Protein AF-0000000079070099 (afdb_homodimer)

Structure (mmCIF, N/CA/C/O backbone):
data_AF-0000000079070099-model_v1
#
loop_
_entity.id
_entity.type
_entity.pdbx_description
1 polymer 'Helix-turn-helix domain-containing protein'
#
loop_
_atom_site.group_PDB
_atom_site.id
_atom_site.type_symbol
_atom_site.label_atom_id
_atom_site.label_alt_id
_atom_site.label_comp_id
_atom_site.label_asym_id
_atom_site.label_entity_id
_atom_site.label_seq_id
_atom_site.pdbx_PDB_ins_code
_atom_site.Cartn_x
_atom_site.Cartn_y
_atom_site.Cartn_z
_atom_site.occupancy
_atom_site.B_iso_or_equiv
_atom_site.auth_seq_id
_atom_site.auth_comp_id
_atom_site.auth_asym_id
_atom_site.auth_atom_id
_atom_site.pdbx_PDB_model_num
ATOM 1 N N . MET A 1 1 ? 30.75 -46.812 -10.867 1 74.5 1 MET A N 1
ATOM 2 C CA . MET A 1 1 ? 31.188 -46.188 -9.625 1 74.5 1 MET A CA 1
ATOM 3 C C . MET A 1 1 ? 30.562 -46.875 -8.422 1 74.5 1 MET A C 1
ATOM 5 O O . MET A 1 1 ? 29.406 -47.312 -8.477 1 74.5 1 MET A O 1
ATOM 9 N N . HIS A 1 2 ? 31.406 -47.062 -7.539 1 86 2 HIS A N 1
ATOM 10 C CA . HIS A 1 2 ? 30.969 -47.688 -6.301 1 86 2 HIS A CA 1
ATOM 11 C C . HIS A 1 2 ? 30.719 -46.656 -5.211 1 86 2 HIS A C 1
ATOM 13 O O . HIS A 1 2 ? 31.172 -45.5 -5.324 1 86 2 HIS A O 1
ATOM 19 N N . VAL A 1 3 ? 30.031 -47.031 -4.211 1 89.75 3 VAL A N 1
ATOM 20 C CA . VAL A 1 3 ? 29.672 -46.125 -3.113 1 89.75 3 VAL A CA 1
ATOM 21 C C . VAL A 1 3 ? 30.938 -45.562 -2.463 1 89.75 3 VAL A C 1
ATOM 23 O O . VAL A 1 3 ? 31.016 -44.375 -2.137 1 89.75 3 VAL A O 1
ATOM 26 N N . GLU A 1 4 ? 31.922 -46.375 -2.449 1 88.62 4 GLU A N 1
ATOM 27 C CA . GLU A 1 4 ? 33.156 -45.938 -1.819 1 88.62 4 GLU A CA 1
ATOM 28 C C . GLU A 1 4 ? 33.844 -44.875 -2.635 1 88.62 4 GLU A C 1
ATOM 30 O O . GLU A 1 4 ? 34.594 -44.031 -2.086 1 88.62 4 GLU A O 1
ATOM 35 N N . ASP A 1 5 ? 33.625 -44.875 -3.871 1 84.94 5 ASP A N 1
ATOM 36 C CA . ASP A 1 5 ? 34.219 -43.844 -4.734 1 84.94 5 ASP A CA 1
ATOM 37 C C . ASP A 1 5 ? 33.719 -42.469 -4.375 1 84.94 5 ASP A C 1
ATOM 39 O O . ASP 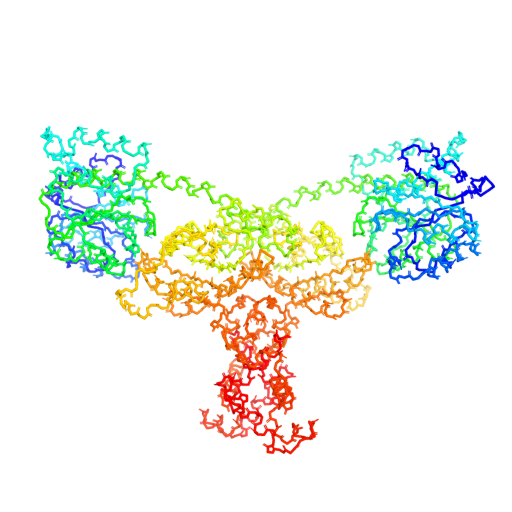A 1 5 ? 34.469 -41.469 -4.469 1 84.94 5 ASP A O 1
ATOM 43 N N . LEU A 1 6 ? 32.531 -42.406 -3.943 1 86.06 6 LEU A N 1
ATOM 44 C CA . LEU A 1 6 ? 31.969 -41.094 -3.557 1 86.06 6 LEU A CA 1
ATOM 45 C C . LEU A 1 6 ? 32.688 -40.531 -2.346 1 86.06 6 LEU A C 1
ATOM 47 O O . LEU A 1 6 ? 32.906 -39.312 -2.266 1 86.06 6 LEU A O 1
ATOM 51 N N . LEU A 1 7 ? 33.094 -41.406 -1.5 1 87.19 7 LEU A N 1
ATOM 52 C CA . LEU A 1 7 ? 33.781 -41 -0.27 1 87.19 7 LEU A CA 1
ATOM 53 C C . LEU A 1 7 ? 35.188 -40.469 -0.564 1 87.19 7 LEU A C 1
ATOM 55 O O . LEU A 1 7 ? 35.719 -39.656 0.198 1 87.19 7 LEU A O 1
ATOM 59 N N . ARG A 1 8 ? 35.625 -40.875 -1.708 1 82.12 8 ARG A N 1
ATOM 60 C CA . ARG A 1 8 ? 37 -40.5 -2.072 1 82.12 8 ARG A CA 1
ATOM 61 C C . ARG A 1 8 ? 37 -39.125 -2.77 1 82.12 8 ARG A C 1
ATOM 63 O O . ARG A 1 8 ? 38.094 -38.531 -2.963 1 82.12 8 ARG A O 1
ATOM 70 N N . LEU A 1 9 ? 35.906 -38.688 -3.129 1 81.19 9 LEU A N 1
ATOM 71 C CA . LEU A 1 9 ? 35.812 -37.406 -3.799 1 81.19 9 LEU A CA 1
ATOM 72 C C . LEU A 1 9 ? 35.781 -36.25 -2.785 1 81.19 9 LEU A C 1
ATOM 74 O O . LEU A 1 9 ? 34.75 -35.969 -2.209 1 81.19 9 LEU A O 1
ATOM 78 N N . GLU A 1 10 ? 36.875 -35.656 -2.602 1 80.5 10 GLU A N 1
ATOM 79 C CA . GLU A 1 10 ? 37.125 -34.625 -1.575 1 80.5 10 GLU A CA 1
ATOM 80 C C . GLU A 1 10 ? 36.156 -33.469 -1.739 1 80.5 10 GLU A C 1
ATOM 82 O O . GLU A 1 10 ? 35.625 -32.938 -0.753 1 80.5 10 GLU A O 1
ATOM 87 N N . PRO A 1 11 ? 35.969 -33.125 -2.975 1 77.38 11 PRO A N 1
ATOM 88 C CA . PRO A 1 11 ? 35.094 -31.953 -3.105 1 77.38 11 PRO A CA 1
ATOM 89 C C . PRO A 1 11 ? 33.688 -32.188 -2.555 1 77.38 11 PRO A C 1
ATOM 91 O O . PRO A 1 11 ? 33 -31.219 -2.186 1 77.38 11 PRO A O 1
ATOM 94 N N . LEU A 1 12 ? 33.281 -33.406 -2.52 1 84.75 12 LEU A N 1
ATOM 95 C CA . LEU A 1 12 ? 31.938 -33.688 -2.02 1 84.75 12 LEU A CA 1
ATOM 96 C C . LEU A 1 12 ? 31.922 -33.688 -0.495 1 84.75 12 LEU A C 1
ATOM 98 O O . LEU A 1 12 ? 30.875 -33.469 0.12 1 84.75 12 LEU A O 1
ATOM 102 N N . ASP A 1 13 ? 33 -33.938 0.139 1 88.94 13 ASP A N 1
ATOM 103 C CA . ASP A 1 13 ? 33.188 -33.906 1.585 1 88.94 13 ASP A CA 1
ATOM 104 C C . ASP A 1 13 ? 32.156 -34.781 2.293 1 88.94 13 ASP A C 1
ATOM 106 O O . ASP A 1 13 ? 31.547 -34.375 3.289 1 88.94 13 ASP A O 1
ATOM 110 N N . LEU A 1 14 ? 31.828 -35.875 1.726 1 91.31 14 LEU A N 1
ATOM 111 C CA . LEU A 1 14 ? 30.891 -36.812 2.332 1 91.31 14 LEU A CA 1
ATOM 112 C C . LEU A 1 14 ? 31.516 -37.531 3.506 1 91.31 14 LEU A C 1
ATOM 114 O O . LEU A 1 14 ? 32.75 -37.719 3.537 1 91.31 14 LEU A O 1
ATOM 118 N N . THR A 1 15 ? 30.719 -37.875 4.504 1 93.44 15 THR A N 1
ATOM 119 C CA . THR A 1 15 ? 31.203 -38.625 5.664 1 93.44 15 THR A CA 1
ATOM 120 C C . THR A 1 15 ? 30.438 -39.938 5.809 1 93.44 15 THR A C 1
ATOM 122 O O . THR A 1 15 ? 29.219 -39.969 5.75 1 93.44 15 THR A O 1
ATOM 125 N N . LEU A 1 16 ? 31.203 -40.969 5.996 1 94.31 16 LEU A N 1
ATOM 126 C CA . LEU A 1 16 ? 30.594 -42.281 6.234 1 94.31 16 LEU A CA 1
ATOM 127 C C . LEU A 1 16 ? 30.125 -42.406 7.684 1 94.31 16 LEU A C 1
ATOM 129 O O . LEU A 1 16 ? 30.938 -42.281 8.609 1 94.31 16 LEU A O 1
ATOM 133 N N . LEU A 1 17 ? 28.859 -42.531 7.891 1 94.56 17 LEU A N 1
ATOM 134 C CA . LEU A 1 17 ? 28.328 -42.719 9.234 1 94.56 17 LEU A CA 1
ATOM 135 C C . LEU A 1 17 ? 28.219 -44.188 9.586 1 94.56 17 LEU A C 1
ATOM 137 O O . LEU A 1 17 ? 28.469 -44.594 10.734 1 94.56 17 LEU A O 1
ATOM 141 N N . TRP A 1 18 ? 27.797 -44.938 8.617 1 94.25 18 TRP A N 1
ATOM 142 C CA . TRP A 1 18 ? 27.766 -46.406 8.789 1 94.25 18 TRP A CA 1
ATOM 143 C C . TRP A 1 18 ? 27.844 -47.094 7.445 1 94.25 18 TRP A C 1
ATOM 145 O O . TRP A 1 18 ? 27.219 -46.688 6.469 1 94.25 18 TRP A O 1
ATOM 155 N N . GLY A 1 19 ? 28.672 -48.219 7.387 1 92.5 19 GLY A N 1
ATOM 156 C CA . GLY A 1 19 ? 28.75 -49.031 6.188 1 92.5 19 GLY A CA 1
ATOM 157 C C . GLY A 1 19 ? 29.891 -50.031 6.23 1 92.5 19 GLY A C 1
ATOM 158 O O . GLY A 1 19 ? 31.031 -49.688 6.555 1 92.5 19 GLY A O 1
ATOM 159 N N . SER A 1 20 ? 29.578 -51.281 5.949 1 90 20 SER A N 1
ATOM 160 C CA . SER A 1 20 ? 30.609 -52.312 5.836 1 90 20 SER A CA 1
ATOM 161 C C . SER A 1 20 ? 31.281 -52.281 4.465 1 90 20 SER A C 1
ATOM 163 O O . SER A 1 20 ? 30.719 -51.75 3.512 1 90 20 SER A O 1
ATOM 165 N N . PRO A 1 21 ? 32.438 -52.875 4.367 1 88.38 21 PRO A N 1
ATOM 166 C CA . PRO A 1 21 ? 33.156 -52.844 3.094 1 88.38 21 PRO A CA 1
ATOM 167 C C . PRO A 1 21 ? 32.344 -53.438 1.945 1 88.38 21 PRO A C 1
ATOM 169 O O . PRO A 1 21 ? 32.312 -52.875 0.848 1 88.38 21 PRO A O 1
ATOM 172 N N . PRO A 1 22 ? 31.609 -54.5 2.125 1 89.56 22 PRO A N 1
ATOM 173 C CA . PRO A 1 22 ? 30.797 -55 1.01 1 89.56 22 PRO A CA 1
ATOM 174 C C . PRO A 1 22 ? 29.719 -54.031 0.576 1 89.56 22 PRO A C 1
ATOM 176 O O . PRO A 1 22 ? 29.375 -53.969 -0.609 1 89.56 22 PRO A O 1
ATOM 179 N N . LEU A 1 23 ? 29.172 -53.312 1.478 1 92.31 23 LEU A N 1
ATOM 180 C CA . LEU A 1 23 ? 28.156 -52.312 1.152 1 92.31 23 LEU A CA 1
ATOM 181 C C . LEU A 1 23 ? 28.766 -51.156 0.382 1 92.31 23 LEU A C 1
ATOM 183 O O . LEU A 1 23 ? 28.141 -50.625 -0.54 1 92.31 23 LEU A O 1
ATOM 187 N N . LEU A 1 24 ? 29.969 -50.781 0.703 1 91.12 24 LEU A N 1
ATOM 188 C CA . LEU A 1 24 ? 30.641 -49.625 0.074 1 91.12 24 LEU A CA 1
ATOM 189 C C . LEU A 1 24 ? 31.141 -50 -1.322 1 91.12 24 LEU A C 1
ATOM 191 O O . LEU A 1 24 ? 31.375 -49.125 -2.15 1 91.12 24 LEU A O 1
ATOM 195 N N . ALA A 1 25 ? 31.172 -51.281 -1.603 1 86.69 25 ALA A N 1
ATOM 196 C CA . ALA A 1 25 ? 31.641 -51.75 -2.904 1 86.69 25 ALA A CA 1
ATOM 197 C C . ALA A 1 25 ? 30.484 -51.875 -3.883 1 86.69 25 ALA A C 1
ATOM 199 O O . ALA A 1 25 ? 30.672 -52.25 -5.047 1 86.69 25 ALA A O 1
ATOM 200 N N . ARG A 1 26 ? 29.312 -51.594 -3.42 1 87.06 26 ARG A N 1
ATOM 201 C CA . ARG A 1 26 ? 28.141 -51.688 -4.301 1 87.06 26 ARG A CA 1
ATOM 202 C C . ARG A 1 26 ? 28.234 -50.656 -5.422 1 87.06 26 ARG A C 1
ATOM 204 O O . ARG A 1 26 ? 28.688 -49.531 -5.207 1 87.06 26 ARG A O 1
ATOM 211 N N . GLU A 1 27 ? 27.828 -51.156 -6.621 1 81.75 27 GLU A N 1
ATOM 212 C CA . GLU A 1 27 ? 27.797 -50.281 -7.797 1 81.75 27 GLU A CA 1
ATOM 213 C C . GLU A 1 27 ? 26.594 -49.344 -7.762 1 81.75 27 GLU A C 1
ATOM 215 O O . GLU A 1 27 ? 25.5 -49.75 -7.367 1 81.75 27 GLU A O 1
ATOM 220 N N . ILE A 1 28 ? 26.906 -48.125 -8.102 1 82 28 ILE A N 1
ATOM 221 C CA . ILE A 1 28 ? 25.859 -47.094 -8.164 1 82 28 ILE A CA 1
ATOM 222 C C . ILE A 1 28 ? 25.25 -47.062 -9.562 1 82 28 ILE A C 1
ATOM 224 O O . ILE A 1 28 ? 25.953 -46.812 -10.547 1 82 28 ILE A O 1
ATOM 228 N N . SER A 1 29 ? 24.031 -47.344 -9.672 1 72.75 29 SER A N 1
ATOM 229 C CA . SER A 1 29 ? 23.375 -47.375 -10.969 1 72.75 29 SER A CA 1
ATOM 230 C C . SER A 1 29 ? 22.703 -46.031 -11.266 1 72.75 29 SER A C 1
ATOM 232 O O . SER A 1 29 ? 22.406 -45.719 -12.422 1 72.75 29 SER A O 1
ATOM 234 N N . GLY A 1 30 ? 22.484 -45.312 -10.312 1 74.62 30 GLY A N 1
ATOM 235 C CA . GLY A 1 30 ? 21.781 -44.062 -10.469 1 74.62 30 GLY A CA 1
ATOM 236 C C . GLY A 1 30 ? 21.609 -43.312 -9.164 1 74.62 30 GLY A C 1
ATOM 237 O O . GLY A 1 30 ? 22.125 -43.719 -8.125 1 74.62 30 GLY A O 1
ATOM 238 N N . VAL A 1 31 ? 21.109 -42.125 -9.25 1 79.5 31 VAL A N 1
ATOM 239 C CA . VAL A 1 31 ? 20.891 -41.281 -8.086 1 79.5 31 VAL A CA 1
ATOM 240 C C . VAL A 1 31 ? 19.422 -40.875 -8.016 1 79.5 31 VAL A C 1
ATOM 242 O O . VAL A 1 31 ? 18.828 -40.5 -9.031 1 79.5 31 VAL A O 1
ATOM 245 N N . THR A 1 32 ? 18.812 -41.031 -6.91 1 75.5 32 THR A N 1
ATOM 246 C CA . THR A 1 32 ? 17.453 -40.531 -6.676 1 75.5 32 THR A CA 1
ATOM 247 C C . THR A 1 32 ? 17.406 -39.688 -5.406 1 75.5 32 THR A C 1
ATOM 249 O O . THR A 1 32 ? 17.859 -40.125 -4.344 1 75.5 32 THR A O 1
ATOM 252 N N . ALA A 1 33 ? 17.016 -38.469 -5.562 1 77.19 33 ALA A N 1
ATOM 253 C CA . ALA A 1 33 ? 16.75 -37.625 -4.395 1 77.19 33 ALA A CA 1
ATOM 254 C C . ALA A 1 33 ? 15.289 -37.688 -3.984 1 77.19 33 ALA A C 1
ATOM 256 O O . ALA A 1 33 ? 14.398 -37.594 -4.832 1 77.19 33 ALA A O 1
ATOM 257 N N . THR A 1 34 ? 15.062 -38 -2.701 1 71 34 THR A N 1
ATOM 258 C CA . THR A 1 34 ? 13.672 -38.094 -2.262 1 71 34 THR A CA 1
ATOM 259 C C . THR A 1 34 ? 13.523 -37.625 -0.82 1 71 34 THR A C 1
ATOM 261 O O . THR A 1 34 ? 14.445 -37.75 -0.015 1 71 34 THR A O 1
ATOM 264 N N . ASP A 1 35 ? 12.359 -36.906 -0.526 1 67.31 35 ASP A N 1
ATOM 265 C CA . ASP A 1 35 ? 12 -36.594 0.848 1 67.31 35 ASP A CA 1
ATOM 266 C C . ASP A 1 35 ? 10.633 -37.156 1.212 1 67.31 35 ASP A C 1
ATOM 268 O O . ASP A 1 35 ? 9.945 -36.625 2.092 1 67.31 35 ASP A O 1
ATOM 272 N N . LEU A 1 36 ? 10.398 -38.281 0.541 1 68.31 36 LEU A N 1
ATOM 273 C CA . LEU A 1 36 ? 9.195 -39.031 0.876 1 68.31 36 LEU A CA 1
ATOM 274 C C . LEU A 1 36 ? 9.445 -39.938 2.072 1 68.31 36 LEU A C 1
ATOM 276 O O . LEU A 1 36 ? 10.555 -40.469 2.248 1 68.31 36 LEU A O 1
ATOM 280 N N . GLU A 1 37 ? 8.398 -40.094 2.828 1 76.69 37 GLU A N 1
ATOM 281 C CA . GLU A 1 37 ? 8.484 -41 3.967 1 76.69 37 GLU A CA 1
ATOM 282 C C . GLU A 1 37 ? 8.633 -42.469 3.508 1 76.69 37 GLU A C 1
ATOM 284 O O . GLU A 1 37 ? 9.344 -43.25 4.141 1 76.69 37 GLU A O 1
ATOM 289 N N . ASP A 1 38 ? 8 -42.844 2.455 1 76.88 38 ASP A N 1
ATOM 290 C CA . ASP A 1 38 ? 8.102 -44.156 1.83 1 76.88 38 ASP A CA 1
ATOM 291 C C . ASP A 1 38 ? 8.516 -44.031 0.365 1 76.88 38 ASP A C 1
ATOM 293 O O . ASP A 1 38 ? 7.668 -43.875 -0.516 1 76.88 38 ASP A O 1
ATOM 297 N N . PRO A 1 39 ? 9.797 -44.219 0.128 1 75.12 39 PRO A N 1
ATOM 298 C CA . PRO A 1 39 ? 10.281 -43.969 -1.233 1 75.12 39 PRO A CA 1
ATOM 299 C C . PRO A 1 39 ? 10.328 -45.25 -2.08 1 75.12 39 PRO A C 1
ATOM 301 O O . PRO A 1 39 ? 10.719 -45.219 -3.248 1 75.12 39 PRO A O 1
ATOM 304 N N . GLY A 1 40 ? 9.898 -46.344 -1.591 1 74.75 40 GLY A N 1
ATOM 305 C CA . GLY A 1 40 ? 10.148 -47.656 -2.186 1 74.75 40 GLY A CA 1
ATOM 306 C C . GLY A 1 40 ? 9.727 -47.75 -3.639 1 74.75 40 GLY A C 1
ATOM 307 O O . GLY A 1 40 ? 10.461 -48.281 -4.477 1 74.75 40 GLY A O 1
ATOM 308 N N . ARG A 1 41 ? 8.633 -47.156 -3.918 1 66 41 ARG A N 1
ATOM 309 C CA . ARG A 1 41 ? 8.039 -47.312 -5.242 1 66 41 ARG A CA 1
ATOM 310 C C . ARG A 1 41 ? 8.797 -46.469 -6.273 1 66 41 ARG A C 1
ATOM 312 O O . ARG A 1 41 ? 8.711 -46.75 -7.477 1 66 41 ARG A O 1
ATOM 319 N N . PHE A 1 42 ? 9.727 -45.688 -5.777 1 63.41 42 PHE A N 1
ATOM 320 C CA . PHE A 1 42 ? 10.367 -44.719 -6.672 1 63.41 42 PHE A CA 1
ATOM 321 C C . PHE A 1 42 ? 11.852 -45.031 -6.812 1 63.41 42 PHE A C 1
ATOM 323 O O . PHE A 1 42 ? 12.586 -44.281 -7.477 1 63.41 42 PHE A O 1
ATOM 330 N N . LEU A 1 43 ? 12.172 -46.094 -6.18 1 75.44 43 LEU A N 1
ATOM 331 C CA . LEU A 1 43 ? 13.594 -46.375 -6.148 1 75.44 43 LEU A CA 1
ATOM 332 C C . LEU A 1 43 ? 13.93 -47.562 -7.062 1 75.44 43 LEU A C 1
ATOM 334 O O . LEU A 1 43 ? 13.109 -48.469 -7.25 1 75.44 43 LEU A O 1
ATOM 338 N N . GLN A 1 44 ? 14.953 -47.469 -7.816 1 73.62 44 GLN A N 1
ATOM 339 C CA . GLN A 1 44 ? 15.5 -48.594 -8.578 1 73.62 44 GLN A CA 1
ATOM 340 C C . GLN A 1 44 ? 16.703 -49.219 -7.875 1 73.62 44 GLN A C 1
ATOM 342 O O . GLN A 1 44 ? 17.391 -48.531 -7.102 1 73.62 44 GLN A O 1
ATOM 347 N N . ARG A 1 45 ? 16.844 -50.5 -8.289 1 81.31 45 ARG A N 1
ATOM 348 C CA . ARG A 1 45 ? 17.938 -51.219 -7.676 1 81.31 45 ARG A CA 1
ATOM 349 C C . ARG A 1 45 ? 19.281 -50.594 -8 1 81.31 45 ARG A C 1
ATOM 351 O O . ARG A 1 45 ? 19.531 -50.219 -9.148 1 81.31 45 ARG A O 1
ATOM 358 N N . GLY A 1 46 ? 20.031 -50.438 -7.027 1 83.31 46 GLY A N 1
ATOM 359 C CA . GLY A 1 46 ? 21.391 -49.969 -7.203 1 83.31 46 GLY A CA 1
ATOM 360 C C . GLY A 1 46 ? 21.531 -48.469 -7.148 1 83.31 46 GLY A C 1
ATOM 361 O O . GLY A 1 46 ? 22.625 -47.938 -7.297 1 83.31 46 GLY A O 1
ATOM 362 N N . GLU A 1 47 ? 20.516 -47.812 -6.914 1 83.62 47 GLU A N 1
ATOM 363 C CA . GLU A 1 47 ? 20.578 -46.344 -6.863 1 83.62 47 GLU A CA 1
ATOM 364 C C . GLU A 1 47 ? 21 -45.875 -5.48 1 83.62 47 GLU A C 1
ATOM 366 O O . GLU A 1 47 ? 20.703 -46.5 -4.473 1 83.62 47 GLU A O 1
ATOM 371 N N . ILE A 1 48 ? 21.703 -44.75 -5.492 1 89.56 48 ILE A N 1
ATOM 372 C CA . ILE A 1 48 ? 21.875 -44.062 -4.219 1 89.56 48 ILE A CA 1
ATOM 373 C C . ILE A 1 48 ? 20.719 -43.094 -3.973 1 89.56 48 ILE A C 1
ATOM 375 O O . ILE A 1 48 ? 20.188 -42.5 -4.914 1 89.56 48 ILE A O 1
ATOM 379 N N . VAL A 1 49 ? 20.312 -43.062 -2.766 1 88.38 49 VAL A N 1
ATOM 380 C CA . VAL A 1 49 ? 19.172 -42.219 -2.389 1 88.38 49 VAL A CA 1
ATOM 381 C C . VAL A 1 49 ? 19.672 -41 -1.619 1 88.38 49 VAL A C 1
ATOM 383 O O . VAL A 1 49 ? 20.406 -41.125 -0.646 1 88.38 49 VAL A O 1
ATOM 386 N N . LEU A 1 50 ? 19.328 -39.844 -2.184 1 88 50 LEU A N 1
ATOM 387 C CA . LEU A 1 50 ? 19.594 -38.594 -1.504 1 88 50 LEU A CA 1
ATOM 388 C C . LEU A 1 50 ? 18.344 -38.094 -0.777 1 88 50 LEU A C 1
ATOM 390 O O . LEU A 1 50 ? 17.266 -38 -1.365 1 88 50 LEU A O 1
ATOM 394 N N . SER A 1 51 ? 18.438 -37.844 0.561 1 86.12 51 SER A N 1
ATOM 395 C CA . SER A 1 51 ? 17.281 -37.375 1.313 1 86.12 51 SER A CA 1
ATOM 396 C C . SER A 1 51 ? 17.688 -36.25 2.283 1 86.12 51 SER A C 1
ATOM 398 O O . SER A 1 51 ? 18.688 -36.375 2.994 1 86.12 51 SER A O 1
ATOM 400 N N . GLY A 1 52 ? 16.953 -35.188 2.246 1 83.06 52 GLY A N 1
ATOM 401 C CA . GLY A 1 52 ? 17.156 -34.094 3.213 1 83.06 52 GLY A CA 1
ATOM 402 C C . GLY A 1 52 ? 16.469 -34.375 4.539 1 83.06 52 GLY A C 1
ATOM 403 O O . GLY A 1 52 ? 16.547 -33.562 5.461 1 83.06 52 GLY A O 1
ATOM 404 N N . LEU A 1 53 ? 15.766 -35.375 4.68 1 83.69 53 LEU A N 1
ATOM 405 C CA . LEU A 1 53 ? 15.133 -35.906 5.883 1 83.69 53 LEU A CA 1
ATOM 406 C C . LEU A 1 53 ? 14.031 -34.969 6.367 1 83.69 53 LEU A C 1
ATOM 408 O O . LEU A 1 53 ? 13.727 -34.906 7.562 1 83.69 53 LEU A O 1
ATOM 412 N N . VAL A 1 54 ? 13.398 -34.219 5.465 1 75.94 54 VAL A N 1
ATOM 413 C CA . VAL A 1 54 ? 12.344 -33.281 5.82 1 75.94 54 VAL A CA 1
ATOM 414 C C . VAL A 1 54 ? 11.125 -34.031 6.352 1 75.94 54 VAL A C 1
ATOM 416 O O . VAL A 1 54 ? 10.328 -33.469 7.109 1 75.94 54 VAL A O 1
ATOM 419 N N . TRP A 1 55 ? 11.039 -35.312 6.02 1 74.06 55 TRP A N 1
ATOM 420 C CA . TRP A 1 55 ? 9.906 -36.156 6.391 1 74.06 55 TRP A CA 1
ATOM 421 C C . TRP A 1 55 ? 10.023 -36.594 7.84 1 74.06 55 TRP A C 1
ATOM 423 O O . TRP A 1 55 ? 9.086 -37.188 8.391 1 74.06 55 TRP A O 1
ATOM 433 N N . TRP A 1 56 ? 11.141 -36.344 8.453 1 81.38 56 TRP A N 1
ATOM 434 C CA . TRP A 1 56 ? 11.398 -36.812 9.812 1 81.38 56 TRP A CA 1
ATOM 435 C C . TRP A 1 56 ? 11.523 -35.656 10.781 1 81.38 56 TRP A C 1
ATOM 437 O O . TRP A 1 56 ? 12.062 -34.594 10.422 1 81.38 56 TRP A O 1
ATOM 447 N N . SER A 1 57 ? 10.906 -35.812 12.008 1 81.44 57 SER A N 1
ATOM 448 C CA . SER A 1 57 ? 11.117 -34.875 13.109 1 81.44 57 SER A CA 1
ATOM 449 C C . SER A 1 57 ? 11.547 -35.594 14.383 1 81.44 57 SER A C 1
ATOM 451 O O . SER A 1 57 ? 11.352 -36.812 14.5 1 81.44 57 SER A O 1
ATOM 453 N N . ALA A 1 58 ? 12.188 -34.875 15.359 1 78.5 58 ALA A N 1
ATOM 454 C CA . ALA A 1 58 ? 12.656 -35.438 16.625 1 78.5 58 ALA A CA 1
ATOM 455 C C . ALA A 1 58 ? 11.508 -36.062 17.406 1 78.5 58 ALA A C 1
ATOM 457 O O . ALA A 1 58 ? 11.711 -37 18.203 1 78.5 58 ALA A O 1
ATOM 458 N N . ALA A 1 59 ? 10.398 -35.656 17.062 1 73.06 59 ALA A N 1
ATOM 459 C CA . ALA A 1 59 ? 9.211 -36.188 17.734 1 73.06 59 ALA A CA 1
ATOM 460 C C . ALA A 1 59 ? 8.844 -37.562 17.172 1 73.06 59 ALA A C 1
ATOM 462 O O . ALA A 1 59 ? 8.078 -38.281 17.797 1 73.06 59 ALA A O 1
ATOM 463 N N . ASP A 1 60 ? 9.398 -37.781 16.047 1 74.69 60 ASP A N 1
ATOM 464 C CA . ASP A 1 60 ? 9.07 -39.062 15.383 1 74.69 60 ASP A CA 1
ATOM 465 C C . ASP A 1 60 ? 9.891 -40.219 15.945 1 74.69 60 ASP A C 1
ATOM 467 O O . ASP A 1 60 ? 11.047 -40.031 16.328 1 74.69 60 ASP A O 1
ATOM 471 N N . GLU A 1 61 ? 9.32 -41.219 16.547 1 69.94 61 GLU A N 1
ATOM 472 C CA . GLU A 1 61 ? 9.977 -42.375 17.094 1 69.94 61 GLU A CA 1
ATOM 473 C C . GLU A 1 61 ? 10.852 -43.062 16.047 1 69.94 61 GLU A C 1
ATOM 475 O O . GLU A 1 61 ? 10.789 -42.75 14.867 1 69.94 61 GLU A O 1
ATOM 480 N N . GLY A 1 62 ? 11.711 -43.875 16.359 1 82 62 GLY A N 1
ATOM 481 C CA . GLY A 1 62 ? 12.617 -44.688 15.555 1 82 62 GLY A CA 1
ATOM 482 C C . GLY A 1 62 ? 11.906 -45.531 14.508 1 82 62 GLY A C 1
ATOM 483 O O . GLY A 1 62 ? 12.508 -45.906 13.508 1 82 62 GLY A O 1
ATOM 484 N N . ALA A 1 63 ? 10.625 -45.562 14.68 1 84.88 63 ALA A N 1
ATOM 485 C CA . ALA A 1 63 ? 9.859 -46.438 13.789 1 84.88 63 ALA A CA 1
ATOM 486 C C . ALA A 1 63 ? 9.758 -45.844 12.391 1 84.88 63 ALA A C 1
ATOM 488 O O . ALA A 1 63 ? 9.836 -46.562 11.391 1 84.88 63 ALA A O 1
ATOM 489 N N . LYS A 1 64 ? 9.688 -44.531 12.305 1 86.81 64 LYS A N 1
ATOM 490 C CA . LYS A 1 64 ? 9.578 -43.875 11.016 1 86.81 64 LYS A CA 1
ATOM 491 C C . LYS A 1 64 ? 10.867 -44 10.219 1 86.81 64 LYS A C 1
ATOM 493 O O . LYS A 1 64 ? 10.836 -44.25 9.016 1 86.81 64 LYS A O 1
ATOM 498 N N . ALA A 1 65 ? 11.852 -43.875 10.969 1 91.94 65 ALA A N 1
ATOM 499 C CA . ALA A 1 65 ? 13.156 -44.031 10.328 1 91.94 65 ALA A CA 1
ATOM 500 C C . ALA A 1 65 ? 13.375 -45.469 9.875 1 91.94 65 ALA A C 1
ATOM 502 O O . ALA A 1 65 ? 13.891 -45.719 8.789 1 91.94 65 ALA A O 1
ATOM 503 N N . ASP A 1 66 ? 12.891 -46.375 10.695 1 92.38 66 ASP A N 1
ATOM 504 C CA . ASP A 1 66 ? 13.023 -47.781 10.383 1 92.38 66 ASP A CA 1
ATOM 505 C C . ASP A 1 66 ? 12.227 -48.156 9.125 1 92.38 66 ASP A C 1
ATOM 507 O O . ASP A 1 66 ? 12.719 -48.906 8.266 1 92.38 66 ASP A O 1
ATOM 511 N N . ARG A 1 67 ? 11.086 -47.625 9.008 1 89.25 67 ARG A N 1
ATOM 512 C CA . ARG A 1 67 ? 10.25 -47.906 7.844 1 89.25 67 ARG A CA 1
ATOM 513 C C . ARG A 1 67 ? 10.875 -47.312 6.578 1 89.25 67 ARG A C 1
ATOM 515 O O . ARG A 1 67 ? 10.867 -47.969 5.527 1 89.25 67 ARG A O 1
ATOM 522 N N . PHE A 1 68 ? 11.445 -46.219 6.637 1 91.62 68 PHE A N 1
ATOM 523 C CA . PHE A 1 68 ? 12.086 -45.562 5.508 1 91.62 68 PHE A CA 1
ATOM 524 C C . PHE A 1 68 ? 13.281 -46.375 5.016 1 91.62 68 PHE A C 1
ATOM 526 O O . PHE A 1 68 ? 13.391 -46.688 3.82 1 91.62 68 PHE A O 1
ATOM 533 N N . VAL A 1 69 ? 14.047 -46.812 6 1 94.06 69 VAL A N 1
ATOM 534 C CA . VAL A 1 69 ? 15.266 -47.531 5.621 1 94.06 69 VAL A CA 1
ATOM 535 C C . VAL A 1 69 ? 14.922 -48.938 5.1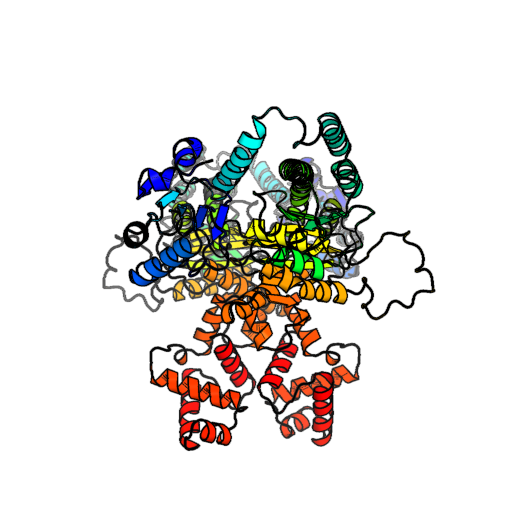45 1 94.06 69 VAL A C 1
ATOM 537 O O . VAL A 1 69 ? 15.547 -49.438 4.215 1 94.06 69 VAL A O 1
ATOM 540 N N . ALA A 1 70 ? 13.906 -49.5 5.703 1 92.56 70 ALA A N 1
ATOM 541 C CA . ALA A 1 70 ? 13.438 -50.781 5.23 1 92.56 70 ALA A CA 1
ATOM 542 C C . ALA A 1 70 ? 12.969 -50.719 3.779 1 92.56 70 ALA A C 1
ATOM 544 O O . ALA A 1 70 ? 13.242 -51.594 2.98 1 92.56 70 ALA A O 1
ATOM 545 N N . ALA A 1 71 ? 12.297 -49.656 3.482 1 89.5 71 ALA A N 1
ATOM 546 C CA . ALA A 1 71 ? 11.836 -49.438 2.113 1 89.5 71 ALA A CA 1
ATOM 547 C C . ALA A 1 71 ? 13.008 -49.312 1.152 1 89.5 71 ALA A C 1
ATOM 549 O O . ALA A 1 71 ? 12.961 -49.812 0.03 1 89.5 71 ALA A O 1
ATOM 550 N N . LEU A 1 72 ? 14.086 -48.719 1.552 1 92.25 72 LEU A N 1
ATOM 551 C CA . LEU A 1 72 ? 15.289 -48.562 0.737 1 92.25 72 LEU A CA 1
ATOM 552 C C . LEU A 1 72 ? 15.93 -49.938 0.486 1 92.25 72 LEU A C 1
ATOM 554 O O . LEU A 1 72 ? 16.328 -50.25 -0.639 1 92.25 72 LEU A O 1
ATOM 558 N N . ARG A 1 73 ? 15.977 -50.688 1.529 1 92.81 73 ARG A N 1
ATOM 559 C CA . ARG A 1 73 ? 16.547 -52.031 1.434 1 92.81 73 ARG A CA 1
ATOM 560 C C . ARG A 1 73 ? 15.734 -52.906 0.477 1 92.81 73 ARG A C 1
ATOM 562 O O . ARG A 1 73 ? 16.297 -53.562 -0.387 1 92.81 73 ARG A O 1
ATOM 569 N N . ASP A 1 74 ? 14.461 -52.812 0.649 1 88.94 74 ASP A N 1
ATOM 570 C CA . ASP A 1 74 ? 13.586 -53.656 -0.177 1 88.94 74 ASP A CA 1
ATOM 571 C C . ASP A 1 74 ? 13.672 -53.25 -1.646 1 88.94 74 ASP A C 1
ATOM 573 O O . ASP A 1 74 ? 13.555 -54.094 -2.537 1 88.94 74 ASP A O 1
ATOM 577 N N . ALA A 1 75 ? 13.93 -52 -1.861 1 84.38 75 ALA A N 1
ATOM 578 C CA . ALA A 1 75 ? 14.055 -51.469 -3.219 1 84.38 75 ALA A CA 1
ATOM 579 C C . ALA A 1 75 ? 15.453 -51.75 -3.781 1 84.38 75 ALA A C 1
ATOM 581 O O . ALA A 1 75 ? 15.688 -51.562 -4.977 1 84.38 75 ALA A O 1
ATOM 582 N N . GLY A 1 76 ? 16.312 -52.156 -2.982 1 88.5 76 GLY A N 1
ATOM 583 C CA . GLY A 1 76 ? 17.672 -52.469 -3.412 1 88.5 76 GLY A CA 1
ATOM 584 C C . GLY A 1 76 ? 18.562 -51.25 -3.547 1 88.5 76 GLY A C 1
ATOM 585 O O . GLY A 1 76 ? 19.438 -51.219 -4.418 1 88.5 76 GLY A O 1
ATOM 586 N N . ALA A 1 77 ? 18.375 -50.281 -2.787 1 90.31 77 ALA A N 1
ATOM 587 C CA . ALA A 1 77 ? 19.188 -49.094 -2.836 1 90.31 77 ALA A CA 1
ATOM 588 C C . ALA A 1 77 ? 20.641 -49.406 -2.475 1 90.31 77 ALA A C 1
ATOM 590 O O . ALA A 1 77 ? 20.906 -50.219 -1.606 1 90.31 77 ALA A O 1
ATOM 591 N N . ALA A 1 78 ? 21.484 -48.688 -3.146 1 91.38 78 ALA A N 1
ATOM 592 C CA . ALA A 1 78 ? 22.906 -48.906 -2.928 1 91.38 78 ALA A CA 1
ATOM 593 C C . ALA A 1 78 ? 23.375 -48.25 -1.633 1 91.38 78 ALA A C 1
ATOM 595 O O . ALA A 1 78 ? 24.219 -48.781 -0.917 1 91.38 78 ALA A O 1
ATOM 596 N N . ALA A 1 79 ? 22.906 -47.094 -1.374 1 94.12 79 ALA A N 1
ATOM 597 C CA . ALA A 1 79 ? 23.281 -46.312 -0.187 1 94.12 79 ALA A CA 1
ATOM 598 C C . ALA A 1 79 ? 22.297 -45.156 0.053 1 94.12 79 ALA A C 1
ATOM 600 O O . ALA A 1 79 ? 21.562 -44.781 -0.855 1 94.12 79 ALA A O 1
ATOM 601 N N . LEU A 1 80 ? 22.281 -44.719 1.257 1 93.88 80 LEU A N 1
ATOM 602 C CA . LEU A 1 80 ? 21.547 -43.531 1.638 1 93.88 80 LEU A CA 1
ATOM 603 C C . LEU A 1 80 ? 22.516 -42.375 1.957 1 93.88 80 LEU A C 1
ATOM 605 O O . LEU A 1 80 ? 23.453 -42.562 2.732 1 93.88 80 LEU A O 1
ATOM 609 N N . LEU A 1 81 ? 22.328 -41.281 1.229 1 92.06 81 LEU A N 1
ATOM 610 C CA . LEU A 1 81 ? 23.016 -40.062 1.559 1 92.06 81 LEU A CA 1
ATOM 611 C C . LEU A 1 81 ? 22.062 -39.062 2.207 1 92.06 81 LEU A C 1
ATOM 613 O O . LEU A 1 81 ? 21.141 -38.562 1.558 1 92.06 81 LEU A O 1
ATOM 617 N N . ALA A 1 82 ? 22.25 -38.781 3.486 1 92.56 82 ALA A N 1
ATOM 618 C CA . ALA A 1 82 ? 21.375 -37.938 4.273 1 92.56 82 ALA A CA 1
ATOM 619 C C . ALA A 1 82 ? 21.953 -36.531 4.438 1 92.56 82 ALA A C 1
ATOM 621 O O . ALA A 1 82 ? 23.094 -36.375 4.895 1 92.56 82 ALA A O 1
ATOM 622 N N . GLY A 1 83 ? 21.125 -35.531 4.008 1 88.56 83 GLY A N 1
ATOM 623 C CA . GLY A 1 83 ? 21.547 -34.125 4.141 1 88.56 83 GLY A CA 1
ATOM 624 C C . GLY A 1 83 ? 21.484 -33.625 5.566 1 88.56 83 GLY A C 1
ATOM 625 O O . GLY A 1 83 ? 20.562 -33.969 6.309 1 88.56 83 GLY A O 1
ATOM 626 N N . GLU A 1 84 ? 22.438 -32.781 5.902 1 87.75 84 GLU A N 1
ATOM 627 C CA . GLU A 1 84 ? 22.5 -32.219 7.246 1 87.75 84 GLU A CA 1
ATOM 628 C C . GLU A 1 84 ? 21.75 -30.891 7.309 1 87.75 84 GLU A C 1
ATOM 630 O O . GLU A 1 84 ? 21.656 -30.281 8.375 1 87.75 84 GLU A O 1
ATOM 635 N N . GLU A 1 85 ? 21.25 -30.453 6.195 1 78.19 85 GLU A N 1
ATOM 636 C CA . GLU A 1 85 ? 20.688 -29.109 6.09 1 78.19 85 GLU A CA 1
ATOM 637 C C . GLU A 1 85 ? 19.469 -28.953 6.992 1 78.19 85 GLU A C 1
ATOM 639 O O . GLU A 1 85 ? 19.312 -27.938 7.664 1 78.19 85 GLU A O 1
ATOM 644 N N . THR A 1 86 ? 18.625 -29.984 7.137 1 75.12 86 THR A N 1
ATOM 645 C CA . THR A 1 86 ? 17.328 -29.891 7.812 1 75.12 86 THR A CA 1
ATOM 646 C C . THR A 1 86 ? 17.5 -30 9.32 1 75.12 86 THR A C 1
ATOM 648 O O . THR A 1 86 ? 16.891 -29.234 10.078 1 75.12 86 THR A O 1
ATOM 651 N N . HIS A 1 87 ? 18.344 -30.859 9.805 1 79.81 87 HIS A N 1
ATOM 652 C CA . HIS A 1 87 ? 18.422 -31.172 11.227 1 79.81 87 HIS A CA 1
ATOM 653 C C . HIS A 1 87 ? 19.812 -30.875 11.781 1 79.81 87 HIS A C 1
ATOM 655 O O . HIS A 1 87 ? 20.109 -31.203 12.93 1 79.81 87 HIS A O 1
ATOM 661 N N . GLY A 1 88 ? 20.578 -30.25 11.016 1 84.06 88 GLY A N 1
ATOM 662 C CA . GLY A 1 88 ? 21.938 -29.953 11.422 1 84.06 88 GLY A CA 1
ATOM 663 C C . GLY A 1 88 ? 22.875 -31.141 11.32 1 84.06 88 GLY A C 1
ATOM 664 O O . GLY A 1 88 ? 23.984 -31.031 10.781 1 84.06 88 GLY A O 1
ATOM 665 N N . THR A 1 89 ? 22.391 -32.188 12.016 1 88.19 89 THR A N 1
ATOM 666 C CA . THR A 1 89 ? 23.094 -33.469 11.906 1 88.19 89 THR A CA 1
ATOM 667 C C . THR A 1 89 ? 22.141 -34.594 11.523 1 88.19 89 THR A C 1
ATOM 669 O O . THR A 1 89 ? 20.922 -34.438 11.602 1 88.19 89 THR A O 1
ATOM 672 N N . VAL A 1 90 ? 22.719 -35.719 11.062 1 91.44 90 VAL A N 1
ATOM 673 C CA . VAL A 1 90 ? 21.906 -36.875 10.758 1 91.44 90 VAL A CA 1
ATOM 674 C C . VAL A 1 90 ? 21.469 -37.562 12.055 1 91.44 90 VAL A C 1
ATOM 676 O O . VAL A 1 90 ? 22.297 -37.906 12.891 1 91.44 90 VAL A O 1
ATOM 679 N N . PRO A 1 91 ? 20.234 -37.656 12.289 1 91.06 91 PRO A N 1
ATOM 680 C CA . PRO A 1 91 ? 19.719 -38.25 13.531 1 91.06 91 PRO A CA 1
ATOM 681 C C . PRO A 1 91 ? 20.266 -39.625 13.789 1 91.06 91 PRO A C 1
ATOM 683 O O . PRO A 1 91 ? 20.391 -40.438 12.867 1 91.06 91 PRO A O 1
ATOM 686 N N . GLU A 1 92 ? 20.531 -39.969 15.07 1 91.81 92 GLU A N 1
ATOM 687 C CA . GLU A 1 92 ? 21.094 -41.25 15.484 1 91.81 92 GLU A CA 1
ATOM 688 C C . GLU A 1 92 ? 20.141 -42.406 15.188 1 91.81 92 GLU A C 1
ATOM 690 O O . GLU A 1 92 ? 20.562 -43.531 14.875 1 91.81 92 GLU A O 1
ATOM 695 N N . VAL A 1 93 ? 18.906 -42.094 15.227 1 92 93 VAL A N 1
ATOM 696 C CA . VAL A 1 93 ? 17.891 -43.125 14.984 1 92 93 VAL A CA 1
ATOM 697 C C . VAL A 1 93 ? 18 -43.594 13.539 1 92 93 VAL A C 1
ATOM 699 O O . VAL A 1 93 ? 17.734 -44.781 13.25 1 92 93 VAL A O 1
ATOM 702 N N . LEU A 1 94 ? 18.375 -42.75 12.68 1 92.94 94 LEU A N 1
ATOM 703 C CA . LEU A 1 94 ? 18.562 -43.125 11.281 1 92.94 94 LEU A CA 1
ATOM 704 C C . LEU A 1 94 ? 19.828 -44 11.109 1 92.94 94 LEU A C 1
ATOM 706 O O . LEU A 1 94 ? 19.828 -44.938 10.328 1 92.94 94 LEU A O 1
ATOM 710 N N . VAL A 1 95 ? 20.828 -43.688 11.828 1 94.5 95 VAL A N 1
ATOM 711 C CA . VAL A 1 95 ? 22.062 -44.438 11.789 1 94.5 95 VAL A CA 1
ATOM 712 C C . VAL A 1 95 ? 21.797 -45.875 12.25 1 94.5 95 VAL A C 1
ATOM 714 O O . VAL A 1 95 ? 22.219 -46.844 11.609 1 94.5 95 VAL A O 1
ATOM 717 N N . ASP A 1 96 ? 21.031 -45.938 13.25 1 93.44 96 ASP A N 1
ATOM 718 C CA . ASP A 1 96 ? 20.672 -47.25 13.812 1 93.44 96 ASP A CA 1
ATOM 719 C C . ASP A 1 96 ? 19.812 -48.062 12.844 1 93.44 96 ASP A C 1
ATOM 721 O O . ASP A 1 96 ? 20.016 -49.281 12.688 1 93.44 96 ASP A O 1
ATOM 725 N N . ALA A 1 97 ? 18.906 -47.406 12.273 1 93.75 97 ALA A N 1
ATOM 726 C CA . ALA A 1 97 ? 18.062 -48.062 11.289 1 93.75 97 ALA A CA 1
ATOM 727 C C . ALA A 1 97 ? 18.875 -48.594 10.125 1 93.75 97 ALA A C 1
ATOM 729 O O . ALA A 1 97 ? 18.672 -49.719 9.672 1 93.75 97 ALA A O 1
ATOM 730 N N . CYS A 1 98 ? 19.828 -47.844 9.625 1 94.94 98 CYS A N 1
ATOM 731 C CA . CYS A 1 98 ? 20.672 -48.25 8.516 1 94.94 98 CYS A CA 1
ATOM 732 C C . CYS A 1 98 ? 21.547 -49.438 8.914 1 94.94 98 CYS A C 1
ATOM 734 O O . CYS A 1 98 ? 21.781 -50.344 8.117 1 94.94 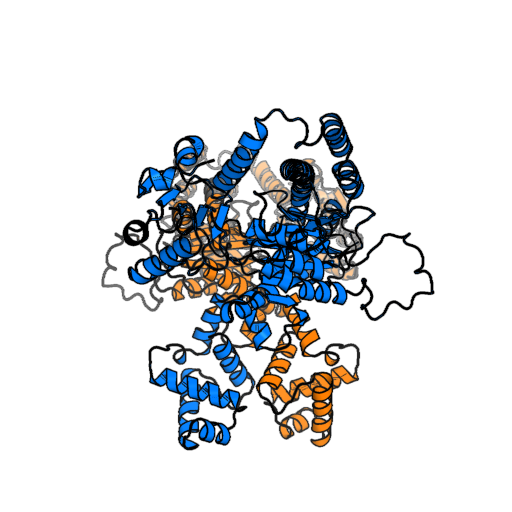98 CYS A O 1
ATOM 736 N N . ARG A 1 99 ? 21.969 -49.469 10.109 1 94 99 ARG A N 1
ATOM 737 C CA . ARG A 1 99 ? 22.734 -50.594 10.641 1 94 99 ARG A CA 1
ATOM 738 C C . ARG A 1 99 ? 21.891 -51.844 10.688 1 94 99 ARG A C 1
ATOM 740 O O . ARG A 1 99 ? 22.344 -52.938 10.289 1 94 99 ARG A O 1
ATOM 747 N N . ARG A 1 100 ? 20.703 -51.719 11.086 1 93.19 100 ARG A N 1
ATOM 748 C CA . ARG A 1 100 ? 19.781 -52.844 11.227 1 93.19 100 ARG A CA 1
ATOM 749 C C . ARG A 1 100 ? 19.422 -53.406 9.867 1 93.19 100 ARG A C 1
ATOM 751 O O . ARG A 1 100 ? 19.359 -54.656 9.703 1 93.19 100 ARG A O 1
ATOM 758 N N . HIS A 1 101 ? 19.281 -52.625 8.891 1 93.81 101 HIS A N 1
ATOM 759 C CA . HIS A 1 101 ? 18.766 -53.094 7.602 1 93.81 101 HIS A CA 1
ATOM 760 C C . HIS A 1 101 ? 19.906 -53.25 6.594 1 93.81 101 HIS A C 1
ATOM 762 O O . HIS A 1 101 ? 19.672 -53.719 5.469 1 93.81 101 HIS A O 1
ATOM 768 N N . GLY A 1 102 ? 21.031 -52.844 6.973 1 92.94 102 GLY A N 1
ATOM 769 C CA . GLY A 1 102 ? 22.188 -53.062 6.137 1 92.94 102 GLY A CA 1
ATOM 770 C C . GLY A 1 102 ? 22.266 -52.125 4.949 1 92.94 102 GLY A C 1
ATOM 771 O O . GLY A 1 102 ? 22.484 -52.562 3.818 1 92.94 102 GLY A O 1
ATOM 772 N N . ILE A 1 103 ? 22.062 -50.906 5.105 1 94.25 103 ILE A N 1
ATOM 773 C CA . ILE A 1 103 ? 22.203 -49.875 4.086 1 94.25 103 ILE A CA 1
ATOM 774 C C . ILE A 1 103 ? 23.312 -48.875 4.5 1 94.25 103 ILE A C 1
ATOM 776 O O . ILE A 1 103 ? 23.297 -48.375 5.617 1 94.25 103 ILE A O 1
ATOM 780 N N . ALA A 1 104 ? 24.25 -48.719 3.611 1 95.31 104 ALA A N 1
ATOM 781 C CA . ALA A 1 104 ? 25.297 -47.719 3.895 1 95.31 104 ALA A CA 1
ATOM 782 C C . ALA A 1 104 ? 24.703 -46.344 4.027 1 95.31 104 ALA A C 1
ATOM 784 O O . ALA A 1 104 ? 23.812 -45.938 3.277 1 95.31 104 ALA A O 1
ATOM 785 N N . LEU A 1 105 ? 25.188 -45.594 5.031 1 95.56 105 LEU A N 1
ATOM 786 C CA . LEU A 1 105 ? 24.719 -44.25 5.301 1 95.56 105 LEU A CA 1
ATOM 787 C C . LEU A 1 105 ? 25.859 -43.219 5.277 1 95.56 105 LEU A C 1
ATOM 789 O O . LEU A 1 105 ? 26.844 -43.375 6.012 1 95.56 105 LEU A O 1
ATOM 793 N N . LEU A 1 106 ? 25.703 -42.281 4.312 1 94.06 106 LEU A N 1
ATOM 794 C CA . LEU A 1 106 ? 26.641 -41.156 4.23 1 94.06 106 LEU A CA 1
ATOM 795 C C . LEU A 1 106 ? 25.953 -39.844 4.602 1 94.06 106 LEU A C 1
ATOM 797 O O . LEU A 1 106 ? 24.781 -39.656 4.301 1 94.06 106 LEU A O 1
ATOM 801 N N . SER A 1 107 ? 26.672 -38.969 5.281 1 94.44 107 SER A N 1
ATOM 802 C CA . SER A 1 107 ? 26.156 -37.625 5.562 1 94.44 107 SER A CA 1
ATOM 803 C C . SER A 1 107 ? 26.625 -36.625 4.516 1 94.44 107 SER A C 1
ATOM 805 O O . SER A 1 107 ? 27.781 -36.656 4.094 1 94.44 107 SER A O 1
ATOM 807 N N . VAL A 1 108 ? 25.719 -35.781 4.043 1 89.5 108 VAL A N 1
ATOM 808 C CA . VAL A 1 108 ? 26 -34.719 3.107 1 89.5 108 VAL A CA 1
ATOM 809 C C . VAL A 1 108 ? 26.031 -33.375 3.852 1 89.5 108 VAL A C 1
ATOM 811 O O . VAL A 1 108 ? 25 -32.906 4.363 1 89.5 108 VAL A O 1
ATOM 814 N N . PRO A 1 109 ? 27.141 -32.781 3.922 1 87.44 109 PRO A N 1
ATOM 815 C CA . PRO A 1 109 ? 27.219 -31.5 4.656 1 87.44 109 PRO A CA 1
ATOM 816 C C . PRO A 1 109 ? 26.406 -30.391 3.992 1 87.44 109 PRO A C 1
ATOM 818 O O . PRO A 1 109 ? 26.078 -30.484 2.807 1 87.44 109 PRO A O 1
ATOM 821 N N . VAL A 1 110 ? 26.219 -29.312 4.719 1 80.81 110 VAL A N 1
ATOM 822 C CA . VAL A 1 110 ? 25.312 -28.234 4.328 1 80.81 110 VAL A CA 1
ATOM 823 C C . VAL A 1 110 ? 25.828 -27.547 3.074 1 80.81 110 VAL A C 1
ATOM 825 O O . VAL A 1 110 ? 25.047 -27.062 2.25 1 80.81 110 VAL A O 1
ATOM 828 N N . HIS A 1 111 ? 27.094 -27.625 2.904 1 75.19 111 HIS A N 1
ATOM 829 C CA . HIS A 1 111 ? 27.672 -26.859 1.811 1 75.19 111 HIS A CA 1
ATOM 830 C C . HIS A 1 111 ? 27.719 -27.672 0.523 1 75.19 111 HIS A C 1
ATOM 832 O O . HIS A 1 111 ? 28.062 -27.156 -0.537 1 75.19 111 HIS A O 1
ATOM 838 N N . THR A 1 112 ? 27.375 -28.938 0.531 1 78.94 112 THR A N 1
ATOM 839 C CA . THR A 1 112 ? 27.312 -29.781 -0.653 1 78.94 112 THR A CA 1
ATOM 840 C C . THR A 1 112 ? 25.875 -29.984 -1.1 1 78.94 112 THR A C 1
ATOM 842 O O . THR A 1 112 ? 25.031 -30.453 -0.325 1 78.94 112 THR A O 1
ATOM 845 N N . SER A 1 113 ? 25.594 -29.594 -2.307 1 74.94 113 SER A N 1
ATOM 846 C CA . SER A 1 113 ? 24.25 -29.781 -2.834 1 74.94 113 SER A CA 1
ATOM 847 C C . SER A 1 113 ? 24.031 -31.203 -3.326 1 74.94 113 SER A C 1
ATOM 849 O O . SER A 1 113 ? 24.969 -31.875 -3.754 1 74.94 113 SER A O 1
ATOM 851 N N . PHE A 1 114 ? 22.828 -31.719 -3.23 1 74.88 114 PHE A N 1
ATOM 852 C CA . PHE A 1 114 ? 22.469 -33.031 -3.797 1 74.88 114 PHE A CA 1
ATOM 853 C C . PHE A 1 114 ? 22.766 -33.062 -5.293 1 74.88 114 PHE A C 1
ATOM 855 O O . PHE A 1 114 ? 23.172 -34.094 -5.828 1 74.88 114 PHE A O 1
ATOM 862 N N . ARG A 1 115 ? 22.734 -31.938 -5.75 1 65.56 115 ARG A N 1
ATOM 863 C CA . ARG A 1 115 ? 23.016 -31.812 -7.176 1 65.56 115 ARG A CA 1
ATOM 864 C C . ARG A 1 115 ? 24.484 -32.156 -7.473 1 65.56 115 ARG A C 1
ATOM 866 O O . ARG A 1 115 ? 24.781 -32.844 -8.445 1 65.56 115 ARG A O 1
ATOM 873 N N . ALA A 1 116 ? 25.312 -31.625 -6.723 1 70.5 116 ALA A N 1
ATOM 874 C CA . ALA A 1 116 ? 26.734 -31.906 -6.902 1 70.5 116 ALA A CA 1
ATOM 875 C C . ALA A 1 116 ? 27 -33.406 -6.859 1 70.5 116 ALA A C 1
ATOM 877 O O . ALA A 1 116 ? 27.812 -33.906 -7.637 1 70.5 116 ALA A O 1
ATOM 878 N N . ILE A 1 117 ? 26.281 -34.062 -6.082 1 77.81 117 ILE A N 1
ATOM 879 C CA . ILE A 1 117 ? 26.438 -35.5 -5.957 1 77.81 117 ILE A CA 1
ATOM 880 C C . ILE A 1 117 ? 25.875 -36.188 -7.199 1 77.81 117 ILE A C 1
ATOM 882 O O . ILE A 1 117 ? 26.531 -37.062 -7.793 1 77.81 117 ILE A O 1
ATOM 886 N N . THR A 1 118 ? 24.703 -35.75 -7.555 1 69.75 118 THR A N 1
ATOM 887 C CA . THR A 1 118 ? 24.062 -36.312 -8.734 1 69.75 118 THR A CA 1
ATOM 888 C C . THR A 1 118 ? 24.922 -36.094 -9.977 1 69.75 118 THR A C 1
ATOM 890 O O . THR A 1 118 ? 25.188 -37.062 -10.727 1 69.75 118 THR A O 1
ATOM 893 N N . ASP A 1 119 ? 25.438 -35 -10 1 64.06 119 ASP A N 1
ATOM 894 C CA . ASP A 1 119 ? 26.297 -34.656 -11.133 1 64.06 119 ASP A CA 1
ATOM 895 C C . ASP A 1 119 ? 27.562 -35.5 -11.141 1 64.06 119 ASP A C 1
ATOM 897 O O . ASP A 1 119 ? 27.969 -36 -12.188 1 64.06 119 ASP A O 1
ATOM 901 N N . THR A 1 120 ? 28.109 -35.594 -10.031 1 69.5 120 THR A N 1
ATOM 902 C CA . THR A 1 120 ? 29.359 -36.344 -9.898 1 69.5 120 THR A CA 1
ATOM 903 C C . THR A 1 120 ? 29.141 -37.812 -10.266 1 69.5 120 THR A C 1
ATOM 905 O O . THR A 1 120 ? 29.953 -38.406 -10.977 1 69.5 120 THR A O 1
ATOM 908 N N . VAL A 1 121 ? 28.062 -38.312 -9.82 1 70.56 121 VAL A N 1
ATOM 909 C CA . VAL A 1 121 ? 27.766 -39.719 -10.094 1 70.56 121 VAL A CA 1
ATOM 910 C C . VAL A 1 121 ? 27.531 -39.906 -11.594 1 70.56 121 VAL A C 1
ATOM 912 O O . VAL A 1 121 ? 28.094 -40.844 -12.203 1 70.56 121 VAL A O 1
ATOM 915 N N . TYR A 1 122 ? 26.812 -39.031 -12.07 1 61.16 122 TYR A N 1
ATOM 916 C CA . TYR A 1 122 ? 26.484 -39.188 -13.484 1 61.16 122 TYR A CA 1
ATOM 917 C C . TYR A 1 122 ? 27.688 -38.875 -14.359 1 61.16 122 TYR A C 1
ATOM 919 O O . TYR A 1 122 ? 27.922 -39.531 -15.375 1 61.16 122 TYR A O 1
ATOM 927 N N . LEU A 1 123 ? 28.422 -37.906 -13.82 1 58.94 123 LEU A N 1
ATOM 928 C CA . LEU A 1 123 ? 29.656 -37.625 -14.547 1 58.94 123 LEU A CA 1
ATOM 929 C C . LEU A 1 123 ? 30.594 -38.844 -14.516 1 58.94 123 LEU A C 1
ATOM 931 O O . LEU A 1 123 ? 31.219 -39.156 -15.523 1 58.94 123 LEU A O 1
ATOM 935 N N . ARG A 1 124 ? 30.766 -39.25 -13.305 1 57.12 124 ARG A N 1
ATOM 936 C CA . ARG A 1 124 ? 31.656 -40.406 -13.164 1 57.12 124 ARG A CA 1
ATOM 937 C C . ARG A 1 124 ? 31.062 -41.656 -13.836 1 57.12 124 ARG A C 1
ATOM 939 O O . ARG A 1 124 ? 31.797 -42.438 -14.43 1 57.12 124 ARG A O 1
ATOM 946 N N . GLN A 1 125 ? 29.812 -41.844 -13.469 1 52.03 125 GLN A N 1
ATOM 947 C CA . GLN A 1 125 ? 29.172 -42.938 -14.18 1 52.03 125 GLN A CA 1
ATOM 948 C C . GLN A 1 125 ? 29.312 -42.781 -15.688 1 52.03 125 GLN A C 1
ATOM 950 O O . GLN A 1 125 ? 29.547 -43.75 -16.406 1 52.03 125 GLN A O 1
ATOM 955 N N . TRP A 1 126 ? 29.25 -41.406 -15.758 1 45.94 126 TRP A N 1
ATOM 956 C CA . TRP A 1 126 ? 29.391 -41.094 -17.172 1 45.94 126 TRP A CA 1
ATOM 957 C C . TRP A 1 126 ? 30.859 -40.875 -17.531 1 45.94 126 TRP A C 1
ATOM 959 O O . TRP A 1 126 ? 31.25 -41.094 -18.672 1 45.94 126 TRP A O 1
ATOM 969 N N . GLY A 1 127 ? 31.516 -40.25 -16.625 1 44.94 127 GLY A N 1
ATOM 970 C CA . GLY A 1 127 ? 32.938 -40.125 -16.828 1 44.94 127 GLY A CA 1
ATOM 971 C C . GLY A 1 127 ? 33.656 -41.438 -17.031 1 44.94 127 GLY A C 1
ATOM 972 O O . GLY A 1 127 ? 34.531 -41.562 -17.875 1 44.94 127 GLY A O 1
ATOM 973 N N . ASP A 1 128 ? 33.562 -42.281 -15.969 1 42.31 128 ASP A N 1
ATOM 974 C CA . ASP A 1 128 ? 34.094 -43.594 -16.297 1 42.31 128 ASP A CA 1
ATOM 975 C C . ASP A 1 128 ? 33.531 -44.094 -17.641 1 42.31 128 ASP A C 1
ATOM 977 O O . ASP A 1 128 ? 34.219 -44.812 -18.344 1 42.31 128 ASP A O 1
ATOM 981 N N . LEU A 1 129 ? 32.375 -43.75 -17.844 1 37 129 LEU A N 1
ATOM 982 C CA . LEU A 1 129 ? 31.938 -43.906 -19.219 1 37 129 LEU A CA 1
ATOM 983 C C . LEU A 1 129 ? 32.688 -42.938 -20.141 1 37 129 LEU A C 1
ATOM 985 O O . LEU A 1 129 ? 32.844 -43.25 -21.328 1 37 129 LEU A O 1
ATOM 989 N N . SER A 1 130 ? 33.062 -41.812 -19.547 1 36.88 130 SER A N 1
ATOM 990 C CA . SER A 1 130 ? 33.812 -40.844 -20.344 1 36.88 130 SER A CA 1
ATOM 991 C C . SER A 1 130 ? 35.25 -41.281 -20.547 1 36.88 130 SER A C 1
ATOM 993 O O . SER A 1 130 ? 36 -40.719 -21.344 1 36.88 130 SER A O 1
ATOM 995 N N . ARG A 1 131 ? 35.938 -41.812 -19.562 1 38.22 131 ARG A N 1
ATOM 996 C CA . ARG A 1 131 ? 37.312 -42.156 -19.797 1 38.22 131 ARG A CA 1
ATOM 997 C C . ARG A 1 131 ? 37.469 -43.188 -20.891 1 38.22 131 ARG A C 1
ATOM 999 O O . ARG A 1 131 ? 38.562 -43.594 -21.25 1 38.22 131 ARG A O 1
ATOM 1006 N N . ARG A 1 132 ? 36.531 -44.031 -20.953 1 37.09 132 ARG A N 1
ATOM 1007 C CA . ARG A 1 132 ? 36.844 -44.719 -22.203 1 37.09 132 ARG A CA 1
ATOM 1008 C C . ARG A 1 132 ? 36.844 -43.719 -23.375 1 37.09 132 ARG A C 1
ATOM 1010 O O . ARG A 1 132 ? 35.906 -42.906 -23.5 1 37.09 132 ARG A O 1
ATOM 1017 N N . PRO A 1 133 ? 38 -43.219 -23.859 1 35.28 133 PRO A N 1
ATOM 1018 C CA . PRO A 1 133 ? 38.125 -42.469 -25.094 1 35.28 133 PRO A CA 1
ATOM 1019 C C . PRO A 1 133 ? 36.938 -42.688 -26.062 1 35.28 133 PRO A C 1
ATOM 1021 O O . PRO A 1 133 ? 37.094 -42.5 -27.266 1 35.28 133 PRO A O 1
ATOM 1024 N N . ALA A 1 134 ? 36.219 -43.719 -25.922 1 36.22 134 ALA A N 1
ATOM 1025 C CA . ALA A 1 134 ? 35.469 -43.938 -27.141 1 36.22 134 ALA A CA 1
ATOM 1026 C C . ALA A 1 134 ? 34.625 -42.719 -27.516 1 36.22 134 ALA A C 1
ATOM 1028 O O . ALA A 1 134 ? 33.844 -42.219 -26.688 1 36.22 134 ALA A O 1
ATOM 1029 N N . ASP A 1 135 ? 35.062 -41.656 -28.328 1 40.53 135 ASP A N 1
ATOM 1030 C CA . ASP A 1 135 ? 34.656 -40.656 -29.281 1 40.53 135 ASP A CA 1
ATOM 1031 C C . ASP A 1 135 ? 33.125 -40.688 -29.484 1 40.53 135 ASP A C 1
ATOM 1033 O O . ASP A 1 135 ? 32.562 -39.688 -29.953 1 40.53 135 ASP A O 1
ATOM 1037 N N . HIS A 1 136 ? 32.562 -41.844 -29.297 1 44.25 136 HIS A N 1
ATOM 1038 C CA . HIS A 1 136 ? 31.266 -42.188 -29.844 1 44.25 136 HIS A CA 1
ATOM 1039 C C . HIS A 1 136 ? 30.141 -41.656 -28.969 1 44.25 136 HIS A C 1
ATOM 1041 O O . HIS A 1 136 ? 28.984 -41.594 -29.391 1 44.25 136 HIS A O 1
ATOM 1047 N N . TYR A 1 137 ? 30.453 -41.219 -27.625 1 54.25 137 TYR A N 1
ATOM 1048 C CA . TYR A 1 137 ? 29.281 -40.969 -26.797 1 54.25 137 TYR A CA 1
ATOM 1049 C C . TYR A 1 137 ? 29.078 -39.469 -26.562 1 54.25 137 TYR A C 1
ATOM 1051 O O . TYR A 1 137 ? 28.062 -39.062 -26.016 1 54.25 137 TYR A O 1
ATOM 1059 N N . ALA A 1 138 ? 30.062 -38.625 -26.969 1 63.12 138 ALA A N 1
ATOM 1060 C CA . ALA A 1 138 ? 29.922 -37.188 -26.875 1 63.12 138 ALA A CA 1
ATOM 1061 C C . ALA A 1 138 ? 29.531 -36.594 -28.219 1 63.12 138 ALA A C 1
ATOM 1063 O O . ALA A 1 138 ? 29.625 -37.25 -29.25 1 63.12 138 ALA A O 1
ATOM 1064 N N . LEU A 1 139 ? 29.062 -35.344 -28.078 1 76.69 139 LEU A N 1
ATOM 1065 C CA . LEU A 1 139 ? 28.812 -34.625 -29.312 1 76.69 139 LEU A CA 1
ATOM 1066 C C . LEU A 1 139 ? 30.094 -34.438 -30.109 1 76.69 139 LEU A C 1
ATOM 1068 O O . LEU A 1 139 ? 31.125 -34.062 -29.547 1 76.69 139 LEU A O 1
ATOM 1072 N N . PRO A 1 140 ? 30.109 -34.875 -31.297 1 78.38 140 PRO A N 1
ATOM 1073 C CA . PRO A 1 140 ? 31.297 -34.656 -32.125 1 78.38 140 PRO A CA 1
ATOM 1074 C C . PRO A 1 140 ? 31.797 -33.219 -32.062 1 78.38 140 PRO A C 1
ATOM 1076 O O . PRO A 1 140 ? 31 -32.281 -31.938 1 78.38 140 PRO A O 1
ATOM 1079 N N . GLU A 1 141 ? 33.094 -33.062 -32.125 1 78.44 141 GLU A N 1
ATOM 1080 C CA . GLU A 1 141 ? 33.75 -31.766 -32 1 78.44 141 GLU A CA 1
ATOM 1081 C C . GLU A 1 141 ? 33.219 -30.781 -33.062 1 78.44 141 GLU A C 1
ATOM 1083 O O . GLU A 1 141 ? 33.062 -29.594 -32.781 1 78.44 141 GLU A O 1
ATOM 1088 N N . ASN A 1 142 ? 33.031 -31.281 -34.281 1 84.12 142 ASN A N 1
ATOM 1089 C CA . ASN A 1 142 ? 32.531 -30.422 -35.344 1 84.12 142 ASN A CA 1
ATOM 1090 C C . ASN A 1 142 ? 31.141 -29.891 -35 1 84.12 142 ASN A C 1
ATOM 1092 O O . ASN A 1 142 ? 30.828 -28.734 -35.312 1 84.12 142 ASN A O 1
ATOM 1096 N N . VAL A 1 143 ? 30.375 -30.703 -34.375 1 86.81 143 VAL A N 1
ATOM 1097 C CA . VAL A 1 143 ? 29.031 -30.312 -34 1 86.81 143 VAL A CA 1
ATOM 1098 C C . VAL A 1 143 ? 29.094 -29.297 -32.875 1 86.81 143 VAL A C 1
ATOM 1100 O O . VAL A 1 143 ? 28.391 -28.281 -32.875 1 86.81 143 VAL A O 1
ATOM 1103 N N . ARG A 1 144 ? 29.938 -29.531 -31.891 1 86.56 144 ARG A N 1
ATOM 1104 C CA . ARG A 1 144 ? 30.125 -28.609 -30.781 1 86.56 144 ARG A CA 1
ATOM 1105 C C . ARG A 1 144 ? 30.547 -27.234 -31.266 1 86.56 144 ARG A C 1
ATOM 1107 O O . ARG A 1 144 ? 30.016 -26.219 -30.812 1 86.56 144 ARG A O 1
ATOM 1114 N N . GLY A 1 145 ? 31.516 -27.219 -32.156 1 88.88 145 GLY A N 1
ATOM 1115 C CA . GLY A 1 145 ? 31.938 -25.953 -32.719 1 88.88 145 GLY A CA 1
ATOM 1116 C C . GLY A 1 145 ? 30.828 -25.234 -33.469 1 88.88 145 GLY A C 1
ATOM 1117 O O . GLY A 1 145 ? 30.703 -24.016 -33.344 1 88.88 145 GLY A O 1
ATOM 1118 N N . GLU A 1 146 ? 30.094 -25.969 -34.219 1 92.25 146 GLU A N 1
ATOM 1119 C CA . GLU A 1 146 ? 28.969 -25.391 -34.969 1 92.25 146 GLU A CA 1
ATOM 1120 C C . GLU A 1 146 ? 27.938 -24.797 -34 1 92.25 146 GLU A C 1
ATOM 1122 O O . GLU A 1 146 ? 27.438 -23.688 -34.219 1 92.25 146 GLU A O 1
ATOM 1127 N N . LEU A 1 147 ? 27.594 -25.562 -33 1 93.19 147 LEU A N 1
ATOM 1128 C CA . LEU A 1 147 ? 26.609 -25.094 -32.031 1 93.19 147 LEU A CA 1
ATOM 1129 C C . LEU A 1 147 ? 27.094 -23.828 -31.312 1 93.19 147 LEU A C 1
ATOM 1131 O O . LEU A 1 147 ? 26.312 -22.906 -31.078 1 93.19 147 LEU A O 1
ATOM 1135 N N . SER A 1 148 ? 28.344 -23.75 -30.969 1 91 148 SER A N 1
ATOM 1136 C CA . SER A 1 148 ? 28.922 -22.562 -30.328 1 91 148 SER A CA 1
ATOM 1137 C C . SER A 1 148 ? 28.812 -21.344 -31.234 1 91 148 SER A C 1
ATOM 1139 O O . SER A 1 148 ? 28.5 -20.25 -30.781 1 91 148 SER A O 1
ATOM 1141 N N . ARG A 1 149 ? 29.078 -21.531 -32.5 1 92.62 149 ARG A N 1
ATOM 1142 C CA . ARG A 1 149 ? 28.969 -20.453 -33.469 1 92.62 149 ARG A CA 1
ATOM 1143 C C . ARG A 1 149 ? 27.516 -19.984 -33.594 1 92.62 149 ARG A C 1
ATOM 1145 O O . ARG A 1 149 ? 27.25 -18.781 -33.656 1 92.62 149 ARG A O 1
ATOM 1152 N N . LEU A 1 150 ? 26.641 -20.906 -33.656 1 94.25 150 LEU A N 1
ATOM 1153 C CA . LEU A 1 150 ? 25.234 -20.578 -33.75 1 94.25 150 LEU A CA 1
ATOM 1154 C C . LEU A 1 150 ? 24.766 -19.781 -32.531 1 94.25 150 LEU A C 1
ATOM 1156 O O . LEU A 1 150 ? 24.016 -18.812 -32.688 1 94.25 150 LEU A O 1
ATOM 1160 N N . LEU A 1 151 ? 25.234 -20.172 -31.391 1 92.31 151 LEU A N 1
ATOM 1161 C CA . LEU A 1 151 ? 24.906 -19.453 -30.156 1 92.31 151 LEU A CA 1
ATOM 1162 C C . LEU A 1 151 ? 25.438 -18.016 -30.219 1 92.31 151 LEU A C 1
ATOM 1164 O O . LEU A 1 151 ? 24.719 -17.078 -29.891 1 92.31 151 LEU A O 1
ATOM 1168 N N . ALA A 1 152 ? 26.625 -17.828 -30.609 1 90.62 152 ALA A N 1
ATOM 1169 C CA . ALA A 1 152 ? 27.266 -16.516 -30.672 1 90.62 152 ALA A CA 1
ATOM 1170 C C . ALA A 1 152 ? 26.562 -15.609 -31.688 1 90.62 152 ALA A C 1
ATOM 1172 O O . ALA A 1 152 ? 26.484 -14.398 -31.484 1 90.62 152 ALA A O 1
ATOM 1173 N N . ASP A 1 153 ? 26.062 -16.219 -32.75 1 92.75 153 ASP A N 1
ATOM 1174 C CA . ASP A 1 153 ? 25.406 -15.469 -33.812 1 92.75 153 ASP A CA 1
ATOM 1175 C C . ASP A 1 153 ? 23.953 -15.148 -33.469 1 92.75 153 ASP A C 1
ATOM 1177 O O . ASP A 1 153 ? 23.266 -14.461 -34.219 1 92.75 153 ASP A O 1
ATOM 1181 N N . GLY A 1 154 ? 23.5 -15.688 -32.406 1 91 154 GLY A N 1
ATOM 1182 C CA . GLY A 1 154 ? 22.125 -15.43 -32 1 91 154 GLY A CA 1
ATOM 1183 C C . GLY A 1 154 ? 21.109 -16.219 -32.812 1 91 154 GLY A C 1
ATOM 1184 O O . GLY A 1 154 ? 20.031 -15.688 -33.125 1 91 154 GLY A O 1
ATOM 1185 N N . ALA A 1 155 ? 21.422 -17.406 -33.094 1 92.19 155 ALA A N 1
ATOM 1186 C CA . ALA A 1 155 ? 20.516 -18.25 -33.844 1 92.19 155 ALA A CA 1
ATOM 1187 C C . ALA A 1 155 ? 19.234 -18.547 -33.062 1 92.19 155 ALA A C 1
ATOM 1189 O O . ALA A 1 155 ? 19.25 -18.562 -31.828 1 92.19 155 ALA A O 1
ATOM 1190 N N . ASP A 1 156 ? 18.156 -18.719 -33.875 1 94.62 156 ASP A N 1
ATOM 1191 C CA . ASP A 1 156 ? 16.891 -19.094 -33.25 1 94.62 156 ASP A CA 1
ATOM 1192 C C . ASP A 1 156 ? 16.984 -20.453 -32.594 1 94.62 156 ASP A C 1
ATOM 1194 O O . ASP A 1 156 ? 17.672 -21.359 -33.062 1 94.62 156 ASP A O 1
ATOM 1198 N N . PRO A 1 157 ? 16.312 -20.688 -31.531 1 96.19 157 PRO A N 1
ATOM 1199 C CA . PRO A 1 157 ? 16.453 -21.906 -30.734 1 96.19 157 PRO A CA 1
ATOM 1200 C C . PRO A 1 157 ? 16 -23.156 -31.484 1 96.19 157 PRO A C 1
ATOM 1202 O O . PRO A 1 157 ? 16.547 -24.234 -31.266 1 96.19 157 PRO A O 1
ATOM 1205 N N . ASP A 1 158 ? 15.062 -23.047 -32.375 1 96.56 158 ASP A N 1
ATOM 1206 C CA . ASP A 1 158 ? 14.656 -24.203 -33.188 1 96.56 158 ASP A CA 1
ATOM 1207 C C . ASP A 1 158 ? 15.805 -24.703 -34.062 1 96.56 158 ASP A C 1
ATOM 1209 O O . ASP A 1 158 ? 16.047 -25.906 -34.125 1 96.56 158 ASP A O 1
ATOM 1213 N N . THR A 1 159 ? 16.438 -23.672 -34.625 1 96.25 159 THR A N 1
ATOM 1214 C CA . THR A 1 159 ? 17.578 -24 -35.469 1 96.25 159 THR A CA 1
ATOM 1215 C C . THR A 1 159 ? 18.703 -24.625 -34.625 1 96.25 159 THR A C 1
ATOM 1217 O O . THR A 1 159 ? 19.297 -25.625 -35.031 1 96.25 159 THR A O 1
ATOM 1220 N N . LEU A 1 160 ? 18.969 -24.109 -33.531 1 96.06 160 LEU A N 1
ATOM 1221 C CA . LEU A 1 160 ? 19.984 -24.625 -32.625 1 96.06 160 LEU A CA 1
ATOM 1222 C C . LEU A 1 160 ? 19.703 -26.062 -32.25 1 96.06 160 LEU A C 1
ATOM 1224 O O . LEU A 1 160 ? 20.578 -26.922 -32.312 1 96.06 160 LEU A O 1
ATOM 1228 N N . LEU A 1 161 ? 18.469 -26.406 -31.891 1 96.5 161 LEU A N 1
ATOM 1229 C CA . LEU A 1 161 ? 18.078 -27.75 -31.469 1 96.5 161 LEU A CA 1
ATOM 1230 C C . LEU A 1 161 ? 18.156 -28.734 -32.625 1 96.5 161 LEU A C 1
ATOM 1232 O O . LEU A 1 161 ? 18.672 -29.844 -32.469 1 96.5 161 LEU A O 1
ATOM 1236 N N . THR A 1 162 ? 17.703 -28.266 -33.75 1 95.75 162 THR A N 1
ATOM 1237 C CA . THR A 1 162 ? 17.719 -29.109 -34.938 1 95.75 162 THR A CA 1
ATOM 1238 C C . THR A 1 162 ? 19.141 -29.547 -35.312 1 95.75 162 THR A C 1
ATOM 1240 O O . THR A 1 162 ? 19.406 -30.703 -35.594 1 95.75 162 THR A O 1
ATOM 1243 N N . ARG A 1 163 ? 20.062 -28.594 -35.25 1 94.06 163 ARG A N 1
ATOM 1244 C CA . ARG A 1 163 ? 21.469 -28.891 -35.531 1 94.06 163 ARG A CA 1
ATOM 1245 C C . ARG A 1 163 ? 22.078 -29.766 -34.469 1 94.06 163 ARG A C 1
ATOM 1247 O O . ARG A 1 163 ? 22.922 -30.625 -34.75 1 94.06 163 ARG A O 1
ATOM 1254 N N . ALA A 1 164 ? 21.703 -29.594 -33.25 1 93.31 164 ALA A N 1
ATOM 1255 C CA . ALA A 1 164 ? 22.266 -30.344 -32.125 1 93.31 164 ALA A CA 1
ATOM 1256 C C . ALA A 1 164 ? 21.906 -31.828 -32.219 1 93.31 164 ALA A C 1
ATOM 1258 O O . ALA A 1 164 ? 22.719 -32.688 -31.891 1 93.31 164 ALA A O 1
ATOM 1259 N N . VAL A 1 165 ? 20.688 -32.125 -32.75 1 91.31 165 VAL A N 1
ATOM 1260 C CA . VAL A 1 165 ? 20.25 -33.5 -32.75 1 91.31 165 VAL A CA 1
ATOM 1261 C C . VAL A 1 165 ? 20.328 -34.094 -34.156 1 91.31 165 VAL A C 1
ATOM 1263 O O . VAL A 1 165 ? 19.875 -35.219 -34.375 1 91.31 165 VAL A O 1
ATOM 1266 N N . ALA A 1 166 ? 20.844 -33.312 -35.062 1 89.19 166 ALA A N 1
ATOM 1267 C CA . ALA A 1 166 ? 20.922 -33.781 -36.438 1 89.19 166 ALA A CA 1
ATOM 1268 C C . ALA A 1 166 ? 21.672 -35.094 -36.562 1 89.19 166 ALA A C 1
ATOM 1270 O O . ALA A 1 166 ? 21.266 -35.969 -37.312 1 89.19 166 ALA A O 1
ATOM 1271 N N . HIS A 1 167 ? 22.703 -35.312 -35.781 1 78.25 167 HIS A N 1
ATOM 1272 C CA . HIS A 1 167 ? 23.562 -36.5 -35.844 1 78.25 167 HIS A CA 1
ATOM 1273 C C . HIS A 1 167 ? 22.875 -37.688 -35.188 1 78.25 167 HIS A C 1
ATOM 1275 O O . HIS A 1 167 ? 23.328 -38.844 -35.344 1 78.25 167 HIS A O 1
ATOM 1281 N N . LEU A 1 168 ? 21.859 -37.375 -34.406 1 81.44 168 LEU A N 1
ATOM 1282 C CA . LEU A 1 168 ? 21.094 -38.438 -33.781 1 81.44 168 LEU A CA 1
ATOM 1283 C C . LEU A 1 168 ? 19.953 -38.906 -34.656 1 81.44 168 LEU A C 1
ATOM 1285 O O . LEU A 1 168 ? 19.062 -39.625 -34.219 1 81.44 168 LEU A O 1
ATOM 1289 N N . GLY A 1 169 ? 19.953 -38.469 -35.906 1 85.06 169 GLY A N 1
ATOM 1290 C CA . GLY A 1 169 ? 18.891 -38.844 -36.844 1 85.06 169 GLY A CA 1
ATOM 1291 C C . GLY A 1 169 ? 17.734 -37.875 -36.844 1 85.06 169 GLY A C 1
ATOM 1292 O O . GLY A 1 169 ? 16.641 -38.219 -37.281 1 85.06 169 GLY A O 1
ATOM 1293 N N . ALA A 1 170 ? 17.875 -36.75 -36.281 1 85.88 170 ALA A N 1
ATOM 1294 C CA . ALA A 1 170 ? 16.891 -35.688 -36.25 1 85.88 170 ALA A CA 1
ATOM 1295 C C . ALA A 1 170 ? 15.578 -36.125 -35.625 1 85.88 170 ALA A C 1
ATOM 1297 O O . ALA A 1 170 ? 14.508 -35.938 -36.219 1 85.88 170 ALA A O 1
ATOM 1298 N N . PRO A 1 171 ? 15.609 -36.75 -34.5 1 88.69 171 PRO A N 1
ATOM 1299 C CA . PRO A 1 171 ? 14.383 -37.188 -33.812 1 88.69 171 PRO A CA 1
ATOM 1300 C C . PRO A 1 171 ? 13.508 -36.031 -33.375 1 88.69 171 PRO A C 1
ATOM 1302 O O . PRO A 1 171 ? 13.969 -34.906 -33.312 1 88.69 171 PRO A O 1
ATOM 1305 N N . PRO A 1 172 ? 12.203 -36.375 -33.156 1 93.06 172 PRO A N 1
ATOM 1306 C CA . PRO A 1 172 ? 11.406 -35.344 -32.5 1 93.06 172 PRO A CA 1
ATOM 1307 C C . PRO A 1 172 ? 11.969 -34.969 -31.125 1 93.06 172 PRO A C 1
ATOM 1309 O O . PRO A 1 172 ? 12.227 -35.844 -30.297 1 93.06 172 PRO A O 1
ATOM 1312 N N . CYS A 1 173 ? 12.258 -33.75 -30.906 1 94.19 173 CYS A N 1
ATOM 1313 C CA . CYS A 1 173 ? 12.867 -33.25 -29.688 1 94.19 173 CYS A CA 1
ATOM 1314 C C . CYS A 1 173 ? 12.312 -31.875 -29.328 1 94.19 173 CYS A C 1
ATOM 1316 O O . CYS A 1 173 ? 12.016 -31.078 -30.203 1 94.19 173 CYS A O 1
ATOM 1318 N N . TYR A 1 174 ? 12.117 -31.672 -28.031 1 96.12 174 TYR A N 1
ATOM 1319 C CA . TYR A 1 174 ? 11.625 -30.391 -27.547 1 96.12 174 TYR A CA 1
ATOM 1320 C C . TYR A 1 174 ? 12.555 -29.828 -26.484 1 96.12 174 TYR A C 1
ATOM 1322 O O . TYR A 1 174 ? 13.195 -30.578 -25.734 1 96.12 174 TYR A O 1
ATOM 1330 N N . VAL A 1 175 ? 12.664 -28.531 -26.438 1 96.69 175 VAL A N 1
ATOM 1331 C CA . VAL A 1 175 ? 13.055 -27.828 -25.234 1 96.69 175 VAL A CA 1
ATOM 1332 C C . VAL A 1 175 ? 11.844 -27.125 -24.625 1 96.69 175 VAL A C 1
ATOM 1334 O O . VAL A 1 175 ? 11.25 -26.25 -25.25 1 96.69 175 VAL A O 1
ATOM 1337 N N . LEU A 1 176 ? 11.445 -27.578 -23.453 1 95.88 176 LEU A N 1
ATOM 1338 C CA . LEU A 1 176 ? 10.227 -27.094 -22.812 1 95.88 176 LEU A CA 1
ATOM 1339 C C . LEU A 1 176 ? 10.562 -26.328 -21.531 1 95.88 176 LEU A C 1
ATOM 1341 O O . LEU A 1 176 ? 11.516 -26.656 -20.828 1 95.88 176 LEU A O 1
ATOM 1345 N N . SER A 1 177 ? 9.773 -25.297 -21.328 1 95.31 177 SER A N 1
ATOM 1346 C CA . SER A 1 177 ? 9.914 -24.594 -20.047 1 95.31 177 SER A CA 1
ATOM 1347 C C . SER A 1 177 ? 9.211 -25.359 -18.922 1 95.31 177 SER A C 1
ATOM 1349 O O . SER A 1 177 ? 8.539 -26.359 -19.172 1 95.31 177 SER A O 1
ATOM 1351 N N . ALA A 1 178 ? 9.391 -24.828 -17.734 1 91 178 ALA A N 1
ATOM 1352 C CA . ALA A 1 178 ? 8.844 -25.484 -16.531 1 91 178 ALA A CA 1
ATOM 1353 C C . ALA A 1 178 ? 7.324 -25.531 -16.594 1 91 178 ALA A C 1
ATOM 1355 O O . ALA A 1 178 ? 6.703 -26.438 -16.031 1 91 178 ALA A O 1
ATOM 1356 N N . THR A 1 179 ? 6.723 -24.609 -17.297 1 93.75 179 THR A N 1
ATOM 1357 C CA . THR A 1 179 ? 5.266 -24.547 -17.375 1 93.75 179 THR A CA 1
ATOM 1358 C C . THR A 1 179 ? 4.777 -25.219 -18.656 1 93.75 179 THR A C 1
ATOM 1360 O O . THR A 1 179 ? 3.594 -25.125 -19 1 93.75 179 THR A O 1
ATOM 1363 N N . GLY A 1 180 ? 5.672 -25.75 -19.422 1 94.31 180 GLY A N 1
ATOM 1364 C CA . GLY A 1 180 ? 5.285 -26.516 -20.594 1 94.31 180 GLY A CA 1
ATOM 1365 C C . GLY A 1 180 ? 5.328 -25.719 -21.875 1 94.31 180 GLY A C 1
ATOM 1366 O O . GLY A 1 180 ? 4.934 -26.203 -22.938 1 94.31 180 GLY A O 1
ATOM 1367 N N . ARG A 1 181 ? 5.688 -24.484 -21.797 1 94.38 181 ARG A N 1
ATOM 1368 C CA . ARG A 1 181 ? 5.84 -23.688 -23.016 1 94.38 181 ARG A CA 1
ATOM 1369 C C . ARG A 1 181 ? 6.938 -24.25 -23.906 1 94.38 181 ARG A C 1
ATOM 1371 O O . ARG A 1 181 ? 7.988 -24.672 -23.406 1 94.38 181 ARG A O 1
ATOM 1378 N N . THR A 1 182 ? 6.746 -24.25 -25.172 1 95.44 182 THR A N 1
ATOM 1379 C CA . THR A 1 182 ? 7.77 -24.703 -26.125 1 95.44 182 THR A CA 1
ATOM 1380 C C . THR A 1 182 ? 8.781 -23.594 -26.391 1 95.44 182 THR A C 1
ATOM 1382 O O . THR A 1 182 ? 8.43 -22.547 -26.953 1 95.44 182 THR A O 1
ATOM 1385 N N . VAL A 1 183 ? 9.961 -23.844 -25.984 1 95.75 183 VAL A N 1
ATOM 1386 C CA . VAL A 1 183 ? 11.062 -22.906 -26.234 1 95.75 183 VAL A CA 1
ATOM 1387 C C . VAL A 1 183 ? 11.672 -23.203 -27.609 1 95.75 183 VAL A C 1
ATOM 1389 O O . VAL A 1 183 ? 11.992 -22.281 -28.359 1 95.75 183 VAL A O 1
ATOM 1392 N N . ALA A 1 184 ? 11.828 -24.5 -27.891 1 97 184 ALA A N 1
ATOM 1393 C CA . ALA A 1 184 ? 12.352 -24.969 -29.172 1 97 184 ALA A CA 1
ATOM 1394 C C . ALA A 1 184 ? 11.789 -26.359 -29.516 1 97 184 ALA A C 1
ATOM 1396 O O . ALA A 1 184 ? 11.43 -27.125 -28.625 1 97 184 ALA A O 1
ATOM 1397 N N . ARG A 1 185 ? 11.711 -26.625 -30.75 1 96.88 185 ARG A N 1
ATOM 1398 C CA . ARG A 1 185 ? 11.297 -27.953 -31.203 1 96.88 185 ARG A CA 1
ATOM 1399 C C . ARG A 1 185 ? 11.883 -28.266 -32.562 1 96.88 185 ARG A C 1
ATOM 1401 O O . ARG A 1 185 ? 12.117 -27.359 -33.375 1 96.88 185 ARG A O 1
ATOM 1408 N N . THR A 1 186 ? 12.133 -29.469 -32.812 1 96.38 186 THR A N 1
ATOM 1409 C CA . THR A 1 186 ? 12.594 -29.906 -34.125 1 96.38 186 THR A CA 1
ATOM 1410 C C . THR A 1 186 ? 11.422 -29.984 -35.094 1 96.38 186 THR A C 1
ATOM 1412 O O . THR A 1 186 ? 10.266 -30.078 -34.688 1 96.38 186 THR A O 1
ATOM 1415 N N . PRO A 1 187 ? 11.719 -29.859 -36.375 1 94.94 187 PRO A N 1
ATOM 1416 C CA . PRO A 1 187 ? 10.641 -29.938 -37.375 1 94.94 187 PRO A CA 1
ATOM 1417 C C . PRO A 1 187 ? 9.844 -31.234 -37.281 1 94.94 187 PRO A C 1
ATOM 1419 O O . PRO A 1 187 ? 8.648 -31.25 -37.562 1 94.94 187 PRO A O 1
ATOM 1422 N N . ALA A 1 188 ? 10.477 -32.312 -36.844 1 93.62 188 ALA A N 1
ATOM 1423 C CA . ALA A 1 188 ? 9.828 -33.625 -36.719 1 93.62 188 ALA A CA 1
ATOM 1424 C C . ALA A 1 188 ? 8.898 -33.688 -35.531 1 93.62 188 ALA A C 1
ATOM 1426 O O . ALA A 1 188 ? 8.07 -34.594 -35.406 1 93.62 188 ALA A O 1
ATOM 1427 N N . ALA A 1 189 ? 9.039 -32.844 -34.594 1 94.62 189 ALA A N 1
ATOM 1428 C CA . ALA A 1 189 ? 8.242 -32.844 -33.375 1 94.62 189 ALA A CA 1
ATOM 1429 C C . ALA A 1 189 ? 6.934 -32.062 -33.594 1 94.62 189 ALA A C 1
ATOM 1431 O O . ALA A 1 189 ? 6.941 -30.891 -33.906 1 94.62 189 ALA A O 1
ATOM 1432 N N . PRO A 1 190 ? 5.812 -32.656 -33.406 1 94.31 190 PRO A N 1
ATOM 1433 C CA . PRO A 1 190 ? 4.539 -31.938 -33.562 1 94.31 190 PRO A CA 1
ATOM 1434 C C . PRO A 1 190 ? 4.332 -30.906 -32.438 1 94.31 190 PRO A C 1
ATOM 1436 O O . PRO A 1 190 ? 4.945 -31 -31.391 1 94.31 190 PRO A O 1
ATOM 1439 N N . PRO A 1 191 ? 3.471 -29.922 -32.781 1 94.06 191 PRO A N 1
ATOM 1440 C CA . PRO A 1 191 ? 3.164 -28.953 -31.734 1 94.06 191 PRO A CA 1
ATOM 1441 C C . PRO A 1 191 ? 2.596 -29.609 -30.484 1 94.06 191 PRO A C 1
ATOM 1443 O O . PRO A 1 191 ? 1.814 -30.562 -30.578 1 94.06 191 PRO A O 1
ATOM 1446 N N . LEU A 1 192 ? 3.062 -29.234 -29.375 1 92.88 192 LEU A N 1
ATOM 1447 C CA . LEU A 1 192 ? 2.672 -29.75 -28.062 1 92.88 192 LEU A CA 1
ATOM 1448 C C . LEU A 1 192 ? 2.094 -28.641 -27.188 1 92.88 192 LEU A C 1
ATOM 1450 O O . LEU A 1 192 ? 2.822 -27.75 -26.75 1 92.88 192 LEU A O 1
ATOM 1454 N N . PRO A 1 193 ? 0.764 -28.719 -26.984 1 91.38 193 PRO A N 1
ATOM 1455 C CA . PRO A 1 193 ? 0.179 -27.703 -26.109 1 91.38 193 PRO A CA 1
ATOM 1456 C C . PRO A 1 193 ? 0.824 -27.672 -24.734 1 91.38 193 PRO A C 1
ATOM 1458 O O . PRO A 1 193 ? 1.176 -28.734 -24.188 1 91.38 193 PRO A O 1
ATOM 1461 N N . ALA A 1 194 ? 0.885 -26.5 -24.172 1 91.69 194 ALA A N 1
ATOM 1462 C CA . ALA A 1 194 ? 1.622 -26.281 -22.938 1 91.69 194 ALA A CA 1
ATOM 1463 C C . ALA A 1 194 ? 1.084 -27.172 -21.812 1 91.69 194 ALA A C 1
ATOM 1465 O O . ALA A 1 194 ? 1.856 -27.75 -21.047 1 91.69 194 ALA A O 1
ATOM 1466 N N . ARG A 1 195 ? -0.166 -27.297 -21.656 1 88.38 195 ARG A N 1
ATOM 1467 C CA . ARG A 1 195 ? -0.771 -28.094 -20.594 1 88.38 195 ARG A CA 1
ATOM 1468 C C . ARG A 1 195 ? -0.351 -29.547 -20.703 1 88.38 195 ARG A C 1
ATOM 1470 O O . ARG A 1 195 ? -0.049 -30.188 -19.703 1 88.38 195 ARG A O 1
ATOM 1477 N N . GLN A 1 196 ? -0.357 -30.016 -21.891 1 90.44 196 GLN A N 1
ATOM 1478 C CA . GLN A 1 196 ? 0.066 -31.391 -22.125 1 90.44 196 GLN A CA 1
ATOM 1479 C C . GLN A 1 196 ? 1.556 -31.578 -21.844 1 90.44 196 GLN A C 1
ATOM 1481 O O . GLN A 1 196 ? 1.972 -32.594 -21.266 1 90.44 196 GLN A O 1
ATOM 1486 N N . ALA A 1 197 ? 2.279 -30.594 -22.297 1 92.94 197 ALA A N 1
ATOM 1487 C CA . ALA A 1 197 ? 3.719 -30.625 -22.062 1 92.94 197 ALA A CA 1
ATOM 1488 C C . ALA A 1 197 ? 4.02 -30.641 -20.562 1 92.94 197 ALA A C 1
ATOM 1490 O O . ALA A 1 197 ? 4.844 -31.438 -20.094 1 92.94 197 ALA A O 1
ATOM 1491 N N . ALA A 1 198 ? 3.373 -29.812 -19.875 1 90.75 198 ALA A N 1
ATOM 1492 C CA . ALA A 1 198 ? 3.576 -29.734 -18.422 1 90.75 198 ALA A CA 1
ATOM 1493 C C . ALA A 1 198 ? 3.25 -31.078 -17.75 1 90.75 198 ALA A C 1
ATOM 1495 O O . ALA A 1 198 ? 3.959 -31.516 -16.844 1 90.75 198 ALA A O 1
ATOM 1496 N N . ARG A 1 199 ? 2.244 -31.719 -18.141 1 86.69 199 ARG A N 1
ATOM 1497 C CA . ARG A 1 199 ? 1.865 -33.031 -17.594 1 86.69 199 ARG A CA 1
ATOM 1498 C C . ARG A 1 199 ? 2.938 -34.062 -17.875 1 86.69 199 ARG A C 1
ATOM 1500 O O . ARG A 1 199 ? 3.252 -34.875 -17.016 1 86.69 199 ARG A O 1
ATOM 1507 N N . ARG A 1 200 ? 3.453 -33.969 -19.062 1 83.56 200 ARG A N 1
ATOM 1508 C CA . ARG A 1 200 ? 4.496 -34.938 -19.438 1 83.56 200 ARG A CA 1
ATOM 1509 C C . ARG A 1 200 ? 5.754 -34.719 -18.609 1 83.56 200 ARG A C 1
ATOM 1511 O O . ARG A 1 200 ? 6.406 -35.688 -18.203 1 83.56 200 ARG A O 1
ATOM 1518 N N . LEU A 1 201 ? 6.039 -33.469 -18.469 1 84.5 201 LEU A N 1
ATOM 1519 C CA . LEU A 1 201 ? 7.215 -33.125 -17.656 1 84.5 201 LEU A CA 1
ATOM 1520 C C . LEU A 1 201 ? 7.043 -33.625 -16.234 1 84.5 201 LEU A C 1
ATOM 1522 O O . LEU A 1 201 ? 7.992 -34.125 -15.617 1 84.5 201 LEU A O 1
ATOM 1526 N N . LYS A 1 202 ? 5.906 -33.438 -15.727 1 77.5 202 LYS A N 1
ATOM 1527 C CA . LYS A 1 202 ? 5.629 -33.875 -14.359 1 77.5 202 LYS A CA 1
ATOM 1528 C C . LYS A 1 202 ? 5.688 -35.406 -14.258 1 77.5 202 LYS A C 1
ATOM 1530 O O . LYS A 1 202 ? 6.156 -35.938 -13.25 1 77.5 202 LYS A O 1
ATOM 1535 N N . ALA A 1 203 ? 5.18 -35.969 -15.375 1 68.88 203 ALA A N 1
ATOM 1536 C CA . ALA A 1 203 ? 5.18 -37.438 -15.406 1 68.88 203 ALA A CA 1
ATOM 1537 C C . ALA A 1 203 ? 6.594 -37.969 -15.562 1 68.88 203 ALA A C 1
ATOM 1539 O O . ALA A 1 203 ? 6.879 -39.094 -15.164 1 68.88 203 ALA A O 1
ATOM 1540 N N . ALA A 1 204 ? 7.344 -37.188 -16.422 1 58.06 204 ALA A N 1
ATOM 1541 C CA . ALA A 1 204 ? 8.711 -37.625 -16.672 1 58.06 204 ALA A CA 1
ATOM 1542 C C . ALA A 1 204 ? 9.578 -37.5 -15.43 1 58.06 204 ALA A C 1
ATOM 1544 O O . ALA A 1 204 ? 10.711 -37.969 -15.391 1 58.06 204 ALA A O 1
ATOM 1545 N N . ALA A 1 205 ? 8.914 -36.719 -14.586 1 49.56 205 ALA A N 1
ATOM 1546 C CA . ALA A 1 205 ? 9.656 -36.688 -13.328 1 49.56 205 ALA A CA 1
ATOM 1547 C C . ALA A 1 205 ? 9.945 -38.125 -12.828 1 49.56 205 ALA A C 1
ATOM 1549 O O . ALA A 1 205 ? 9.211 -39.062 -13.156 1 49.56 205 ALA A O 1
ATOM 1550 N N . PRO A 1 206 ? 11.086 -38.438 -12.492 1 41.41 206 PRO A N 1
ATOM 1551 C CA . PRO A 1 206 ? 11.703 -39.75 -12.398 1 41.41 206 PRO A CA 1
ATOM 1552 C C . PRO A 1 206 ? 10.68 -40.875 -12.195 1 41.41 206 PRO A C 1
ATOM 1554 O O . PRO A 1 206 ? 10.969 -42.031 -12.469 1 41.41 206 PRO A O 1
ATOM 1557 N N . PHE A 1 207 ? 9.523 -40.625 -11.57 1 34.44 207 PHE A N 1
ATOM 1558 C CA . PHE A 1 207 ? 8.812 -41.812 -11.156 1 34.44 207 PHE A CA 1
ATOM 1559 C C . PHE A 1 207 ? 7.957 -42.375 -12.289 1 34.44 207 PHE A C 1
ATOM 1561 O O . PHE A 1 207 ? 7.336 -43.438 -12.156 1 34.44 207 PHE A O 1
ATOM 1568 N N . ALA A 1 208 ? 7.727 -41.562 -13.266 1 36.94 208 ALA A N 1
ATOM 1569 C CA . ALA A 1 208 ? 6.738 -42.156 -14.148 1 36.94 208 ALA A CA 1
ATOM 1570 C C . ALA A 1 208 ? 7.406 -43.094 -15.148 1 36.94 208 ALA A C 1
ATOM 1572 O O . ALA A 1 208 ? 8.445 -42.781 -15.719 1 36.94 208 ALA A O 1
ATOM 1573 N N . ALA A 1 209 ? 7.188 -44.344 -14.969 1 35.66 209 ALA A N 1
ATOM 1574 C CA . ALA A 1 209 ? 7.48 -45.562 -15.734 1 35.66 209 ALA A CA 1
ATOM 1575 C C . ALA A 1 209 ? 7.34 -45.281 -17.234 1 35.66 209 ALA A C 1
ATOM 1577 O O . ALA A 1 209 ? 7.215 -46.219 -18.031 1 35.66 209 ALA A O 1
ATOM 1578 N N . ALA A 1 210 ? 6.883 -44.125 -17.641 1 41.59 210 ALA A N 1
ATOM 1579 C CA . ALA A 1 210 ? 6.645 -44.406 -19.047 1 41.59 210 ALA A CA 1
ATOM 1580 C C . ALA A 1 210 ? 7.957 -44.656 -19.781 1 41.59 210 ALA A C 1
ATOM 1582 O O . ALA A 1 210 ? 8.875 -43.844 -19.719 1 41.59 210 ALA A O 1
ATOM 1583 N N . PRO A 1 211 ? 8.289 -45.844 -20.062 1 46.09 211 PRO A N 1
ATOM 1584 C CA . PRO A 1 211 ? 9.477 -46.438 -20.688 1 46.09 211 PRO A CA 1
ATOM 1585 C C . PRO A 1 211 ? 10.117 -45.531 -21.734 1 46.09 211 PRO A C 1
ATOM 1587 O O . PRO A 1 211 ? 11.344 -45.531 -21.891 1 46.09 211 PRO A O 1
ATOM 1590 N N . ALA A 1 212 ? 9.438 -44.875 -22.688 1 63.34 212 ALA A N 1
ATOM 1591 C CA . ALA A 1 212 ? 10.039 -44.625 -24 1 63.34 212 ALA A CA 1
ATOM 1592 C C . ALA A 1 212 ? 10.477 -43.156 -24.109 1 63.34 212 ALA A C 1
ATOM 1594 O O . ALA A 1 212 ? 11.125 -42.781 -25.094 1 63.34 212 ALA A O 1
ATOM 1595 N N . SER A 1 213 ? 10.242 -42.219 -23.031 1 73.62 213 SER A N 1
ATOM 1596 C CA . SER A 1 213 ? 10.656 -40.844 -23.281 1 73.62 213 SER A CA 1
ATOM 1597 C C . SER A 1 213 ? 11.836 -40.438 -22.422 1 73.62 213 SER A C 1
ATOM 1599 O O . SER A 1 213 ? 12.117 -41.094 -21.406 1 73.62 213 SER A O 1
ATOM 1601 N N . THR A 1 214 ? 12.711 -39.656 -22.875 1 77.25 214 THR A N 1
ATOM 1602 C CA . THR A 1 214 ? 13.859 -39.094 -22.156 1 77.25 214 THR A CA 1
ATOM 1603 C C . THR A 1 214 ? 13.672 -37.625 -21.875 1 77.25 214 THR A C 1
ATOM 1605 O O . THR A 1 214 ? 13.344 -36.844 -22.797 1 77.25 214 THR A O 1
ATOM 1608 N N . THR A 1 215 ? 13.727 -37.219 -20.594 1 84.12 215 THR A N 1
ATOM 1609 C CA . THR A 1 215 ? 13.648 -35.812 -20.203 1 84.12 215 THR A CA 1
ATOM 1610 C C . THR A 1 215 ? 14.844 -35.438 -19.328 1 84.12 215 THR A C 1
ATOM 1612 O O . THR A 1 215 ? 15.156 -36.125 -18.359 1 84.12 215 THR A O 1
ATOM 1615 N N . LEU A 1 216 ? 15.531 -34.344 -19.719 1 81.81 216 LEU A N 1
ATOM 1616 C CA . LEU A 1 216 ? 16.688 -33.844 -18.969 1 81.81 216 LEU A CA 1
ATOM 1617 C C . LEU A 1 216 ? 16.531 -32.375 -18.594 1 81.81 216 LEU A C 1
ATOM 1619 O O . LEU A 1 216 ? 16.031 -31.578 -19.406 1 81.81 216 LEU A O 1
ATOM 1623 N N . ARG A 1 217 ? 16.969 -32.062 -17.422 1 85.56 217 ARG A N 1
ATOM 1624 C CA . ARG A 1 217 ? 17.031 -30.641 -17.031 1 85.56 217 ARG A CA 1
ATOM 1625 C C . ARG A 1 217 ? 18.156 -29.922 -17.781 1 85.56 217 ARG A C 1
ATOM 1627 O O . ARG A 1 217 ? 19.25 -30.453 -17.906 1 85.56 217 ARG A O 1
ATOM 1634 N N . VAL A 1 218 ? 17.891 -28.797 -18.297 1 86.88 218 VAL A N 1
ATOM 1635 C CA . VAL A 1 218 ? 18.844 -28.016 -19.078 1 86.88 218 VAL A CA 1
ATOM 1636 C C . VAL A 1 218 ? 19.812 -27.297 -18.141 1 86.88 218 VAL A C 1
ATOM 1638 O O . VAL A 1 218 ? 21.016 -27.219 -18.438 1 86.88 218 VAL A O 1
ATOM 1641 N N . ASP A 1 219 ? 19.344 -26.734 -17.078 1 80.12 219 ASP A N 1
ATOM 1642 C CA . ASP A 1 219 ? 20.156 -26.016 -16.094 1 80.12 219 ASP A CA 1
ATOM 1643 C C . ASP A 1 219 ? 19.812 -26.453 -14.68 1 80.12 219 ASP A C 1
ATOM 1645 O O . ASP A 1 219 ? 18.781 -26.031 -14.125 1 80.12 219 ASP A O 1
ATOM 1649 N N . PRO A 1 220 ? 20.656 -27.188 -14.156 1 68.38 220 PRO A N 1
ATOM 1650 C CA . PRO A 1 220 ? 20.359 -27.719 -12.82 1 68.38 220 PRO A CA 1
ATOM 1651 C C . PRO A 1 220 ? 20.266 -26.625 -11.766 1 68.38 220 PRO A C 1
ATOM 1653 O O . PRO A 1 220 ? 19.609 -26.812 -10.727 1 68.38 220 PRO A O 1
ATOM 1656 N N . ASP A 1 221 ? 20.812 -25.453 -12.047 1 71.5 221 ASP A N 1
ATOM 1657 C CA . ASP A 1 221 ? 20.844 -24.406 -11.047 1 71.5 221 ASP A CA 1
ATOM 1658 C C . ASP A 1 221 ? 19.688 -23.422 -11.25 1 71.5 221 ASP A C 1
ATOM 1660 O O . ASP A 1 221 ? 19.531 -22.469 -10.469 1 71.5 221 ASP A O 1
ATOM 1664 N N . ALA A 1 222 ? 18.938 -23.781 -12.195 1 81.19 222 ALA A N 1
ATOM 1665 C CA . ALA A 1 222 ? 17.844 -22.875 -12.484 1 81.19 222 ALA A CA 1
ATOM 1666 C C . ALA A 1 222 ? 16.734 -22.984 -11.43 1 81.19 222 ALA A C 1
ATOM 1668 O O . ALA A 1 222 ? 16.562 -24.047 -10.828 1 81.19 222 ALA A O 1
ATOM 1669 N N . SER A 1 223 ? 16.078 -21.891 -11.188 1 82.06 223 SER A N 1
ATOM 1670 C CA . SER A 1 223 ? 14.922 -21.922 -10.297 1 82.06 223 SER A CA 1
ATOM 1671 C C . SER A 1 223 ? 13.82 -22.812 -10.859 1 82.06 223 SER A C 1
ATOM 1673 O O . SER A 1 223 ? 13.789 -23.094 -12.062 1 82.06 223 SER A O 1
ATOM 1675 N N . PRO A 1 224 ? 12.984 -23.281 -10.062 1 84.38 224 PRO A N 1
ATOM 1676 C CA . PRO A 1 224 ? 11.891 -24.141 -10.531 1 84.38 224 PRO A CA 1
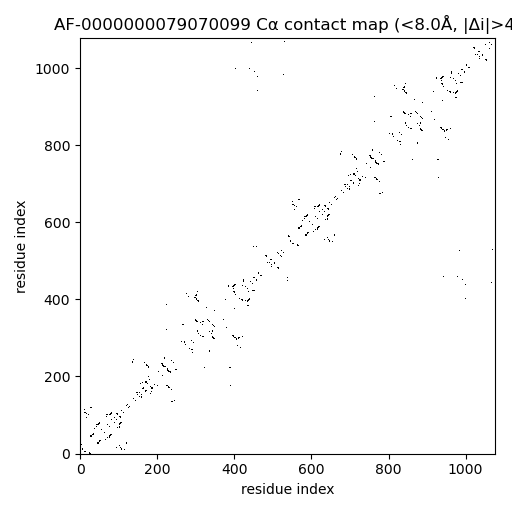ATOM 1677 C C . PRO A 1 224 ? 11.047 -23.469 -11.617 1 84.38 224 PRO A C 1
ATOM 1679 O O . PRO A 1 224 ? 10.453 -24.141 -12.453 1 84.38 224 PRO A O 1
ATOM 1682 N N . TYR A 1 225 ? 10.977 -22.172 -11.633 1 90 225 TYR A N 1
ATOM 1683 C CA . TYR A 1 225 ? 10.133 -21.453 -12.578 1 90 225 TYR A CA 1
ATOM 1684 C C . TYR A 1 225 ? 10.906 -21.125 -13.852 1 90 225 TYR A C 1
ATOM 1686 O O . TYR A 1 225 ? 10.305 -20.891 -14.898 1 90 225 TYR A O 1
ATOM 1694 N N . GLY A 1 226 ? 12.164 -21.062 -13.719 1 89.69 226 GLY A N 1
ATOM 1695 C CA . GLY A 1 226 ? 13 -20.734 -14.859 1 89.69 226 GLY A CA 1
ATOM 1696 C C . GLY A 1 226 ? 13.625 -21.953 -15.516 1 89.69 226 GLY A C 1
ATOM 1697 O O . GLY A 1 226 ? 14.398 -21.828 -16.469 1 89.69 226 GLY A O 1
ATOM 1698 N N . GLN A 1 227 ? 13.273 -23.141 -15.039 1 88.25 227 GLN A N 1
ATOM 1699 C CA . GLN A 1 227 ? 13.859 -24.375 -15.531 1 88.25 227 GLN A CA 1
ATOM 1700 C C . GLN A 1 227 ? 13.391 -24.688 -16.953 1 88.25 227 GLN A C 1
ATOM 1702 O O . GLN A 1 227 ? 12.242 -24.422 -17.297 1 88.25 227 GLN A O 1
ATOM 1707 N N . TRP A 1 228 ? 14.336 -25.172 -17.734 1 93.69 228 TRP A N 1
ATOM 1708 C CA . TRP A 1 228 ? 14.016 -25.75 -19.031 1 93.69 228 TRP A CA 1
ATOM 1709 C C . TRP A 1 228 ? 14.305 -27.25 -19.047 1 93.69 228 TRP A C 1
ATOM 1711 O O . TRP A 1 228 ? 15.086 -27.734 -18.234 1 93.69 228 TRP A O 1
ATOM 1721 N N . TYR A 1 229 ? 13.672 -27.969 -19.969 1 91.62 229 TYR A N 1
ATOM 1722 C CA . TYR A 1 229 ? 13.82 -29.422 -20.094 1 91.62 229 TYR A CA 1
ATOM 1723 C C . TYR A 1 229 ? 14.047 -29.812 -21.547 1 91.62 229 TYR A C 1
ATOM 1725 O O . TYR A 1 229 ? 13.359 -29.328 -22.453 1 91.62 229 TYR A O 1
ATOM 1733 N N . LEU A 1 230 ? 15.047 -30.578 -21.719 1 91.38 230 LEU A N 1
ATOM 1734 C CA . LEU A 1 230 ? 15.188 -31.297 -22.984 1 91.38 230 LEU A CA 1
ATOM 1735 C C . LEU A 1 230 ? 14.328 -32.562 -22.984 1 91.38 230 LEU A C 1
ATOM 1737 O O . LEU A 1 230 ? 14.516 -33.438 -22.141 1 91.38 230 LEU A O 1
ATOM 1741 N N . HIS A 1 231 ? 13.359 -32.625 -23.906 1 91.38 231 HIS A N 1
ATOM 1742 C CA . HIS A 1 231 ? 12.383 -33.719 -23.891 1 91.38 231 HIS A CA 1
ATOM 1743 C C . HIS A 1 231 ? 12.336 -34.438 -25.219 1 91.38 231 HIS A C 1
ATOM 1745 O O . HIS A 1 231 ? 12.078 -33.812 -26.266 1 91.38 231 HIS A O 1
ATOM 1751 N N . LEU A 1 232 ? 12.625 -35.656 -25.141 1 87.31 232 LEU A N 1
ATOM 1752 C CA . LEU A 1 232 ? 12.5 -36.562 -26.266 1 87.31 232 LEU A CA 1
ATOM 1753 C C . LEU A 1 232 ? 11.375 -37.562 -26.031 1 87.31 232 LEU A C 1
ATOM 1755 O O . LEU A 1 232 ? 11.523 -38.5 -25.234 1 87.31 232 LEU A O 1
ATOM 1759 N N . PRO A 1 233 ? 10.234 -37.375 -26.75 1 86 233 PRO A N 1
ATOM 1760 C CA . PRO A 1 233 ? 9.055 -38.188 -26.469 1 86 233 PRO A CA 1
ATOM 1761 C C . PRO A 1 233 ? 9.25 -39.656 -26.844 1 86 233 PRO A C 1
ATOM 1763 O O . PRO A 1 233 ? 8.594 -40.531 -26.266 1 86 233 PRO A O 1
ATOM 1766 N N . GLY A 1 234 ? 10.078 -40 -27.797 1 77.75 234 GLY A N 1
ATOM 1767 C CA . GLY A 1 234 ? 10.336 -41.375 -28.203 1 77.75 234 GLY A CA 1
ATOM 1768 C C . GLY A 1 234 ? 11.68 -41.875 -27.734 1 77.75 234 GLY A C 1
ATOM 1769 O O . GLY A 1 234 ? 12.5 -41.125 -27.219 1 77.75 234 GLY A O 1
ATOM 1770 N N . PRO A 1 235 ? 11.789 -43.188 -27.812 1 73.19 235 PRO A N 1
ATOM 1771 C CA . PRO A 1 235 ? 13.086 -43.781 -27.484 1 73.19 235 PRO A CA 1
ATOM 1772 C C . PRO A 1 235 ? 14.195 -43.344 -28.438 1 73.19 235 PRO A C 1
ATOM 1774 O O . PRO A 1 235 ? 13.961 -43.156 -29.625 1 73.19 235 PRO A O 1
ATOM 1777 N N . VAL A 1 236 ? 15.164 -42.781 -27.812 1 68.06 236 VAL A N 1
ATOM 1778 C CA . VAL A 1 236 ? 16.312 -42.375 -28.609 1 68.06 236 VAL A CA 1
ATOM 1779 C C . VAL A 1 236 ? 17.547 -43.156 -28.156 1 68.06 236 VAL A C 1
ATOM 1781 O O . VAL A 1 236 ? 17.797 -43.312 -26.969 1 68.06 236 VAL A O 1
ATOM 1784 N N . ASP A 1 237 ? 18.125 -43.781 -29.172 1 67.31 237 ASP A N 1
ATOM 1785 C CA . ASP A 1 237 ? 19.391 -44.438 -28.906 1 67.31 237 ASP A CA 1
ATOM 1786 C C . ASP A 1 237 ? 20.562 -43.438 -28.875 1 67.31 237 ASP A C 1
ATOM 1788 O O . ASP A 1 237 ? 21.359 -43.406 -29.812 1 67.31 237 ASP A O 1
ATOM 1792 N N . ALA A 1 238 ? 20.484 -42.531 -28.047 1 71.12 238 ALA A N 1
ATOM 1793 C CA . ALA A 1 238 ? 21.547 -41.562 -27.906 1 71.12 238 ALA A CA 1
ATOM 1794 C C . ALA A 1 238 ? 22.266 -41.719 -26.562 1 71.12 238 ALA A C 1
ATOM 1796 O O . ALA A 1 238 ? 21.625 -41.938 -25.547 1 71.12 238 ALA A O 1
ATOM 1797 N N . PRO A 1 239 ? 23.516 -41.688 -26.75 1 66.38 239 PRO A N 1
ATOM 1798 C CA . PRO A 1 239 ? 24.266 -41.688 -25.484 1 66.38 239 PRO A CA 1
ATOM 1799 C C . PRO A 1 239 ? 23.828 -40.562 -24.547 1 66.38 239 PRO A C 1
ATOM 1801 O O . PRO A 1 239 ? 23.641 -39.406 -24.984 1 66.38 239 PRO A O 1
ATOM 1804 N N . PRO A 1 240 ? 23.609 -40.906 -23.406 1 69.81 240 PRO A N 1
ATOM 1805 C CA . PRO A 1 240 ? 23.172 -39.906 -22.438 1 69.81 240 PRO A CA 1
ATOM 1806 C C . PRO A 1 240 ? 24.094 -38.688 -22.391 1 69.81 240 PRO A C 1
ATOM 1808 O O . PRO A 1 240 ? 23.625 -37.562 -22.203 1 69.81 240 PRO A O 1
ATOM 1811 N N . ARG A 1 241 ? 25.312 -38.906 -22.562 1 70.56 241 ARG A N 1
ATOM 1812 C CA . ARG A 1 241 ? 26.266 -37.781 -22.531 1 70.56 241 ARG A CA 1
ATOM 1813 C C . ARG A 1 241 ? 25.984 -36.781 -23.641 1 70.56 241 ARG A C 1
ATOM 1815 O O . ARG A 1 241 ? 26.141 -35.562 -23.438 1 70.56 241 ARG A O 1
ATOM 1822 N N . MET A 1 242 ? 25.703 -37.312 -24.766 1 77.88 242 MET A N 1
ATOM 1823 C CA . MET A 1 242 ? 25.375 -36.438 -25.875 1 77.88 242 MET A CA 1
ATOM 1824 C C . MET A 1 242 ? 24.172 -35.562 -25.562 1 77.88 242 MET A C 1
ATOM 1826 O O . MET A 1 242 ? 24.172 -34.375 -25.828 1 77.88 242 MET A O 1
ATOM 1830 N N . LEU A 1 243 ? 23.234 -36.156 -24.922 1 81.88 243 LEU A N 1
ATOM 1831 C CA . LEU A 1 243 ? 22.031 -35.406 -24.547 1 81.88 243 LEU A CA 1
ATOM 1832 C C . LEU A 1 243 ? 22.344 -34.344 -23.5 1 81.88 243 LEU A C 1
ATOM 1834 O O . LEU A 1 243 ? 21.828 -33.25 -23.547 1 81.88 243 LEU A O 1
ATOM 1838 N N . HIS A 1 244 ? 23.203 -34.656 -22.625 1 80.25 244 HIS A N 1
ATOM 1839 C CA . HIS A 1 244 ? 23.609 -33.688 -21.594 1 80.25 244 HIS A CA 1
ATOM 1840 C C . HIS A 1 244 ? 24.375 -32.531 -22.203 1 80.25 244 HIS A C 1
ATOM 1842 O O . HIS A 1 244 ? 24.203 -31.391 -21.766 1 80.25 244 HIS A O 1
ATOM 1848 N N . GLU A 1 245 ? 25.156 -32.875 -23.156 1 81.31 245 GLU A N 1
ATOM 1849 C CA . GLU A 1 245 ? 25.891 -31.812 -23.828 1 81.31 245 GLU A CA 1
ATOM 1850 C C . GLU A 1 245 ? 24.953 -30.891 -24.594 1 81.31 245 GLU A C 1
ATOM 1852 O O . GLU A 1 245 ? 25.172 -29.672 -24.641 1 81.31 245 GLU A O 1
ATOM 1857 N N . ILE A 1 246 ? 23.953 -31.469 -25.172 1 88.25 246 ILE A N 1
ATOM 1858 C CA . ILE A 1 246 ? 22.938 -30.672 -25.844 1 88.25 246 ILE A CA 1
ATOM 1859 C C . ILE A 1 246 ? 22.219 -29.781 -24.828 1 88.25 246 ILE A C 1
ATOM 1861 O O . ILE A 1 246 ? 22.016 -28.594 -25.062 1 88.25 246 ILE A O 1
ATOM 1865 N N . ALA A 1 247 ? 21.906 -30.359 -23.703 1 88.5 247 ALA A N 1
ATOM 1866 C CA . ALA A 1 247 ? 21.297 -29.594 -22.625 1 88.5 247 ALA A CA 1
ATOM 1867 C C . ALA A 1 247 ? 22.188 -28.453 -22.188 1 88.5 247 ALA A C 1
ATOM 1869 O O . ALA A 1 247 ? 21.703 -27.344 -21.906 1 88.5 247 ALA A O 1
ATOM 1870 N N . GLU A 1 248 ? 23.422 -28.672 -22.125 1 85.19 248 GLU A N 1
ATOM 1871 C CA . GLU A 1 248 ? 24.375 -27.641 -21.719 1 85.19 248 GLU A CA 1
ATOM 1872 C C . GLU A 1 248 ? 24.391 -26.484 -22.703 1 85.19 248 GLU A C 1
ATOM 1874 O O . GLU A 1 248 ? 24.562 -25.328 -22.312 1 85.19 248 GLU A O 1
ATOM 1879 N N . VAL A 1 249 ? 24.297 -26.797 -24 1 90.69 249 VAL A N 1
ATOM 1880 C CA . VAL A 1 249 ? 24.234 -25.75 -25.016 1 90.69 249 VAL A CA 1
ATOM 1881 C C . VAL A 1 249 ? 23.016 -24.875 -24.766 1 90.69 249 VAL A C 1
ATOM 1883 O O . VAL A 1 249 ? 23.094 -23.641 -24.844 1 90.69 249 VAL A O 1
ATOM 1886 N N . PHE A 1 250 ? 21.953 -25.453 -24.438 1 94.25 250 PHE A N 1
ATOM 1887 C CA . PHE A 1 250 ? 20.734 -24.672 -24.188 1 94.25 250 PHE A CA 1
ATOM 1888 C C . PHE A 1 250 ? 20.812 -23.953 -22.859 1 94.25 250 PHE A C 1
ATOM 1890 O O . PHE A 1 250 ? 20.203 -22.906 -22.672 1 94.25 250 PHE A O 1
ATOM 1897 N N . ALA A 1 251 ? 21.578 -24.531 -21.922 1 90.75 251 ALA A N 1
ATOM 1898 C CA . ALA A 1 251 ? 21.844 -23.781 -20.688 1 90.75 251 ALA A CA 1
ATOM 1899 C C . ALA A 1 251 ? 22.578 -22.484 -20.984 1 90.75 251 ALA A C 1
ATOM 1901 O O . ALA A 1 251 ? 22.234 -21.438 -20.422 1 90.75 251 ALA A O 1
ATOM 1902 N N . GLN A 1 252 ? 23.484 -22.562 -21.859 1 90.5 252 GLN A N 1
ATOM 1903 C CA . GLN A 1 252 ? 24.203 -21.375 -22.266 1 90.5 252 GLN A CA 1
ATOM 1904 C C . GLN A 1 252 ? 23.281 -20.391 -22.984 1 90.5 252 GLN A C 1
ATOM 1906 O O . GLN A 1 252 ? 23.359 -19.172 -22.75 1 90.5 252 GLN A O 1
ATOM 1911 N N . TYR A 1 253 ? 22.484 -20.953 -23.828 1 94.12 253 TYR A N 1
ATOM 1912 C CA . TYR A 1 253 ? 21.5 -20.125 -24.516 1 94.12 253 TYR A CA 1
ATOM 1913 C C . TYR A 1 253 ? 20.609 -19.391 -23.516 1 94.12 253 TYR A C 1
ATOM 1915 O O . TYR A 1 253 ? 20.406 -18.188 -23.609 1 94.12 253 TYR A O 1
ATOM 1923 N N . ARG A 1 254 ? 20.141 -20.109 -22.562 1 92.56 254 ARG A N 1
ATOM 1924 C CA . ARG A 1 254 ? 19.281 -19.562 -21.531 1 92.56 254 ARG A CA 1
ATOM 1925 C C . ARG A 1 254 ? 20 -18.484 -20.734 1 92.56 254 ARG A C 1
ATOM 1927 O O . ARG A 1 254 ? 19.422 -17.438 -20.422 1 92.56 254 ARG A O 1
ATOM 1934 N N . GLN A 1 255 ? 21.172 -18.719 -20.375 1 87.81 255 GLN A N 1
ATOM 1935 C CA . GLN A 1 255 ? 21.969 -17.75 -19.625 1 87.81 255 GLN A CA 1
ATOM 1936 C C . GLN A 1 255 ? 22.078 -16.438 -20.391 1 87.81 255 GLN A C 1
ATOM 1938 O O . GLN A 1 255 ? 22.047 -15.352 -19.797 1 87.81 255 GLN A O 1
ATOM 1943 N N . GLY A 1 256 ? 22.328 -16.547 -21.688 1 88 256 GLY A N 1
ATOM 1944 C CA . GLY A 1 256 ? 22.328 -15.344 -22.516 1 88 256 GLY A CA 1
ATOM 1945 C C . GLY A 1 256 ? 21.031 -14.578 -22.453 1 88 256 GLY A C 1
ATOM 1946 O O . GLY A 1 256 ? 21.031 -13.352 -22.344 1 88 256 GLY A O 1
ATOM 1947 N N . LEU A 1 257 ? 19.953 -15.336 -22.469 1 88.69 257 LEU A N 1
ATOM 1948 C CA . LEU A 1 257 ? 18.625 -14.727 -22.375 1 88.69 257 LEU A CA 1
ATOM 1949 C C . LEU A 1 257 ? 18.438 -14.047 -21.031 1 88.69 257 LEU A C 1
ATOM 1951 O O . LEU A 1 257 ? 17.891 -12.945 -20.953 1 88.69 257 LEU A O 1
ATOM 1955 N N . LEU A 1 258 ? 18.875 -14.672 -19.969 1 87.19 258 LEU A N 1
ATOM 1956 C CA . LEU A 1 258 ? 18.719 -14.141 -18.625 1 87.19 258 LEU A CA 1
ATOM 1957 C C . LEU A 1 258 ? 19.5 -12.836 -18.469 1 87.19 258 LEU A C 1
ATOM 1959 O O . LEU A 1 258 ? 19.031 -11.914 -17.797 1 87.19 258 LEU A O 1
ATOM 1963 N N . ARG A 1 259 ? 20.578 -12.719 -19.031 1 86.31 259 ARG A N 1
ATOM 1964 C CA . ARG A 1 259 ? 21.375 -11.492 -18.969 1 86.31 259 ARG A CA 1
ATOM 1965 C C . ARG A 1 259 ? 20.641 -10.336 -19.641 1 86.31 259 ARG A C 1
ATOM 1967 O O . ARG A 1 259 ? 20.609 -9.227 -19.109 1 86.31 259 ARG A O 1
ATOM 1974 N N . ARG A 1 260 ? 20.078 -10.609 -20.766 1 85.38 260 ARG A N 1
ATOM 1975 C CA . ARG A 1 260 ? 19.312 -9.578 -21.453 1 85.38 260 ARG A CA 1
ATOM 1976 C C . ARG A 1 260 ? 18.094 -9.156 -20.641 1 85.38 260 ARG A C 1
ATOM 1978 O O . ARG A 1 260 ? 17.766 -7.965 -20.578 1 85.38 260 ARG A O 1
ATOM 1985 N N . ARG A 1 261 ? 17.547 -10.094 -20.047 1 85.44 261 ARG A N 1
ATOM 1986 C CA . ARG A 1 261 ? 16.359 -9.812 -19.234 1 85.44 261 ARG A CA 1
ATOM 1987 C C . ARG A 1 261 ? 16.719 -9.008 -17.984 1 85.44 261 ARG A C 1
ATOM 1989 O O . ARG A 1 261 ? 15.961 -8.141 -17.562 1 85.44 261 ARG A O 1
ATOM 1996 N N . ALA A 1 262 ? 17.781 -9.312 -17.406 1 85.62 262 ALA A N 1
ATOM 1997 C CA . ALA A 1 262 ? 18.25 -8.578 -16.234 1 85.62 262 ALA A CA 1
ATOM 1998 C C . ALA A 1 262 ? 18.469 -7.102 -16.562 1 85.62 262 ALA A C 1
ATOM 2000 O O . ALA A 1 262 ? 18.141 -6.23 -15.758 1 85.62 262 ALA A O 1
ATOM 2001 N N . ALA A 1 263 ? 18.891 -6.867 -17.719 1 87.44 263 ALA A N 1
ATOM 2002 C CA . ALA A 1 263 ? 19.078 -5.484 -18.141 1 87.44 263 ALA A CA 1
ATOM 2003 C C . ALA A 1 263 ? 17.75 -4.773 -18.312 1 87.44 263 ALA A C 1
ATOM 2005 O O . ALA A 1 263 ? 17.625 -3.584 -18.016 1 87.44 263 ALA A O 1
ATOM 2006 N N . ALA A 1 264 ? 16.828 -5.527 -18.75 1 89.25 264 ALA A N 1
ATOM 2007 C CA . ALA A 1 264 ? 15.5 -4.957 -19 1 89.25 264 ALA A CA 1
ATOM 2008 C C . ALA A 1 264 ? 14.758 -4.723 -17.688 1 89.25 264 ALA A C 1
ATOM 2010 O O . ALA A 1 264 ? 13.766 -3.994 -17.656 1 89.25 264 ALA A O 1
ATOM 2011 N N . ARG A 1 265 ? 15.219 -5.297 -16.625 1 89.38 265 ARG A N 1
ATOM 2012 C CA . ARG A 1 265 ? 14.539 -5.184 -15.336 1 89.38 265 ARG A CA 1
ATOM 2013 C C . ARG A 1 265 ? 14.773 -3.812 -14.711 1 89.38 265 ARG A C 1
ATOM 2015 O O . ARG A 1 265 ? 13.961 -3.34 -13.914 1 89.38 265 ARG A O 1
ATOM 2022 N N . VAL A 1 266 ? 15.836 -3.211 -15.109 1 90.94 266 VAL A N 1
ATOM 2023 C CA . VAL A 1 266 ? 16.172 -1.929 -14.508 1 90.94 266 VAL A CA 1
ATOM 2024 C C . VAL A 1 266 ? 15.148 -0.875 -14.914 1 90.94 266 VAL A C 1
ATOM 2026 O O . VAL A 1 266 ? 14.492 -0.277 -14.055 1 90.94 266 VAL A O 1
ATOM 2029 N N . PRO A 1 267 ? 14.914 -0.709 -16.219 1 94.25 267 PRO A N 1
ATOM 2030 C CA . PRO A 1 267 ? 13.875 0.257 -16.578 1 94.25 267 PRO A CA 1
ATOM 2031 C C . PRO A 1 267 ? 12.492 -0.162 -16.078 1 94.25 267 PRO A C 1
ATOM 2033 O O . PRO A 1 267 ? 11.664 0.692 -15.758 1 94.25 267 PRO A O 1
ATOM 2036 N N . ALA A 1 268 ? 12.25 -1.414 -16.016 1 95.81 268 ALA A N 1
ATOM 2037 C CA . ALA A 1 268 ? 10.961 -1.899 -15.531 1 95.81 268 ALA A CA 1
ATOM 2038 C C . ALA A 1 268 ? 10.766 -1.539 -14.055 1 95.81 268 ALA A C 1
ATOM 2040 O O . ALA A 1 268 ? 9.664 -1.168 -13.648 1 95.81 268 ALA A O 1
ATOM 2041 N N . ALA A 1 269 ? 11.828 -1.692 -13.328 1 93.19 269 ALA A N 1
ATOM 2042 C CA . ALA A 1 269 ? 11.773 -1.31 -11.914 1 93.19 269 ALA A CA 1
ATOM 2043 C C . ALA A 1 269 ? 11.477 0.181 -11.766 1 93.19 269 ALA A C 1
ATOM 2045 O O . ALA A 1 269 ? 10.688 0.58 -10.914 1 93.19 269 ALA A O 1
ATOM 2046 N N . GLU A 1 270 ? 12.117 0.928 -12.578 1 92.38 270 GLU A N 1
ATOM 2047 C CA . GLU A 1 270 ? 11.875 2.367 -12.57 1 92.38 270 GLU A CA 1
ATOM 2048 C C . GLU A 1 270 ? 10.422 2.68 -12.93 1 92.38 270 GLU A C 1
ATOM 2050 O O . GLU A 1 270 ? 9.805 3.549 -12.312 1 92.38 270 GLU A O 1
ATOM 2055 N N . LEU A 1 271 ? 9.914 2.02 -13.891 1 95.19 271 LEU A N 1
ATOM 2056 C CA . LEU A 1 271 ? 8.523 2.203 -14.297 1 95.19 271 LEU A CA 1
ATOM 2057 C C . LEU A 1 271 ? 7.57 1.9 -13.148 1 95.19 271 LEU A C 1
ATOM 2059 O O . LEU A 1 271 ? 6.668 2.689 -12.859 1 95.19 271 LEU A O 1
ATOM 2063 N N . LEU A 1 272 ? 7.824 0.818 -12.477 1 93.81 272 LEU A N 1
ATOM 2064 C CA . LEU A 1 272 ? 6.941 0.409 -11.391 1 93.81 272 LEU A CA 1
ATOM 2065 C C . LEU A 1 272 ? 7.074 1.354 -10.203 1 93.81 272 LEU A C 1
ATOM 2067 O O . LEU A 1 272 ? 6.09 1.626 -9.508 1 93.81 272 LEU A O 1
ATOM 2071 N N . ASP A 1 273 ? 8.258 1.867 -9.969 1 89.5 273 ASP A N 1
ATOM 2072 C CA . ASP A 1 273 ? 8.453 2.867 -8.922 1 89.5 273 ASP A CA 1
ATOM 2073 C C . ASP A 1 273 ? 7.66 4.137 -9.227 1 89.5 273 ASP A C 1
ATOM 2075 O O . ASP A 1 273 ? 7.012 4.691 -8.336 1 89.5 273 ASP A O 1
ATOM 2079 N N . LEU A 1 274 ? 7.73 4.555 -10.445 1 89.19 274 LEU A N 1
ATOM 2080 C CA . LEU A 1 274 ? 6.992 5.738 -10.859 1 89.19 274 LEU A CA 1
ATOM 2081 C C . LEU A 1 274 ? 5.488 5.496 -10.781 1 89.19 274 LEU A C 1
ATOM 2083 O O . LEU A 1 274 ? 4.73 6.383 -10.375 1 89.19 274 LEU A O 1
ATOM 2087 N N . ALA A 1 275 ? 5.09 4.32 -11.125 1 91.69 275 ALA A N 1
ATOM 2088 C CA . ALA A 1 275 ? 3.67 3.973 -11.094 1 91.69 275 ALA A CA 1
ATOM 2089 C C . ALA A 1 275 ? 3.152 3.918 -9.656 1 91.69 275 ALA A C 1
ATOM 2091 O O . ALA A 1 275 ? 1.959 4.117 -9.414 1 91.69 275 ALA A O 1
ATOM 2092 N N . ALA A 1 276 ? 4.012 3.645 -8.719 1 87.62 276 ALA A N 1
ATOM 2093 C CA . ALA A 1 276 ? 3.625 3.529 -7.32 1 87.62 276 ALA A CA 1
ATOM 2094 C C . ALA A 1 276 ? 3.471 4.906 -6.676 1 87.62 276 ALA A C 1
ATOM 2096 O O . ALA A 1 276 ? 2.83 5.039 -5.633 1 87.62 276 ALA A O 1
ATOM 2097 N N . ALA A 1 277 ? 4.098 5.832 -7.273 1 77.81 277 ALA A N 1
ATOM 2098 C CA . ALA A 1 277 ? 3.998 7.191 -6.75 1 77.81 277 ALA A CA 1
ATOM 2099 C C . ALA A 1 277 ? 2.658 7.824 -7.117 1 77.81 277 ALA A C 1
ATOM 2101 O O . ALA A 1 277 ? 2.16 7.633 -8.227 1 77.81 277 ALA A O 1
ATOM 2102 N N . PRO A 1 278 ? 1.835 8.461 -6.277 1 68.5 278 PRO A N 1
ATOM 2103 C CA . PRO A 1 278 ? 0.5 9 -6.551 1 68.5 278 PRO A CA 1
ATOM 2104 C C . PRO A 1 278 ? 0.495 10.023 -7.688 1 68.5 278 PRO A C 1
ATOM 2106 O O . PRO A 1 278 ? -0.484 10.117 -8.43 1 68.5 278 PRO A O 1
ATOM 2109 N N . ARG A 1 279 ? 1.391 10.867 -7.922 1 71.25 279 ARG A N 1
ATOM 2110 C CA . ARG A 1 279 ? 1.357 11.859 -8.992 1 71.25 279 ARG A CA 1
ATOM 2111 C C . ARG A 1 279 ? 2.723 11.992 -9.656 1 71.25 279 ARG A C 1
ATOM 2113 O O . ARG A 1 279 ? 3.412 13 -9.469 1 71.25 279 ARG A O 1
ATOM 2120 N N . PRO A 1 280 ? 2.83 10.93 -10.484 1 65.5 280 PRO A N 1
ATOM 2121 C CA . PRO A 1 280 ? 4.098 11.109 -11.195 1 65.5 280 PRO A CA 1
ATOM 2122 C C . PRO A 1 280 ? 4.023 12.203 -12.258 1 65.5 280 PRO A C 1
ATOM 2124 O O . PRO A 1 280 ? 2.947 12.484 -12.789 1 65.5 280 PRO A O 1
ATOM 2127 N N . GLY A 1 281 ? 4.953 13.164 -12.25 1 66.56 281 GLY A N 1
ATOM 2128 C CA . GLY A 1 281 ? 4.977 14.141 -13.328 1 66.56 281 GLY A CA 1
ATOM 2129 C C . GLY A 1 281 ? 4.457 13.586 -14.641 1 66.56 281 GLY A C 1
ATOM 2130 O O . GLY A 1 281 ? 4.688 12.422 -14.961 1 66.56 281 GLY A O 1
ATOM 2131 N N . PRO A 1 282 ? 3.424 14.219 -15.352 1 73.62 282 PRO A N 1
ATOM 2132 C CA . PRO A 1 282 ? 2.719 13.734 -16.531 1 73.62 282 PRO A CA 1
ATOM 2133 C C . PRO A 1 282 ? 3.666 13.188 -17.609 1 73.62 282 PRO A C 1
ATOM 2135 O O . PRO A 1 282 ? 3.283 12.32 -18.391 1 73.62 282 PRO A O 1
ATOM 2138 N N . ALA A 1 283 ? 4.883 13.539 -17.578 1 84.5 283 ALA A N 1
ATOM 2139 C CA . ALA A 1 283 ? 5.762 13.141 -18.672 1 84.5 283 ALA A CA 1
ATOM 2140 C C . ALA A 1 283 ? 6.66 11.977 -18.25 1 84.5 283 ALA A C 1
ATOM 2142 O O . ALA A 1 283 ? 7.238 11.297 -19.109 1 84.5 283 ALA A O 1
ATOM 2143 N N . LEU A 1 284 ? 6.734 11.617 -17.125 1 88.88 284 LEU A N 1
ATOM 2144 C CA . LEU A 1 284 ? 7.699 10.641 -16.641 1 88.88 284 LEU A CA 1
ATOM 2145 C C . LEU A 1 284 ? 7.23 9.219 -16.938 1 88.88 284 LEU A C 1
ATOM 2147 O O . LEU A 1 284 ? 8.023 8.383 -17.359 1 88.88 284 LEU A O 1
ATOM 2151 N N . LEU A 1 285 ? 5.973 9.008 -16.859 1 92.25 285 LEU A N 1
ATOM 2152 C CA . LEU A 1 285 ? 5.461 7.652 -17.016 1 92.25 285 LEU A CA 1
ATOM 2153 C C . LEU A 1 285 ? 5.52 7.219 -18.484 1 92.25 285 LEU A C 1
ATOM 2155 O O . LEU A 1 285 ? 6.027 6.137 -18.797 1 92.25 285 LEU A O 1
ATOM 2159 N N . PRO A 1 286 ? 5.113 8.117 -19.422 1 93.38 286 PRO A N 1
ATOM 2160 C CA . PRO A 1 286 ? 5.258 7.734 -20.828 1 93.38 286 PRO A CA 1
ATOM 2161 C C . PRO A 1 286 ? 6.707 7.453 -21.219 1 93.38 286 PRO A C 1
ATOM 2163 O O . PRO A 1 286 ? 6.977 6.512 -21.969 1 93.38 286 PRO A O 1
ATOM 2166 N N . ALA A 1 287 ? 7.59 8.172 -20.688 1 94.31 287 ALA A N 1
ATOM 2167 C CA . ALA A 1 287 ? 9.008 7.957 -20.969 1 94.31 287 ALA A CA 1
ATOM 2168 C C . ALA A 1 287 ? 9.484 6.625 -20.406 1 94.31 287 ALA A C 1
ATOM 2170 O O . ALA A 1 287 ? 10.242 5.902 -21.047 1 94.31 287 ALA A O 1
ATOM 2171 N N . ALA A 1 288 ? 9.078 6.336 -19.25 1 95.31 288 ALA A N 1
ATOM 2172 C CA . ALA A 1 288 ? 9.445 5.074 -18.609 1 95.31 288 ALA A CA 1
ATOM 2173 C C . ALA A 1 288 ? 8.867 3.887 -19.375 1 95.31 288 ALA A C 1
ATOM 2175 O O . ALA A 1 288 ? 9.523 2.85 -19.516 1 95.31 288 ALA A O 1
ATOM 2176 N N . LEU A 1 289 ? 7.648 4.031 -19.844 1 95.56 289 LEU A N 1
ATOM 2177 C CA . LEU A 1 289 ? 7.023 2.988 -20.656 1 95.56 289 LEU A CA 1
ATOM 2178 C C . LEU A 1 289 ? 7.824 2.73 -21.922 1 95.56 289 LEU A C 1
ATOM 2180 O O . LEU A 1 289 ? 8.117 1.579 -22.25 1 95.56 289 LEU A O 1
ATOM 2184 N N . ARG A 1 290 ? 8.227 3.781 -22.562 1 94.81 290 ARG A N 1
ATOM 2185 C CA . ARG A 1 290 ? 9.023 3.658 -23.781 1 94.81 290 ARG A CA 1
ATOM 2186 C C . ARG A 1 290 ? 10.367 2.986 -23.484 1 94.81 290 ARG A C 1
ATOM 2188 O O . ARG A 1 290 ? 10.836 2.16 -24.281 1 94.81 290 ARG A O 1
ATOM 2195 N N . ALA A 1 291 ? 10.898 3.297 -22.391 1 94.88 291 ALA A N 1
ATOM 2196 C CA . ALA A 1 291 ? 12.18 2.717 -22 1 94.88 291 ALA A CA 1
ATOM 2197 C C . ALA A 1 291 ? 12.062 1.209 -21.797 1 94.88 291 ALA A C 1
ATOM 2199 O O . ALA A 1 291 ? 13.047 0.48 -21.938 1 94.88 291 ALA A O 1
ATOM 2200 N N . CYS A 1 292 ? 10.891 0.716 -21.547 1 95.19 292 CYS A N 1
ATOM 2201 C CA . CYS A 1 292 ? 10.641 -0.706 -21.344 1 95.19 292 CYS A CA 1
ATOM 2202 C C . CYS A 1 292 ? 10.172 -1.365 -22.641 1 95.19 292 CYS A C 1
ATOM 2204 O O . CYS A 1 292 ? 9.836 -2.551 -22.641 1 95.19 292 CYS A O 1
ATOM 2206 N N . GLY A 1 293 ? 10.039 -0.549 -23.688 1 92.81 293 GLY A N 1
ATOM 2207 C CA . GLY A 1 293 ? 9.555 -1.08 -24.953 1 92.81 293 GLY A CA 1
ATOM 2208 C C . GLY A 1 293 ? 8.047 -1.22 -25 1 92.81 293 GLY A C 1
ATOM 2209 O O . GLY A 1 293 ? 7.512 -1.979 -25.812 1 92.81 293 GLY A O 1
ATOM 2210 N N . LEU A 1 294 ? 7.332 -0.561 -24.156 1 94.62 294 LEU A N 1
ATOM 2211 C CA . LEU A 1 294 ? 5.875 -0.581 -24.125 1 94.62 294 LEU A CA 1
ATOM 2212 C C . LEU A 1 294 ? 5.305 0.653 -24.828 1 94.62 294 LEU A C 1
ATOM 2214 O O . LEU A 1 294 ? 5.945 1.707 -24.844 1 94.62 294 LEU A O 1
ATOM 2218 N N . PRO A 1 295 ? 4.156 0.486 -25.422 1 93.25 295 PRO A N 1
ATOM 2219 C CA . PRO A 1 295 ? 3.523 1.667 -26.016 1 93.25 295 PRO A CA 1
ATOM 2220 C C . PRO A 1 295 ? 3.166 2.729 -24.969 1 93.25 295 PRO A C 1
ATOM 2222 O O . PRO A 1 295 ? 2.887 2.398 -23.812 1 93.25 295 PRO A O 1
ATOM 2225 N N . ASP A 1 296 ? 3.164 3.924 -25.422 1 90 296 ASP A N 1
ATOM 2226 C CA . ASP A 1 296 ? 2.871 5.016 -24.5 1 90 296 ASP A CA 1
ATOM 2227 C C . ASP A 1 296 ? 1.372 5.305 -24.438 1 90 296 ASP A C 1
ATOM 2229 O O . ASP A 1 296 ? 0.949 6.324 -23.891 1 90 296 ASP A O 1
ATOM 2233 N N . HIS A 1 297 ? 0.657 4.461 -25.078 1 89.31 297 HIS A N 1
ATOM 2234 C CA . HIS A 1 297 ? -0.798 4.508 -25 1 89.31 297 HIS A CA 1
ATOM 2235 C C . HIS A 1 297 ? -1.362 3.186 -24.484 1 89.31 297 HIS A C 1
ATOM 2237 O O . HIS A 1 297 ? -0.727 2.139 -24.641 1 89.31 297 HIS A O 1
ATOM 2243 N N . GLY A 1 298 ? -2.424 3.184 -23.859 1 87.56 298 GLY A N 1
ATOM 2244 C CA . GLY A 1 298 ? -3.041 1.989 -23.297 1 87.56 298 GLY A CA 1
ATOM 2245 C C . GLY A 1 298 ? -3.934 1.267 -24.297 1 87.56 298 GLY A C 1
ATOM 2246 O O . GLY A 1 298 ? -3.871 1.525 -25.5 1 87.56 298 GLY A O 1
ATOM 2247 N N . PRO A 1 299 ? -4.594 0.355 -23.734 1 93 299 PRO A N 1
ATOM 2248 C CA . PRO A 1 299 ? -4.785 0.008 -22.328 1 93 299 PRO A CA 1
ATOM 2249 C C . PRO A 1 299 ? -3.662 -0.873 -21.781 1 93 299 PRO A C 1
ATOM 2251 O O . PRO A 1 299 ? -2.973 -1.548 -22.547 1 93 299 PRO A O 1
ATOM 2254 N N . TYR A 1 300 ? -3.43 -0.853 -20.453 1 95.12 300 TYR A N 1
ATOM 2255 C CA . TYR A 1 300 ? -2.482 -1.687 -19.719 1 95.12 300 TYR A CA 1
ATOM 2256 C C . TYR A 1 300 ? -3.189 -2.508 -18.656 1 95.12 300 TYR A C 1
ATOM 2258 O O . TYR A 1 300 ? -4.223 -2.092 -18.125 1 95.12 300 TYR A O 1
ATOM 2266 N N . THR A 1 301 ? -2.695 -3.67 -18.406 1 95.88 301 THR A N 1
ATOM 2267 C CA . THR A 1 301 ? -3.076 -4.453 -17.234 1 95.88 301 THR A CA 1
ATOM 2268 C C . THR A 1 301 ? -1.871 -4.699 -16.328 1 95.88 301 THR A C 1
ATOM 2270 O O . THR A 1 301 ? -0.762 -4.934 -16.812 1 95.88 301 THR A O 1
ATOM 2273 N N . VAL A 1 302 ? -2.068 -4.57 -15.07 1 97.44 302 VAL A N 1
ATOM 2274 C CA . VAL A 1 302 ? -0.978 -4.785 -14.125 1 97.44 302 VAL A CA 1
ATOM 2275 C C . VAL A 1 302 ? -1.247 -6.047 -13.305 1 97.44 302 VAL A C 1
ATOM 2277 O O . VAL A 1 302 ? -2.375 -6.281 -12.859 1 97.44 302 VAL A O 1
ATOM 2280 N N . ILE A 1 303 ? -0.266 -6.898 -13.125 1 97.75 303 ILE A N 1
ATOM 2281 C CA . ILE A 1 303 ? -0.342 -8.078 -12.281 1 97.75 303 ILE A CA 1
ATOM 2282 C C . ILE A 1 303 ? 0.758 -8.031 -11.219 1 97.75 303 ILE A C 1
ATOM 2284 O O . ILE A 1 303 ? 1.889 -7.633 -11.508 1 97.75 303 ILE A O 1
ATOM 2288 N N . ALA A 1 304 ? 0.444 -8.297 -9.992 1 96.88 304 ALA A N 1
ATOM 2289 C CA . ALA A 1 304 ? 1.394 -8.445 -8.891 1 96.88 304 ALA A CA 1
ATOM 2290 C C . ALA A 1 304 ? 1.38 -9.867 -8.352 1 96.88 304 ALA A C 1
ATOM 2292 O O . ALA A 1 304 ? 0.321 -10.492 -8.242 1 96.88 304 ALA A O 1
ATOM 2293 N N . VAL A 1 305 ? 2.586 -10.375 -7.984 1 96 305 VAL A N 1
ATOM 2294 C CA . VAL A 1 305 ? 2.682 -11.75 -7.504 1 96 305 VAL A CA 1
ATOM 2295 C C . VAL A 1 305 ? 3.531 -11.797 -6.234 1 96 305 VAL A C 1
ATOM 2297 O O . VAL A 1 305 ? 4.418 -10.961 -6.043 1 96 305 VAL A O 1
ATOM 2300 N N . SER A 1 306 ? 3.242 -12.656 -5.391 1 92.44 306 SER A N 1
ATOM 2301 C CA . SER A 1 306 ? 4.031 -12.977 -4.203 1 92.44 306 SER A CA 1
ATOM 2302 C C . SER A 1 306 ? 4.223 -14.484 -4.055 1 92.44 306 SER A C 1
ATOM 2304 O O . SER A 1 306 ? 3.281 -15.258 -4.246 1 92.44 306 SER A O 1
ATOM 2306 N N . MET A 1 307 ? 5.516 -14.945 -3.865 1 86.81 307 MET A N 1
ATOM 2307 C CA . MET A 1 307 ? 5.875 -16.359 -3.734 1 86.81 307 MET A CA 1
ATOM 2308 C C . MET A 1 307 ? 6.094 -16.719 -2.271 1 86.81 307 MET A C 1
ATOM 2310 O O . MET A 1 307 ? 6.828 -17.672 -1.97 1 86.81 307 MET A O 1
ATOM 2314 N N . GLY A 1 308 ? 5.48 -16.109 -1.395 1 71.69 308 GLY A N 1
ATOM 2315 C CA . GLY A 1 308 ? 5.664 -16.422 0.014 1 71.69 308 GLY A CA 1
ATOM 2316 C C . GLY A 1 308 ? 6.75 -15.594 0.673 1 71.69 308 GLY A C 1
ATOM 2317 O O . GLY A 1 308 ? 7.195 -14.594 0.113 1 71.69 308 GLY A O 1
ATOM 2318 N N . ALA A 1 309 ? 7.125 -15.938 1.849 1 61.41 309 ALA A N 1
ATOM 2319 C CA . ALA A 1 309 ? 7.93 -15.062 2.701 1 61.41 309 ALA A CA 1
ATOM 2320 C C . ALA A 1 309 ? 9.398 -15.492 2.695 1 61.41 309 ALA A C 1
ATOM 2322 O O . ALA A 1 309 ? 10.25 -14.812 3.277 1 61.41 309 ALA A O 1
ATOM 2323 N N . GLU A 1 310 ? 9.695 -16.391 1.961 1 59.62 310 GLU A N 1
ATOM 2324 C CA . GLU A 1 310 ? 11.055 -16.922 2.092 1 59.62 310 GLU A CA 1
ATOM 2325 C C . GLU A 1 310 ? 12.055 -16.047 1.335 1 59.62 310 GLU A C 1
ATOM 2327 O O . GLU A 1 310 ? 11.664 -15.242 0.491 1 59.62 310 GLU A O 1
ATOM 2332 N N . GLU A 1 311 ? 13.25 -16.094 1.851 1 58.34 311 GLU A N 1
ATOM 2333 C CA . GLU A 1 311 ? 14.359 -15.422 1.172 1 58.34 311 GLU A CA 1
ATOM 2334 C C . GLU A 1 311 ? 14.391 -15.773 -0.312 1 58.34 311 GLU A C 1
ATOM 2336 O O . GLU A 1 311 ? 14.227 -16.938 -0.679 1 58.34 311 GLU A O 1
ATOM 2341 N N . GLY A 1 312 ? 14.508 -14.859 -1.184 1 65.56 312 GLY A N 1
ATOM 2342 C CA . GLY A 1 312 ? 14.578 -15.07 -2.621 1 65.56 312 GLY A CA 1
ATOM 2343 C C . GLY A 1 312 ? 13.219 -15.078 -3.291 1 65.56 312 GLY A C 1
ATOM 2344 O O . GLY A 1 312 ? 13.125 -15.203 -4.516 1 65.56 312 GLY A O 1
ATOM 2345 N N . ALA A 1 313 ? 12.266 -14.945 -2.475 1 72.56 313 ALA A N 1
ATOM 2346 C CA . ALA A 1 313 ? 10.891 -15.031 -2.959 1 72.56 313 ALA A CA 1
ATOM 2347 C C . ALA A 1 313 ? 10.617 -13.984 -4.031 1 72.56 313 ALA A C 1
ATOM 2349 O O . ALA A 1 313 ? 9.914 -14.258 -5.012 1 72.56 313 ALA A O 1
ATOM 2350 N N . ALA A 1 314 ? 11.25 -12.875 -3.865 1 74.44 314 ALA A N 1
ATOM 2351 C CA . ALA A 1 314 ? 11 -11.82 -4.84 1 74.44 314 ALA A CA 1
ATOM 2352 C C . ALA A 1 314 ? 11.602 -12.172 -6.199 1 74.44 314 ALA A C 1
ATOM 2354 O O . ALA A 1 314 ? 10.992 -11.906 -7.238 1 74.44 314 ALA A O 1
ATOM 2355 N N . GLU A 1 315 ? 12.766 -12.734 -6.148 1 77.56 315 GLU A N 1
ATOM 2356 C CA . GLU A 1 315 ? 13.391 -13.141 -7.398 1 77.56 315 GLU A CA 1
ATOM 2357 C C . GLU A 1 315 ? 12.617 -14.266 -8.07 1 77.56 315 GLU A C 1
ATOM 2359 O O . GLU A 1 315 ? 12.438 -14.266 -9.289 1 77.56 315 GLU A O 1
ATOM 2364 N N . ALA A 1 316 ? 12.234 -15.148 -7.285 1 81.44 316 ALA A N 1
ATOM 2365 C CA . ALA A 1 316 ? 11.414 -16.25 -7.801 1 81.44 316 ALA A CA 1
ATOM 2366 C C . ALA A 1 316 ? 10.109 -15.711 -8.398 1 81.44 316 ALA A C 1
ATOM 2368 O O . ALA A 1 316 ? 9.648 -16.219 -9.422 1 81.44 316 ALA A O 1
ATOM 2369 N N . GLY A 1 317 ? 9.594 -14.695 -7.766 1 87.69 317 GLY A N 1
ATOM 2370 C CA . GLY A 1 317 ? 8.367 -14.094 -8.258 1 87.69 317 GLY A CA 1
ATOM 2371 C C . GLY A 1 317 ? 8.516 -13.445 -9.617 1 87.69 317 GLY A C 1
ATOM 2372 O O . GLY A 1 317 ? 7.656 -13.594 -10.484 1 87.69 317 GLY A O 1
ATOM 2373 N N . ALA A 1 318 ? 9.586 -12.773 -9.766 1 89.88 318 ALA A N 1
ATOM 2374 C CA . ALA A 1 318 ? 9.836 -12.125 -11.055 1 89.88 318 ALA A CA 1
ATOM 2375 C C . ALA A 1 318 ? 10.031 -13.156 -12.156 1 89.88 318 ALA A C 1
ATOM 2377 O O . ALA A 1 318 ? 9.531 -12.992 -13.273 1 89.88 318 ALA A O 1
ATOM 2378 N N . GLU A 1 319 ? 10.75 -14.203 -11.867 1 88.56 319 GLU A N 1
ATOM 2379 C CA . GLU A 1 319 ? 10.977 -15.258 -12.852 1 88.56 319 GLU A CA 1
ATOM 2380 C C . GLU A 1 319 ? 9.68 -15.984 -13.188 1 88.56 319 GLU A C 1
ATOM 2382 O O . GLU A 1 319 ? 9.406 -16.281 -14.352 1 88.56 319 GLU A O 1
ATOM 2387 N N . ALA A 1 320 ? 8.961 -16.266 -12.156 1 92.19 320 ALA A N 1
ATOM 2388 C CA . ALA A 1 320 ? 7.672 -16.906 -12.352 1 92.19 320 ALA A CA 1
ATOM 2389 C C . ALA A 1 320 ? 6.754 -16.062 -13.227 1 92.19 320 ALA A C 1
ATOM 2391 O O . ALA A 1 320 ? 6.102 -16.578 -14.141 1 92.19 320 ALA A O 1
ATOM 2392 N N . LEU A 1 321 ? 6.73 -14.812 -12.914 1 93.5 321 LEU A N 1
ATOM 2393 C CA . LEU A 1 321 ? 5.891 -13.891 -13.664 1 93.5 321 LEU A CA 1
ATOM 2394 C C . LEU A 1 321 ? 6.344 -13.797 -15.117 1 93.5 321 LEU A C 1
ATOM 2396 O O . LEU A 1 321 ? 5.516 -13.805 -16.031 1 93.5 321 LEU A O 1
ATOM 2400 N N . ASP A 1 322 ? 7.594 -13.711 -15.305 1 92 322 ASP A N 1
ATOM 2401 C CA . ASP A 1 322 ? 8.133 -13.688 -16.656 1 92 322 ASP A CA 1
ATOM 2402 C C . ASP A 1 322 ? 7.723 -14.93 -17.438 1 92 322 ASP A C 1
ATOM 2404 O O . ASP A 1 322 ? 7.289 -14.836 -18.578 1 92 322 ASP A O 1
ATOM 2408 N N . GLU A 1 323 ? 7.926 -16.047 -16.797 1 92.12 323 GLU A N 1
ATOM 2409 C CA . GLU A 1 323 ? 7.547 -17.312 -17.422 1 92.12 323 GLU A CA 1
ATOM 2410 C C . GLU A 1 323 ? 6.059 -17.344 -17.75 1 92.12 323 GLU A C 1
ATOM 2412 O O . GLU A 1 323 ? 5.676 -17.719 -18.859 1 92.12 323 GLU A O 1
ATOM 2417 N N . LEU A 1 324 ? 5.273 -16.891 -16.891 1 93.56 324 LEU A N 1
ATOM 2418 C CA . LEU A 1 324 ? 3.824 -16.875 -17.062 1 93.56 324 LEU A CA 1
ATOM 2419 C C . LEU A 1 324 ? 3.426 -15.977 -18.234 1 93.56 324 LEU A C 1
ATOM 2421 O O . LEU A 1 324 ? 2.621 -16.375 -19.078 1 93.56 324 LEU A O 1
ATOM 2425 N N . LEU A 1 325 ? 3.965 -14.867 -18.328 1 94.31 325 LEU A N 1
ATOM 2426 C CA . LEU A 1 325 ? 3.551 -13.867 -19.297 1 94.31 325 LEU A CA 1
ATOM 2427 C C . LEU A 1 325 ? 4.047 -14.227 -20.703 1 94.31 325 LEU A C 1
ATOM 2429 O O . LEU A 1 325 ? 3.525 -13.727 -21.703 1 94.31 325 LEU A O 1
ATOM 2433 N N . ARG A 1 326 ? 5.016 -15.062 -20.766 1 92.56 326 ARG A N 1
ATOM 2434 C CA . ARG A 1 326 ? 5.512 -15.508 -22.062 1 92.56 326 ARG A CA 1
ATOM 2435 C C . ARG A 1 326 ? 4.52 -16.453 -22.734 1 92.56 326 ARG A C 1
ATOM 2437 O O . ARG A 1 326 ? 4.652 -16.75 -23.922 1 92.56 326 ARG A O 1
ATOM 2444 N N . HIS A 1 327 ? 3.578 -16.906 -21.969 1 92.12 327 HIS A N 1
ATOM 2445 C CA . HIS A 1 327 ? 2.488 -17.688 -22.562 1 92.12 327 HIS A CA 1
ATOM 2446 C C . HIS A 1 327 ? 1.53 -16.781 -23.328 1 92.12 327 HIS A C 1
ATOM 2448 O O . HIS A 1 327 ? 0.64 -17.266 -24.031 1 92.12 327 HIS A O 1
ATOM 2454 N N . LEU A 1 328 ? 1.654 -15.469 -23.156 1 87.94 328 LEU A N 1
ATOM 2455 C CA . LEU A 1 328 ? 0.824 -14.516 -23.875 1 87.94 328 LEU A CA 1
ATOM 2456 C C . LEU A 1 328 ? 1.516 -14.055 -25.156 1 87.94 328 LEU A C 1
ATOM 2458 O O . LEU A 1 328 ? 2.117 -12.977 -25.188 1 87.94 328 LEU A O 1
ATOM 2462 N N . PRO A 1 329 ? 1.448 -14.844 -26.109 1 75.38 329 PRO A N 1
ATOM 2463 C CA . PRO A 1 329 ? 2.215 -14.5 -27.312 1 75.38 329 PRO A CA 1
ATOM 2464 C C . PRO A 1 329 ? 1.808 -13.148 -27.906 1 75.38 329 PRO A C 1
ATOM 2466 O O . PRO A 1 329 ? 0.616 -12.844 -27.984 1 75.38 329 PRO A O 1
ATOM 2469 N N . GLY A 1 330 ? 2.748 -12.398 -28.25 1 80.19 330 GLY A N 1
ATOM 2470 C CA . GLY A 1 330 ? 2.564 -11.133 -28.938 1 80.19 330 GLY A CA 1
ATOM 2471 C C . GLY A 1 330 ? 2.332 -9.969 -27.984 1 80.19 330 GLY A C 1
ATOM 2472 O O . GLY A 1 330 ? 2.254 -8.812 -28.422 1 80.19 330 GLY A O 1
ATOM 2473 N N . ARG A 1 331 ? 2.119 -10.273 -26.734 1 87.38 331 ARG A N 1
ATOM 2474 C CA . ARG A 1 331 ? 1.924 -9.195 -25.781 1 87.38 331 ARG A CA 1
ATOM 2475 C C . ARG A 1 331 ? 3.258 -8.719 -25.203 1 87.38 331 ARG A C 1
ATOM 2477 O O . ARG A 1 331 ? 4.145 -9.523 -24.922 1 87.38 331 ARG A O 1
ATOM 2484 N N . ARG A 1 332 ? 3.381 -7.391 -25.266 1 93.69 332 ARG A N 1
ATOM 2485 C CA . ARG A 1 332 ? 4.562 -6.801 -24.641 1 93.69 332 ARG A CA 1
ATOM 2486 C C . ARG A 1 332 ? 4.34 -6.559 -23.156 1 93.69 332 ARG A C 1
ATOM 2488 O O . ARG A 1 332 ? 3.234 -6.203 -22.75 1 93.69 332 ARG A O 1
ATOM 2495 N N . PHE A 1 333 ? 5.371 -6.855 -22.359 1 95.31 333 PHE A N 1
ATOM 2496 C CA . PHE A 1 333 ? 5.242 -6.645 -20.922 1 95.31 333 PHE A CA 1
ATOM 2497 C C . PHE A 1 333 ? 6.586 -6.273 -20.312 1 95.31 333 PHE A C 1
ATOM 2499 O O . PHE A 1 333 ? 7.629 -6.434 -20.953 1 95.31 333 PHE A O 1
ATOM 2506 N N . ALA A 1 334 ? 6.539 -5.676 -19.172 1 95.88 334 ALA A N 1
ATOM 2507 C CA . ALA A 1 334 ? 7.703 -5.348 -18.359 1 95.88 334 ALA A CA 1
ATOM 2508 C C . ALA A 1 334 ? 7.527 -5.855 -16.922 1 95.88 334 ALA A C 1
ATOM 2510 O O . ALA A 1 334 ? 6.52 -5.562 -16.281 1 95.88 334 ALA A O 1
ATOM 2511 N N . THR A 1 335 ? 8.5 -6.652 -16.469 1 95.25 335 THR A N 1
ATOM 2512 C CA . THR A 1 335 ? 8.438 -7.273 -15.148 1 95.25 335 THR A CA 1
ATOM 2513 C C . THR A 1 335 ? 9.57 -6.785 -14.266 1 95.25 335 THR A C 1
ATOM 2515 O O . THR A 1 335 ? 10.703 -6.613 -14.727 1 95.25 335 THR A O 1
ATOM 2518 N N . ALA A 1 336 ? 9.305 -6.574 -12.992 1 93.44 336 ALA A N 1
ATOM 2519 C CA . ALA A 1 336 ? 10.352 -6.227 -12.039 1 93.44 336 ALA A CA 1
ATOM 2520 C C . ALA A 1 336 ? 9.938 -6.594 -10.609 1 93.44 336 ALA A C 1
ATOM 2522 O O . ALA A 1 336 ? 8.766 -6.867 -10.352 1 93.44 336 ALA A O 1
ATOM 2523 N N . ARG A 1 337 ? 10.953 -6.648 -9.789 1 89.69 337 ARG A N 1
ATOM 2524 C CA . ARG A 1 337 ? 10.711 -6.824 -8.359 1 89.69 337 ARG A CA 1
ATOM 2525 C C . ARG A 1 337 ? 10.133 -5.555 -7.742 1 89.69 337 ARG A C 1
ATOM 2527 O O . ARG A 1 337 ? 10.422 -4.449 -8.203 1 89.69 337 ARG A O 1
ATOM 2534 N N . LEU A 1 338 ? 9.336 -5.738 -6.773 1 85.19 338 LEU A N 1
ATOM 2535 C CA . LEU A 1 338 ? 8.797 -4.609 -6.023 1 85.19 338 LEU A CA 1
ATOM 2536 C C . LEU A 1 338 ? 9.609 -4.359 -4.758 1 85.19 338 LEU A C 1
ATOM 2538 O O . LEU A 1 338 ? 10.094 -5.305 -4.129 1 85.19 338 LEU A O 1
ATOM 2542 N N . ALA A 1 339 ? 9.664 -3.123 -4.398 1 73.44 339 ALA A N 1
ATOM 2543 C CA . ALA A 1 339 ? 10.375 -2.756 -3.176 1 73.44 339 ALA A CA 1
ATOM 2544 C C . ALA A 1 339 ? 9.711 -3.363 -1.946 1 73.44 339 ALA A C 1
ATOM 2546 O O . ALA A 1 339 ? 10.375 -3.678 -0.958 1 73.44 339 ALA A O 1
ATOM 2547 N N . THR A 1 340 ? 8.422 -3.535 -1.986 1 72.06 340 THR A N 1
ATOM 2548 C CA . THR A 1 340 ? 7.641 -4.039 -0.864 1 72.06 340 THR A CA 1
ATOM 2549 C C . THR A 1 340 ? 7.668 -5.562 -0.826 1 72.06 340 THR A C 1
ATOM 2551 O O . THR A 1 340 ? 7.023 -6.18 0.026 1 72.06 340 THR A O 1
ATOM 2554 N N . GLY A 1 341 ? 8.414 -6.191 -1.758 1 77.81 341 GLY A N 1
ATOM 2555 C CA . GLY A 1 341 ? 8.438 -7.645 -1.847 1 77.81 341 GLY A CA 1
ATOM 2556 C C . GLY A 1 341 ? 7.586 -8.188 -2.979 1 77.81 341 GLY A C 1
ATOM 2557 O O . GLY A 1 341 ? 6.598 -7.562 -3.375 1 77.81 341 GLY A O 1
ATOM 2558 N N . GLY A 1 342 ? 7.988 -9.227 -3.51 1 88.38 342 GLY A N 1
ATOM 2559 C CA . GLY A 1 342 ? 7.293 -9.812 -4.645 1 88.38 342 GLY A CA 1
ATOM 2560 C C . GLY A 1 342 ? 7.695 -9.195 -5.973 1 88.38 342 GLY A C 1
ATOM 2561 O O . GLY A 1 342 ? 8.797 -8.664 -6.105 1 88.38 342 GLY A O 1
ATOM 2562 N N . ALA A 1 343 ? 6.809 -9.375 -6.953 1 93.88 343 ALA A N 1
ATOM 2563 C CA . ALA A 1 343 ? 7.07 -8.859 -8.297 1 93.88 343 ALA A CA 1
ATOM 2564 C C . ALA A 1 343 ? 5.781 -8.383 -8.961 1 93.88 343 ALA A C 1
ATOM 2566 O O . ALA A 1 343 ? 4.684 -8.734 -8.523 1 93.88 343 ALA A O 1
ATOM 2567 N N . ALA A 1 344 ? 5.922 -7.516 -9.891 1 96.56 344 ALA A N 1
ATOM 2568 C CA . ALA A 1 344 ? 4.789 -7.016 -10.664 1 96.56 344 ALA A CA 1
ATOM 2569 C C . ALA A 1 344 ? 5.156 -6.852 -12.133 1 96.56 344 ALA A C 1
ATOM 2571 O O . ALA A 1 344 ? 6.34 -6.848 -12.484 1 96.56 344 ALA A O 1
ATOM 2572 N N . ALA A 1 345 ? 4.148 -6.793 -13.008 1 97.12 345 ALA A N 1
ATOM 2573 C CA . ALA A 1 345 ? 4.352 -6.59 -14.438 1 97.12 345 ALA A CA 1
ATOM 2574 C C . ALA A 1 345 ? 3.281 -5.672 -15.023 1 97.12 345 ALA A C 1
ATOM 2576 O O . ALA A 1 345 ? 2.135 -5.68 -14.57 1 97.12 345 ALA A O 1
ATOM 2577 N N . VAL A 1 346 ? 3.668 -4.855 -15.922 1 97.19 346 VAL A N 1
ATOM 2578 C CA . VAL A 1 346 ? 2.768 -4.078 -16.766 1 97.19 346 VAL A CA 1
ATOM 2579 C C . VAL A 1 346 ? 2.617 -4.758 -18.125 1 97.19 346 VAL A C 1
ATOM 2581 O O . VAL A 1 346 ? 3.607 -5 -18.812 1 97.19 346 VAL A O 1
ATOM 2584 N N . ILE A 1 347 ? 1.387 -5.102 -18.5 1 96.19 347 ILE A N 1
ATOM 2585 C CA . ILE A 1 347 ? 1.096 -5.809 -19.734 1 96.19 347 ILE A CA 1
ATOM 2586 C C . ILE A 1 347 ? 0.347 -4.883 -20.703 1 96.19 347 ILE A C 1
ATOM 2588 O O . ILE A 1 347 ? -0.716 -4.359 -20.359 1 96.19 347 ILE A O 1
ATOM 2592 N N . ALA A 1 348 ? 0.881 -4.637 -21.859 1 94 348 ALA A N 1
ATOM 2593 C CA . ALA A 1 348 ? 0.192 -3.855 -22.875 1 94 348 ALA A CA 1
ATOM 2594 C C . ALA A 1 348 ? -0.834 -4.707 -23.625 1 94 348 ALA A C 1
ATOM 2596 O O . ALA A 1 348 ? -0.565 -5.867 -23.953 1 94 348 ALA A O 1
ATOM 2597 N N . THR A 1 349 ? -2.119 -4.273 -23.781 1 78.5 349 THR A N 1
ATOM 2598 C CA . THR A 1 349 ? -3.184 -5.043 -24.422 1 78.5 349 THR A CA 1
ATOM 2599 C C . THR A 1 349 ? -3.139 -4.871 -25.938 1 78.5 349 THR A C 1
ATOM 2601 O O . THR A 1 349 ? -3.594 -5.742 -26.672 1 78.5 349 THR A O 1
ATOM 2604 N N . ASP A 1 350 ? -2.904 -3.613 -26.578 1 65.88 350 ASP A N 1
ATOM 2605 C CA . ASP A 1 350 ? -2.941 -3.453 -28.031 1 65.88 350 ASP A CA 1
ATOM 2606 C C . ASP A 1 350 ? -1.766 -4.168 -28.688 1 65.88 350 ASP A C 1
ATOM 2608 O O . ASP A 1 350 ? -0.62 -4.016 -28.266 1 65.88 350 ASP A O 1
ATOM 2612 N N . SER A 1 351 ? -2.014 -5.379 -29.297 1 53.06 351 SER A N 1
ATOM 2613 C CA . SER A 1 351 ? -1.029 -6.043 -30.156 1 53.06 351 SER A CA 1
ATOM 2614 C C . SER A 1 351 ? -0.669 -5.18 -31.359 1 53.06 351 SER A C 1
ATOM 2616 O O . SER A 1 351 ? -1.505 -4.941 -32.219 1 53.06 351 SER A O 1
ATOM 2618 N N . GLY A 1 352 ? -0.236 -4.125 -31.312 1 44.5 352 GLY A N 1
ATOM 2619 C CA . GLY A 1 352 ? 0.099 -3.359 -32.5 1 44.5 352 GLY A CA 1
ATOM 2620 C C . GLY A 1 352 ? 0.879 -4.156 -33.531 1 44.5 352 GLY A C 1
ATOM 2621 O O . GLY A 1 352 ? 1.558 -3.586 -34.375 1 44.5 352 GLY A O 1
ATOM 2622 N N . ALA A 1 353 ? 1.309 -5.367 -33.719 1 37.88 353 ALA A N 1
ATOM 2623 C CA . ALA A 1 353 ? 1.958 -5.453 -35 1 37.88 353 ALA A CA 1
ATOM 2624 C C . ALA A 1 353 ? 0.997 -5.059 -36.125 1 37.88 353 ALA A C 1
ATOM 2626 O O . ALA A 1 353 ? -0.116 -5.586 -36.219 1 37.88 353 ALA A O 1
ATOM 2627 N N . PRO A 1 354 ? 1.102 -3.947 -36.875 1 35.66 354 PRO A N 1
ATOM 2628 C CA . PRO A 1 354 ? 0.371 -3.732 -38.125 1 35.66 354 PRO A CA 1
ATOM 2629 C C . PRO A 1 354 ? 0.091 -5.031 -38.875 1 35.66 354 PRO A C 1
ATOM 2631 O O . PRO A 1 354 ? -0.973 -5.18 -39.469 1 35.66 354 PRO A O 1
ATOM 2634 N N . GLY A 1 355 ? 1.146 -5.758 -39.438 1 31.78 355 GLY A N 1
ATOM 2635 C CA . GLY A 1 355 ? 1.184 -6.648 -40.594 1 31.78 355 GLY A CA 1
ATOM 2636 C C . GLY A 1 355 ? 0.579 -8.008 -40.312 1 31.78 355 GLY A C 1
ATOM 2637 O O . GLY A 1 355 ? 0.798 -8.961 -41.062 1 31.78 355 GLY A O 1
ATOM 2638 N N . ALA A 1 356 ? 0.457 -8.508 -39.25 1 31.19 356 ALA A N 1
ATOM 2639 C CA . ALA A 1 356 ? -0.024 -9.875 -39.469 1 31.19 356 ALA A CA 1
ATOM 2640 C C . ALA A 1 356 ? -1.389 -9.875 -40.125 1 31.19 356 ALA A C 1
ATOM 2642 O O . ALA A 1 356 ? -2.268 -9.086 -39.781 1 31.19 356 ALA A O 1
ATOM 2643 N N . GLU A 1 357 ? -1.41 -10.359 -41.406 1 31.59 357 GLU A N 1
ATOM 2644 C CA . GLU A 1 357 ? -2.391 -10.734 -42.406 1 31.59 357 GLU A CA 1
ATOM 2645 C C . GLU A 1 357 ? -3.688 -11.219 -41.781 1 31.59 357 GLU A C 1
ATOM 2647 O O . GLU A 1 357 ? -3.693 -11.656 -40.625 1 31.59 357 GLU A O 1
ATOM 2652 N N . THR A 1 358 ? -4.727 -11.047 -42.5 1 33 358 THR A N 1
ATOM 2653 C CA . THR A 1 358 ? -6.105 -11.516 -42.562 1 33 358 THR A CA 1
ATOM 2654 C C . THR A 1 358 ? -6.188 -12.984 -42.156 1 33 358 THR A C 1
ATOM 2656 O O . THR A 1 358 ? -5.449 -13.828 -42.656 1 33 358 THR A O 1
ATOM 2659 N N . PRO A 1 359 ? -6.691 -13.328 -41.031 1 31.77 359 PRO A N 1
ATOM 2660 C CA . PRO A 1 359 ? -6.965 -14.758 -40.938 1 31.77 359 PRO A CA 1
ATOM 2661 C C . PRO A 1 359 ? -7.477 -15.359 -42.219 1 31.77 359 PRO A C 1
ATOM 2663 O O . PRO A 1 359 ? -8.125 -14.664 -43.031 1 31.77 359 PRO A O 1
ATOM 2666 N N . VAL A 1 360 ? -6.703 -16.188 -42.906 1 29.45 360 VAL A N 1
ATOM 2667 C CA . VAL A 1 360 ? -7.289 -16.969 -44 1 29.45 360 VAL A CA 1
ATOM 2668 C C . VAL A 1 360 ? -8.672 -17.469 -43.594 1 29.45 360 VAL A C 1
ATOM 2670 O O . VAL A 1 360 ? -8.883 -17.875 -42.438 1 29.45 360 VAL A O 1
ATOM 2673 N N . PRO A 1 361 ? -9.852 -17.141 -44.312 1 31.59 361 PRO A N 1
ATOM 2674 C CA . PRO A 1 361 ? -11.273 -17.453 -44.125 1 31.59 361 PRO A CA 1
ATOM 2675 C C . PRO A 1 361 ? -11.492 -18.828 -43.531 1 31.59 361 PRO A C 1
ATOM 2677 O O . PRO A 1 361 ? -12.578 -19.125 -43.031 1 31.59 361 PRO A O 1
ATOM 2680 N N . GLY A 1 362 ? -10.883 -19.922 -44.031 1 29.03 362 GLY A N 1
ATOM 2681 C CA . GLY A 1 362 ? -11.484 -21.234 -44.062 1 29.03 362 GLY A CA 1
ATOM 2682 C C . GLY A 1 362 ? -11.562 -21.875 -42.688 1 29.03 362 GLY A C 1
ATOM 2683 O O . GLY A 1 362 ? -12.344 -22.797 -42.438 1 29.03 362 GLY A O 1
ATOM 2684 N N . ALA A 1 363 ? -10.406 -22.203 -42.031 1 27.81 363 ALA A N 1
ATOM 2685 C CA . ALA A 1 363 ? -10.656 -23.266 -41.062 1 27.81 363 ALA A CA 1
ATOM 2686 C C . ALA A 1 363 ? -11.328 -22.703 -39.812 1 27.81 363 ALA A C 1
ATOM 2688 O O . ALA A 1 363 ? -10.875 -21.688 -39.25 1 27.81 363 ALA A O 1
ATOM 2689 N N . PRO A 1 364 ? -12.68 -22.859 -39.562 1 29.69 364 PRO A N 1
ATOM 2690 C CA . PRO A 1 364 ? -13.547 -22.594 -38.406 1 29.69 364 PRO A CA 1
ATOM 2691 C C . PRO A 1 364 ? -12.852 -22.844 -37.062 1 29.69 364 PRO A C 1
ATOM 2693 O O . PRO A 1 364 ? -13.516 -23.047 -36.062 1 29.69 364 PRO A O 1
ATOM 2696 N N . CYS A 1 365 ? -11.602 -22.578 -36.906 1 27.97 365 CYS A N 1
ATOM 2697 C CA . CYS A 1 365 ? -11.203 -23.109 -35.625 1 27.97 365 CYS A CA 1
ATOM 2698 C C . CYS A 1 365 ? -12.062 -22.531 -34.5 1 27.97 365 CYS A C 1
ATOM 2700 O O . CYS A 1 365 ? -12.438 -21.359 -34.562 1 27.97 365 CYS A O 1
ATOM 2702 N N . ALA A 1 366 ? -12.648 -23.203 -33.688 1 29.95 366 ALA A N 1
ATOM 2703 C CA . ALA A 1 366 ? -13.578 -23.094 -32.562 1 29.95 366 ALA A CA 1
ATOM 2704 C C . ALA A 1 366 ? -13.297 -21.859 -31.734 1 29.95 366 ALA A C 1
ATOM 2706 O O . ALA A 1 366 ? -12.258 -21.219 -31.906 1 29.95 366 ALA A O 1
ATOM 2707 N N . GLY A 1 367 ? -13.82 -21.781 -30.469 1 31.5 367 GLY A N 1
ATOM 2708 C CA . GLY A 1 367 ? -14.375 -20.938 -29.422 1 31.5 367 GLY A CA 1
ATOM 2709 C C . GLY A 1 367 ? -13.32 -20.109 -28.703 1 31.5 367 GLY A C 1
ATOM 2710 O O . GLY A 1 367 ? -13.523 -19.719 -27.547 1 31.5 367 GLY A O 1
ATOM 2711 N N . ALA A 1 368 ? -12.125 -20.172 -29.047 1 34.03 368 ALA A N 1
ATOM 2712 C CA . ALA A 1 368 ? -11.25 -19.469 -28.109 1 34.03 368 ALA A CA 1
ATOM 2713 C C . ALA A 1 368 ? -11.523 -17.953 -28.141 1 34.03 368 ALA A C 1
ATOM 2715 O O . ALA A 1 368 ? -11.641 -17.359 -29.203 1 34.03 368 ALA A O 1
ATOM 2716 N N . PRO A 1 369 ? -12.164 -17.359 -27.031 1 38.53 369 PRO A N 1
ATOM 2717 C CA . PRO A 1 369 ? -12.391 -15.906 -26.984 1 38.53 369 PRO A CA 1
ATOM 2718 C C . PRO A 1 369 ? -11.242 -15.109 -27.609 1 38.53 369 PRO A C 1
ATOM 2720 O O . PRO A 1 369 ? -10.102 -15.578 -27.641 1 38.53 369 PRO A O 1
ATOM 2723 N N . ALA A 1 370 ? -11.414 -14.172 -28.469 1 39.81 370 ALA A N 1
ATOM 2724 C CA . ALA A 1 370 ? -10.531 -13.305 -29.234 1 39.81 370 ALA A CA 1
ATOM 2725 C C . ALA A 1 370 ? -9.414 -12.75 -28.359 1 39.81 370 ALA A C 1
ATOM 2727 O O . ALA A 1 370 ? -9.648 -12.328 -27.234 1 39.81 370 ALA A O 1
ATOM 2728 N N . ALA A 1 371 ? -8.125 -13.016 -28.5 1 45.97 371 ALA A N 1
ATOM 2729 C CA . ALA A 1 371 ? -6.82 -12.695 -27.922 1 45.97 371 ALA A CA 1
ATOM 2730 C C . ALA A 1 371 ? -6.77 -11.234 -27.469 1 45.97 371 ALA A C 1
ATOM 2732 O O . ALA A 1 371 ? -5.941 -10.867 -26.625 1 45.97 371 ALA A O 1
ATOM 2733 N N . GLY A 1 372 ? -7.555 -10.273 -28 1 47.78 372 GLY A N 1
ATOM 2734 C CA . GLY A 1 372 ? -7.367 -8.852 -27.797 1 47.78 372 GLY A CA 1
ATOM 2735 C C . GLY A 1 372 ? -8.18 -8.297 -26.625 1 47.78 372 GLY A C 1
ATOM 2736 O O . GLY A 1 372 ? -8.008 -7.141 -26.234 1 47.78 372 GLY A O 1
ATOM 2737 N N . ALA A 1 373 ? -9.172 -9.078 -26.156 1 53 373 ALA A N 1
ATOM 2738 C CA . ALA A 1 373 ? -10.055 -8.453 -25.172 1 53 373 ALA A CA 1
ATOM 2739 C C . ALA A 1 373 ? -9.43 -8.492 -23.781 1 53 373 ALA A C 1
ATOM 2741 O O . ALA A 1 373 ? -8.789 -9.477 -23.406 1 53 373 ALA A O 1
ATOM 2742 N N . PRO A 1 374 ? -9.312 -7.305 -23 1 59.44 374 PRO A N 1
ATOM 2743 C CA . PRO A 1 374 ? -8.797 -7.246 -21.625 1 59.44 374 PRO A CA 1
ATOM 2744 C C . PRO A 1 374 ? -9.18 -8.469 -20.797 1 59.44 374 PRO A C 1
ATOM 2746 O O . PRO A 1 374 ? -8.359 -8.984 -20.031 1 59.44 374 PRO A O 1
ATOM 2749 N N . GLY A 1 375 ? -10.273 -9.008 -20.984 1 74.19 375 GLY A N 1
ATOM 2750 C CA . GLY A 1 375 ? -10.711 -10.188 -20.266 1 74.19 375 GLY A CA 1
ATOM 2751 C C . GLY A 1 375 ? -9.961 -11.445 -20.656 1 74.19 375 GLY A C 1
ATOM 2752 O O . GLY A 1 375 ? -9.867 -12.391 -19.859 1 74.19 375 GLY A O 1
ATOM 2753 N N . ALA A 1 376 ? -9.312 -11.344 -21.75 1 81.31 376 ALA A N 1
ATOM 2754 C CA . ALA A 1 376 ? -8.617 -12.523 -22.266 1 81.31 376 ALA A CA 1
ATOM 2755 C C . ALA A 1 376 ? -7.332 -12.789 -21.484 1 81.31 376 ALA A C 1
ATOM 2757 O O . ALA A 1 376 ? -6.992 -13.938 -21.203 1 81.31 376 ALA A O 1
ATOM 2758 N N . VAL A 1 377 ? -6.668 -11.711 -21.125 1 87.94 377 VAL A N 1
ATOM 2759 C CA . VAL A 1 377 ? -5.426 -11.844 -20.375 1 87.94 377 VAL A CA 1
ATOM 2760 C C . VAL A 1 377 ? -5.703 -12.508 -19.016 1 87.94 377 VAL A C 1
ATOM 2762 O O . VAL A 1 377 ? -5.012 -13.453 -18.641 1 87.94 377 VAL A O 1
ATOM 2765 N N . VAL A 1 378 ? -6.727 -12.102 -18.359 1 91.88 378 VAL A N 1
ATOM 2766 C CA . VAL A 1 378 ? -7.07 -12.609 -17.047 1 91.88 378 VAL A CA 1
ATOM 2767 C C . VAL A 1 378 ? -7.43 -14.094 -17.141 1 91.88 378 VAL A C 1
ATOM 2769 O O . VAL A 1 378 ? -6.957 -14.906 -16.344 1 91.88 378 VAL A O 1
ATOM 2772 N N . ALA A 1 379 ? -8.227 -14.422 -18.078 1 91.56 379 ALA A N 1
ATOM 2773 C CA . ALA A 1 379 ? -8.664 -15.805 -18.25 1 91.56 379 ALA A CA 1
ATOM 2774 C C . ALA A 1 379 ? -7.473 -16.719 -18.531 1 91.56 379 ALA A C 1
ATOM 2776 O O . ALA A 1 379 ? -7.379 -17.828 -17.984 1 91.56 379 ALA A O 1
ATOM 2777 N N . THR A 1 380 ? -6.609 -16.234 -19.375 1 90.38 380 THR A N 1
ATOM 2778 C CA . THR A 1 380 ? -5.43 -17.031 -19.734 1 90.38 380 THR A CA 1
ATOM 2779 C C . THR A 1 380 ? -4.539 -17.25 -18.516 1 90.38 380 THR A C 1
ATOM 2781 O O . THR A 1 380 ? -4.094 -18.359 -18.25 1 90.38 380 THR A O 1
ATOM 2784 N N . LEU A 1 381 ? -4.316 -16.25 -17.797 1 93.81 381 LEU A N 1
ATOM 2785 C CA . LEU A 1 381 ? -3.439 -16.328 -16.641 1 93.81 381 LEU A CA 1
ATOM 2786 C C . LEU A 1 381 ? -4.059 -17.219 -15.555 1 93.81 381 LEU A C 1
ATOM 2788 O O . LEU A 1 381 ? -3.355 -18 -14.914 1 93.81 381 LEU A O 1
ATOM 2792 N N . LYS A 1 382 ? -5.324 -17.094 -15.344 1 94.06 382 LYS A N 1
ATOM 2793 C CA . LYS A 1 382 ? -6.012 -17.953 -14.391 1 94.06 382 LYS A CA 1
ATOM 2794 C C . LYS A 1 382 ? -5.898 -19.422 -14.797 1 94.06 382 LYS A C 1
ATOM 2796 O O . LYS A 1 382 ? -5.703 -20.297 -13.945 1 94.06 382 LYS A O 1
ATOM 2801 N N . GLY A 1 383 ? -6.004 -19.688 -16.062 1 92.56 383 GLY A N 1
ATOM 2802 C CA . GLY A 1 383 ? -5.883 -21.031 -16.578 1 92.56 383 GLY A CA 1
ATOM 2803 C C . GLY A 1 383 ? -4.5 -21.625 -16.375 1 92.56 383 GLY A C 1
ATOM 2804 O O . GLY A 1 383 ? -4.352 -22.844 -16.234 1 92.56 383 GLY A O 1
ATOM 2805 N N . LEU A 1 384 ? -3.527 -20.766 -16.359 1 93.25 384 LEU A N 1
ATOM 2806 C CA . LEU A 1 384 ? -2.139 -21.203 -16.266 1 93.25 384 LEU A CA 1
ATOM 2807 C C . LEU A 1 384 ? -1.683 -21.297 -14.82 1 93.25 384 LEU A C 1
ATOM 2809 O O . LEU A 1 384 ? -0.641 -21.891 -14.531 1 93.25 384 LEU A O 1
ATOM 2813 N N . TRP A 1 385 ? -2.463 -20.781 -13.906 1 94.38 385 TRP A N 1
ATOM 2814 C CA . TRP A 1 385 ? -2.02 -20.594 -12.531 1 94.38 385 TRP A CA 1
ATOM 2815 C C . TRP A 1 385 ? -1.758 -21.953 -11.867 1 94.38 385 TRP A C 1
ATOM 2817 O O . TRP A 1 385 ? -0.766 -22.125 -11.156 1 94.38 385 TRP A O 1
ATOM 2827 N N . PRO A 1 386 ? -2.613 -22.984 -12.109 1 92.38 386 PRO A N 1
ATOM 2828 C CA . PRO A 1 386 ? -2.326 -24.297 -11.523 1 92.38 386 PRO A CA 1
ATOM 2829 C C . PRO A 1 386 ? -1 -24.891 -12.008 1 92.38 386 PRO A C 1
ATOM 2831 O O . PRO A 1 386 ? -0.301 -25.562 -11.242 1 92.38 386 PRO A O 1
ATOM 2834 N N . THR A 1 387 ? -0.702 -24.625 -13.25 1 92.25 387 THR A N 1
ATOM 2835 C CA . THR A 1 387 ? 0.56 -25.109 -13.805 1 92.25 387 THR A CA 1
ATOM 2836 C C . THR A 1 387 ? 1.743 -24.422 -13.125 1 92.25 387 THR A C 1
ATOM 2838 O O . THR A 1 387 ? 2.754 -25.062 -12.836 1 92.25 387 THR A O 1
ATOM 2841 N N . LEU A 1 388 ? 1.625 -23.156 -12.922 1 92.38 388 LEU A N 1
ATOM 2842 C CA . LEU A 1 388 ? 2.662 -22.406 -12.211 1 92.38 388 LEU A CA 1
ATOM 2843 C C . LEU A 1 388 ? 2.84 -22.938 -10.797 1 92.38 388 LEU A C 1
ATOM 2845 O O . LEU A 1 388 ? 3.967 -23.125 -10.328 1 92.38 388 LEU A O 1
ATOM 2849 N N . ASP A 1 389 ? 1.759 -23.188 -10.156 1 91.38 389 ASP A N 1
ATOM 2850 C CA . ASP A 1 389 ? 1.76 -23.719 -8.797 1 91.38 389 ASP A CA 1
ATOM 2851 C C . ASP A 1 389 ? 2.463 -25.078 -8.742 1 91.38 389 ASP A C 1
ATOM 2853 O O . ASP A 1 389 ? 3.184 -25.359 -7.785 1 91.38 389 ASP A O 1
ATOM 2857 N N . ALA A 1 390 ? 2.328 -25.844 -9.742 1 88.94 390 ALA A N 1
ATOM 2858 C CA . ALA A 1 390 ? 2.852 -27.203 -9.789 1 88.94 390 ALA A CA 1
ATOM 2859 C C . ALA A 1 390 ? 4.363 -27.203 -9.992 1 88.94 390 ALA A C 1
ATOM 2861 O O . ALA A 1 390 ? 5.02 -28.234 -9.812 1 88.94 390 ALA A O 1
ATOM 2862 N N . CYS A 1 391 ? 4.934 -26.062 -10.375 1 87.81 391 CYS A N 1
ATOM 2863 C CA . CYS A 1 391 ? 6.363 -25.984 -10.664 1 87.81 391 CYS A CA 1
ATOM 2864 C C . CYS A 1 391 ? 7.188 -26.125 -9.391 1 87.81 391 CYS A C 1
ATOM 2866 O O . CYS A 1 391 ? 8.328 -26.594 -9.438 1 87.81 391 CYS A O 1
ATOM 2868 N N . ASP A 1 392 ? 6.664 -25.688 -8.344 1 84.12 392 ASP A N 1
ATOM 2869 C CA . ASP A 1 392 ? 7.367 -25.766 -7.066 1 84.12 392 ASP A CA 1
ATOM 2870 C C . ASP A 1 392 ? 6.41 -26.109 -5.93 1 84.12 392 ASP A C 1
ATOM 2872 O O . ASP A 1 392 ? 5.555 -25.297 -5.559 1 84.12 392 ASP A O 1
ATOM 2876 N N . ASP A 1 393 ? 6.613 -27.188 -5.34 1 76.19 393 ASP A N 1
ATOM 2877 C CA . ASP A 1 393 ? 5.719 -27.656 -4.285 1 76.19 393 ASP A CA 1
ATOM 2878 C C . ASP A 1 393 ? 5.957 -26.906 -2.98 1 76.19 393 ASP A C 1
ATOM 2880 O O . ASP A 1 393 ? 5.109 -26.922 -2.086 1 76.19 393 ASP A O 1
ATOM 2884 N N . ALA A 1 394 ? 7.078 -26.266 -2.9 1 75.5 394 ALA A N 1
ATOM 2885 C CA . ALA A 1 394 ? 7.461 -25.641 -1.641 1 75.5 394 ALA A CA 1
ATOM 2886 C C . ALA A 1 394 ? 6.875 -24.234 -1.526 1 75.5 394 ALA A C 1
ATOM 2888 O O . ALA A 1 394 ? 6.875 -23.641 -0.445 1 75.5 394 ALA A O 1
ATOM 2889 N N . THR A 1 395 ? 6.383 -23.734 -2.627 1 84.62 395 THR A N 1
ATOM 2890 C CA . THR A 1 395 ? 5.953 -22.344 -2.629 1 84.62 395 THR A CA 1
ATOM 2891 C C . THR A 1 395 ? 4.535 -22.219 -3.186 1 84.62 395 THR A C 1
ATOM 2893 O O . THR A 1 395 ? 4.184 -22.875 -4.156 1 84.62 395 THR A O 1
ATOM 2896 N N . LEU A 1 396 ? 3.734 -21.453 -2.572 1 86.88 396 LEU A N 1
ATOM 2897 C CA . LEU A 1 396 ? 2.393 -21.141 -3.057 1 86.88 396 LEU A CA 1
ATOM 2898 C C . LEU A 1 396 ? 2.354 -19.766 -3.725 1 86.88 396 LEU A C 1
ATOM 2900 O O . LEU A 1 396 ? 2.465 -18.75 -3.051 1 86.88 396 LEU A O 1
ATOM 2904 N N . PRO A 1 397 ? 2.217 -19.766 -4.969 1 93.06 397 PRO A N 1
ATOM 2905 C CA . PRO A 1 397 ? 2.145 -18.469 -5.641 1 93.06 397 PRO A CA 1
ATOM 2906 C C . PRO A 1 397 ? 0.793 -17.781 -5.453 1 93.06 397 PRO A C 1
ATOM 2908 O O . PRO A 1 397 ? -0.252 -18.422 -5.594 1 93.06 397 PRO A O 1
ATOM 2911 N N . TYR A 1 398 ? 0.811 -16.531 -5.105 1 95 398 TYR A N 1
ATOM 2912 C CA . TYR A 1 398 ? -0.369 -15.68 -5.043 1 95 398 TYR A CA 1
ATOM 2913 C C . TYR A 1 398 ? -0.255 -14.516 -6.027 1 95 398 TYR A C 1
ATOM 2915 O O . TYR A 1 398 ? 0.839 -14 -6.266 1 95 398 TYR A O 1
ATOM 2923 N N . GLY A 1 399 ? -1.354 -14.148 -6.613 1 96.75 399 GLY A N 1
ATOM 2924 C CA . GLY A 1 399 ? -1.331 -13.07 -7.59 1 96.75 399 GLY A CA 1
ATOM 2925 C C . GLY A 1 399 ? -2.576 -12.203 -7.551 1 96.75 399 GLY A C 1
ATOM 2926 O O . GLY A 1 399 ? -3.635 -12.648 -7.102 1 96.75 399 GLY A O 1
ATOM 2927 N N . GLY A 1 400 ? -2.436 -10.984 -7.887 1 98 400 GLY A N 1
ATOM 2928 C CA . GLY A 1 400 ? -3.512 -10.031 -8.086 1 98 400 GLY A CA 1
ATOM 2929 C C . GLY A 1 400 ? -3.43 -9.305 -9.414 1 98 400 GLY A C 1
ATOM 2930 O O . GLY A 1 400 ? -2.34 -8.93 -9.859 1 98 400 GLY A O 1
ATOM 2931 N N . ILE A 1 401 ? -4.582 -9.148 -10.086 1 97.75 401 ILE A N 1
ATOM 2932 C CA . ILE A 1 401 ? -4.613 -8.523 -11.398 1 97.75 401 ILE A CA 1
ATOM 2933 C C . ILE A 1 401 ? -5.566 -7.332 -11.383 1 97.75 401 ILE A C 1
ATOM 2935 O O . ILE A 1 401 ? -6.645 -7.398 -10.781 1 97.75 401 ILE A O 1
ATOM 2939 N N . SER A 1 402 ? -5.18 -6.289 -12.055 1 97.75 402 SER A N 1
ATOM 2940 C CA . SER A 1 402 ? -5.988 -5.078 -12.141 1 97.75 402 SER A CA 1
ATOM 2941 C C . SER A 1 402 ? -6.973 -5.152 -13.305 1 97.75 402 SER A C 1
ATOM 2943 O O . SER A 1 402 ? -6.867 -6.035 -14.156 1 97.75 402 SER A O 1
ATOM 2945 N N . THR A 1 403 ? -7.988 -4.211 -13.297 1 94.94 403 THR A N 1
ATOM 2946 C CA . THR A 1 403 ? -8.711 -3.906 -14.523 1 94.94 403 THR A CA 1
ATOM 2947 C C . THR A 1 403 ? -7.816 -3.172 -15.516 1 94.94 403 THR A C 1
ATOM 2949 O O . THR A 1 403 ? -6.75 -2.676 -15.148 1 94.94 403 THR A O 1
ATOM 2952 N N . PRO A 1 404 ? -8.133 -3.154 -16.781 1 94.12 404 PRO A N 1
ATOM 2953 C CA . PRO A 1 404 ? -7.316 -2.436 -17.766 1 94.12 404 PRO A CA 1
ATOM 2954 C C . PRO A 1 404 ? -7.25 -0.936 -17.484 1 94.12 404 PRO A C 1
ATOM 2956 O O . PRO A 1 404 ? -8.281 -0.307 -17.219 1 94.12 404 PRO A O 1
ATOM 2959 N N . ALA A 1 405 ? -6.059 -0.393 -17.438 1 94.31 405 ALA A N 1
ATOM 2960 C CA . ALA A 1 405 ? -5.824 1.048 -17.375 1 94.31 405 ALA A CA 1
ATOM 2961 C C . ALA A 1 405 ? -5.844 1.672 -18.766 1 94.31 405 ALA A C 1
ATOM 2963 O O . ALA A 1 405 ? -5.117 1.229 -19.656 1 94.31 405 ALA A O 1
ATOM 2964 N N . ALA A 1 406 ? -6.555 2.715 -18.922 1 92.62 406 ALA A N 1
ATOM 2965 C CA . ALA A 1 406 ? -6.75 3.311 -20.25 1 92.62 406 ALA A CA 1
ATOM 2966 C C . ALA A 1 406 ? -5.473 3.988 -20.734 1 92.62 406 ALA A C 1
ATOM 2968 O O . ALA A 1 406 ? -5.23 4.066 -21.938 1 92.62 406 ALA A O 1
ATOM 2969 N N . GLY A 1 407 ? -4.645 4.461 -19.844 1 92.81 407 GLY A N 1
ATOM 2970 C CA . GLY A 1 407 ? -3.414 5.145 -20.219 1 92.81 407 GLY A CA 1
ATOM 2971 C C . GLY A 1 407 ? -2.398 5.18 -19.094 1 92.81 407 GLY A C 1
ATOM 2972 O O . GLY A 1 407 ? -2.629 4.613 -18.016 1 92.81 407 GLY A O 1
ATOM 2973 N N . PRO A 1 408 ? -1.297 5.836 -19.406 1 93.12 408 PRO A N 1
ATOM 2974 C CA . PRO A 1 408 ? -0.208 5.887 -18.422 1 93.12 408 PRO A CA 1
ATOM 2975 C C . PRO A 1 408 ? -0.632 6.52 -17.094 1 93.12 408 PRO A C 1
ATOM 2977 O O . PRO A 1 408 ? -0.174 6.098 -16.031 1 93.12 408 PRO A O 1
ATOM 2980 N N . GLN A 1 409 ? -1.539 7.434 -17.156 1 90.69 409 GLN A N 1
ATOM 2981 C CA . GLN A 1 409 ? -1.949 8.172 -15.969 1 90.69 409 GLN A CA 1
ATOM 2982 C C . GLN A 1 409 ? -2.727 7.281 -15.008 1 90.69 409 GLN A C 1
ATOM 2984 O O . GLN A 1 409 ? -2.824 7.582 -13.812 1 90.69 409 GLN A O 1
ATOM 2989 N N . GLU A 1 410 ? -3.25 6.191 -15.484 1 93.31 410 GLU A N 1
ATOM 2990 C CA . GLU A 1 410 ? -4.066 5.301 -14.656 1 93.31 410 GLU A CA 1
ATOM 2991 C C . GLU A 1 410 ? -3.252 4.117 -14.148 1 93.31 410 GLU A C 1
ATOM 2993 O O . GLU A 1 410 ? -3.793 3.215 -13.508 1 93.31 410 GLU A O 1
ATOM 2998 N N . LEU A 1 411 ? -1.912 4.109 -14.336 1 94.5 411 LEU A N 1
ATOM 2999 C CA . LEU A 1 411 ? -1.072 2.979 -13.953 1 94.5 411 LEU A CA 1
ATOM 3000 C C . LEU A 1 411 ? -0.967 2.867 -12.438 1 94.5 411 LEU A C 1
ATOM 3002 O O . LEU A 1 411 ? -0.878 1.762 -11.891 1 94.5 411 LEU A O 1
ATOM 3006 N N . ASN A 1 412 ? -0.957 4.027 -11.773 1 93 412 ASN A N 1
ATOM 3007 C CA . ASN A 1 412 ? -0.947 3.988 -10.312 1 93 412 ASN A CA 1
ATOM 3008 C C . ASN A 1 412 ? -2.156 3.236 -9.766 1 93 412 ASN A C 1
ATOM 3010 O O . ASN A 1 412 ? -2.01 2.348 -8.922 1 93 412 ASN A O 1
ATOM 3014 N N . GLY A 1 413 ? -3.299 3.598 -10.305 1 94.81 413 GLY A N 1
ATOM 3015 C CA . GLY A 1 413 ? -4.516 2.916 -9.891 1 94.81 413 GLY A CA 1
ATOM 3016 C C . GLY A 1 413 ? -4.5 1.431 -10.195 1 94.81 413 GLY A C 1
ATOM 3017 O O . GLY A 1 413 ? -4.941 0.618 -9.383 1 94.81 413 GLY A O 1
ATOM 3018 N N . ALA A 1 414 ? -4.004 1.121 -11.32 1 96.38 414 ALA A N 1
ATOM 3019 C CA . ALA A 1 414 ? -3.916 -0.282 -11.711 1 96.38 414 ALA A CA 1
ATOM 3020 C C . ALA A 1 414 ? -2.998 -1.059 -10.773 1 96.38 414 ALA A C 1
ATOM 3022 O O . ALA A 1 414 ? -3.307 -2.188 -10.383 1 96.38 414 ALA A O 1
ATOM 3023 N N . LEU A 1 415 ? -1.895 -0.484 -10.461 1 96.19 415 LEU A N 1
ATOM 3024 C CA . LEU A 1 415 ? -0.963 -1.13 -9.539 1 96.19 415 LEU A CA 1
ATOM 3025 C C . LEU A 1 415 ? -1.595 -1.312 -8.164 1 96.19 415 LEU A C 1
ATOM 3027 O O . LEU A 1 415 ? -1.449 -2.367 -7.543 1 96.19 415 LEU A O 1
ATOM 3031 N N . GLU A 1 416 ? -2.322 -0.338 -7.707 1 95.25 416 GLU A N 1
ATOM 3032 C CA . GLU A 1 416 ? -3.016 -0.435 -6.426 1 95.25 416 GLU A CA 1
ATOM 3033 C C . GLU A 1 416 ? -4.062 -1.547 -6.449 1 95.25 416 GLU A C 1
ATOM 3035 O O . GLU A 1 416 ? -4.203 -2.291 -5.477 1 95.25 416 GLU A O 1
ATOM 3040 N N . GLN A 1 417 ? -4.742 -1.589 -7.52 1 97.69 417 GLN A N 1
ATOM 3041 C CA . GLN A 1 417 ? -5.734 -2.646 -7.68 1 97.69 417 GLN A CA 1
ATOM 3042 C C . GLN A 1 417 ? -5.082 -4.027 -7.625 1 97.69 417 GLN A C 1
ATOM 3044 O O . GLN A 1 417 ? -5.566 -4.922 -6.93 1 97.69 417 GLN A O 1
ATOM 3049 N N . ALA A 1 418 ? -3.998 -4.164 -8.352 1 97.88 418 ALA A N 1
ATOM 3050 C CA . ALA A 1 418 ? -3.297 -5.445 -8.391 1 97.88 418 ALA A CA 1
ATOM 3051 C C . ALA A 1 418 ? -2.812 -5.844 -7 1 97.88 418 ALA A C 1
ATOM 3053 O O . ALA A 1 418 ? -2.967 -6.996 -6.586 1 97.88 418 ALA A O 1
ATOM 3054 N N . ARG A 1 419 ? -2.264 -4.934 -6.309 1 95.94 419 ARG A N 1
ATOM 3055 C CA . ARG A 1 419 ? -1.754 -5.191 -4.965 1 95.94 419 ARG A CA 1
ATOM 3056 C C . ARG A 1 419 ? -2.887 -5.555 -4.008 1 95.94 419 ARG A C 1
ATOM 3058 O O . ARG A 1 419 ? -2.734 -6.438 -3.164 1 95.94 419 ARG A O 1
ATOM 3065 N N . TYR A 1 420 ? -3.939 -4.84 -4.105 1 97.44 420 TYR A N 1
ATOM 3066 C CA . TYR A 1 420 ? -5.102 -5.105 -3.266 1 97.44 420 TYR A CA 1
ATOM 3067 C C . TYR A 1 420 ? -5.637 -6.512 -3.508 1 97.44 420 TYR A C 1
ATOM 3069 O O . TYR A 1 420 ? -5.902 -7.254 -2.559 1 97.44 420 TYR A O 1
ATOM 3077 N N . ALA A 1 421 ? -5.824 -6.824 -4.75 1 98.19 421 ALA A N 1
ATOM 3078 C CA . ALA A 1 421 ? -6.289 -8.164 -5.121 1 98.19 421 ALA A CA 1
ATOM 3079 C C . ALA A 1 421 ? -5.301 -9.234 -4.66 1 98.19 421 ALA A C 1
ATOM 3081 O O . ALA A 1 421 ? -5.707 -10.336 -4.285 1 98.19 421 ALA A O 1
ATOM 3082 N N . LEU A 1 422 ? -4.02 -8.93 -4.75 1 96.44 422 LEU A N 1
ATOM 3083 C CA . LEU A 1 422 ? -3.002 -9.859 -4.266 1 96.44 422 LEU A CA 1
ATOM 3084 C C . LEU A 1 422 ? -3.195 -10.148 -2.781 1 96.44 422 LEU A C 1
ATOM 3086 O O . LEU A 1 422 ? -3.137 -11.305 -2.359 1 96.44 422 LEU A O 1
ATOM 3090 N N . THR A 1 423 ? -3.428 -9.125 -2.012 1 95.31 423 THR A N 1
ATOM 3091 C CA . THR A 1 423 ? -3.656 -9.305 -0.583 1 95.31 423 THR A CA 1
ATOM 3092 C C . THR A 1 423 ? -4.863 -10.211 -0.339 1 95.31 423 THR A C 1
ATOM 3094 O O . THR A 1 423 ? -4.828 -11.086 0.526 1 95.31 423 THR A O 1
ATOM 3097 N N . ALA A 1 424 ? -5.895 -9.984 -1.091 1 96.88 424 ALA A N 1
ATOM 3098 C CA . ALA A 1 424 ? -7.078 -10.836 -0.988 1 96.88 424 ALA A CA 1
ATOM 3099 C C . ALA A 1 424 ? -6.75 -12.281 -1.32 1 96.88 424 ALA A C 1
ATOM 3101 O O . ALA A 1 424 ? -7.23 -13.203 -0.657 1 96.88 424 ALA A O 1
ATOM 3102 N N . ALA A 1 425 ? -5.934 -12.461 -2.342 1 96.19 425 ALA A N 1
ATOM 3103 C CA . ALA A 1 425 ? -5.531 -13.805 -2.754 1 96.19 425 ALA A CA 1
ATOM 3104 C C . ALA A 1 425 ? -4.746 -14.5 -1.649 1 96.19 425 ALA A C 1
ATOM 3106 O O . ALA A 1 425 ? -4.969 -15.68 -1.368 1 96.19 425 ALA A O 1
ATOM 3107 N N . VAL A 1 426 ? -3.832 -13.828 -1.057 1 93.06 426 VAL A N 1
ATOM 3108 C CA . VAL A 1 426 ? -3.018 -14.383 0.019 1 93.06 426 VAL A CA 1
ATOM 3109 C C . VAL A 1 426 ? -3.916 -14.836 1.169 1 93.06 426 VAL A C 1
ATOM 3111 O O . VAL A 1 426 ? -3.744 -15.93 1.706 1 93.06 426 VAL A O 1
ATOM 3114 N N . ARG A 1 427 ? -4.828 -14.023 1.506 1 92.5 427 ARG A N 1
ATOM 3115 C CA . ARG A 1 427 ? -5.719 -14.344 2.617 1 92.5 427 ARG A CA 1
ATOM 3116 C C . ARG A 1 427 ? -6.555 -15.586 2.309 1 92.5 427 ARG A C 1
ATOM 3118 O O . ARG A 1 427 ? -6.668 -16.484 3.141 1 92.5 427 ARG A O 1
ATOM 3125 N N . ALA A 1 428 ? -7.145 -15.578 1.152 1 90.38 428 ALA A N 1
ATOM 3126 C CA . ALA A 1 428 ? -7.969 -16.719 0.749 1 90.38 428 ALA A CA 1
ATOM 3127 C C . ALA A 1 428 ? -7.141 -18 0.69 1 90.38 428 ALA A C 1
ATOM 3129 O O . ALA A 1 428 ? -7.578 -19.047 1.168 1 90.38 428 ALA A O 1
ATOM 3130 N N . GLY A 1 429 ? -5.98 -17.859 0.127 1 88.81 429 GLY A N 1
ATOM 3131 C CA . GLY A 1 429 ? -5.133 -19.031 -0.055 1 88.81 429 GLY A CA 1
ATOM 3132 C C . GLY A 1 429 ? -4.527 -19.531 1.241 1 88.81 429 GLY A C 1
ATOM 3133 O O . GLY A 1 429 ? -4.371 -20.734 1.429 1 88.81 429 GLY A O 1
ATOM 3134 N N . SER A 1 430 ? -4.098 -18.641 2.061 1 83.75 430 SER A N 1
ATOM 3135 C CA . SER A 1 430 ? -3.5 -19.047 3.328 1 83.75 430 SER A CA 1
ATOM 3136 C C . SER A 1 430 ? -4.488 -19.844 4.18 1 83.75 430 SER A C 1
ATOM 3138 O O . SER A 1 430 ? -4.09 -20.719 4.949 1 83.75 430 SER A O 1
ATOM 3140 N N . ALA A 1 431 ? -5.66 -19.531 4.047 1 79.81 431 ALA A N 1
ATOM 3141 C CA . ALA A 1 431 ? -6.695 -20.234 4.797 1 79.81 431 ALA A CA 1
ATOM 3142 C C . ALA A 1 431 ? -6.871 -21.656 4.277 1 79.81 431 ALA A C 1
ATOM 3144 O O . ALA A 1 431 ? -7.055 -22.594 5.062 1 79.81 431 ALA A O 1
ATOM 3145 N N . ASP A 1 432 ? -6.719 -21.828 2.996 1 83.81 432 ASP A N 1
ATOM 3146 C CA . ASP A 1 432 ? -7.023 -23.109 2.391 1 83.81 432 ASP A CA 1
ATOM 3147 C C . ASP A 1 432 ? -5.746 -23.828 1.962 1 83.81 432 ASP A C 1
ATOM 3149 O O . ASP A 1 432 ? -5.785 -25 1.557 1 83.81 432 ASP A O 1
ATOM 3153 N N . GLY A 1 433 ? -4.613 -23.156 2.061 1 85.94 433 GLY A N 1
ATOM 3154 C CA . GLY A 1 433 ? -3.355 -23.734 1.624 1 85.94 433 GLY A CA 1
ATOM 3155 C C . GLY A 1 433 ? -3.279 -23.938 0.122 1 85.94 433 GLY A C 1
ATOM 3156 O O . GLY A 1 433 ? -2.766 -24.953 -0.349 1 85.94 433 GLY A O 1
ATOM 3157 N N . THR A 1 434 ? -3.902 -23.031 -0.616 1 90.81 434 THR A N 1
ATOM 3158 C CA . THR A 1 434 ? -3.945 -23.172 -2.068 1 90.81 434 THR A CA 1
ATOM 3159 C C . THR A 1 434 ? -3.396 -21.906 -2.738 1 90.81 434 THR A C 1
ATOM 3161 O O . THR A 1 434 ? -3.467 -20.812 -2.174 1 90.81 434 THR A O 1
ATOM 3164 N N . ALA A 1 435 ? -2.748 -22.078 -3.875 1 93.56 435 ALA A N 1
ATOM 3165 C CA . ALA A 1 435 ? -2.348 -20.969 -4.719 1 93.56 435 ALA A CA 1
ATOM 3166 C C . ALA A 1 435 ? -3.566 -20.25 -5.301 1 93.56 435 ALA A C 1
ATOM 3168 O O . ALA A 1 435 ? -4.559 -20.891 -5.652 1 93.56 435 ALA A O 1
ATOM 3169 N N . GLN A 1 436 ? -3.48 -18.922 -5.363 1 94.38 436 GLN A N 1
ATOM 3170 C CA . GLN A 1 436 ? -4.652 -18.172 -5.82 1 94.38 436 GLN A CA 1
ATOM 3171 C C . GLN A 1 436 ? -4.25 -16.984 -6.676 1 94.38 436 GLN A C 1
ATOM 3173 O O . GLN A 1 436 ? -3.289 -16.281 -6.355 1 94.38 436 GLN A O 1
ATOM 3178 N N . LEU A 1 437 ? -4.898 -16.828 -7.77 1 96.69 437 LEU A N 1
ATOM 3179 C CA . LEU A 1 437 ? -4.859 -15.602 -8.562 1 96.69 437 LEU A CA 1
ATOM 3180 C C . LEU A 1 437 ? -6.211 -14.891 -8.523 1 96.69 437 LEU A C 1
ATOM 3182 O O . LEU A 1 437 ? -7.223 -15.453 -8.945 1 96.69 437 LEU A O 1
ATOM 3186 N N . THR A 1 438 ? -6.227 -13.664 -8.031 1 97.56 438 THR A N 1
ATOM 3187 C CA . THR A 1 438 ? -7.473 -12.922 -7.887 1 97.56 438 THR A CA 1
ATOM 3188 C C . THR A 1 438 ? -7.457 -11.664 -8.758 1 97.56 438 THR A C 1
ATOM 3190 O O . THR A 1 438 ? -6.496 -10.898 -8.719 1 97.56 438 THR A O 1
ATOM 3193 N N . ALA A 1 439 ? -8.438 -11.555 -9.594 1 97.5 439 ALA A N 1
ATOM 3194 C CA . ALA A 1 439 ? -8.648 -10.297 -10.305 1 97.5 439 ALA A CA 1
ATOM 3195 C C . ALA A 1 439 ? -9.508 -9.336 -9.484 1 97.5 439 ALA A C 1
ATOM 3197 O O . ALA A 1 439 ? -10.422 -9.766 -8.781 1 97.5 439 ALA A O 1
ATOM 3198 N N . VAL A 1 440 ? -9.203 -8.055 -9.539 1 97 440 VAL A N 1
ATOM 3199 C CA . VAL A 1 440 ? -9.953 -7.07 -8.766 1 97 440 VAL A CA 1
ATOM 3200 C C . VAL A 1 440 ? -11.438 -7.148 -9.125 1 97 440 VAL A C 1
ATOM 3202 O O . VAL A 1 440 ? -12.305 -6.914 -8.281 1 97 440 VAL A O 1
ATOM 3205 N N . GLU A 1 441 ? -11.75 -7.535 -10.344 1 94.12 441 GLU A N 1
ATOM 3206 C CA . GLU A 1 441 ? -13.125 -7.648 -10.805 1 94.12 441 GLU A CA 1
ATOM 3207 C C . GLU A 1 441 ? -13.867 -8.773 -10.078 1 94.12 441 GLU A C 1
ATOM 3209 O O . GLU A 1 441 ? -15.094 -8.82 -10.086 1 94.12 441 GLU A O 1
ATOM 3214 N N . ASP A 1 442 ? -13.102 -9.672 -9.492 1 94.06 442 ASP A N 1
ATOM 3215 C CA . ASP A 1 442 ? -13.68 -10.789 -8.758 1 94.06 442 ASP A CA 1
ATOM 3216 C C . ASP A 1 442 ? -14.172 -10.352 -7.379 1 94.06 442 ASP A C 1
ATOM 3218 O O . ASP A 1 442 ? -14.914 -11.07 -6.719 1 94.06 442 ASP A O 1
ATOM 3222 N N . LEU A 1 443 ? -13.727 -9.18 -6.934 1 95.88 443 LEU A N 1
ATOM 3223 C CA . LEU A 1 443 ? -14.086 -8.688 -5.605 1 95.88 443 LEU A CA 1
ATOM 3224 C C . LEU A 1 443 ? -15.453 -8.008 -5.629 1 95.88 443 LEU A C 1
ATOM 3226 O O . LEU A 1 443 ? -15.539 -6.785 -5.543 1 95.88 443 LEU A O 1
ATOM 3230 N N . THR A 1 444 ? -16.531 -8.812 -5.672 1 95.56 444 THR A N 1
ATOM 3231 C CA . THR A 1 444 ? -17.859 -8.25 -5.895 1 95.56 444 THR A CA 1
ATOM 3232 C C . THR A 1 444 ? -18.688 -8.32 -4.621 1 95.56 444 THR A C 1
ATOM 3234 O O . THR A 1 444 ? -19.828 -7.828 -4.59 1 95.56 444 THR A O 1
ATOM 3237 N N . THR A 1 445 ? -18.25 -8.992 -3.572 1 96.38 445 THR A N 1
ATOM 3238 C CA . THR A 1 445 ? -18.938 -9.055 -2.287 1 96.38 445 THR A CA 1
ATOM 3239 C C . THR A 1 445 ? -18.172 -8.281 -1.222 1 96.38 445 THR A C 1
ATOM 3241 O O . THR A 1 445 ? -16.969 -8.039 -1.37 1 96.38 445 THR A O 1
ATOM 3244 N N . LEU A 1 446 ? -18.828 -7.906 -0.207 1 95.44 446 LEU A N 1
ATOM 3245 C CA . LEU A 1 446 ? -18.172 -7.211 0.889 1 95.44 446 LEU A CA 1
ATOM 3246 C C . LEU A 1 446 ? -17.062 -8.078 1.49 1 95.44 446 LEU A C 1
ATOM 3248 O O . LEU A 1 446 ? -15.961 -7.59 1.757 1 95.44 446 LEU A O 1
ATOM 3252 N N . ASP A 1 447 ? -17.359 -9.328 1.671 1 95 447 ASP A N 1
ATOM 3253 C CA . ASP A 1 447 ? -16.375 -10.25 2.23 1 95 447 ASP A CA 1
ATOM 3254 C C . ASP A 1 447 ? -15.109 -10.281 1.387 1 95 447 ASP A C 1
ATOM 3256 O O . ASP A 1 447 ? -14 -10.172 1.918 1 95 447 ASP A O 1
ATOM 3260 N N . ALA A 1 448 ? -15.32 -10.367 0.103 1 96 448 ALA A N 1
ATOM 3261 C CA . ALA A 1 448 ? -14.18 -10.398 -0.81 1 96 448 ALA A CA 1
ATOM 3262 C C . ALA A 1 448 ? -13.422 -9.07 -0.777 1 96 448 ALA A C 1
ATOM 3264 O O . ALA A 1 448 ? -12.188 -9.055 -0.817 1 96 448 ALA A O 1
ATOM 3265 N N . LEU A 1 449 ? -14.125 -7.98 -0.777 1 97.12 449 LEU A N 1
ATOM 3266 C CA . LEU A 1 449 ? -13.5 -6.66 -0.721 1 97.12 449 LEU A CA 1
ATOM 3267 C C . LEU A 1 449 ? -12.688 -6.504 0.555 1 97.12 449 LEU A C 1
ATOM 3269 O O . LEU A 1 449 ? -11.539 -6.047 0.51 1 97.12 449 LEU A O 1
ATOM 3273 N N . LEU A 1 450 ? -13.234 -6.906 1.704 1 97.06 450 LEU A N 1
ATOM 3274 C CA . LEU A 1 450 ? -12.57 -6.758 2.992 1 97.06 450 LEU A CA 1
ATOM 3275 C C . LEU A 1 450 ? -11.336 -7.645 3.07 1 97.06 450 LEU A C 1
ATOM 3277 O O . LEU A 1 450 ? -10.406 -7.355 3.828 1 97.06 450 LEU A O 1
ATOM 3281 N N . ALA A 1 451 ? -11.312 -8.711 2.297 1 95.94 451 ALA A N 1
ATOM 3282 C CA . ALA A 1 451 ? -10.172 -9.625 2.291 1 95.94 451 ALA A CA 1
ATOM 3283 C C . ALA A 1 451 ? -8.922 -8.945 1.761 1 95.94 451 ALA A C 1
ATOM 3285 O O . ALA A 1 451 ? -7.801 -9.398 2.012 1 95.94 451 ALA A O 1
ATOM 3286 N N . GLY A 1 452 ? -9.102 -7.887 1.019 1 97.12 452 GLY A N 1
ATOM 3287 C CA . GLY A 1 452 ? -7.961 -7.168 0.469 1 97.12 452 GLY A CA 1
ATOM 3288 C C . GLY A 1 452 ? -7.383 -6.145 1.427 1 97.12 452 GLY A C 1
ATOM 3289 O O . GLY A 1 452 ? -6.344 -5.543 1.148 1 97.12 452 GLY A O 1
ATOM 3290 N N . ILE A 1 453 ? -8.039 -5.934 2.535 1 97.56 453 ILE A N 1
ATOM 3291 C CA . ILE A 1 453 ? -7.535 -5.027 3.559 1 97.56 453 ILE A CA 1
ATOM 3292 C C . ILE A 1 453 ? -6.41 -5.703 4.34 1 97.56 453 ILE A C 1
ATOM 3294 O O . ILE A 1 453 ? -6.516 -6.879 4.695 1 97.56 453 ILE A O 1
ATOM 3298 N N . PRO A 1 454 ? -5.281 -4.961 4.562 1 94.56 454 PRO A N 1
ATOM 3299 C CA . PRO A 1 454 ? -4.184 -5.551 5.332 1 94.56 454 PRO A CA 1
ATOM 3300 C C . PRO A 1 454 ? -4.645 -6.141 6.66 1 94.56 454 PRO A C 1
ATOM 3302 O O . PRO A 1 454 ? -5.516 -5.57 7.324 1 94.56 454 PRO A O 1
ATOM 3305 N N . ALA A 1 455 ? -4.07 -7.238 7.113 1 93.44 455 ALA A N 1
ATOM 3306 C CA . ALA A 1 455 ? -4.496 -8.023 8.266 1 93.44 455 ALA A CA 1
ATOM 3307 C C . ALA A 1 455 ? -4.5 -7.18 9.539 1 93.44 455 ALA A C 1
ATOM 3309 O O . ALA A 1 455 ? -5.43 -7.258 10.344 1 93.44 455 ALA A O 1
ATOM 3310 N N . ASP A 1 456 ? -3.506 -6.363 9.711 1 94 456 ASP A N 1
ATOM 3311 C CA . ASP A 1 456 ? -3.377 -5.57 10.93 1 94 456 ASP A CA 1
ATOM 3312 C C . ASP A 1 456 ? -4.457 -4.492 11 1 94 456 ASP A C 1
ATOM 3314 O O . ASP A 1 456 ? -4.91 -4.129 12.094 1 94 456 ASP A O 1
ATOM 3318 N N . VAL A 1 457 ? -4.828 -3.957 9.891 1 97 457 VAL A N 1
ATOM 3319 C CA . VAL A 1 457 ? -5.918 -2.986 9.836 1 97 457 VAL A CA 1
ATOM 3320 C C . VAL A 1 457 ? -7.238 -3.676 10.172 1 97 457 VAL A C 1
ATOM 3322 O O . VAL A 1 457 ? -8.039 -3.15 10.953 1 97 457 VAL A O 1
ATOM 3325 N N . ARG A 1 458 ? -7.445 -4.844 9.578 1 96.81 458 ARG A N 1
ATOM 3326 C CA . ARG A 1 458 ? -8.648 -5.621 9.867 1 96.81 458 ARG A CA 1
ATOM 3327 C C . ARG A 1 458 ? -8.766 -5.914 11.359 1 96.81 458 ARG A C 1
ATOM 3329 O O . ARG A 1 458 ? -9.836 -5.758 11.945 1 96.81 458 ARG A O 1
ATOM 3336 N N . THR A 1 459 ? -7.68 -6.324 11.938 1 94.94 459 THR A N 1
ATOM 3337 C CA . THR A 1 459 ? -7.66 -6.637 13.359 1 94.94 459 THR A CA 1
ATOM 3338 C C . THR A 1 459 ? -8.016 -5.402 14.195 1 94.94 459 THR A C 1
ATOM 3340 O O . THR A 1 459 ? -8.844 -5.477 15.102 1 94.94 459 THR A O 1
ATOM 3343 N N . ALA A 1 460 ? -7.355 -4.297 13.859 1 95.12 460 ALA A N 1
ATOM 3344 C CA . ALA A 1 460 ? -7.629 -3.057 14.586 1 95.12 460 ALA A CA 1
ATOM 3345 C C . ALA A 1 460 ? -9.102 -2.674 14.477 1 95.12 460 ALA A C 1
ATOM 3347 O O . ALA A 1 460 ? -9.734 -2.309 15.469 1 95.12 460 ALA A O 1
ATOM 3348 N N . PHE A 1 461 ? -9.672 -2.768 13.32 1 96.44 461 PHE A N 1
ATOM 3349 C CA . PHE A 1 461 ? -11.078 -2.445 13.109 1 96.44 461 PHE A CA 1
ATOM 3350 C C . PHE A 1 461 ? -11.969 -3.365 13.938 1 96.44 461 PHE A C 1
ATOM 3352 O O . PHE A 1 461 ? -12.891 -2.9 14.617 1 96.44 461 PHE A O 1
ATOM 3359 N N . GLY A 1 462 ? -11.711 -4.648 13.773 1 95.94 462 GLY A N 1
ATOM 3360 C CA . GLY A 1 462 ? -12.492 -5.613 14.531 1 95.94 462 GLY A CA 1
ATOM 3361 C C . GLY A 1 462 ? -12.508 -5.32 16.016 1 95.94 462 GLY A C 1
ATOM 3362 O O . GLY A 1 462 ? -13.578 -5.324 16.641 1 95.94 462 GLY A O 1
ATOM 3363 N N . VAL A 1 463 ? -11.406 -4.984 16.562 1 93.62 463 VAL A N 1
ATOM 3364 C CA . VAL A 1 463 ? -11.258 -4.723 17.984 1 93.62 463 VAL A CA 1
ATOM 3365 C C . VAL A 1 463 ? -12.031 -3.465 18.375 1 93.62 463 VAL A C 1
ATOM 3367 O O . VAL A 1 463 ? -12.805 -3.471 19.328 1 93.62 463 VAL A O 1
ATOM 3370 N N . HIS A 1 464 ? -11.93 -2.447 17.609 1 92.5 464 HIS A N 1
ATOM 3371 C CA . HIS A 1 464 ? -12.492 -1.16 18 1 92.5 464 HIS A CA 1
ATOM 3372 C C . HIS A 1 464 ? -13.977 -1.083 17.672 1 92.5 464 HIS A C 1
ATOM 3374 O O . HIS A 1 464 ? -14.742 -0.445 18.391 1 92.5 464 HIS A O 1
ATOM 3380 N N . ALA A 1 465 ? -14.352 -1.744 16.594 1 94.81 465 ALA A N 1
ATOM 3381 C CA . ALA A 1 465 ? -15.766 -1.752 16.234 1 94.81 465 ALA A CA 1
ATOM 3382 C C . ALA A 1 465 ? -16.578 -2.6 17.203 1 94.81 465 ALA A C 1
ATOM 3384 O O . ALA A 1 465 ? -17.719 -2.264 17.531 1 94.81 465 ALA A O 1
ATOM 3385 N N . LEU A 1 466 ? -15.984 -3.664 17.703 1 95.38 466 LEU A N 1
ATOM 3386 C CA . LEU A 1 466 ? -16.688 -4.562 18.609 1 95.38 466 LEU A CA 1
ATOM 3387 C C . LEU A 1 466 ? -16.547 -4.102 20.062 1 95.38 466 LEU A C 1
ATOM 3389 O O . LEU A 1 466 ? -17.297 -4.535 20.938 1 95.38 466 LEU A O 1
ATOM 3393 N N . GLY A 1 467 ? -15.531 -3.26 20.312 1 92.31 467 GLY A N 1
ATOM 3394 C CA . GLY A 1 467 ? -15.312 -2.789 21.672 1 92.31 467 GLY A CA 1
ATOM 3395 C C . GLY A 1 467 ? -14.984 -3.906 22.641 1 92.31 467 GLY A C 1
ATOM 3396 O O . GLY A 1 467 ? -14.156 -4.773 22.344 1 92.31 467 GLY A O 1
ATOM 3397 N N . PRO A 1 468 ? -15.641 -3.887 23.781 1 91.62 468 PRO A N 1
ATOM 3398 C CA . PRO A 1 468 ? -15.367 -4.898 24.812 1 91.62 468 PRO A CA 1
ATOM 3399 C C . PRO A 1 468 ? -15.656 -6.316 24.328 1 91.62 468 PRO A C 1
ATOM 3401 O O . PRO A 1 468 ? -15.062 -7.273 24.828 1 91.62 468 PRO A O 1
ATOM 3404 N N . LEU A 1 469 ? -16.484 -6.453 23.406 1 93.56 469 LEU A N 1
ATOM 3405 C CA . LEU A 1 469 ? -16.875 -7.766 22.891 1 93.56 469 LEU A CA 1
ATOM 3406 C C . LEU A 1 469 ? -15.719 -8.43 22.156 1 93.56 469 LEU A C 1
ATOM 3408 O O . LEU A 1 469 ? -15.742 -9.633 21.906 1 93.56 469 LEU A O 1
ATOM 3412 N N . ALA A 1 470 ? -14.766 -7.648 21.844 1 91.5 470 ALA A N 1
ATOM 3413 C CA . ALA A 1 470 ? -13.641 -8.164 21.062 1 91.5 470 ALA A CA 1
ATOM 3414 C C . ALA A 1 470 ? -12.766 -9.086 21.906 1 91.5 470 ALA A C 1
ATOM 3416 O O . ALA A 1 470 ? -12.008 -9.898 21.375 1 91.5 470 ALA A O 1
ATOM 3417 N N . ASP A 1 471 ? -12.828 -8.945 23.188 1 87.5 471 ASP A N 1
ATOM 3418 C CA . ASP A 1 471 ? -12.047 -9.789 24.094 1 87.5 471 ASP A CA 1
ATOM 3419 C C . ASP A 1 471 ? -12.578 -11.219 24.109 1 87.5 471 ASP A C 1
ATOM 3421 O O . ASP A 1 471 ? -13.555 -11.508 24.797 1 87.5 471 ASP A O 1
ATOM 3425 N N . GLY A 1 472 ? -11.945 -12.125 23.453 1 79.25 472 GLY A N 1
ATOM 3426 C CA . GLY A 1 472 ? -12.383 -13.508 23.297 1 79.25 472 GLY A CA 1
ATOM 3427 C C . GLY A 1 472 ? -12.094 -14.367 24.516 1 79.25 472 GLY A C 1
ATOM 3428 O O . GLY A 1 472 ? -12.5 -15.523 24.562 1 79.25 472 GLY A O 1
ATOM 3429 N N . THR A 1 473 ? -11.438 -13.789 25.453 1 86.44 473 THR A N 1
ATOM 3430 C CA . THR A 1 473 ? -11.078 -14.594 26.625 1 86.44 473 THR A CA 1
ATOM 3431 C C . THR A 1 473 ? -12.258 -14.695 27.578 1 86.44 473 THR A C 1
ATOM 3433 O O . THR A 1 473 ? -12.312 -15.602 28.406 1 86.44 473 THR A O 1
ATOM 3436 N N . ASN A 1 474 ? -13.203 -13.875 27.453 1 90.5 474 ASN A N 1
ATOM 3437 C CA . ASN A 1 474 ? -14.406 -13.867 28.266 1 90.5 474 ASN A CA 1
ATOM 3438 C C . ASN A 1 474 ? -15.484 -14.773 27.688 1 90.5 474 ASN A C 1
ATOM 3440 O O . ASN A 1 474 ? -15.977 -14.523 26.578 1 90.5 474 ASN A O 1
ATOM 3444 N N . PRO A 1 475 ? -15.852 -15.82 28.328 1 92.75 475 PRO A N 1
ATOM 3445 C CA . PRO A 1 475 ? -16.844 -16.766 27.812 1 92.75 475 PRO A CA 1
ATOM 3446 C C . PRO A 1 475 ? -18.188 -16.094 27.5 1 92.75 475 PRO A C 1
ATOM 3448 O O . PRO A 1 475 ? -18.859 -16.469 26.531 1 92.75 475 PRO A O 1
ATOM 3451 N N . SER A 1 476 ? -18.547 -15.203 28.328 1 93.5 476 SER A N 1
ATOM 3452 C CA . SER A 1 476 ? -19.781 -14.492 28.078 1 93.5 476 SER A CA 1
ATOM 3453 C C . SER A 1 476 ? -19.75 -13.742 26.75 1 93.5 476 SER A C 1
ATOM 3455 O O . SER A 1 476 ? -20.734 -13.719 26.016 1 93.5 476 SER A O 1
ATOM 3457 N N . HIS A 1 477 ? -18.656 -13.148 26.516 1 94.5 477 HIS A N 1
ATOM 3458 C CA . HIS A 1 477 ? -18.5 -12.398 25.281 1 94.5 477 HIS A CA 1
ATOM 3459 C C . HIS A 1 477 ? -18.5 -13.336 24.062 1 94.5 477 HIS A C 1
ATOM 3461 O O . HIS A 1 477 ? -19.047 -13 23.016 1 94.5 477 HIS A O 1
ATOM 3467 N N . ARG A 1 478 ? -17.922 -14.461 24.25 1 94.31 478 ARG A N 1
ATOM 3468 C CA . ARG A 1 478 ? -17.922 -15.445 23.172 1 94.31 478 ARG A CA 1
ATOM 3469 C C . ARG A 1 478 ? -19.328 -15.883 22.828 1 94.31 478 ARG A C 1
ATOM 3471 O O . ARG A 1 478 ? -19.672 -16.031 21.641 1 94.31 478 ARG A O 1
ATOM 3478 N N . MET A 1 479 ? -20.062 -16.062 23.828 1 95.94 479 MET A N 1
ATOM 3479 C CA . MET A 1 479 ? -21.453 -16.453 23.625 1 95.94 479 MET A CA 1
ATOM 3480 C C . MET A 1 479 ? -22.234 -15.352 22.906 1 95.94 479 MET A C 1
ATOM 3482 O O . MET A 1 479 ? -23.031 -15.633 22.016 1 95.94 479 MET A O 1
ATOM 3486 N N . LEU A 1 480 ? -22.031 -14.164 23.312 1 96.88 480 LEU A N 1
ATOM 3487 C CA . LEU A 1 480 ? -22.703 -13.031 22.688 1 96.88 480 LEU A CA 1
ATOM 3488 C C . LEU A 1 480 ? -22.312 -12.906 21.219 1 96.88 480 LEU A C 1
ATOM 3490 O O . LEU A 1 480 ? -23.156 -12.617 20.359 1 96.88 480 LEU A O 1
ATOM 3494 N N . LEU A 1 481 ? -21.047 -13.133 20.938 1 96.12 481 LEU A N 1
ATOM 3495 C CA . LEU A 1 481 ? -20.547 -13.047 19.562 1 96.12 481 LEU A CA 1
ATOM 3496 C C . LEU A 1 481 ? -21.172 -14.141 18.703 1 96.12 481 LEU A C 1
ATOM 3498 O O . LEU A 1 481 ? -21.516 -13.891 17.531 1 96.12 481 LEU A O 1
ATOM 3502 N N . GLU A 1 482 ? -21.234 -15.25 19.25 1 96.38 482 GLU A N 1
ATOM 3503 C CA . GLU A 1 482 ? -21.875 -16.344 18.531 1 96.38 482 GLU A CA 1
ATOM 3504 C C . GLU A 1 482 ? -23.328 -16.031 18.219 1 96.38 482 GLU A C 1
ATOM 3506 O O . GLU A 1 482 ? -23.812 -16.297 17.109 1 96.38 482 GLU A O 1
ATOM 3511 N N . THR A 1 483 ? -24 -15.523 19.188 1 97.69 483 THR A N 1
ATOM 3512 C CA . THR A 1 483 ? -25.391 -15.141 19 1 97.69 483 THR A CA 1
ATOM 3513 C C . THR A 1 483 ? -25.516 -14.062 17.922 1 97.69 483 THR A C 1
ATOM 3515 O O . THR A 1 483 ? -26.391 -14.133 17.047 1 97.69 483 THR A O 1
ATOM 3518 N N . LEU A 1 484 ? -24.656 -13.094 17.984 1 97.38 484 LEU A N 1
ATOM 3519 C CA . LEU A 1 484 ? -24.641 -12.023 17 1 97.38 484 LEU A CA 1
ATOM 3520 C C . LEU A 1 484 ? -24.391 -12.578 15.602 1 97.38 484 LEU A C 1
ATOM 3522 O O . LEU A 1 484 ? -25.094 -12.227 14.648 1 97.38 484 LEU A O 1
ATOM 3526 N N . ASP A 1 485 ? -23.406 -13.406 15.484 1 96.62 485 ASP A N 1
ATOM 3527 C CA . ASP A 1 485 ? -23.062 -14.023 14.211 1 96.62 485 ASP A CA 1
ATOM 3528 C C . ASP A 1 485 ? -24.25 -14.781 13.625 1 96.62 485 ASP A C 1
ATOM 3530 O O . ASP A 1 485 ? -24.562 -14.641 12.445 1 96.62 485 ASP A O 1
ATOM 3534 N N . THR A 1 486 ? -24.875 -15.578 14.43 1 97.88 486 THR A N 1
ATOM 3535 C CA . THR A 1 486 ? -26.031 -16.359 14 1 97.88 486 THR A CA 1
ATOM 3536 C C . THR A 1 486 ? -27.188 -15.445 13.617 1 97.88 486 THR A C 1
ATOM 3538 O O . THR A 1 486 ? -27.875 -15.688 12.617 1 97.88 486 THR A O 1
ATOM 3541 N N . PHE A 1 487 ? -27.469 -14.438 14.438 1 97.75 487 PHE A N 1
ATOM 3542 C CA . PHE A 1 487 ? -28.531 -13.469 14.188 1 97.75 487 PHE A CA 1
ATOM 3543 C C . PHE A 1 487 ? -28.359 -12.812 12.82 1 97.75 487 PHE A C 1
ATOM 3545 O O . PHE A 1 487 ? -29.312 -12.719 12.047 1 97.75 487 PHE A O 1
ATOM 3552 N N . LEU A 1 488 ? -27.109 -12.406 12.539 1 96.56 488 LEU A N 1
ATOM 3553 C CA . LEU A 1 488 ? -26.812 -11.75 11.273 1 96.56 488 LEU A CA 1
ATOM 3554 C C . LEU A 1 488 ? -26.859 -12.742 10.117 1 96.56 488 LEU A C 1
ATOM 3556 O O . LEU A 1 488 ? -27.281 -12.391 9.008 1 96.56 488 LEU A O 1
ATOM 3560 N N . ALA A 1 489 ? -26.438 -13.945 10.375 1 95.69 489 ALA A N 1
ATOM 3561 C CA . ALA A 1 489 ? -26.469 -14.984 9.352 1 95.69 489 ALA A CA 1
ATOM 3562 C C . ALA A 1 489 ? -27.891 -15.32 8.945 1 95.69 489 ALA A C 1
ATOM 3564 O O . ALA A 1 489 ? -28.141 -15.773 7.824 1 95.69 489 ALA A O 1
ATOM 3565 N N . HIS A 1 490 ? -28.781 -15.102 9.867 1 96.25 490 HIS A N 1
ATOM 3566 C CA . HIS A 1 490 ? -30.188 -15.352 9.594 1 96.25 490 HIS A CA 1
ATOM 3567 C C . HIS A 1 490 ? -30.938 -14.055 9.305 1 96.25 490 HIS A C 1
ATOM 3569 O O . HIS A 1 490 ? -32.094 -13.906 9.656 1 96.25 490 HIS A O 1
ATOM 3575 N N . ASN A 1 491 ? -30.219 -13.062 8.828 1 94.19 491 ASN A N 1
ATOM 3576 C CA . ASN A 1 491 ? -30.75 -11.82 8.281 1 94.19 491 ASN A CA 1
ATOM 3577 C C . ASN A 1 491 ? -31.453 -10.992 9.352 1 94.19 491 ASN A C 1
ATOM 3579 O O . ASN A 1 491 ? -32.438 -10.289 9.055 1 94.19 491 ASN A O 1
ATOM 3583 N N . GLY A 1 492 ? -31.109 -11.266 10.578 1 93.56 492 GLY A N 1
ATOM 3584 C CA . GLY A 1 492 ? -31.672 -10.461 11.648 1 93.56 492 GLY A CA 1
ATOM 3585 C C . GLY A 1 492 ? -33 -10.992 12.156 1 93.56 492 GLY A C 1
ATOM 3586 O O . GLY A 1 492 ? -33.75 -10.273 12.82 1 93.56 492 GLY A O 1
ATOM 3587 N N . SER A 1 493 ? -33.281 -12.18 11.812 1 95 493 SER A N 1
ATOM 3588 C CA . SER A 1 493 ? -34.531 -12.781 12.258 1 95 493 SER A CA 1
ATOM 3589 C C . SER A 1 493 ? -34.406 -13.312 13.688 1 95 493 SER A C 1
ATOM 3591 O O . SER A 1 493 ? -33.594 -14.195 13.953 1 95 493 SER A O 1
ATOM 3593 N N . TRP A 1 494 ? -35.312 -12.875 14.523 1 95.88 494 TRP A N 1
ATOM 3594 C CA . TRP A 1 494 ? -35.312 -13.297 15.914 1 95.88 494 TRP A CA 1
ATOM 3595 C C . TRP A 1 494 ? -35.688 -14.766 16.047 1 95.88 494 TRP A C 1
ATOM 3597 O O . TRP A 1 494 ? -35 -15.539 16.719 1 95.88 494 TRP A O 1
ATOM 3607 N N . ALA A 1 495 ? -36.719 -15.109 15.297 1 96.88 495 ALA A N 1
ATOM 3608 C CA . ALA A 1 495 ? -37.25 -16.469 15.375 1 96.88 495 ALA A CA 1
ATOM 3609 C C . ALA A 1 495 ? -36.281 -17.484 14.82 1 96.88 495 ALA A C 1
ATOM 3611 O O . ALA A 1 495 ? -36.031 -18.531 15.445 1 96.88 495 ALA A O 1
ATOM 3612 N N . ARG A 1 496 ? -35.75 -17.234 13.656 1 97.19 496 ARG A N 1
ATOM 3613 C CA . ARG A 1 496 ? -34.812 -18.172 13.023 1 97.19 496 ARG A CA 1
ATOM 3614 C C . ARG A 1 496 ? -33.531 -18.328 13.844 1 97.19 496 ARG A C 1
ATOM 3616 O O . ARG A 1 496 ? -32.969 -19.406 13.914 1 97.19 496 ARG A O 1
ATOM 3623 N N . THR A 1 497 ? -33.094 -17.266 14.469 1 97.69 497 THR A N 1
ATOM 3624 C CA . THR A 1 497 ? -31.922 -17.297 15.312 1 97.69 497 THR A CA 1
ATOM 3625 C C . THR A 1 497 ? -32.156 -18.172 16.547 1 97.69 497 THR A C 1
ATOM 3627 O O . THR A 1 497 ? -31.312 -18.984 16.891 1 97.69 497 THR A O 1
ATOM 3630 N N . ALA A 1 498 ? -33.281 -17.984 17.141 1 98.06 498 ALA A N 1
ATOM 3631 C CA . ALA A 1 498 ? -33.656 -18.781 18.297 1 98.06 498 ALA A CA 1
ATOM 3632 C C . ALA A 1 498 ? -33.688 -20.281 17.969 1 98.06 498 ALA A C 1
ATOM 3634 O O . ALA A 1 498 ? -33.156 -21.094 18.719 1 98.06 498 ALA A O 1
ATOM 3635 N N . GLU A 1 499 ? -34.281 -20.578 16.859 1 98 499 GLU A N 1
ATOM 3636 C CA . GLU A 1 499 ? -34.344 -21.969 16.406 1 98 499 GLU A CA 1
ATOM 3637 C C . GLU A 1 499 ? -32.969 -22.547 16.156 1 98 499 GLU A C 1
ATOM 3639 O O . GLU A 1 499 ? -32.656 -23.656 16.609 1 98 499 GLU A O 1
ATOM 3644 N N . ALA A 1 500 ? -32.125 -21.766 15.516 1 97.88 500 ALA A N 1
ATOM 3645 C CA . ALA A 1 500 ? -30.797 -22.234 15.148 1 97.88 500 ALA A CA 1
ATOM 3646 C C . ALA A 1 500 ? -29.938 -22.469 16.391 1 97.88 500 ALA A C 1
ATOM 3648 O O . ALA A 1 500 ? -29.125 -23.391 16.422 1 97.88 500 ALA A O 1
ATOM 3649 N N . LEU A 1 501 ? -30.094 -21.656 17.375 1 97.81 501 LEU A N 1
ATOM 3650 C CA . LEU A 1 501 ? -29.281 -21.75 18.578 1 97.81 501 LEU A CA 1
ATOM 3651 C C . LEU A 1 501 ? -29.984 -22.562 19.656 1 97.81 501 LEU A C 1
ATOM 3653 O O . LEU A 1 501 ? -29.438 -22.766 20.734 1 97.81 501 LEU A O 1
ATOM 3657 N N . HIS A 1 502 ? -31.203 -23.016 19.297 1 97.75 502 HIS A N 1
ATOM 3658 C CA . HIS A 1 502 ? -32 -23.781 20.234 1 97.75 502 HIS A CA 1
ATOM 3659 C C . HIS A 1 502 ? -32.219 -23.016 21.531 1 97.75 502 HIS A C 1
ATOM 3661 O O . HIS A 1 502 ? -32 -23.531 22.625 1 97.75 502 HIS A O 1
ATOM 3667 N N . LEU A 1 503 ? -32.656 -21.766 21.359 1 97.88 503 LEU A N 1
ATOM 3668 C CA . LEU A 1 503 ? -32.969 -20.859 22.453 1 97.88 503 LEU A CA 1
ATOM 3669 C C . LEU A 1 503 ? -34.375 -20.328 22.344 1 97.88 503 LEU A C 1
ATOM 3671 O O . LEU A 1 503 ? -35 -20.422 21.281 1 97.88 503 LEU A O 1
ATOM 3675 N N . HIS A 1 504 ? -34.906 -19.875 23.484 1 97.12 504 HIS A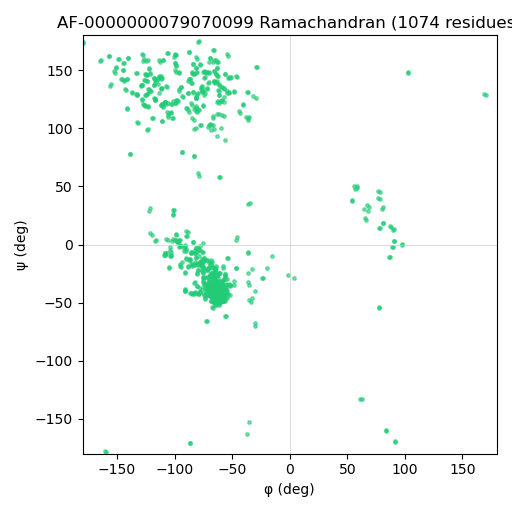 N 1
ATOM 3676 C CA . HIS A 1 504 ? -36.125 -19.094 23.438 1 97.12 504 HIS A CA 1
ATOM 3677 C C . HIS A 1 504 ? -35.875 -17.719 22.828 1 97.12 504 HIS A C 1
ATOM 3679 O O . HIS A 1 504 ? -34.812 -17.109 23.047 1 97.12 504 HIS A O 1
ATOM 3685 N N . VAL A 1 505 ? -36.844 -17.234 22.172 1 97.56 505 VAL A N 1
ATOM 3686 C CA . VAL A 1 505 ? -36.719 -15.984 21.438 1 97.56 505 VAL A CA 1
ATOM 3687 C C . VAL A 1 505 ? -36.375 -14.852 22.406 1 97.56 505 VAL A C 1
ATOM 3689 O O . VAL A 1 505 ? -35.625 -13.938 22.047 1 97.56 505 VAL A O 1
ATOM 3692 N N . ASN A 1 506 ? -36.812 -14.891 23.656 1 97.19 506 ASN A N 1
ATOM 3693 C CA . ASN A 1 506 ? -36.531 -13.859 24.656 1 97.19 506 ASN A CA 1
ATOM 3694 C C . ASN A 1 506 ? -35.062 -13.844 25.062 1 97.19 506 ASN A C 1
ATOM 3696 O O . ASN A 1 506 ? -34.5 -12.789 25.375 1 97.19 506 ASN A O 1
ATOM 3700 N N . THR A 1 507 ? -34.438 -15 25.047 1 97.5 507 THR A N 1
ATOM 3701 C CA . THR A 1 507 ? -33 -15.086 25.344 1 97.5 507 THR A CA 1
ATOM 3702 C C . THR A 1 507 ? -32.188 -14.43 24.234 1 97.5 507 THR A C 1
ATOM 3704 O O . THR A 1 507 ? -31.188 -13.766 24.5 1 97.5 507 THR A O 1
ATOM 3707 N N . VAL A 1 508 ? -32.656 -14.633 23.031 1 97.81 508 VAL A N 1
ATOM 3708 C CA . VAL A 1 508 ? -32 -14 21.891 1 97.81 508 VAL A CA 1
ATOM 3709 C C . VAL A 1 508 ? -32.125 -12.484 22.016 1 97.81 508 VAL A C 1
ATOM 3711 O O . VAL A 1 508 ? -31.156 -11.758 21.812 1 97.81 508 VAL A O 1
ATOM 3714 N N . HIS A 1 509 ? -33.312 -11.984 22.438 1 97.69 509 HIS A N 1
ATOM 3715 C CA . HIS A 1 509 ? -33.5 -10.555 22.625 1 97.69 509 HIS A CA 1
ATOM 3716 C C . HIS A 1 509 ? -32.562 -10 23.672 1 97.69 509 HIS A C 1
ATOM 3718 O O . HIS A 1 509 ? -31.984 -8.93 23.484 1 97.69 509 HIS A O 1
ATOM 3724 N N . TYR A 1 510 ? -32.406 -10.75 24.656 1 97.75 510 TYR A N 1
ATOM 3725 C CA . TYR A 1 510 ? -31.547 -10.328 25.75 1 97.75 510 TYR A CA 1
ATOM 3726 C C . TYR A 1 510 ? -30.094 -10.258 25.297 1 97.75 510 TYR A C 1
ATOM 3728 O O . TYR A 1 510 ? -29.406 -9.258 25.516 1 97.75 510 TYR A O 1
ATOM 3736 N N . ARG A 1 511 ? -29.656 -11.289 24.688 1 97.69 511 ARG A N 1
ATOM 3737 C CA . ARG A 1 511 ? -28.266 -11.367 24.266 1 97.69 511 ARG A CA 1
ATOM 3738 C C . ARG A 1 511 ? -27.953 -10.289 23.234 1 97.69 511 ARG A C 1
ATOM 3740 O O . ARG A 1 511 ? -26.891 -9.648 23.312 1 97.69 511 ARG A O 1
ATOM 3747 N N . ILE A 1 512 ? -28.828 -10.055 22.328 1 98.12 512 ILE A N 1
ATOM 3748 C CA . ILE A 1 512 ? -28.609 -9.031 21.312 1 98.12 512 ILE A CA 1
ATOM 3749 C C . ILE A 1 512 ? -28.672 -7.648 21.953 1 98.12 512 ILE A C 1
ATOM 3751 O O . ILE A 1 512 ? -27.938 -6.742 21.578 1 98.12 512 ILE A O 1
ATOM 3755 N N . GLY A 1 513 ? -29.609 -7.5 22.891 1 97.81 513 GLY A N 1
ATOM 3756 C CA . GLY A 1 513 ? -29.625 -6.27 23.656 1 97.81 513 GLY A CA 1
ATOM 3757 C C . GLY A 1 513 ? -28.312 -5.973 24.344 1 97.81 513 GLY A C 1
ATOM 3758 O O . GLY A 1 513 ? -27.875 -4.82 24.391 1 97.81 513 GLY A O 1
ATOM 3759 N N . ARG A 1 514 ? -27.719 -6.977 24.875 1 97.06 514 ARG A N 1
ATOM 3760 C CA . ARG A 1 514 ? -26.422 -6.828 25.516 1 97.06 514 ARG A CA 1
ATOM 3761 C C . ARG A 1 514 ? -25.344 -6.434 24.484 1 97.06 514 ARG A C 1
ATOM 3763 O O . ARG A 1 514 ? -24.453 -5.637 24.797 1 97.06 514 ARG A O 1
ATOM 3770 N N . VAL A 1 515 ? -25.391 -7.035 23.359 1 97.38 515 VAL A N 1
ATOM 3771 C CA . VAL A 1 515 ? -24.484 -6.676 22.281 1 97.38 515 VAL A CA 1
ATOM 3772 C C . VAL A 1 515 ? -24.609 -5.191 21.953 1 97.38 515 VAL A C 1
ATOM 3774 O O . VAL A 1 515 ? -23.609 -4.488 21.797 1 97.38 515 VAL A O 1
ATOM 3777 N N . GLU A 1 516 ? -25.844 -4.727 21.875 1 97.69 516 GLU A N 1
ATOM 3778 C CA . GLU A 1 516 ? -26.109 -3.32 21.578 1 97.69 516 GLU A CA 1
ATOM 3779 C C . GLU A 1 516 ? -25.5 -2.414 22.656 1 97.69 516 GLU A C 1
ATOM 3781 O O . GLU A 1 516 ? -24.891 -1.396 22.344 1 97.69 516 GLU A O 1
ATOM 3786 N N . LEU A 1 517 ? -25.656 -2.803 23.828 1 96.44 517 LEU A N 1
ATOM 3787 C CA . LEU A 1 517 ? -25.141 -2.016 24.953 1 96.44 517 LEU A CA 1
ATOM 3788 C C . LEU A 1 517 ? -23.609 -1.951 24.906 1 96.44 517 LEU A C 1
ATOM 3790 O O . LEU A 1 517 ? -23.031 -0.89 25.125 1 96.44 517 LEU A O 1
ATOM 3794 N N . LEU A 1 518 ? -23.016 -3.039 24.625 1 95 518 LEU A N 1
ATOM 3795 C CA . LEU A 1 518 ? -21.562 -3.146 24.672 1 95 518 LEU A CA 1
ATOM 3796 C C . LEU A 1 518 ? -20.922 -2.455 23.484 1 95 518 LEU A C 1
ATOM 3798 O O . LEU A 1 518 ? -19.781 -1.973 23.562 1 95 518 LEU A O 1
ATOM 3802 N N . THR A 1 519 ? -21.594 -2.385 22.359 1 95.81 519 THR A N 1
ATOM 3803 C CA . THR A 1 519 ? -21 -1.859 21.141 1 95.81 519 THR A CA 1
ATOM 3804 C C . THR A 1 519 ? -21.516 -0.457 20.844 1 95.81 519 THR A 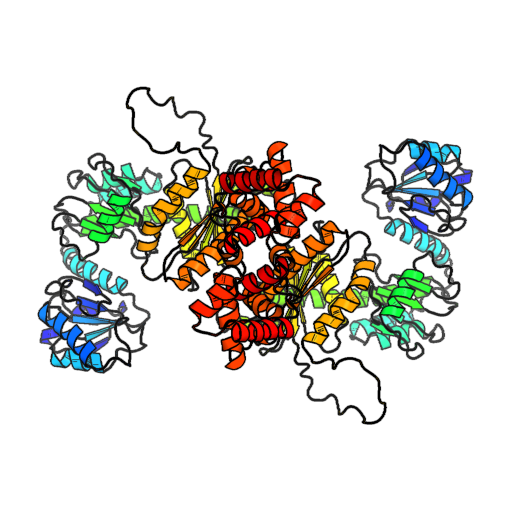C 1
ATOM 3806 O O . THR A 1 519 ? -20.938 0.265 20.031 1 95.81 519 THR A O 1
ATOM 3809 N N . GLY A 1 520 ? -22.672 -0.118 21.438 1 95.75 520 GLY A N 1
ATOM 3810 C CA . GLY A 1 520 ? -23.328 1.151 21.156 1 95.75 520 GLY A CA 1
ATOM 3811 C C . GLY A 1 520 ? -24.078 1.155 19.844 1 95.75 520 GLY A C 1
ATOM 3812 O O . GLY A 1 520 ? -24.422 2.219 19.312 1 95.75 520 GLY A O 1
ATOM 3813 N N . ARG A 1 521 ? -24.281 -0.03 19.297 1 97.06 521 ARG A N 1
ATOM 3814 C CA . ARG A 1 521 ? -24.984 -0.142 18.016 1 97.06 521 ARG A CA 1
ATOM 3815 C C . ARG A 1 521 ? -26.453 -0.496 18.234 1 97.06 521 ARG A C 1
ATOM 3817 O O . ARG A 1 521 ? -26.812 -1.039 19.266 1 97.06 521 ARG A O 1
ATOM 3824 N N . ASP A 1 522 ? -27.203 -0.131 17.328 1 96.94 522 ASP A N 1
ATOM 3825 C CA . ASP A 1 522 ? -28.625 -0.43 17.297 1 96.94 522 ASP A CA 1
ATOM 3826 C C . ASP A 1 522 ? -28.953 -1.434 16.188 1 96.94 522 ASP A C 1
ATOM 3828 O O . ASP A 1 522 ? -28.875 -1.109 15 1 96.94 522 ASP A O 1
ATOM 3832 N N . MET A 1 523 ? -29.484 -2.568 16.547 1 95.19 523 MET A N 1
ATOM 3833 C CA . MET A 1 523 ? -29.672 -3.672 15.602 1 95.19 523 MET A CA 1
ATOM 3834 C C . MET A 1 523 ? -30.906 -3.447 14.742 1 95.19 523 MET A C 1
ATOM 3836 O O . MET A 1 523 ? -31.156 -4.191 13.797 1 95.19 523 MET A O 1
ATOM 3840 N N . ALA A 1 524 ? -31.609 -2.41 15 1 93 524 ALA A N 1
ATOM 3841 C CA . ALA A 1 524 ? -32.719 -2.037 14.125 1 93 524 ALA A CA 1
ATOM 3842 C C . ALA A 1 524 ? -32.219 -1.27 12.906 1 93 524 ALA A C 1
ATOM 3844 O O . ALA A 1 524 ? -32.938 -1.151 11.906 1 93 524 ALA A O 1
ATOM 3845 N N . ARG A 1 525 ? -31.062 -0.798 13.031 1 94.75 525 ARG A N 1
ATOM 3846 C CA . ARG A 1 525 ? -30.484 -0.004 11.953 1 94.75 525 ARG A CA 1
ATOM 3847 C C . ARG A 1 525 ? -29.594 -0.86 11.055 1 94.75 525 ARG A C 1
ATOM 3849 O O . ARG A 1 525 ? -28.734 -1.591 11.547 1 94.75 525 ARG A O 1
ATOM 3856 N N . LEU A 1 526 ? -29.781 -0.705 9.766 1 94.06 526 LEU A N 1
ATOM 3857 C CA . LEU A 1 526 ? -29.016 -1.493 8.797 1 94.06 526 LEU A CA 1
ATOM 3858 C C . LEU A 1 526 ? -27.531 -1.138 8.859 1 94.06 526 LEU A C 1
ATOM 3860 O O . LEU A 1 526 ? -26.688 -2.025 8.828 1 94.06 526 LEU A O 1
ATOM 3864 N N . ASP A 1 527 ? -27.219 0.151 8.953 1 94.31 527 ASP A N 1
ATOM 3865 C CA . ASP A 1 527 ? -25.828 0.579 8.969 1 94.31 527 ASP A CA 1
ATOM 3866 C C . ASP A 1 527 ? -25.078 -0.017 10.156 1 94.31 527 ASP A C 1
ATOM 3868 O O . ASP A 1 527 ? -23.922 -0.392 10.039 1 94.31 527 ASP A O 1
ATOM 3872 N N . HIS A 1 528 ? -25.734 -0.079 11.281 1 95.81 528 HIS A N 1
ATOM 3873 C CA . HIS A 1 528 ? -25.125 -0.662 12.461 1 95.81 528 HIS A CA 1
ATOM 3874 C C . HIS A 1 528 ? -24.922 -2.164 12.297 1 95.81 528 HIS A C 1
ATOM 3876 O O . HIS A 1 528 ? -23.906 -2.713 12.734 1 95.81 528 HIS A O 1
ATOM 3882 N N . LYS A 1 529 ? -25.891 -2.826 11.695 1 94.69 529 LYS A N 1
ATOM 3883 C CA . LYS A 1 529 ? -25.719 -4.242 11.383 1 94.69 529 LYS A CA 1
ATOM 3884 C C . LYS A 1 529 ? -24.531 -4.465 10.469 1 94.69 529 LYS A C 1
ATOM 3886 O O . LYS A 1 529 ? -23.766 -5.422 10.648 1 94.69 529 LYS A O 1
ATOM 3891 N N . LEU A 1 530 ? -24.391 -3.529 9.555 1 94.19 530 LEU A N 1
ATOM 3892 C CA . LEU A 1 530 ? -23.281 -3.629 8.617 1 94.19 530 LEU A CA 1
ATOM 3893 C C . LEU A 1 530 ? -21.953 -3.441 9.32 1 94.19 530 LEU A C 1
ATOM 3895 O O . LEU A 1 530 ? -20.969 -4.141 9.023 1 94.19 530 LEU A O 1
ATOM 3899 N N . ASP A 1 531 ? -21.938 -2.535 10.219 1 96.25 531 ASP A N 1
ATOM 3900 C CA . ASP A 1 531 ? -20.719 -2.316 11 1 96.25 531 ASP A CA 1
ATOM 3901 C C . ASP A 1 531 ? -20.297 -3.592 11.734 1 96.25 531 ASP A C 1
ATOM 3903 O O . ASP A 1 531 ? -19.141 -3.996 11.664 1 96.25 531 ASP A O 1
ATOM 3907 N N . LEU A 1 532 ? -21.219 -4.18 12.367 1 96.69 532 LEU A N 1
ATOM 3908 C CA . LEU A 1 532 ? -20.922 -5.344 13.195 1 96.69 532 LEU A CA 1
ATOM 3909 C C . LEU A 1 532 ? -20.609 -6.559 12.32 1 96.69 532 LEU A C 1
ATOM 3911 O O . LEU A 1 532 ? -19.75 -7.375 12.672 1 96.69 532 LEU A O 1
ATOM 3915 N N . LYS A 1 533 ? -21.328 -6.711 11.219 1 95.81 533 LYS A N 1
ATOM 3916 C CA . LYS A 1 533 ? -21.016 -7.789 10.289 1 95.81 533 LYS A CA 1
ATOM 3917 C C . LYS A 1 533 ? -19.594 -7.652 9.742 1 95.81 533 LYS A C 1
ATOM 3919 O O . LYS A 1 533 ? -18.859 -8.633 9.672 1 95.81 533 LYS A O 1
ATOM 3924 N N . ALA A 1 534 ? -19.266 -6.406 9.32 1 96.31 534 ALA A N 1
ATOM 3925 C CA . ALA A 1 534 ? -17.906 -6.148 8.844 1 96.31 534 ALA A CA 1
ATOM 3926 C C . ALA A 1 534 ? -16.875 -6.48 9.922 1 96.31 534 ALA A C 1
ATOM 3928 O O . ALA A 1 534 ? -15.836 -7.07 9.625 1 96.31 534 ALA A O 1
ATOM 3929 N N . ALA A 1 535 ? -17.156 -6.102 11.133 1 96.81 535 ALA A N 1
ATOM 3930 C CA . ALA A 1 535 ? -16.25 -6.379 12.242 1 96.81 535 ALA A CA 1
ATOM 3931 C C . ALA A 1 535 ? -16.047 -7.883 12.414 1 96.81 535 ALA A C 1
ATOM 3933 O O . ALA A 1 535 ? -14.914 -8.344 12.625 1 96.81 535 ALA A O 1
ATOM 3934 N N . LEU A 1 536 ? -17.109 -8.648 12.305 1 95.25 536 LEU A N 1
ATOM 3935 C CA . LEU A 1 536 ? -17.031 -10.094 12.445 1 95.25 536 LEU A CA 1
ATOM 3936 C C . LEU A 1 536 ? -16.25 -10.711 11.297 1 95.25 536 LEU A C 1
ATOM 3938 O O . LEU A 1 536 ? -15.484 -11.664 11.5 1 95.25 536 LEU A O 1
ATOM 3942 N N . LEU A 1 537 ? -16.438 -10.125 10.117 1 93.69 537 LEU A N 1
ATOM 3943 C CA . LEU A 1 537 ? -15.711 -10.617 8.945 1 93.69 537 LEU A CA 1
ATOM 3944 C C . LEU A 1 537 ? -14.219 -10.328 9.078 1 93.69 537 LEU A C 1
ATOM 3946 O O . LEU A 1 537 ? -13.398 -10.984 8.43 1 93.69 537 LEU A O 1
ATOM 3950 N N . CYS A 1 538 ? -13.852 -9.344 9.836 1 93.38 538 CYS A N 1
ATOM 3951 C CA . CYS A 1 538 ? -12.461 -8.938 10 1 93.38 538 CYS A CA 1
ATOM 3952 C C . CYS A 1 538 ? -11.773 -9.758 11.078 1 93.38 538 CYS A C 1
ATOM 3954 O O . CYS A 1 538 ? -10.562 -9.625 11.289 1 93.38 538 CYS A O 1
ATOM 3956 N N . ARG A 1 539 ? -12.5 -10.578 11.766 1 83.44 539 ARG A N 1
ATOM 3957 C CA . ARG A 1 539 ? -11.898 -11.422 12.797 1 83.44 539 ARG A CA 1
ATOM 3958 C C . ARG A 1 539 ? -11.258 -12.664 12.18 1 83.44 539 ARG A C 1
ATOM 3960 O O . ARG A 1 539 ? -11.773 -13.219 11.203 1 83.44 539 ARG A O 1
ATOM 3967 N N . MET B 1 1 ? 15.328 54.594 -0.129 1 74.31 1 MET B N 1
ATOM 3968 C CA . MET B 1 1 ? 15.336 54.031 -1.476 1 74.31 1 MET B CA 1
ATOM 3969 C C . MET B 1 1 ? 14.062 54.406 -2.227 1 74.31 1 MET B C 1
ATOM 3971 O O . MET B 1 1 ? 12.984 54.438 -1.637 1 74.31 1 MET B O 1
ATOM 3975 N N . HIS B 1 2 ? 14.344 54.75 -3.377 1 86.12 2 HIS B N 1
ATOM 3976 C CA . HIS B 1 2 ? 13.219 55.125 -4.238 1 86.12 2 HIS B CA 1
ATOM 3977 C C . HIS B 1 2 ? 12.852 53.969 -5.168 1 86.12 2 HIS B C 1
ATOM 3979 O O . HIS B 1 2 ? 13.641 53.031 -5.348 1 86.12 2 HIS B O 1
ATOM 3985 N N . VAL B 1 3 ? 11.719 54 -5.746 1 89.75 3 VAL B N 1
ATOM 3986 C CA . VAL B 1 3 ? 11.211 52.969 -6.625 1 89.75 3 VAL B CA 1
ATOM 3987 C C . VAL B 1 3 ? 12.156 52.781 -7.809 1 89.75 3 VAL B C 1
ATOM 3989 O O . VAL B 1 3 ? 12.438 51.656 -8.219 1 89.75 3 VAL B O 1
ATOM 3992 N N . GLU B 1 4 ? 12.711 53.844 -8.203 1 88.62 4 GLU B N 1
ATOM 3993 C CA . GLU B 1 4 ? 13.609 53.781 -9.352 1 88.62 4 GLU B CA 1
ATOM 3994 C C . GLU B 1 4 ? 14.891 53.031 -9.008 1 88.62 4 GLU B C 1
ATOM 3996 O O . GLU B 1 4 ? 15.523 52.438 -9.891 1 88.62 4 GLU B O 1
ATOM 4001 N N . ASP B 1 5 ? 15.242 53.062 -7.805 1 84.94 5 ASP B N 1
ATOM 4002 C CA . ASP B 1 5 ? 16.453 52.375 -7.379 1 84.94 5 ASP B CA 1
ATOM 4003 C C . ASP B 1 5 ? 16.312 50.844 -7.574 1 84.94 5 ASP B C 1
ATOM 4005 O O . ASP B 1 5 ? 17.281 50.188 -7.891 1 84.94 5 ASP B O 1
ATOM 4009 N N . LEU B 1 6 ? 15.148 50.406 -7.418 1 86.12 6 LEU B N 1
ATOM 4010 C CA . LEU B 1 6 ? 14.898 48.969 -7.594 1 86.12 6 LEU B CA 1
ATOM 4011 C C . LEU B 1 6 ? 15.156 48.531 -9.039 1 86.12 6 LEU B C 1
ATOM 4013 O O . LEU B 1 6 ? 15.68 47.469 -9.289 1 86.12 6 LEU B O 1
ATOM 4017 N N . LEU B 1 7 ? 14.852 49.406 -9.93 1 87.25 7 LEU B N 1
ATOM 4018 C CA . LEU B 1 7 ? 15 49.125 -11.359 1 87.25 7 LEU B CA 1
ATOM 4019 C C . LEU B 1 7 ? 16.469 49.094 -11.758 1 87.25 7 LEU B C 1
ATOM 4021 O O . LEU B 1 7 ? 16.844 48.438 -12.734 1 87.25 7 LEU B O 1
ATOM 4025 N N . ARG B 1 8 ? 17.234 49.719 -10.914 1 82 8 ARG B N 1
ATOM 4026 C CA . ARG B 1 8 ? 18.656 49.812 -11.227 1 82 8 ARG B CA 1
ATOM 4027 C C . ARG B 1 8 ? 19.406 48.594 -10.703 1 82 8 ARG B C 1
ATOM 4029 O O . ARG B 1 8 ? 20.562 48.375 -11.047 1 82 8 ARG B O 1
ATOM 4036 N N . LEU B 1 9 ? 18.781 47.875 -9.906 1 81.25 9 LEU B N 1
ATOM 4037 C CA . LEU B 1 9 ? 19.391 46.656 -9.359 1 81.25 9 LEU B CA 1
ATOM 4038 C C . LEU B 1 9 ? 19.281 45.5 -10.336 1 81.25 9 LEU B C 1
ATOM 4040 O O . LEU B 1 9 ? 18.234 44.844 -10.406 1 81.25 9 LEU B O 1
ATOM 4044 N N . GLU B 1 10 ? 20.297 45.219 -11.023 1 80.38 10 GLU B N 1
ATOM 4045 C CA . GLU B 1 10 ? 20.359 44.25 -12.109 1 80.38 10 GLU B CA 1
ATOM 4046 C C . GLU B 1 10 ? 19.984 42.844 -11.617 1 80.38 10 GLU B C 1
ATOM 4048 O O . GLU B 1 10 ? 19.266 42.125 -12.289 1 80.38 10 GLU B O 1
ATOM 4053 N N . PRO B 1 11 ? 20.469 42.594 -10.445 1 77 11 PRO B N 1
ATOM 4054 C CA . PRO B 1 11 ? 20.172 41.219 -10.023 1 77 11 PRO B CA 1
ATOM 4055 C C . PRO B 1 11 ? 18.688 40.938 -9.875 1 77 11 PRO B C 1
ATOM 4057 O O . PRO B 1 11 ? 18.25 39.812 -9.969 1 77 11 PRO B O 1
ATOM 4060 N N . LEU B 1 12 ? 17.938 41.969 -9.633 1 84.69 12 LEU B N 1
ATOM 4061 C CA . LEU B 1 12 ? 16.516 41.781 -9.461 1 84.69 12 LEU B CA 1
ATOM 4062 C C . LEU B 1 12 ? 15.805 41.656 -10.812 1 84.69 12 LEU B C 1
ATOM 4064 O O . LEU B 1 12 ? 14.727 41.062 -10.906 1 84.69 12 LEU B O 1
ATOM 4068 N N . ASP B 1 13 ? 16.344 42.188 -11.844 1 88.75 13 ASP B N 1
ATOM 4069 C CA . ASP B 1 13 ? 15.867 42.094 -13.227 1 88.75 13 ASP B CA 1
ATOM 4070 C C . ASP B 1 13 ? 14.414 42.531 -13.328 1 88.75 13 ASP B C 1
ATOM 4072 O O . ASP B 1 13 ? 13.602 41.875 -13.969 1 88.75 13 ASP B O 1
ATOM 4076 N N . LEU B 1 14 ? 14.062 43.531 -12.594 1 91.38 14 LEU B N 1
ATOM 4077 C CA . LEU B 1 14 ? 12.703 44.062 -12.648 1 91.38 14 LEU B CA 1
ATOM 4078 C C . LEU B 1 14 ? 12.484 44.844 -13.93 1 91.38 14 LEU B C 1
ATOM 4080 O O . LEU B 1 14 ? 13.43 45.406 -14.484 1 91.38 14 LEU B O 1
ATOM 4084 N N . THR B 1 15 ? 11.266 44.844 -14.453 1 93.38 15 THR B N 1
ATOM 4085 C CA . THR B 1 15 ? 10.914 45.594 -15.648 1 93.38 15 THR B CA 1
ATOM 4086 C C . THR B 1 15 ? 9.812 46.594 -15.352 1 93.38 15 THR B C 1
ATOM 4088 O O . THR B 1 15 ? 8.797 46.25 -14.742 1 93.38 15 THR B O 1
ATOM 4091 N N . LEU B 1 16 ? 10.039 47.812 -15.797 1 94.38 16 LEU B N 1
ATOM 4092 C CA . LEU B 1 16 ? 9.016 48.844 -15.641 1 94.38 16 LEU B CA 1
ATOM 4093 C C . LEU B 1 16 ? 7.938 48.688 -16.719 1 94.38 16 LEU B C 1
ATOM 4095 O O . LEU B 1 16 ? 8.234 48.75 -17.906 1 94.38 16 LEU B O 1
ATOM 4099 N N . LEU B 1 17 ? 6.738 48.406 -16.312 1 94.62 17 LEU B N 1
ATOM 4100 C CA . LEU B 1 17 ? 5.633 48.312 -17.25 1 94.62 17 LEU B CA 1
ATOM 4101 C C . LEU B 1 17 ? 4.926 49.656 -17.406 1 94.62 17 LEU B C 1
ATOM 4103 O O . LEU B 1 17 ? 4.5 50 -18.516 1 94.62 17 LEU B O 1
ATOM 4107 N N . TRP B 1 18 ? 4.777 50.344 -16.297 1 94.19 18 TRP B N 1
ATOM 4108 C CA . TRP B 1 18 ? 4.219 51.688 -16.344 1 94.19 18 TRP B CA 1
ATOM 4109 C C . TRP B 1 18 ? 4.668 52.5 -15.133 1 94.19 18 TRP B C 1
ATOM 4111 O O . TRP B 1 18 ? 4.723 51.969 -14.016 1 94.19 18 TRP B O 1
ATOM 4121 N N . GLY B 1 19 ? 5.051 53.781 -15.375 1 92.62 19 GLY B N 1
ATOM 4122 C CA . GLY B 1 19 ? 5.402 54.688 -14.289 1 92.62 19 GLY B CA 1
ATOM 4123 C C . GLY B 1 19 ? 6.023 56 -14.773 1 92.62 19 GLY B C 1
ATOM 4124 O O . GLY B 1 19 ? 6.941 55.969 -15.594 1 92.62 19 GLY B O 1
ATOM 4125 N N . SER B 1 20 ? 5.492 57.125 -14.305 1 90.12 20 SER B N 1
ATOM 4126 C CA . SER B 1 20 ? 6.078 58.438 -14.594 1 90.12 20 SER B CA 1
ATOM 4127 C C . SER B 1 20 ? 7.262 58.719 -13.68 1 90.12 20 SER B C 1
ATOM 4129 O O . SER B 1 20 ? 7.398 58.094 -12.617 1 90.12 20 SER B O 1
ATOM 4131 N N . PRO B 1 21 ? 8.102 59.625 -14.07 1 88.56 21 PRO B N 1
ATOM 4132 C CA . PRO B 1 21 ? 9.281 59.938 -13.258 1 88.56 21 PRO B CA 1
ATOM 4133 C C . PRO B 1 21 ? 8.922 60.344 -11.828 1 88.56 21 PRO B C 1
ATOM 4135 O O . PRO B 1 21 ? 9.562 59.875 -10.875 1 88.56 21 PRO B O 1
ATOM 4138 N N . PRO B 1 22 ? 7.891 61.094 -11.586 1 89.56 22 PRO B N 1
ATOM 4139 C CA . PRO B 1 22 ? 7.555 61.406 -10.195 1 89.56 22 PRO B CA 1
ATOM 4140 C C . PRO B 1 22 ? 7.141 60.188 -9.398 1 89.56 22 PRO B C 1
ATOM 4142 O O . PRO B 1 22 ? 7.41 60.094 -8.195 1 89.56 22 PRO B O 1
ATOM 4145 N N . LEU B 1 23 ? 6.508 59.25 -10.016 1 92.38 23 LEU B N 1
ATOM 4146 C CA . LEU B 1 23 ? 6.109 58.031 -9.336 1 92.38 23 LEU B CA 1
ATOM 4147 C C . LEU B 1 23 ? 7.328 57.156 -9 1 92.38 23 LEU B C 1
ATOM 4149 O O . LEU B 1 23 ? 7.379 56.531 -7.938 1 92.38 23 LEU B O 1
ATOM 4153 N N . LEU B 1 24 ? 8.32 57.156 -9.844 1 91.19 24 LEU B N 1
ATOM 4154 C CA . LEU B 1 24 ? 9.516 56.344 -9.664 1 91.19 24 LEU B CA 1
ATOM 4155 C C . LEU B 1 24 ? 10.438 56.969 -8.609 1 91.19 24 LEU B C 1
ATOM 4157 O O . LEU B 1 24 ? 11.281 56.281 -8.047 1 91.19 24 LEU B O 1
ATOM 4161 N N . ALA B 1 25 ? 10.188 58.219 -8.289 1 86.62 25 ALA B N 1
ATOM 4162 C CA . ALA B 1 25 ? 11.008 58.906 -7.305 1 86.62 25 ALA B CA 1
ATOM 4163 C C . ALA B 1 25 ? 10.422 58.75 -5.902 1 86.62 25 ALA B C 1
ATOM 4165 O O . ALA B 1 25 ? 11 59.25 -4.926 1 86.62 25 ALA B O 1
ATOM 4166 N N . ARG B 1 26 ? 9.32 58.062 -5.801 1 87.31 26 ARG B N 1
ATOM 4167 C CA . ARG B 1 26 ? 8.711 57.875 -4.492 1 87.31 26 ARG B CA 1
ATOM 4168 C C . ARG B 1 26 ? 9.609 57.031 -3.598 1 87.31 26 ARG B C 1
ATOM 4170 O O . ARG B 1 26 ? 10.242 56.062 -4.066 1 87.31 26 ARG B O 1
ATOM 4177 N N . GLU B 1 27 ? 9.664 57.438 -2.326 1 81.75 27 GLU B N 1
ATOM 4178 C CA . GLU B 1 27 ? 10.43 56.719 -1.322 1 81.75 27 GLU B CA 1
ATOM 4179 C C . GLU B 1 27 ? 9.695 55.469 -0.877 1 81.75 27 GLU B C 1
ATOM 4181 O O . GLU B 1 27 ? 8.469 55.469 -0.71 1 81.75 27 GLU B O 1
ATOM 4186 N N . ILE B 1 28 ? 10.484 54.406 -0.791 1 82 28 ILE B N 1
ATOM 4187 C CA . ILE B 1 28 ? 9.945 53.125 -0.331 1 82 28 ILE B CA 1
ATOM 4188 C C . ILE B 1 28 ? 10.07 53.031 1.188 1 82 28 ILE B C 1
ATOM 4190 O O . ILE B 1 28 ? 11.18 53.094 1.729 1 82 28 ILE B O 1
ATOM 4194 N N . SER B 1 29 ? 9.008 52.938 1.84 1 72.38 29 SER B N 1
ATOM 4195 C CA . SER B 1 29 ? 9.039 52.875 3.297 1 72.38 29 SER B CA 1
ATOM 4196 C C . SER B 1 29 ? 9.008 51.406 3.773 1 72.38 29 SER B C 1
ATOM 4198 O O . SER B 1 29 ? 9.367 51.125 4.918 1 72.38 29 SER B O 1
ATOM 4200 N N . GLY B 1 30 ? 8.625 50.594 2.982 1 74.62 30 GLY B N 1
ATOM 4201 C CA . GLY B 1 30 ? 8.5 49.188 3.348 1 74.62 30 GLY B CA 1
ATOM 4202 C C . GLY B 1 30 ? 8.016 48.312 2.207 1 74.62 30 GLY B C 1
ATOM 4203 O O . GLY B 1 30 ? 7.859 48.781 1.078 1 74.62 30 GLY B O 1
ATOM 4204 N N . VAL B 1 31 ? 7.992 47.062 2.428 1 79.44 31 VAL B N 1
ATOM 4205 C CA . VAL B 1 31 ? 7.559 46.094 1.426 1 79.44 31 VAL B CA 1
ATOM 4206 C C . VAL B 1 31 ? 6.426 45.25 1.988 1 79.44 31 VAL B C 1
ATOM 4208 O O . VAL B 1 31 ? 6.488 44.812 3.135 1 79.44 31 VAL B O 1
ATOM 4211 N N . THR B 1 32 ? 5.367 45.125 1.29 1 75.06 32 THR B N 1
ATOM 4212 C CA . THR B 1 32 ? 4.281 44.219 1.649 1 75.06 32 THR B CA 1
ATOM 4213 C C . THR B 1 32 ? 3.936 43.281 0.482 1 75.06 32 THR B C 1
ATOM 4215 O O . THR B 1 32 ? 3.713 43.75 -0.637 1 75.06 32 THR B O 1
ATOM 4218 N N . ALA B 1 33 ? 4.062 42.031 0.728 1 76.62 33 ALA B N 1
ATOM 4219 C CA . ALA B 1 33 ? 3.594 41.062 -0.258 1 76.62 33 ALA B CA 1
ATOM 4220 C C . ALA B 1 33 ? 2.158 40.625 0.034 1 76.62 33 ALA B C 1
ATOM 4222 O O . ALA B 1 33 ? 1.811 40.344 1.181 1 76.62 33 ALA B O 1
ATOM 4223 N N . THR B 1 34 ? 1.291 40.719 -0.992 1 70.38 34 THR B N 1
ATOM 4224 C CA . THR B 1 34 ? -0.1 40.375 -0.763 1 70.38 34 THR B CA 1
ATOM 4225 C C . THR B 1 34 ? -0.708 39.75 -2.018 1 70.38 34 THR B C 1
ATOM 4227 O O . THR B 1 34 ? -0.333 40.094 -3.137 1 70.38 34 THR B O 1
ATOM 4230 N N . ASP B 1 35 ? -1.597 38.719 -1.808 1 67.06 35 ASP B N 1
ATOM 4231 C CA . ASP B 1 35 ? -2.408 38.156 -2.895 1 67.06 35 ASP B CA 1
ATOM 4232 C C . ASP B 1 35 ? -3.896 38.25 -2.566 1 67.06 35 ASP B C 1
ATOM 4234 O O . ASP B 1 35 ? -4.699 37.469 -3.074 1 67.06 35 ASP B O 1
ATOM 4238 N N . LEU B 1 36 ? -4.148 39.281 -1.782 1 68.12 36 LEU B N 1
ATOM 4239 C CA . LEU B 1 36 ? -5.543 39.625 -1.491 1 68.12 36 LEU B CA 1
ATOM 4240 C C . LEU B 1 36 ? -6.148 40.469 -2.607 1 68.12 36 LEU B C 1
ATOM 4242 O O . LEU B 1 36 ? -5.457 41.281 -3.225 1 68.12 36 LEU B O 1
ATOM 4246 N N . GLU B 1 37 ? -7.418 40.25 -2.793 1 76.56 37 GLU B N 1
ATOM 4247 C CA . GLU B 1 37 ? -8.141 41.031 -3.779 1 76.56 37 GLU B CA 1
ATOM 4248 C C . GLU B 1 37 ? -8.258 42.5 -3.334 1 76.56 37 GLU B C 1
ATOM 4250 O O . GLU B 1 37 ? -8.188 43.406 -4.16 1 76.56 37 GLU B O 1
ATOM 4255 N N . ASP B 1 38 ? -8.438 42.75 -2.092 1 76.56 38 ASP B N 1
ATOM 4256 C CA . ASP B 1 38 ? -8.477 44.062 -1.489 1 76.56 38 ASP B CA 1
ATOM 4257 C C . ASP B 1 38 ? -7.434 44.188 -0.379 1 76.56 38 ASP B C 1
ATOM 4259 O O . ASP B 1 38 ? -7.707 43.875 0.776 1 76.56 38 ASP B O 1
ATOM 4263 N N . PRO B 1 39 ? -6.316 44.812 -0.73 1 74.94 39 PRO B N 1
ATOM 4264 C CA . PRO B 1 39 ? -5.23 44.844 0.25 1 74.94 39 PRO B CA 1
ATOM 4265 C C . PRO B 1 39 ? -5.211 46.125 1.075 1 74.94 39 PRO B C 1
ATOM 4267 O O . PRO B 1 39 ? -4.336 46.281 1.928 1 74.94 39 PRO B O 1
ATOM 4270 N N . GLY B 1 40 ? -6.137 46.969 0.907 1 74.56 40 GLY B N 1
ATOM 4271 C CA . GLY B 1 40 ? -6.07 48.344 1.417 1 74.56 40 GLY B CA 1
ATOM 4272 C C . GLY B 1 40 ? -5.809 48.406 2.91 1 74.56 40 GLY B C 1
ATOM 4273 O O . GLY B 1 40 ? -4.988 49.219 3.367 1 74.56 40 GLY B O 1
ATOM 4274 N N . ARG B 1 41 ? -6.414 47.531 3.605 1 65.19 41 ARG B N 1
ATOM 4275 C CA . ARG B 1 41 ? -6.363 47.594 5.062 1 65.19 41 ARG B CA 1
ATOM 4276 C C . ARG B 1 41 ? -5.012 47.125 5.582 1 65.19 41 ARG B C 1
ATOM 4278 O O . ARG B 1 41 ? -4.637 47.438 6.715 1 65.19 41 ARG B O 1
ATOM 4285 N N . PHE B 1 42 ? -4.203 46.625 4.668 1 62.88 42 PHE B N 1
ATOM 4286 C CA . PHE B 1 42 ? -2.967 46 5.109 1 62.88 42 PHE B CA 1
ATOM 4287 C C . PHE B 1 42 ? -1.752 46.75 4.594 1 62.88 42 PHE B C 1
ATOM 4289 O O . PHE B 1 42 ? -0.612 46.344 4.816 1 62.88 42 PHE B O 1
ATOM 4296 N N . LEU B 1 43 ? -2.111 47.812 3.951 1 75.19 43 LEU B N 1
ATOM 4297 C CA . LEU B 1 43 ? -1.016 48.531 3.309 1 75.19 43 LEU B CA 1
ATOM 4298 C C . LEU B 1 43 ? -0.694 49.812 4.055 1 75.19 43 LEU B C 1
ATOM 4300 O O . LEU B 1 43 ? -1.581 50.438 4.656 1 75.19 43 LEU B O 1
ATOM 4304 N N . GLN B 1 44 ? 0.529 50.094 4.27 1 73.5 44 GLN B N 1
ATOM 4305 C CA . GLN B 1 44 ? 0.981 51.406 4.781 1 73.5 44 GLN B CA 1
ATOM 4306 C C . GLN B 1 44 ? 1.485 52.281 3.652 1 73.5 44 GLN B C 1
ATOM 4308 O O . GLN B 1 44 ? 1.927 51.781 2.611 1 73.5 44 GLN B O 1
ATOM 4313 N N . ARG B 1 45 ? 1.376 53.562 4.043 1 81.75 45 ARG B N 1
ATOM 4314 C CA . ARG B 1 45 ? 1.793 54.562 3.055 1 81.75 45 ARG B CA 1
ATOM 4315 C C . ARG B 1 45 ? 3.268 54.406 2.705 1 81.75 45 ARG B C 1
ATOM 4317 O O . ARG B 1 45 ? 4.105 54.219 3.592 1 81.75 45 ARG B O 1
ATOM 4324 N N . GLY B 1 46 ? 3.514 54.406 1.5 1 83.31 46 GLY B N 1
ATOM 4325 C CA . GLY B 1 46 ? 4.883 54.406 1.016 1 83.31 46 GLY B CA 1
ATOM 4326 C C . GLY B 1 46 ? 5.441 53.031 0.802 1 83.31 46 GLY B C 1
ATOM 4327 O O . GLY B 1 46 ? 6.594 52.875 0.399 1 83.31 46 GLY B O 1
ATOM 4328 N N . GLU B 1 47 ? 4.691 52.062 0.999 1 83.44 47 GLU B N 1
ATOM 4329 C CA . GLU B 1 47 ? 5.172 50.688 0.829 1 83.44 47 GLU B CA 1
ATOM 4330 C C . GLU B 1 47 ? 5.062 50.25 -0.627 1 83.44 47 GLU B C 1
ATOM 4332 O O . GLU B 1 47 ? 4.172 50.688 -1.354 1 83.44 47 GLU B O 1
ATOM 4337 N N . ILE B 1 48 ? 6.012 49.406 -1.002 1 89.56 48 ILE B N 1
ATOM 4338 C CA . ILE B 1 48 ? 5.812 48.719 -2.268 1 89.56 48 ILE B CA 1
ATOM 4339 C C . ILE B 1 48 ? 5.02 47.438 -2.029 1 89.56 48 ILE B C 1
ATOM 4341 O O . ILE B 1 48 ? 5.18 46.781 -0.997 1 89.56 48 ILE B O 1
ATOM 4345 N N . VAL B 1 49 ? 4.168 47.156 -2.941 1 88.12 49 VAL B N 1
ATOM 4346 C CA . VAL B 1 49 ? 3.303 46 -2.826 1 88.12 49 VAL B CA 1
ATOM 4347 C C . VAL B 1 49 ? 3.752 44.906 -3.816 1 88.12 49 VAL B C 1
ATOM 4349 O O . VAL B 1 49 ? 3.906 45.188 -5.012 1 88.12 49 VAL B O 1
ATOM 4352 N N . LEU B 1 50 ? 4.074 43.781 -3.227 1 87.88 50 LEU B N 1
ATOM 4353 C CA . LEU B 1 50 ? 4.391 42.594 -4.043 1 87.88 50 LEU B CA 1
ATOM 4354 C C . LEU B 1 50 ? 3.18 41.688 -4.168 1 87.88 50 LEU B C 1
ATOM 4356 O O . LEU B 1 50 ? 2.555 41.344 -3.166 1 87.88 50 LEU B O 1
ATOM 4360 N N . SER B 1 51 ? 2.723 41.375 -5.422 1 86.06 51 SER B N 1
ATOM 4361 C CA . SER B 1 51 ? 1.577 40.5 -5.613 1 86.06 51 SER B CA 1
ATOM 4362 C C . SER B 1 51 ? 1.83 39.5 -6.742 1 86.06 51 SER B C 1
ATOM 4364 O O . SER B 1 51 ? 2.316 39.875 -7.809 1 86.06 51 SER B O 1
ATOM 4366 N N . GLY B 1 52 ? 1.557 38.25 -6.453 1 82.88 52 GLY B N 1
ATOM 4367 C CA . GLY B 1 52 ? 1.621 37.219 -7.48 1 82.88 52 GLY B CA 1
ATOM 4368 C C . GLY B 1 52 ? 0.372 37.156 -8.336 1 82.88 52 GLY B C 1
ATOM 4369 O O . GLY B 1 52 ? 0.289 36.344 -9.266 1 82.88 52 GLY B O 1
ATOM 4370 N N . LEU B 1 53 ? -0.588 37.906 -8.078 1 83.38 53 LEU B N 1
ATOM 4371 C CA . LEU B 1 53 ? -1.822 38.094 -8.828 1 83.38 53 LEU B CA 1
ATOM 4372 C C . LEU B 1 53 ? -2.664 36.812 -8.844 1 83.38 53 LEU B C 1
ATOM 4374 O O . LEU B 1 53 ? -3.436 36.594 -9.781 1 83.38 53 LEU B O 1
ATOM 4378 N N . VAL B 1 54 ? -2.584 36 -7.793 1 75.69 54 VAL B N 1
ATOM 4379 C CA . VAL B 1 54 ? -3.328 34.75 -7.711 1 75.69 54 VAL B CA 1
ATOM 4380 C C . VAL B 1 54 ? -4.82 35.031 -7.59 1 75.69 54 VAL B C 1
ATOM 4382 O O . VAL B 1 54 ? -5.656 34.188 -7.914 1 75.69 54 VAL B O 1
ATOM 4385 N N . TRP B 1 55 ? -5.145 36.25 -7.168 1 73.88 55 TRP B N 1
ATOM 4386 C CA . TRP B 1 55 ? -6.523 36.656 -6.938 1 73.88 55 TRP B CA 1
ATOM 4387 C C . TRP B 1 55 ? -7.215 37.031 -8.25 1 73.88 55 TRP B C 1
ATOM 4389 O O . TRP B 1 55 ? -8.43 37.219 -8.281 1 73.88 55 TRP B O 1
ATOM 4399 N N . TRP B 1 56 ? -6.488 37.062 -9.32 1 81.75 56 TRP B N 1
ATOM 4400 C CA . TRP B 1 56 ? -7.027 37.5 -10.617 1 81.75 56 TRP B CA 1
ATOM 4401 C C . TRP B 1 56 ? -6.984 36.344 -11.617 1 81.75 56 TRP B C 1
ATOM 4403 O O . TRP B 1 56 ? -6.043 35.531 -11.617 1 81.75 56 TRP B O 1
ATOM 4413 N N . SER B 1 57 ? -8.109 36.219 -12.43 1 81.25 57 SER B N 1
ATOM 4414 C CA . SER B 1 57 ? -8.133 35.312 -13.578 1 81.25 57 SER B CA 1
ATOM 4415 C C . SER B 1 57 ? -8.57 36.031 -14.844 1 81.25 57 SER B C 1
ATOM 4417 O O . SER B 1 57 ? -9.164 37.094 -14.781 1 81.25 57 SER B O 1
ATOM 4419 N N . ALA B 1 58 ? -8.203 35.469 -16.047 1 77.94 58 ALA B N 1
ATOM 4420 C CA . ALA B 1 58 ? -8.547 36.062 -17.344 1 77.94 58 ALA B CA 1
ATOM 4421 C C . ALA B 1 58 ? -10.062 36.219 -17.484 1 77.94 58 ALA B C 1
ATOM 4423 O O . ALA B 1 58 ? -10.531 37.094 -18.219 1 77.94 58 ALA B O 1
ATOM 4424 N N . ALA B 1 59 ? -10.719 35.5 -16.672 1 73.62 59 ALA B N 1
ATOM 4425 C CA . ALA B 1 59 ? -12.18 35.594 -16.688 1 73.62 59 ALA B CA 1
ATOM 4426 C C . ALA B 1 59 ? -12.672 36.812 -15.938 1 73.62 59 ALA B C 1
ATOM 4428 O O . ALA B 1 59 ? -13.82 37.25 -16.094 1 73.62 59 ALA B O 1
ATOM 4429 N N . ASP B 1 60 ? -11.766 37.312 -15.188 1 74.62 60 ASP B N 1
ATOM 4430 C CA . ASP B 1 60 ? -12.133 38.438 -14.359 1 74.62 60 ASP B CA 1
ATOM 4431 C C . ASP B 1 60 ? -12.047 39.75 -15.148 1 74.62 60 ASP B C 1
ATOM 4433 O O . ASP B 1 60 ? -11.188 39.906 -16.016 1 74.62 60 ASP B O 1
ATOM 4437 N N . GLU B 1 61 ? -13.094 40.469 -15.367 1 69.69 61 GLU B N 1
ATOM 4438 C CA . GLU B 1 61 ? -13.164 41.75 -16.062 1 69.69 61 GLU B CA 1
ATOM 4439 C C . GLU B 1 61 ? -12.18 42.781 -15.469 1 69.69 61 GLU B C 1
ATOM 4441 O O . GLU B 1 61 ? -11.594 42.531 -14.414 1 69.69 61 GLU B O 1
ATOM 4446 N N . GLY B 1 62 ? -11.859 43.75 -16.062 1 81.94 62 GLY B N 1
ATOM 4447 C CA . GLY B 1 62 ? -10.992 44.875 -15.695 1 81.94 62 GLY B CA 1
ATOM 4448 C C . GLY B 1 62 ? -11.383 45.531 -14.391 1 81.94 62 GLY B C 1
ATOM 4449 O O . GLY B 1 62 ? -10.555 46.156 -13.742 1 81.94 62 GLY B O 1
ATOM 4450 N N . ALA B 1 63 ? -12.539 45.156 -13.953 1 84.75 63 ALA B N 1
ATOM 4451 C CA . ALA B 1 63 ? -13.047 45.812 -12.75 1 84.75 63 ALA B CA 1
ATOM 4452 C C . ALA B 1 63 ? -12.32 45.312 -11.508 1 84.75 63 ALA B C 1
ATOM 4454 O O . ALA B 1 63 ? -12.031 46.094 -10.602 1 84.75 63 ALA B O 1
ATOM 4455 N N . LYS B 1 64 ? -11.953 44.062 -11.5 1 86.81 64 LYS B N 1
ATOM 4456 C CA . LYS B 1 64 ? -11.25 43.5 -10.352 1 86.81 64 LYS B CA 1
ATOM 4457 C C . LYS B 1 64 ? -9.852 44.094 -10.211 1 86.81 64 LYS B C 1
ATOM 4459 O O . LYS B 1 64 ? -9.422 44.438 -9.109 1 86.81 64 LYS B O 1
ATOM 4464 N N . ALA B 1 65 ? -9.312 44.219 -11.328 1 91.75 65 ALA B N 1
ATOM 4465 C CA . ALA B 1 65 ? -7.984 44.812 -11.336 1 91.75 65 ALA B CA 1
ATOM 4466 C C . ALA B 1 65 ? -8.055 46.281 -10.922 1 91.75 65 ALA B C 1
ATOM 4468 O O . ALA B 1 65 ? -7.203 46.781 -10.172 1 91.75 65 ALA B O 1
ATOM 4469 N N . ASP B 1 66 ? -9.102 46.938 -11.367 1 92.31 66 ASP B N 1
ATOM 4470 C CA . ASP B 1 66 ? -9.297 48.344 -11.047 1 92.31 66 ASP B CA 1
ATOM 4471 C C . ASP B 1 66 ? -9.516 48.531 -9.547 1 92.31 66 ASP B C 1
ATOM 4473 O O . ASP B 1 66 ? -8.953 49.469 -8.945 1 92.31 66 ASP B O 1
ATOM 4477 N N . ARG B 1 67 ? -10.258 47.688 -8.969 1 89.31 67 ARG B N 1
ATOM 4478 C CA . ARG B 1 67 ? -10.523 47.781 -7.539 1 89.31 67 ARG B CA 1
ATOM 4479 C C . ARG B 1 67 ? -9.25 47.531 -6.734 1 89.31 67 ARG B C 1
ATOM 4481 O O . ARG B 1 67 ? -8.992 48.219 -5.75 1 89.31 67 ARG B O 1
ATOM 4488 N N . PHE B 1 68 ? -8.445 46.656 -7.121 1 91.62 68 PHE B N 1
ATOM 4489 C CA . PHE B 1 68 ? -7.195 46.344 -6.449 1 91.62 68 PHE B CA 1
ATOM 4490 C C . PHE B 1 68 ? -6.234 47.531 -6.488 1 91.62 68 PHE B C 1
ATOM 4492 O O . PHE B 1 68 ? -5.703 47.938 -5.453 1 91.62 68 PHE B O 1
ATOM 4499 N N . VAL B 1 69 ? -6.176 48.062 -7.684 1 94.12 69 VAL B N 1
ATOM 4500 C CA . VAL B 1 69 ? -5.207 49.156 -7.848 1 94.12 69 VAL B CA 1
ATOM 4501 C C . VAL B 1 69 ? -5.727 50.406 -7.168 1 94.12 69 VAL B C 1
ATOM 4503 O O . VAL B 1 69 ? -4.949 51.188 -6.586 1 94.12 69 VAL B O 1
ATOM 4506 N N . ALA B 1 70 ? -6.992 50.594 -7.164 1 92.56 70 ALA B N 1
ATOM 4507 C CA . ALA B 1 70 ? -7.582 51.719 -6.441 1 92.56 70 ALA B CA 1
ATOM 4508 C C . ALA B 1 70 ? -7.305 51.625 -4.945 1 92.56 70 ALA B C 1
ATOM 4510 O O . ALA B 1 70 ? -6.992 52.625 -4.293 1 92.56 70 ALA B O 1
ATOM 4511 N N . ALA B 1 71 ? -7.414 50.438 -4.461 1 89.56 71 ALA B N 1
ATOM 4512 C CA . ALA B 1 71 ? -7.121 50.188 -3.049 1 89.56 71 ALA B CA 1
ATOM 4513 C C . ALA B 1 71 ? -5.664 50.531 -2.729 1 89.56 71 ALA B C 1
ATOM 4515 O O . ALA B 1 71 ? -5.363 51.094 -1.671 1 89.56 71 ALA B O 1
ATOM 4516 N N . LEU B 1 72 ? -4.75 50.25 -3.617 1 92.31 72 LEU B N 1
ATOM 4517 C CA . LEU B 1 72 ? -3.334 50.562 -3.439 1 92.31 72 LEU B CA 1
ATOM 4518 C C . LEU B 1 72 ? -3.109 52.062 -3.406 1 92.31 72 LEU B C 1
ATOM 4520 O O . LEU B 1 72 ? -2.363 52.594 -2.562 1 92.31 72 LEU B O 1
ATOM 4524 N N . ARG B 1 73 ? -3.773 52.688 -4.305 1 92.88 73 ARG B N 1
ATOM 4525 C CA . ARG B 1 73 ? -3.672 54.156 -4.379 1 92.88 73 ARG B CA 1
ATOM 4526 C C . ARG B 1 73 ? -4.191 54.812 -3.104 1 92.88 73 ARG B C 1
ATOM 4528 O O . ARG B 1 73 ? -3.537 55.688 -2.539 1 92.88 73 ARG B O 1
ATOM 4535 N N . ASP B 1 74 ? -5.309 54.312 -2.686 1 89.12 74 ASP B N 1
ATOM 4536 C CA . ASP B 1 74 ? -5.93 54.906 -1.499 1 89.12 74 ASP B CA 1
ATOM 4537 C C . ASP B 1 74 ? -5.074 54.656 -0.257 1 89.12 74 ASP B C 1
ATOM 4539 O O . ASP B 1 74 ? -5.035 55.5 0.649 1 89.12 74 ASP B O 1
ATOM 4543 N N . ALA B 1 75 ? -4.379 53.562 -0.279 1 84.44 75 ALA B N 1
ATOM 4544 C CA . ALA B 1 75 ? -3.504 53.219 0.836 1 84.44 75 ALA B CA 1
ATOM 4545 C C . ALA B 1 75 ? -2.17 53.969 0.734 1 84.44 75 ALA B C 1
ATOM 4547 O O . ALA B 1 75 ? -1.379 53.938 1.681 1 84.44 75 ALA B O 1
ATOM 4548 N N . GLY B 1 76 ? -1.938 54.562 -0.327 1 88.81 76 GLY B N 1
ATOM 4549 C CA . GLY B 1 76 ? -0.716 55.312 -0.524 1 88.81 76 GLY B CA 1
ATOM 4550 C C . GLY B 1 76 ? 0.475 54.469 -0.887 1 88.81 76 GLY B C 1
ATOM 4551 O O . GLY B 1 76 ? 1.605 54.75 -0.494 1 88.81 76 GLY B O 1
ATOM 4552 N N . ALA B 1 77 ? 0.276 53.406 -1.546 1 90.06 77 ALA B N 1
ATOM 4553 C CA . ALA B 1 77 ? 1.364 52.531 -1.956 1 90.06 77 ALA B CA 1
ATOM 4554 C C . ALA B 1 77 ? 2.324 53.25 -2.9 1 90.06 77 ALA B C 1
ATOM 4556 O O . ALA B 1 77 ? 1.9 54.031 -3.738 1 90.06 77 ALA B O 1
ATOM 4557 N N . ALA B 1 78 ? 3.555 52.875 -2.729 1 91.38 78 ALA B N 1
ATOM 4558 C CA . ALA B 1 78 ? 4.586 53.531 -3.547 1 91.38 78 ALA B CA 1
ATOM 4559 C C . ALA B 1 78 ? 4.605 52.938 -4.957 1 91.38 78 ALA B C 1
ATOM 4561 O O . ALA B 1 78 ? 4.824 53.656 -5.934 1 91.38 78 ALA B O 1
ATOM 4562 N N . ALA B 1 79 ? 4.469 51.656 -5.059 1 94.19 79 ALA B N 1
ATOM 4563 C CA . ALA B 1 79 ? 4.488 50.969 -6.336 1 94.19 79 ALA B CA 1
ATOM 4564 C C . ALA B 1 79 ? 3.916 49.562 -6.191 1 94.19 79 ALA B C 1
ATOM 4566 O O . ALA B 1 79 ? 3.826 49.031 -5.082 1 94.19 79 ALA B O 1
ATOM 4567 N N . LEU B 1 80 ? 3.494 49.031 -7.293 1 93.81 80 LEU B N 1
ATOM 4568 C CA . LEU B 1 80 ? 3.088 47.625 -7.391 1 93.81 80 LEU B CA 1
ATOM 4569 C C . LEU B 1 80 ? 4.109 46.812 -8.18 1 93.81 80 LEU B C 1
ATOM 4571 O O . LEU B 1 80 ? 4.504 47.219 -9.281 1 93.81 80 LEU B O 1
ATOM 4575 N N . LEU B 1 81 ? 4.625 45.781 -7.52 1 92 81 LEU B N 1
ATOM 4576 C CA . LEU B 1 81 ? 5.445 44.812 -8.203 1 92 81 LEU B CA 1
ATOM 4577 C C . LEU B 1 81 ? 4.664 43.5 -8.422 1 92 81 LEU B C 1
ATOM 4579 O O . LEU B 1 81 ? 4.332 42.812 -7.469 1 92 81 LEU B O 1
ATOM 4583 N N . ALA B 1 82 ? 4.32 43.219 -9.672 1 92.62 82 ALA B N 1
ATOM 4584 C CA . ALA B 1 82 ? 3.498 42.062 -10.039 1 92.62 82 ALA B CA 1
ATOM 4585 C C . ALA B 1 82 ? 4.359 40.906 -10.539 1 92.62 82 ALA B C 1
ATOM 4587 O O . ALA B 1 82 ? 5.16 41.062 -11.469 1 92.62 82 ALA B O 1
ATOM 4588 N N . GLY B 1 83 ? 4.172 39.719 -9.844 1 88.5 83 GLY B N 1
ATOM 4589 C CA . GLY B 1 83 ? 4.906 38.531 -10.25 1 88.5 83 GLY B CA 1
ATOM 4590 C C . GLY B 1 83 ? 4.379 37.906 -11.531 1 88.5 83 GLY B C 1
ATOM 4591 O O . GLY B 1 83 ? 3.166 37.875 -11.75 1 88.5 83 GLY B O 1
ATOM 4592 N N . GLU B 1 84 ? 5.281 37.406 -12.32 1 87.62 84 GLU B N 1
ATOM 4593 C CA . GLU B 1 84 ? 4.91 36.75 -13.586 1 87.62 84 GLU B CA 1
ATOM 4594 C C . GLU B 1 84 ? 4.68 35.281 -13.406 1 87.62 84 GLU B C 1
ATOM 4596 O O . GLU B 1 84 ? 4.297 34.562 -14.359 1 87.62 84 GLU B O 1
ATOM 4601 N N . GLU B 1 85 ? 4.895 34.781 -12.234 1 77.94 85 GLU B N 1
ATOM 4602 C CA . GLU B 1 85 ? 4.887 33.344 -11.984 1 77.94 85 GLU B CA 1
ATOM 4603 C C . GLU B 1 85 ? 3.51 32.75 -12.258 1 77.94 85 GLU B C 1
ATOM 4605 O O . GLU B 1 85 ? 3.4 31.672 -12.852 1 77.94 85 GLU B O 1
ATOM 4610 N N . THR B 1 86 ? 2.404 33.438 -11.93 1 74.56 86 THR B N 1
ATOM 4611 C CA . THR B 1 86 ? 1.051 32.906 -11.961 1 74.56 86 THR B CA 1
ATOM 4612 C C . THR B 1 86 ? 0.49 32.938 -13.383 1 74.56 86 THR B C 1
ATOM 4614 O O . THR B 1 86 ? -0.124 31.969 -13.828 1 74.56 86 THR B O 1
ATOM 4617 N N . HIS B 1 87 ? 0.699 33.969 -14.117 1 79.31 87 HIS B N 1
ATOM 4618 C CA . HIS B 1 87 ? 0.034 34.188 -15.398 1 79.31 87 HIS B CA 1
ATOM 4619 C C . HIS B 1 87 ? 1.046 34.281 -16.531 1 79.31 87 HIS B C 1
ATOM 4621 O O . HIS B 1 87 ? 0.683 34.594 -17.672 1 79.31 87 HIS B O 1
ATOM 4627 N N . GLY B 1 88 ? 2.221 34 -16.234 1 83.62 88 GLY B N 1
ATOM 4628 C CA . GLY B 1 88 ? 3.275 34.094 -17.219 1 83.62 88 GLY B CA 1
ATOM 4629 C C . GLY B 1 88 ? 3.734 35.5 -17.469 1 83.62 88 GLY B C 1
ATOM 4630 O O . GLY B 1 88 ? 4.934 35.781 -17.469 1 83.62 88 GLY B O 1
ATOM 4631 N N . THR B 1 89 ? 2.697 36.312 -17.797 1 88.31 89 THR B N 1
ATOM 4632 C CA . THR B 1 89 ? 2.949 37.719 -17.922 1 88.31 89 THR B CA 1
ATOM 4633 C C . THR B 1 89 ? 1.964 38.531 -17.078 1 88.31 89 THR B C 1
ATOM 4635 O O . THR B 1 89 ? 0.954 38 -16.625 1 88.31 89 THR B O 1
ATOM 4638 N N . VAL B 1 90 ? 2.301 39.812 -16.859 1 91.31 90 VAL B N 1
ATOM 4639 C CA . VAL B 1 90 ? 1.392 40.688 -16.141 1 91.31 90 VAL B CA 1
ATOM 4640 C C . VAL B 1 90 ? 0.234 41.094 -17.047 1 91.31 90 VAL B C 1
ATOM 4642 O O . VAL B 1 90 ? 0.45 41.594 -18.156 1 91.31 90 VAL B O 1
ATOM 4645 N N . PRO B 1 91 ? -0.93 40.781 -16.719 1 91 91 PRO B N 1
ATOM 4646 C CA . PRO B 1 91 ? -2.1 41.094 -17.547 1 91 91 PRO B CA 1
ATOM 4647 C C . PRO B 1 91 ? -2.188 42.562 -17.922 1 91 91 PRO B C 1
ATOM 4649 O O . PRO B 1 91 ? -1.927 43.438 -17.094 1 91 91 PRO B O 1
ATOM 4652 N N . GLU B 1 92 ? -2.658 42.844 -19.141 1 91.75 92 GLU B N 1
ATOM 4653 C CA . GLU B 1 92 ? -2.773 44.219 -19.688 1 91.75 92 GLU B CA 1
ATOM 4654 C C . GLU B 1 92 ? -3.805 45.031 -18.906 1 91.75 92 GLU B C 1
ATOM 4656 O O . GLU B 1 92 ? -3.652 46.219 -18.75 1 91.75 92 GLU B O 1
ATOM 4661 N N . VAL B 1 93 ? -4.754 44.344 -18.406 1 92 93 VAL B N 1
ATOM 4662 C CA . VAL B 1 93 ? -5.805 45.031 -17.672 1 92 93 VAL B CA 1
ATOM 4663 C C . VAL B 1 93 ? -5.223 45.625 -16.391 1 92 93 VAL B C 1
ATOM 4665 O O . VAL B 1 93 ? -5.688 46.688 -15.938 1 92 93 VAL B O 1
ATOM 4668 N N . LEU B 1 94 ? -4.25 45.031 -15.852 1 93 94 LEU B N 1
ATOM 4669 C CA . LEU B 1 94 ? -3.586 45.562 -14.672 1 93 94 LEU B CA 1
ATOM 4670 C C . LEU B 1 94 ? -2.729 46.75 -15.023 1 93 94 LEU B C 1
ATOM 4672 O O . LEU B 1 94 ? -2.676 47.719 -14.266 1 93 94 LEU B O 1
ATOM 4676 N N . VAL B 1 95 ? -2.1 46.719 -16.125 1 94.56 95 VAL B N 1
ATOM 4677 C CA . VAL B 1 95 ? -1.289 47.844 -16.594 1 94.56 95 VAL B CA 1
ATOM 4678 C C . VAL B 1 95 ? -2.17 49.062 -16.797 1 94.56 95 VAL B C 1
ATOM 4680 O O . VAL B 1 95 ? -1.823 50.156 -16.344 1 94.56 95 VAL B O 1
ATOM 4683 N N . ASP B 1 96 ? -3.287 48.812 -17.344 1 93.44 96 ASP B N 1
ATOM 4684 C CA . ASP B 1 96 ? -4.234 49.906 -17.594 1 93.44 96 ASP B CA 1
ATOM 4685 C C . ASP B 1 96 ? -4.773 50.469 -16.297 1 93.44 96 ASP B C 1
ATOM 4687 O O . ASP B 1 96 ? -4.914 51.688 -16.156 1 93.44 96 ASP B O 1
ATOM 4691 N N . ALA B 1 97 ? -5.07 49.625 -15.422 1 93.75 97 ALA B N 1
ATOM 4692 C CA . ALA B 1 97 ? -5.555 50.062 -14.117 1 93.75 97 ALA B CA 1
ATOM 4693 C C . ALA B 1 97 ? -4.508 50.938 -13.414 1 93.75 97 ALA B C 1
ATOM 4695 O O . ALA B 1 97 ? -4.836 51.969 -12.844 1 93.75 97 ALA B O 1
ATOM 4696 N N . CYS B 1 98 ? -3.266 50.531 -13.445 1 94.94 98 CYS B N 1
ATOM 4697 C CA . CYS B 1 98 ? -2.184 51.281 -12.812 1 94.94 98 CYS B CA 1
ATOM 4698 C C . CYS B 1 98 ? -1.999 52.656 -13.477 1 94.94 98 CYS B C 1
ATOM 4700 O O . CYS B 1 98 ? -1.739 53.656 -12.797 1 94.94 98 CYS B O 1
ATOM 4702 N N . ARG B 1 99 ? -2.193 52.688 -14.703 1 94 99 ARG B N 1
ATOM 4703 C CA . ARG B 1 99 ? -2.135 53.938 -15.445 1 94 99 ARG B CA 1
ATOM 4704 C C . ARG B 1 99 ? -3.258 54.875 -15.023 1 94 99 ARG B C 1
ATOM 4706 O O . ARG B 1 99 ? -3.027 56.062 -14.797 1 94 99 ARG B O 1
ATOM 4713 N N . ARG B 1 100 ? -4.402 54.344 -14.867 1 93.31 100 ARG B N 1
ATOM 4714 C CA . ARG B 1 100 ? -5.582 55.125 -14.508 1 93.31 100 ARG B CA 1
ATOM 4715 C C . ARG B 1 100 ? -5.465 55.656 -13.086 1 93.31 100 ARG B C 1
ATOM 4717 O O . ARG B 1 100 ? -5.828 56.812 -12.828 1 93.31 100 ARG B O 1
ATOM 4724 N N . HIS B 1 101 ? -4.906 54.969 -12.219 1 93.88 101 HIS B N 1
ATOM 4725 C CA . HIS B 1 101 ? -4.898 55.344 -10.812 1 93.88 101 HIS B CA 1
ATOM 4726 C C . HIS B 1 101 ? -3.553 55.938 -10.406 1 93.88 101 HIS B C 1
ATOM 4728 O O . HIS B 1 101 ? -3.385 56.375 -9.273 1 93.88 101 HIS B O 1
ATOM 4734 N N . GLY B 1 102 ? -2.648 55.844 -11.273 1 93 102 GLY B N 1
ATOM 4735 C CA . GLY B 1 102 ? -1.364 56.5 -11.031 1 93 102 GLY B CA 1
ATOM 4736 C C . GLY B 1 102 ? -0.482 55.719 -10.07 1 93 102 GLY B C 1
ATOM 4737 O O . GLY B 1 102 ? 0.072 56.281 -9.133 1 93 102 GLY B O 1
ATOM 4738 N N . ILE B 1 103 ? -0.342 54.469 -10.203 1 94.19 103 ILE B N 1
ATOM 4739 C CA . ILE B 1 103 ? 0.565 53.625 -9.43 1 94.19 103 ILE B CA 1
ATOM 4740 C C . ILE B 1 103 ? 1.606 53 -10.359 1 94.19 103 ILE B C 1
ATOM 4742 O O . ILE B 1 103 ? 1.261 52.406 -11.383 1 94.19 103 ILE B O 1
ATOM 4746 N N . ALA B 1 104 ? 2.852 53.219 -10 1 95.31 104 ALA B N 1
ATOM 4747 C CA . ALA B 1 104 ? 3.908 52.594 -10.789 1 95.31 104 ALA B CA 1
ATOM 4748 C C . ALA B 1 104 ? 3.797 51.062 -10.742 1 95.31 104 ALA B C 1
ATOM 4750 O O . ALA B 1 104 ? 3.494 50.5 -9.695 1 95.31 104 ALA B O 1
ATOM 4751 N N . LEU B 1 105 ? 3.982 50.406 -11.898 1 95.56 105 LEU B N 1
ATOM 4752 C CA . LEU B 1 105 ? 3.881 48.969 -12.016 1 95.56 105 LEU B CA 1
ATOM 4753 C C . LEU B 1 105 ? 5.168 48.375 -12.578 1 95.56 105 LEU B C 1
ATOM 4755 O O . LEU B 1 105 ? 5.613 48.75 -13.664 1 95.56 105 LEU B O 1
ATOM 4759 N N . LEU B 1 106 ? 5.77 47.5 -11.719 1 94.12 106 LEU B N 1
ATOM 4760 C CA . LEU B 1 106 ? 6.938 46.75 -12.141 1 94.12 106 LEU B CA 1
ATOM 4761 C C . LEU B 1 106 ? 6.598 45.25 -12.258 1 94.12 106 LEU B C 1
ATOM 4763 O O . LEU B 1 106 ? 5.805 44.719 -11.469 1 94.12 106 LEU B O 1
ATOM 4767 N N . SER B 1 107 ? 7.172 44.594 -13.258 1 94.5 107 SER B N 1
ATOM 4768 C CA . SER B 1 107 ? 7.027 43.125 -13.367 1 94.5 107 SER B CA 1
ATOM 4769 C C . SER B 1 107 ? 8.203 42.406 -12.711 1 94.5 107 SER B C 1
ATOM 4771 O O . SER B 1 107 ? 9.352 42.844 -12.859 1 94.5 107 SER B O 1
ATOM 4773 N N . VAL B 1 108 ? 7.91 41.375 -11.945 1 89.38 108 VAL B N 1
ATOM 4774 C CA . VAL B 1 108 ? 8.898 40.531 -11.312 1 89.38 108 VAL B CA 1
ATOM 4775 C C . VAL B 1 108 ? 9.008 39.219 -12.078 1 89.38 108 VAL B C 1
ATOM 4777 O O . VAL B 1 108 ? 8.062 38.406 -12.109 1 89.38 108 VAL B O 1
ATOM 4780 N N . PRO B 1 109 ? 10.102 38.969 -12.68 1 87.31 109 PRO B N 1
ATOM 4781 C CA . PRO B 1 109 ? 10.234 37.75 -13.453 1 87.31 109 PRO B CA 1
ATOM 4782 C C . PRO B 1 109 ? 10.195 36.5 -12.57 1 87.31 109 PRO B C 1
ATOM 4784 O O . PRO B 1 109 ? 10.414 36.562 -11.359 1 87.31 109 PRO B O 1
ATOM 4787 N N . VAL B 1 110 ? 10.055 35.344 -13.211 1 80.75 110 VAL B N 1
ATOM 4788 C CA . VAL B 1 110 ? 9.805 34.062 -12.531 1 80.75 110 VAL B CA 1
ATOM 4789 C C . VAL B 1 110 ? 11.023 33.688 -11.695 1 80.75 110 VAL B C 1
ATOM 4791 O O . VAL B 1 110 ? 10.891 33.062 -10.641 1 80.75 110 VAL B O 1
ATOM 4794 N N . HIS B 1 111 ? 12.125 34.188 -12.109 1 75.12 111 HIS B N 1
ATOM 4795 C CA . HIS B 1 111 ? 13.344 33.719 -11.453 1 75.12 111 HIS B CA 1
ATOM 4796 C C . HIS B 1 111 ? 13.695 34.625 -10.266 1 75.12 111 HIS B C 1
ATOM 4798 O O . HIS B 1 111 ? 14.641 34.312 -9.523 1 75.12 111 HIS B O 1
ATOM 4804 N N . THR B 1 112 ? 13.016 35.688 -10.031 1 78.5 112 THR B N 1
ATOM 4805 C CA . THR B 1 112 ? 13.219 36.594 -8.891 1 78.5 112 THR B CA 1
ATOM 4806 C C . THR B 1 112 ? 12.148 36.344 -7.832 1 78.5 112 THR B C 1
ATOM 4808 O O . THR B 1 112 ? 10.953 36.469 -8.117 1 78.5 112 THR B O 1
ATOM 4811 N N . SER B 1 113 ? 12.57 36 -6.652 1 74.88 113 SER B N 1
ATOM 4812 C CA . SER B 1 113 ? 11.617 35.812 -5.566 1 74.88 113 SER B CA 1
ATOM 4813 C C . SER B 1 113 ? 11.211 37.125 -4.926 1 74.88 113 SER B C 1
ATOM 4815 O O . SER B 1 113 ? 11.992 38.094 -4.922 1 74.88 113 SER B O 1
ATOM 4817 N N . PHE B 1 114 ? 10.008 37.25 -4.441 1 74.62 114 PHE B N 1
ATOM 4818 C CA . PHE B 1 114 ? 9.555 38.406 -3.686 1 74.62 114 PHE B CA 1
ATOM 4819 C C . PHE B 1 114 ? 10.453 38.656 -2.479 1 74.62 114 PHE B C 1
ATOM 4821 O O . PHE B 1 114 ? 10.703 39.781 -2.105 1 74.62 114 PHE B O 1
ATOM 4828 N N . ARG B 1 115 ? 10.984 37.625 -2.135 1 65.56 115 ARG B N 1
ATOM 4829 C CA . ARG B 1 115 ? 11.898 37.688 -0.999 1 65.56 115 ARG B CA 1
ATOM 4830 C C . ARG B 1 115 ? 13.148 38.5 -1.361 1 65.56 115 ARG B C 1
ATOM 4832 O O . ARG B 1 115 ? 13.609 39.312 -0.578 1 65.56 115 ARG B O 1
ATOM 4839 N N . ALA B 1 116 ? 13.672 38.188 -2.439 1 70.19 116 ALA B N 1
ATOM 4840 C CA . ALA B 1 116 ? 14.859 38.906 -2.893 1 70.19 116 ALA B CA 1
ATOM 4841 C C . ALA B 1 116 ? 14.602 40.406 -2.953 1 70.19 116 ALA B C 1
ATOM 4843 O O . ALA B 1 116 ? 15.469 41.219 -2.586 1 70.19 116 ALA B O 1
ATOM 4844 N N . ILE B 1 117 ? 13.445 40.75 -3.281 1 78.12 117 ILE B N 1
ATOM 4845 C CA . ILE B 1 117 ? 13.07 42.156 -3.363 1 78.12 117 ILE B CA 1
ATOM 4846 C C . ILE B 1 117 ? 12.93 42.75 -1.956 1 78.12 117 ILE B C 1
ATOM 4848 O O . ILE B 1 117 ? 13.469 43.812 -1.657 1 78.12 117 ILE B O 1
ATOM 4852 N N . THR B 1 118 ? 12.234 41.969 -1.136 1 69.56 118 THR B N 1
ATOM 4853 C CA . THR B 1 118 ? 12.047 42.406 0.245 1 69.56 118 THR B CA 1
ATOM 4854 C C . THR B 1 118 ? 13.391 42.594 0.948 1 69.56 118 THR B C 1
ATOM 4856 O O . THR B 1 118 ? 13.641 43.625 1.568 1 69.56 118 THR B O 1
ATOM 4859 N N . ASP B 1 119 ? 14.188 41.688 0.655 1 64 119 ASP B N 1
ATOM 4860 C CA . ASP B 1 119 ? 15.516 41.719 1.265 1 64 119 ASP B CA 1
ATOM 4861 C C . ASP B 1 119 ? 16.312 42.938 0.766 1 64 119 ASP B C 1
ATOM 4863 O O . ASP B 1 119 ? 16.969 43.625 1.555 1 64 119 ASP B O 1
ATOM 4867 N N . THR B 1 120 ? 16.25 43.094 -0.457 1 69.31 120 THR B N 1
ATOM 4868 C CA . THR B 1 120 ? 17 44.188 -1.073 1 69.31 120 THR B CA 1
ATOM 4869 C C . THR B 1 120 ? 16.516 45.531 -0.547 1 69.31 120 THR B C 1
ATOM 4871 O O . THR B 1 120 ? 17.328 46.406 -0.232 1 69.31 120 THR B O 1
ATOM 4874 N N . VAL B 1 121 ? 15.25 45.656 -0.422 1 70.62 121 VAL B N 1
ATOM 4875 C CA . VAL B 1 121 ? 14.688 46.906 0.056 1 70.62 121 VAL B CA 1
ATOM 4876 C C . VAL B 1 121 ? 15.094 47.125 1.511 1 70.62 121 VAL B C 1
ATOM 4878 O O . VAL B 1 121 ? 15.555 48.219 1.87 1 70.62 121 VAL B O 1
ATOM 4881 N N . TYR B 1 122 ? 14.984 46.094 2.176 1 60.94 122 TYR B N 1
ATOM 4882 C CA . TYR B 1 122 ? 15.289 46.281 3.592 1 60.94 122 TYR B CA 1
ATOM 4883 C C . TYR B 1 122 ? 16.781 46.406 3.814 1 60.94 122 TYR B C 1
ATOM 4885 O O . TYR B 1 122 ? 17.234 47.188 4.664 1 60.94 122 TYR B O 1
ATOM 4893 N N . LEU B 1 123 ? 17.469 45.719 2.965 1 58.47 123 LEU B N 1
ATOM 4894 C CA . LEU B 1 123 ? 18.906 45.875 3.039 1 58.47 123 LEU B CA 1
ATOM 4895 C C . LEU B 1 123 ? 19.297 47.312 2.684 1 58.47 123 LEU B C 1
ATOM 4897 O O . LEU B 1 123 ? 20.172 47.906 3.33 1 58.47 123 LEU B O 1
ATOM 4901 N N . ARG B 1 124 ? 18.781 47.688 1.562 1 57.03 124 ARG B N 1
ATOM 4902 C CA . ARG B 1 124 ? 19.109 49.031 1.127 1 57.03 124 ARG B CA 1
ATOM 4903 C C . ARG B 1 124 ? 18.516 50.062 2.078 1 57.03 124 ARG B C 1
ATOM 4905 O O . ARG B 1 124 ? 19.141 51.094 2.334 1 57.03 124 ARG B O 1
ATOM 4912 N N . GLN B 1 125 ? 17.266 49.812 2.332 1 52 125 GLN B N 1
ATOM 4913 C CA . GLN B 1 125 ? 16.688 50.719 3.326 1 52 125 GLN B CA 1
ATOM 4914 C C . GLN B 1 125 ? 17.531 50.75 4.598 1 52 125 GLN B C 1
ATOM 4916 O O . GLN B 1 125 ? 17.734 51.781 5.203 1 52 125 GLN B O 1
ATOM 4921 N N . TRP B 1 126 ? 17.953 49.469 4.629 1 45.25 126 TRP B N 1
ATOM 4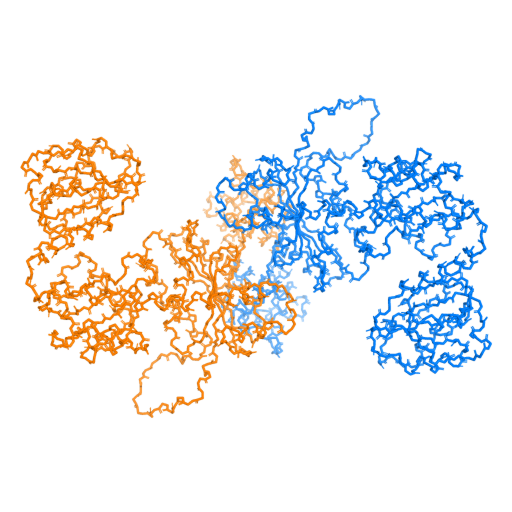922 C CA . TRP B 1 126 ? 18.797 49.312 5.805 1 45.25 126 TRP B CA 1
ATOM 4923 C C . TRP B 1 126 ? 20.25 49.594 5.465 1 45.25 126 TRP B C 1
ATOM 4925 O O . TRP B 1 126 ? 21.031 50 6.324 1 45.25 126 TRP B O 1
ATOM 4935 N N . GLY B 1 127 ? 20.609 49.156 4.348 1 44.53 127 GLY B N 1
ATOM 4936 C CA . GLY B 1 127 ? 21.953 49.5 3.889 1 44.53 127 GLY B CA 1
ATOM 4937 C C . GLY B 1 127 ? 22.203 51 3.855 1 44.53 127 GLY B C 1
ATOM 4938 O O . GLY B 1 127 ? 23.281 51.469 4.223 1 44.53 127 GLY B O 1
ATOM 4939 N N . ASP B 1 128 ? 21.422 51.688 3.049 1 42.16 128 ASP B N 1
ATOM 4940 C CA . ASP B 1 128 ? 21.578 53.125 3.203 1 42.16 128 ASP B CA 1
ATOM 4941 C C . ASP B 1 128 ? 21.531 53.531 4.676 1 42.16 128 ASP B C 1
ATOM 4943 O O . ASP B 1 128 ? 22.141 54.531 5.066 1 42.16 128 ASP B O 1
ATOM 4947 N N . LEU B 1 129 ? 20.828 52.844 5.371 1 37.06 129 LEU B N 1
ATOM 4948 C CA . LEU B 1 129 ? 21.016 52.938 6.812 1 37.06 129 LEU B CA 1
ATOM 4949 C C . LEU B 1 129 ? 22.359 52.344 7.227 1 37.06 129 LEU B C 1
ATOM 4951 O O . LEU B 1 129 ? 22.938 52.75 8.227 1 37.06 129 LEU B O 1
ATOM 4955 N N . SER B 1 130 ? 22.844 51.406 6.383 1 37.22 130 SER B N 1
ATOM 4956 C CA . SER B 1 130 ? 24.125 50.781 6.684 1 37.22 130 SER B CA 1
ATOM 4957 C C . SER B 1 130 ? 25.281 51.656 6.184 1 37.22 130 SER B C 1
ATOM 4959 O O . SER B 1 130 ? 26.438 51.406 6.52 1 37.22 130 SER B O 1
ATOM 4961 N N . ARG B 1 131 ? 25.312 52.312 4.938 1 37.81 131 ARG B N 1
ATOM 4962 C CA . ARG B 1 131 ? 26.5 53.062 4.531 1 37.81 131 ARG B CA 1
ATOM 4963 C C . ARG B 1 131 ? 26.797 54.188 5.52 1 37.81 131 ARG B C 1
ATOM 4965 O O . ARG B 1 131 ? 27.766 54.938 5.348 1 37.81 131 ARG B O 1
ATOM 4972 N N . ARG B 1 132 ? 25.75 54.625 5.988 1 40.59 132 ARG B N 1
ATOM 4973 C CA . ARG B 1 132 ? 26.328 55.5 7.012 1 40.59 132 ARG B CA 1
ATOM 4974 C C . ARG B 1 132 ? 27.109 54.688 8.039 1 40.59 132 ARG B C 1
ATOM 4976 O O . ARG B 1 132 ? 26.625 53.688 8.555 1 40.59 132 ARG B O 1
ATOM 4983 N N . PRO B 1 133 ? 28.5 54.531 7.801 1 35.09 133 PRO B N 1
ATOM 4984 C CA . PRO B 1 133 ? 29.359 53.938 8.82 1 35.09 133 PRO B CA 1
ATOM 4985 C C . PRO B 1 133 ? 28.703 53.875 10.195 1 35.09 133 PRO B C 1
ATOM 4987 O O . PRO B 1 133 ? 29.391 53.781 11.211 1 35.09 133 PRO B O 1
ATOM 4990 N N . ALA B 1 134 ? 27.656 54.438 10.461 1 37.41 134 ALA B N 1
ATOM 4991 C CA . ALA B 1 134 ? 27.516 54.531 11.914 1 37.41 134 ALA B CA 1
ATOM 4992 C C . ALA B 1 134 ? 27.297 53.156 12.539 1 37.41 134 ALA B C 1
ATOM 4994 O O . ALA B 1 134 ? 26.453 52.406 12.086 1 37.41 134 ALA B O 1
ATOM 4995 N N . ASP B 1 135 ? 28.234 52.375 13.133 1 40.97 135 ASP B N 1
ATOM 4996 C CA . ASP B 1 135 ? 28.609 51.375 14.125 1 40.97 135 ASP B CA 1
ATOM 4997 C C . ASP B 1 135 ? 27.406 50.969 14.977 1 40.97 135 ASP B C 1
ATOM 4999 O O . ASP B 1 135 ? 27.406 49.906 15.586 1 40.97 135 ASP B O 1
ATOM 5003 N N . HIS B 1 136 ? 26.453 51.844 15.094 1 44.44 136 HIS B N 1
ATOM 5004 C CA . HIS B 1 136 ? 25.484 51.812 16.188 1 44.44 136 HIS B CA 1
ATOM 5005 C C . HIS B 1 136 ? 24.312 50.906 15.867 1 44.44 136 HIS B C 1
ATOM 5007 O O . HIS B 1 136 ? 23.562 50.5 16.766 1 44.44 136 HIS B O 1
ATOM 5013 N N . TYR B 1 137 ? 24.062 50.5 14.523 1 54.25 137 TYR B N 1
ATOM 5014 C CA . TYR B 1 137 ? 22.781 49.844 14.305 1 54.25 137 TYR B CA 1
ATOM 5015 C C . TYR B 1 137 ? 22.984 48.344 14.078 1 54.25 137 TYR B C 1
ATOM 5017 O O . TYR B 1 137 ? 22.031 47.562 13.992 1 54.25 137 TYR B O 1
ATOM 5025 N N . ALA B 1 138 ? 24.266 47.938 13.961 1 63.19 138 ALA B N 1
ATOM 5026 C CA . ALA B 1 138 ? 24.562 46.531 13.844 1 63.19 138 ALA B CA 1
ATOM 5027 C C . ALA B 1 138 ? 25.031 45.938 15.172 1 63.19 138 ALA B C 1
ATOM 5029 O O . ALA B 1 138 ? 25.344 46.688 16.109 1 63.19 138 ALA B O 1
ATOM 5030 N N . LEU B 1 139 ? 24.938 44.656 15.203 1 76.88 139 LEU B N 1
ATOM 5031 C CA . LEU B 1 139 ? 25.516 44 16.375 1 76.88 139 LEU B CA 1
ATOM 5032 C C . LEU B 1 139 ? 27 44.281 16.5 1 76.88 139 LEU B C 1
ATOM 5034 O O . LEU B 1 139 ? 27.734 44.25 15.516 1 76.88 139 LEU B O 1
ATOM 5038 N N . PRO B 1 140 ? 27.375 44.812 17.594 1 78.5 140 PRO B N 1
ATOM 5039 C CA . PRO B 1 140 ? 28.812 45.062 17.812 1 78.5 140 PRO B CA 1
ATOM 5040 C C . PRO B 1 140 ? 29.688 43.875 17.438 1 78.5 140 PRO B C 1
ATOM 5042 O O . PRO B 1 140 ? 29.266 42.719 17.609 1 78.5 140 PRO B O 1
ATOM 5045 N N . GLU B 1 141 ? 30.828 44.156 16.922 1 78.25 141 GLU B N 1
ATOM 5046 C CA . GLU B 1 141 ? 31.75 43.156 16.422 1 78.25 141 GLU B CA 1
ATOM 5047 C C . GLU B 1 141 ? 32.094 42.156 17.516 1 78.25 141 GLU B C 1
ATOM 5049 O O . GLU B 1 141 ? 32.219 40.938 17.25 1 78.25 141 GLU B O 1
ATOM 5054 N N . ASN B 1 142 ? 32.312 42.656 18.719 1 83.94 142 ASN B N 1
ATOM 5055 C CA . ASN B 1 142 ? 32.656 41.781 19.828 1 83.94 142 ASN B CA 1
ATOM 5056 C C . ASN B 1 142 ? 31.516 40.781 20.125 1 83.94 142 ASN B C 1
ATOM 5058 O O . ASN B 1 142 ? 31.75 39.625 20.438 1 83.94 142 ASN B O 1
ATOM 5062 N N . VAL B 1 143 ? 30.328 41.25 19.953 1 86.75 143 VAL B N 1
ATOM 5063 C CA . VAL B 1 143 ? 29.172 40.406 20.172 1 86.75 143 VAL B CA 1
ATOM 5064 C C . VAL B 1 143 ? 29.047 39.375 19.047 1 86.75 143 VAL B C 1
ATOM 5066 O O . VAL B 1 143 ? 28.797 38.219 19.297 1 86.75 143 VAL B O 1
ATOM 5069 N N . ARG B 1 144 ? 29.25 39.812 17.828 1 86.5 144 ARG B N 1
ATOM 5070 C CA . ARG B 1 144 ? 29.219 38.906 16.688 1 86.5 144 ARG B CA 1
ATOM 5071 C C . ARG B 1 144 ? 30.234 37.781 16.844 1 86.5 144 ARG B C 1
ATOM 5073 O O . ARG B 1 144 ? 29.922 36.625 16.578 1 86.5 144 ARG B O 1
ATOM 5080 N N . GLY B 1 145 ? 31.438 38.156 17.188 1 88.62 145 GLY B N 1
ATOM 5081 C CA . GLY B 1 145 ? 32.469 37.156 17.422 1 88.62 145 GLY B CA 1
ATOM 5082 C C . GLY B 1 145 ? 32.094 36.188 18.531 1 88.62 145 GLY B C 1
ATOM 5083 O O . GLY B 1 145 ? 32.344 34.969 18.391 1 88.62 145 GLY B O 1
ATOM 5084 N N . GLU B 1 146 ? 31.578 36.688 19.578 1 92.06 146 GLU B N 1
ATOM 5085 C CA . GLU B 1 146 ? 31.156 35.844 20.688 1 92.06 146 GLU B CA 1
ATOM 5086 C C . GLU B 1 146 ? 30.062 34.875 20.25 1 92.06 146 GLU B C 1
ATOM 5088 O O . GLU B 1 146 ? 30.125 33.688 20.578 1 92.06 146 GLU B O 1
ATOM 5093 N N . LEU B 1 147 ? 29.078 35.406 19.547 1 93.12 147 LEU B N 1
ATOM 5094 C CA . LEU B 1 147 ? 27.984 34.562 19.078 1 93.12 147 LEU B CA 1
ATOM 5095 C C . LEU B 1 147 ? 28.5 33.469 18.141 1 93.12 147 LEU B C 1
ATOM 5097 O O . LEU B 1 147 ? 28.047 32.312 18.203 1 93.12 147 LEU B O 1
ATOM 5101 N N . SER B 1 148 ? 29.422 33.781 17.25 1 90.81 148 SER B N 1
ATOM 5102 C CA . SER B 1 148 ? 30.016 32.812 16.344 1 90.81 148 SER B CA 1
ATOM 5103 C C . SER B 1 148 ? 30.734 31.703 17.125 1 90.81 148 SER B C 1
ATOM 5105 O O . SER B 1 148 ? 30.641 30.516 16.75 1 90.81 148 SER B O 1
ATOM 5107 N N . ARG B 1 149 ? 31.438 32.062 18.141 1 92.44 149 ARG B N 1
ATOM 5108 C CA . ARG B 1 149 ? 32.125 31.078 18.984 1 92.44 149 ARG B CA 1
ATOM 5109 C C . ARG B 1 149 ? 31.125 30.172 19.688 1 92.44 149 ARG B C 1
ATOM 5111 O O . ARG B 1 149 ? 31.328 28.953 19.766 1 92.44 149 ARG B O 1
ATOM 5118 N N . LEU B 1 150 ? 30.125 30.766 20.203 1 94.19 150 LEU B N 1
ATOM 5119 C CA . LEU B 1 150 ? 29.094 29.984 20.891 1 94.19 150 LEU B CA 1
ATOM 5120 C C . LEU B 1 150 ? 28.438 28.984 19.938 1 94.19 150 LEU B C 1
ATOM 5122 O O . LEU B 1 150 ? 28.188 27.844 20.312 1 94.19 150 LEU B O 1
ATOM 5126 N N . LEU B 1 151 ? 28.188 29.422 18.734 1 92.19 151 LEU B N 1
ATOM 5127 C CA . LEU B 1 151 ? 27.609 28.547 17.719 1 92.19 151 LEU B CA 1
ATOM 5128 C C . LEU B 1 151 ? 28.547 27.375 17.422 1 92.19 151 LEU B C 1
ATOM 5130 O O . LEU B 1 151 ? 28.125 26.219 17.375 1 92.19 151 LEU B O 1
ATOM 5134 N N . ALA B 1 152 ? 29.766 27.609 17.25 1 90.44 152 ALA B N 1
ATOM 5135 C CA . ALA B 1 152 ? 30.781 26.609 16.922 1 90.44 152 ALA B CA 1
ATOM 5136 C C . ALA B 1 152 ? 30.922 25.594 18.062 1 90.44 152 ALA B C 1
ATOM 5138 O O . ALA B 1 152 ? 31.172 24.406 17.828 1 90.44 152 ALA B O 1
ATOM 5139 N N . ASP B 1 153 ? 30.781 26.078 19.281 1 92.69 153 ASP B N 1
ATOM 5140 C CA . ASP B 1 153 ? 30.953 25.25 20.469 1 92.69 153 ASP B CA 1
ATOM 5141 C C . ASP B 1 153 ? 29.672 24.453 20.766 1 92.69 153 ASP B C 1
ATOM 5143 O O . ASP B 1 153 ? 29.656 23.625 21.688 1 92.69 153 ASP B O 1
ATOM 5147 N N . GLY B 1 154 ? 28.656 24.719 20.078 1 90.94 154 GLY B N 1
ATOM 5148 C CA . GLY B 1 154 ? 27.422 23.984 20.281 1 90.94 154 GLY B CA 1
ATOM 5149 C C . GLY B 1 154 ? 26.656 24.453 21.5 1 90.94 154 GLY B C 1
ATOM 5150 O O . GLY B 1 154 ? 26.078 23.641 22.234 1 90.94 154 GLY B O 1
ATOM 5151 N N . ALA B 1 155 ? 26.641 25.719 21.719 1 92.19 155 ALA B N 1
ATOM 5152 C CA . ALA B 1 155 ? 25.938 26.281 22.859 1 92.19 155 ALA B CA 1
ATOM 5153 C C . ALA B 1 155 ? 24.438 26.062 22.734 1 92.19 155 ALA B C 1
ATOM 5155 O O . ALA B 1 155 ? 23.906 25.984 21.625 1 92.19 155 ALA B O 1
ATOM 5156 N N . ASP B 1 156 ? 23.812 25.938 23.922 1 94.56 156 ASP B N 1
ATOM 5157 C CA . ASP B 1 156 ? 22.359 25.812 23.938 1 94.56 156 ASP B CA 1
ATOM 5158 C C . ASP B 1 156 ? 21.688 27.078 23.406 1 94.56 156 ASP B C 1
ATOM 5160 O O . ASP B 1 156 ? 22.203 28.188 23.625 1 94.56 156 ASP B O 1
ATOM 5164 N N . PRO B 1 157 ? 20.609 26.984 22.766 1 96.19 157 PRO B N 1
ATOM 5165 C CA . PRO B 1 157 ? 19.969 28.125 22.094 1 96.19 157 PRO B CA 1
ATOM 5166 C C . PRO B 1 157 ? 19.516 29.219 23.062 1 96.19 157 PRO B C 1
ATOM 5168 O O . PRO B 1 157 ? 19.516 30.391 22.703 1 96.19 157 PRO B O 1
ATOM 5171 N N . ASP B 1 158 ? 19.141 28.859 24.266 1 96.56 158 ASP B N 1
ATOM 5172 C CA . ASP B 1 158 ? 18.766 29.875 25.25 1 96.56 158 ASP B CA 1
ATOM 5173 C C . ASP B 1 158 ? 19.938 30.797 25.562 1 96.56 158 ASP B C 1
ATOM 5175 O O . ASP B 1 158 ? 19.781 32 25.625 1 96.56 158 ASP B O 1
ATOM 5179 N N . THR B 1 159 ? 21.062 30.078 25.719 1 96.19 159 THR B N 1
ATOM 5180 C CA . THR B 1 159 ? 22.281 30.828 26 1 96.19 159 THR B CA 1
ATOM 5181 C C . THR B 1 159 ? 22.656 31.734 24.828 1 96.19 159 THR B C 1
ATOM 5183 O O . THR B 1 159 ? 23 32.906 25.016 1 96.19 159 THR B O 1
ATOM 5186 N N . LEU B 1 160 ? 22.562 31.234 23.688 1 96.06 160 LEU B N 1
ATOM 5187 C CA . LEU B 1 160 ? 22.859 31.984 22.469 1 96.06 160 LEU B CA 1
ATOM 5188 C C . LEU B 1 160 ? 21.969 33.219 22.359 1 96.06 160 LEU B C 1
ATOM 5190 O O . LEU B 1 160 ? 22.453 34.312 22.109 1 96.06 160 LEU B O 1
ATOM 5194 N N . LEU B 1 161 ? 20.672 33.094 22.594 1 96.44 161 LEU B N 1
ATOM 5195 C CA . LEU B 1 161 ? 19.719 34.219 22.5 1 96.44 161 LEU B CA 1
ATOM 5196 C C . LEU B 1 161 ? 19.969 35.25 23.578 1 96.44 161 LEU B C 1
ATOM 5198 O O . LEU B 1 161 ? 19.953 36.438 23.312 1 96.44 161 LEU B O 1
ATOM 5202 N N . THR B 1 162 ? 20.25 34.75 24.75 1 95.69 162 THR B N 1
ATOM 5203 C CA . THR B 1 162 ? 20.5 35.656 25.875 1 95.69 162 THR B CA 1
ATOM 5204 C C . THR B 1 162 ? 21.703 36.531 25.594 1 95.69 162 THR B C 1
ATOM 5206 O O . THR B 1 162 ? 21.656 37.75 25.844 1 95.69 162 THR B O 1
ATOM 5209 N N . ARG B 1 163 ? 22.75 35.969 25.078 1 94 163 ARG B N 1
ATOM 5210 C CA . ARG B 1 163 ? 23.953 36.719 24.75 1 94 163 ARG B CA 1
ATOM 5211 C C . ARG B 1 163 ? 23.703 37.656 23.578 1 94 163 ARG B C 1
ATOM 5213 O O . ARG B 1 163 ? 24.25 38.781 23.547 1 94 163 ARG B O 1
ATOM 5220 N N . ALA B 1 164 ? 22.922 37.281 22.672 1 93.19 164 ALA B N 1
ATOM 5221 C CA . ALA B 1 164 ? 22.641 38.062 21.469 1 93.19 164 ALA B CA 1
ATOM 5222 C C . ALA B 1 164 ? 21.891 39.344 21.828 1 93.19 164 ALA B C 1
ATOM 5224 O O . ALA B 1 164 ? 22.125 40.406 21.219 1 93.19 164 ALA B O 1
ATOM 5225 N N . VAL B 1 165 ? 21.031 39.281 22.844 1 91.19 165 VAL B N 1
ATOM 5226 C CA . VAL B 1 165 ? 20.188 40.438 23.125 1 91.19 165 VAL B CA 1
ATOM 5227 C C . VAL B 1 165 ? 20.672 41.125 24.406 1 91.19 165 VAL B C 1
ATOM 5229 O O . VAL B 1 165 ? 20.031 42.031 24.906 1 91.19 165 VAL B O 1
ATOM 5232 N N . ALA B 1 166 ? 21.766 40.625 24.938 1 89 166 ALA B N 1
ATOM 5233 C CA . ALA B 1 166 ? 22.281 41.188 26.172 1 89 166 ALA B CA 1
ATOM 5234 C C . ALA B 1 166 ? 22.516 42.688 26.031 1 89 166 ALA B C 1
ATOM 5236 O O . ALA B 1 166 ? 22.219 43.469 26.953 1 89 166 ALA B O 1
ATOM 5237 N N . HIS B 1 167 ? 22.969 43.188 24.906 1 78.12 167 HIS B N 1
ATOM 5238 C CA . HIS B 1 167 ? 23.312 44.594 24.688 1 78.12 167 HIS B CA 1
ATOM 5239 C C . HIS B 1 167 ? 22.062 45.438 24.484 1 78.12 167 HIS B C 1
ATOM 5241 O O . HIS B 1 167 ? 22.125 46.656 24.531 1 78.12 167 HIS B O 1
ATOM 5247 N N . LEU B 1 168 ? 20.969 44.719 24.234 1 81.31 168 LEU B N 1
ATOM 5248 C CA . LEU B 1 168 ? 19.703 45.406 24.078 1 81.31 168 LEU B CA 1
ATOM 5249 C C . LEU B 1 168 ? 18.984 45.531 25.406 1 81.31 168 LEU B C 1
ATOM 5251 O O . LEU B 1 168 ? 17.797 45.875 25.438 1 81.31 168 LEU B O 1
ATOM 5255 N N . GLY B 1 169 ? 19.672 45.25 26.484 1 84.81 169 GLY B N 1
ATOM 5256 C CA . GLY B 1 169 ? 19.062 45.312 27.797 1 84.81 169 GLY B CA 1
ATOM 5257 C C . GLY B 1 169 ? 18.422 44 28.234 1 84.81 169 GLY B C 1
ATOM 5258 O O . GLY B 1 169 ? 17.594 44 29.141 1 84.81 169 GLY B O 1
ATOM 5259 N N . ALA B 1 170 ? 18.656 42.969 27.594 1 85.75 170 ALA B N 1
ATOM 5260 C CA . ALA B 1 170 ? 18.188 41.625 27.906 1 85.75 170 ALA B CA 1
ATOM 5261 C C . ALA B 1 170 ? 16.656 41.594 27.953 1 85.75 170 ALA B C 1
ATOM 5263 O O . ALA B 1 170 ? 16.078 41.094 28.938 1 85.75 170 ALA B O 1
ATOM 5264 N N . PRO B 1 171 ? 15.977 42.094 26.969 1 88.56 171 PRO B N 1
ATOM 5265 C CA . PRO B 1 171 ? 14.516 42.031 26.938 1 88.56 171 PRO B CA 1
ATOM 5266 C C . PRO B 1 171 ? 13.969 40.625 26.828 1 88.56 171 PRO B C 1
ATOM 5268 O O . PRO B 1 171 ? 14.703 39.688 26.484 1 88.56 171 PRO B O 1
ATOM 5271 N N . PRO B 1 172 ? 12.68 40.5 27.25 1 93.06 172 PRO B N 1
ATOM 5272 C CA . PRO B 1 172 ? 12.055 39.219 26.906 1 93.06 172 PRO B CA 1
ATOM 5273 C C . PRO B 1 172 ? 12.062 38.938 25.406 1 93.06 172 PRO B C 1
ATOM 5275 O O . PRO B 1 172 ? 11.633 39.781 24.625 1 93.06 172 PRO B O 1
ATOM 5278 N N . CYS B 1 173 ? 12.609 37.875 24.984 1 94.12 173 CYS B N 1
ATOM 5279 C CA . CYS B 1 173 ? 12.758 37.5 23.594 1 94.12 173 CYS B CA 1
ATOM 5280 C C . CYS B 1 173 ? 12.594 36 23.406 1 94.12 173 CYS B C 1
ATOM 5282 O O . CYS B 1 173 ? 12.992 35.219 24.266 1 94.12 173 CYS B O 1
ATOM 5284 N N . TYR B 1 174 ? 11.938 35.656 22.328 1 96.06 174 TYR B N 1
ATOM 5285 C CA . TYR B 1 174 ? 11.734 34.25 22 1 96.06 174 TYR B CA 1
ATOM 5286 C C . TYR B 1 174 ? 12.242 33.906 20.594 1 96.06 174 TYR B C 1
ATOM 5288 O O . TYR B 1 174 ? 12.203 34.781 19.719 1 96.06 174 TYR B O 1
ATOM 5296 N N . VAL B 1 175 ? 12.75 32.75 20.406 1 96.69 175 VAL B N 1
ATOM 5297 C CA . VAL B 1 175 ? 12.781 32.094 19.094 1 96.69 175 VAL B CA 1
ATOM 5298 C C . VAL B 1 175 ? 11.734 31 19.031 1 96.69 175 VAL B C 1
ATOM 5300 O O . VAL B 1 175 ? 11.805 30.031 19.781 1 96.69 175 VAL B O 1
ATOM 5303 N N . LEU B 1 176 ? 10.742 31.203 18.203 1 95.88 176 LEU B N 1
ATOM 5304 C CA . LEU B 1 176 ? 9.602 30.297 18.109 1 95.88 176 LEU B CA 1
ATOM 5305 C C . LEU B 1 176 ? 9.578 29.578 16.766 1 95.88 176 LEU B C 1
ATOM 5307 O O . LEU B 1 176 ? 9.969 30.156 15.742 1 95.88 176 LEU B O 1
ATOM 5311 N N . SER B 1 177 ? 9.156 28.344 16.844 1 95.38 177 SER B N 1
ATOM 5312 C CA . SER B 1 177 ? 8.953 27.625 15.594 1 95.38 177 SER B CA 1
ATOM 5313 C C . SER B 1 177 ? 7.625 28.016 14.945 1 95.38 177 SER B C 1
ATOM 5315 O O . SER B 1 177 ? 6.832 28.75 15.539 1 95.38 177 SER B O 1
ATOM 5317 N N . ALA B 1 178 ? 7.43 27.5 13.75 1 91.06 178 ALA B N 1
ATOM 5318 C CA . ALA B 1 178 ? 6.242 27.844 12.969 1 91.06 178 ALA B CA 1
ATOM 5319 C C . ALA B 1 178 ? 4.973 27.375 13.688 1 91.06 178 ALA B C 1
ATOM 5321 O O . ALA B 1 178 ? 3.91 27.984 13.523 1 91.06 178 ALA B O 1
ATOM 5322 N N . THR B 1 179 ? 5.07 26.359 14.5 1 93.75 179 THR B N 1
ATOM 5323 C CA . THR B 1 179 ? 3.912 25.844 15.211 1 93.75 179 THR B CA 1
ATOM 5324 C C . THR B 1 179 ? 3.84 26.406 16.625 1 93.75 179 THR B C 1
ATOM 5326 O O . THR B 1 179 ? 3.025 25.953 17.438 1 93.75 179 THR B O 1
ATOM 5329 N N . GLY B 1 180 ? 4.742 27.25 16.953 1 94.31 180 GLY B N 1
ATOM 5330 C CA . GLY B 1 180 ? 4.672 27.953 18.234 1 94.31 180 GLY B CA 1
ATOM 5331 C C . GLY B 1 180 ? 5.539 27.312 19.312 1 94.31 180 GLY B C 1
ATOM 5332 O O . GLY B 1 180 ? 5.508 27.734 20.469 1 94.31 180 GLY B O 1
ATOM 5333 N N . ARG B 1 181 ? 6.219 26.266 18.969 1 94.38 181 ARG B N 1
ATOM 5334 C CA . ARG B 1 181 ? 7.141 25.656 19.938 1 94.38 181 ARG B CA 1
ATOM 5335 C C . ARG B 1 181 ? 8.266 26.625 20.297 1 94.38 181 ARG B C 1
ATOM 5337 O O . ARG B 1 181 ? 8.789 27.328 19.438 1 94.38 181 ARG B O 1
ATOM 5344 N N . THR B 1 182 ? 8.648 26.672 21.531 1 95.44 182 THR B N 1
ATOM 5345 C CA . THR B 1 182 ? 9.766 27.5 21.969 1 95.44 182 THR B CA 1
ATOM 5346 C C . THR B 1 182 ? 11.102 26.812 21.688 1 95.44 182 THR B C 1
ATOM 5348 O O . THR B 1 182 ? 11.398 25.766 22.266 1 95.44 182 THR B O 1
ATOM 5351 N N . VAL B 1 183 ? 11.836 27.406 20.812 1 95.75 183 VAL B N 1
ATOM 5352 C CA . VAL B 1 183 ? 13.18 26.922 20.5 1 95.75 183 VAL B CA 1
ATOM 5353 C C . VAL B 1 183 ? 14.188 27.516 21.484 1 95.75 183 VAL B C 1
ATOM 5355 O O . VAL B 1 183 ? 15.094 26.812 21.953 1 95.75 183 VAL B O 1
ATOM 5358 N N . ALA B 1 184 ? 14.008 28.812 21.766 1 96.94 184 ALA B N 1
ATOM 5359 C CA . ALA B 1 184 ? 14.836 29.531 22.734 1 96.94 184 ALA B CA 1
ATOM 5360 C C . ALA B 1 184 ? 14.062 30.672 23.391 1 96.94 184 ALA B C 1
ATOM 5362 O O . ALA B 1 184 ? 13.117 31.203 22.812 1 96.94 184 ALA B O 1
ATOM 5363 N N . ARG B 1 185 ? 14.43 30.984 24.547 1 96.88 185 ARG B N 1
ATOM 5364 C CA . ARG B 1 185 ? 13.844 32.125 25.234 1 96.88 185 ARG B CA 1
ATOM 5365 C C . ARG B 1 185 ? 14.828 32.75 26.234 1 96.88 185 ARG B C 1
ATOM 5367 O O . ARG B 1 185 ? 15.68 32.031 26.781 1 96.88 185 ARG B O 1
ATOM 5374 N N . THR B 1 186 ? 14.758 33.969 26.422 1 96.31 186 THR B N 1
ATOM 5375 C CA . THR B 1 186 ? 15.562 34.625 27.438 1 96.31 186 THR B CA 1
ATOM 5376 C C . THR B 1 186 ? 14.984 34.406 28.828 1 96.31 186 THR B C 1
ATOM 5378 O O . THR B 1 186 ? 13.805 34.062 28.969 1 96.31 186 THR B O 1
ATOM 5381 N N . PRO B 1 187 ? 15.836 34.469 29.844 1 94.88 187 PRO B N 1
ATOM 5382 C CA . PRO B 1 187 ? 15.344 34.281 31.219 1 94.88 187 PRO B CA 1
ATOM 5383 C C . PRO B 1 187 ? 14.195 35.219 31.578 1 94.88 187 PRO B C 1
ATOM 5385 O O . PRO B 1 187 ? 13.32 34.875 32.375 1 94.88 187 PRO B O 1
ATOM 5388 N N . ALA B 1 188 ? 14.18 36.406 30.969 1 93.62 188 ALA B N 1
ATOM 5389 C CA . ALA B 1 188 ? 13.164 37.406 31.266 1 93.62 188 ALA B CA 1
ATOM 5390 C C . ALA B 1 188 ? 11.836 37.062 30.594 1 93.62 188 ALA B C 1
ATOM 5392 O O . ALA B 1 188 ? 10.797 37.625 30.922 1 93.62 188 ALA B O 1
ATOM 5393 N N . ALA B 1 189 ? 11.844 36.25 29.641 1 94.56 189 ALA B N 1
ATOM 5394 C CA . ALA B 1 189 ? 10.641 35.875 28.891 1 94.56 189 ALA B CA 1
ATOM 5395 C C . ALA B 1 189 ? 9.891 34.75 29.594 1 94.56 189 ALA B C 1
ATOM 5397 O O . ALA B 1 189 ? 10.438 33.656 29.781 1 94.56 189 ALA B O 1
ATOM 5398 N N . PRO B 1 190 ? 8.688 34.906 29.984 1 94.25 190 PRO B N 1
ATOM 5399 C CA . PRO B 1 190 ? 7.914 33.844 30.594 1 94.25 190 PRO B CA 1
ATOM 5400 C C . PRO B 1 190 ? 7.609 32.688 29.625 1 94.25 190 PRO B C 1
ATOM 5402 O O . PRO B 1 190 ? 7.621 32.906 28.406 1 94.25 190 PRO B O 1
ATOM 5405 N N . PRO B 1 191 ? 7.352 31.516 30.219 1 94 191 PRO B N 1
ATOM 5406 C CA . PRO B 1 191 ? 6.957 30.422 29.344 1 94 191 PRO B CA 1
ATOM 5407 C C . PRO B 1 191 ? 5.719 30.75 28.516 1 94 191 PRO B C 1
ATOM 5409 O O . PRO B 1 191 ? 4.789 31.391 29.016 1 94 191 PRO B O 1
ATOM 5412 N N . LEU B 1 192 ? 5.754 30.469 27.281 1 92.88 192 LEU B N 1
ATOM 5413 C CA . LEU B 1 192 ? 4.684 30.719 26.328 1 92.88 192 LEU B CA 1
ATOM 5414 C C . LEU B 1 192 ? 4.184 29.422 25.703 1 92.88 192 LEU B C 1
ATOM 5416 O O . LEU B 1 192 ? 4.898 28.781 24.938 1 92.88 192 LEU B O 1
ATOM 5420 N N . PRO B 1 193 ? 2.951 29.031 26.109 1 91.38 193 PRO B N 1
ATOM 5421 C CA . PRO B 1 193 ? 2.416 27.812 25.5 1 91.38 193 PRO B CA 1
ATOM 5422 C C . PRO B 1 193 ? 2.365 27.891 23.984 1 91.38 193 PRO B C 1
ATOM 5424 O O . PRO B 1 193 ? 2.076 28.953 23.422 1 91.38 193 PRO B O 1
ATOM 5427 N N . ALA B 1 194 ? 2.564 26.766 23.359 1 91.69 194 ALA B N 1
ATOM 5428 C CA . ALA B 1 194 ? 2.715 26.703 21.906 1 91.69 194 ALA B CA 1
ATOM 5429 C C . ALA B 1 194 ? 1.482 27.266 21.203 1 91.69 194 ALA B C 1
ATOM 5431 O O . ALA B 1 194 ? 1.604 28 20.219 1 91.69 194 ALA B O 1
ATOM 5432 N N . ARG B 1 195 ? 0.329 26.953 21.625 1 88.38 195 ARG B N 1
ATOM 5433 C CA . ARG B 1 195 ? -0.904 27.422 21 1 88.38 195 ARG B CA 1
ATOM 5434 C C . ARG B 1 195 ? -0.99 28.953 21.016 1 88.38 195 ARG B C 1
ATOM 5436 O O . ARG B 1 195 ? -1.387 29.562 20.031 1 88.38 195 ARG B O 1
ATOM 5443 N N . GLN B 1 196 ? -0.636 29.484 22.125 1 90.38 196 GLN B N 1
ATOM 5444 C CA . GLN B 1 196 ? -0.635 30.938 22.266 1 90.38 196 GLN B CA 1
ATOM 5445 C C . GLN B 1 196 ? 0.435 31.562 21.375 1 90.38 196 GLN B C 1
ATOM 5447 O O . GLN B 1 196 ? 0.199 32.594 20.75 1 90.38 196 GLN B O 1
ATOM 5452 N N . ALA B 1 197 ? 1.566 30.922 21.391 1 92.94 197 ALA B N 1
ATOM 5453 C CA . ALA B 1 197 ? 2.654 31.406 20.547 1 92.94 197 ALA B CA 1
ATOM 5454 C C . ALA B 1 197 ? 2.248 31.406 19.078 1 92.94 197 ALA B C 1
ATOM 5456 O O . ALA B 1 197 ? 2.475 32.375 18.359 1 92.94 197 ALA B O 1
ATOM 5457 N N . ALA B 1 198 ? 1.674 30.359 18.672 1 90.81 198 ALA B N 1
ATOM 5458 C CA . ALA B 1 198 ? 1.238 30.234 17.281 1 90.81 198 ALA B CA 1
ATOM 5459 C C . ALA B 1 198 ? 0.234 31.328 16.938 1 90.81 198 ALA B C 1
ATOM 5461 O O . ALA B 1 198 ? 0.289 31.906 15.844 1 90.81 198 ALA B O 1
ATOM 5462 N N . ARG B 1 199 ? -0.647 31.641 17.766 1 86.5 199 ARG B N 1
ATOM 5463 C CA . ARG B 1 199 ? -1.632 32.688 17.547 1 86.5 199 ARG B CA 1
ATOM 5464 C C . ARG B 1 199 ? -0.955 34.062 17.406 1 86.5 199 ARG B C 1
ATOM 5466 O O . ARG B 1 199 ? -1.34 34.875 16.562 1 86.5 199 ARG B O 1
ATOM 5473 N N . ARG B 1 200 ? 0.025 34.25 18.234 1 83.56 200 ARG B N 1
ATOM 5474 C CA . ARG B 1 200 ? 0.753 35.5 18.188 1 83.56 200 ARG B CA 1
ATOM 5475 C C . ARG B 1 200 ? 1.505 35.656 16.875 1 83.56 200 ARG B C 1
ATOM 5477 O O . ARG B 1 200 ? 1.562 36.75 16.312 1 83.56 200 ARG B O 1
ATOM 5484 N N . LEU B 1 201 ? 2.094 34.562 16.531 1 84.62 201 LEU B N 1
ATOM 5485 C CA . LEU B 1 201 ? 2.832 34.594 15.273 1 84.62 201 LEU B CA 1
ATOM 5486 C C . LEU B 1 201 ? 1.9 34.875 14.102 1 84.62 201 LEU B C 1
ATOM 5488 O O . LEU B 1 201 ? 2.268 35.594 13.172 1 84.62 201 LEU B O 1
ATOM 5492 N N . LYS B 1 202 ? 0.788 34.281 14.125 1 77.38 202 LYS B N 1
ATOM 5493 C CA . LYS B 1 202 ? -0.187 34.5 13.062 1 77.38 202 LYS B CA 1
ATOM 5494 C C . LYS B 1 202 ? -0.687 35.938 13.062 1 77.38 202 LYS B C 1
ATOM 5496 O O . LYS B 1 202 ? -0.913 36.531 12 1 77.38 202 LYS B O 1
ATOM 5501 N N . ALA B 1 203 ? -0.816 36.375 14.336 1 68.5 203 ALA B N 1
ATOM 5502 C CA . ALA B 1 203 ? -1.285 37.75 14.477 1 68.5 203 ALA B CA 1
ATOM 5503 C C . ALA B 1 203 ? -0.21 38.75 14.039 1 68.5 203 ALA B C 1
ATOM 5505 O O . ALA B 1 203 ? -0.521 39.875 13.633 1 68.5 203 ALA B O 1
ATOM 5506 N N . ALA B 1 204 ? 1.055 38.312 14.422 1 57.81 204 ALA B N 1
ATOM 5507 C CA . ALA B 1 204 ? 2.168 39.188 14.086 1 57.81 204 ALA B CA 1
ATOM 5508 C C . ALA B 1 204 ? 2.391 39.25 12.578 1 57.81 204 ALA B C 1
ATOM 5510 O O . ALA B 1 204 ? 3.16 40.062 12.086 1 57.81 204 ALA B O 1
ATOM 5511 N N . ALA B 1 205 ? 1.702 38.281 12.055 1 48.66 205 ALA B N 1
ATOM 5512 C CA . ALA B 1 205 ? 1.773 38.375 10.602 1 48.66 205 ALA B CA 1
ATOM 5513 C C . ALA B 1 205 ? 1.332 39.781 10.148 1 48.66 205 ALA B C 1
ATOM 5515 O O . ALA B 1 205 ? 0.569 40.438 10.844 1 48.66 205 ALA B O 1
ATOM 5516 N N . PRO B 1 206 ? 2.053 40.406 9.359 1 41.38 206 PRO B N 1
ATOM 5517 C CA . PRO B 1 206 ? 2.09 41.844 9.109 1 41.38 206 PRO B CA 1
ATOM 5518 C C . PRO B 1 206 ? 0.782 42.562 9.477 1 41.38 206 PRO B C 1
ATOM 5520 O O . PRO B 1 206 ? 0.766 43.75 9.703 1 41.38 206 PRO B O 1
ATOM 5523 N N . PHE B 1 207 ? -0.363 41.875 9.398 1 34.03 207 PHE B N 1
ATOM 5524 C CA . PHE B 1 207 ? -1.537 42.719 9.445 1 34.03 207 PHE B CA 1
ATOM 5525 C C . PHE B 1 207 ? -1.929 43.031 10.883 1 34.03 207 PHE B C 1
ATOM 5527 O O . PHE B 1 207 ? -2.852 43.812 11.133 1 34.03 207 PHE B O 1
ATOM 5534 N N . ALA B 1 208 ? -1.437 42.25 11.781 1 35.28 208 ALA B N 1
ATOM 5535 C CA . ALA B 1 208 ? -2.066 42.562 13.062 1 35.28 208 ALA B CA 1
ATOM 5536 C C . ALA B 1 208 ? -1.372 43.75 13.742 1 35.28 208 ALA B C 1
ATOM 5538 O O . ALA B 1 208 ? -0.141 43.812 13.766 1 35.28 208 ALA B O 1
ATOM 5539 N N . ALA B 1 209 ? -2.031 44.812 13.727 1 34.75 209 ALA B N 1
ATOM 5540 C CA . ALA B 1 209 ? -1.841 46.125 14.359 1 34.75 209 ALA B CA 1
ATOM 5541 C C . ALA B 1 209 ? -1.239 45.969 15.75 1 34.75 209 ALA B C 1
ATOM 5543 O O . ALA B 1 209 ? -1.313 46.906 16.562 1 34.75 209 ALA B O 1
ATOM 5544 N N . ALA B 1 210 ? -1.089 44.781 16.297 1 39.81 210 ALA B N 1
ATOM 5545 C CA . ALA B 1 210 ? -0.78 45.094 17.688 1 39.81 210 ALA B CA 1
ATOM 5546 C C . ALA B 1 210 ? 0.568 45.812 17.797 1 39.81 210 ALA B C 1
ATOM 5548 O O . ALA B 1 210 ? 1.581 45.312 17.297 1 39.81 210 ALA B O 1
ATOM 5549 N N . PRO B 1 211 ? 0.614 47.094 17.922 1 46.25 211 PRO B N 1
ATOM 5550 C CA . PRO B 1 211 ? 1.683 48.094 18 1 46.25 211 PRO B CA 1
ATOM 5551 C C . PRO B 1 211 ? 2.957 47.562 18.625 1 46.25 211 PRO B C 1
ATOM 5553 O O . PRO B 1 211 ? 4.062 47.969 18.266 1 46.25 211 PRO B O 1
ATOM 5556 N N . ALA B 1 212 ? 2.967 46.719 19.703 1 63.25 212 ALA B N 1
ATOM 5557 C CA . ALA B 1 212 ? 4.098 46.75 20.641 1 63.25 212 ALA B CA 1
ATOM 5558 C C . ALA B 1 212 ? 5.008 45.562 20.422 1 63.25 212 ALA B C 1
ATOM 5560 O O . ALA B 1 212 ? 6.102 45.5 20.984 1 63.25 212 ALA B O 1
ATOM 5561 N N . SER B 1 213 ? 4.676 44.5 19.469 1 73.62 213 SER B N 1
ATOM 5562 C CA . SER B 1 213 ? 5.59 43.375 19.422 1 73.62 213 SER B CA 1
ATOM 5563 C C . SER B 1 213 ? 6.332 43.312 18.078 1 73.62 213 SER B C 1
ATOM 5565 O O . SER B 1 213 ? 5.914 43.969 17.109 1 73.62 213 SER B O 1
ATOM 5567 N N . THR B 1 214 ? 7.539 42.906 18.062 1 77.25 214 THR B N 1
ATOM 5568 C CA . THR B 1 214 ? 8.359 42.719 16.875 1 77.25 214 THR B CA 1
ATOM 5569 C C . THR B 1 214 ? 8.578 41.25 16.594 1 77.25 214 THR B C 1
ATOM 5571 O O . THR B 1 214 ? 8.953 40.5 17.5 1 77.25 214 THR B O 1
ATOM 5574 N N . THR B 1 215 ? 8.195 40.781 15.391 1 84.06 215 THR B N 1
ATOM 5575 C CA . THR B 1 215 ? 8.43 39.406 14.961 1 84.06 215 THR B CA 1
ATOM 5576 C C . THR B 1 215 ? 9.18 39.375 13.633 1 84.06 215 THR B C 1
ATOM 5578 O O . THR B 1 215 ? 8.789 40.062 12.68 1 84.06 215 THR B O 1
ATOM 5581 N N . LEU B 1 216 ? 10.289 38.594 13.586 1 81.88 216 LEU B N 1
ATOM 5582 C CA . LEU B 1 216 ? 11.102 38.469 12.375 1 81.88 216 LEU B CA 1
ATOM 5583 C C . LEU B 1 216 ? 11.281 37 12 1 81.88 216 LEU B C 1
ATOM 5585 O O . LEU B 1 216 ? 11.492 36.156 12.875 1 81.88 216 LEU B O 1
ATOM 5589 N N . ARG B 1 217 ? 11.242 36.75 10.734 1 85.69 217 ARG B N 1
ATOM 5590 C CA . ARG B 1 217 ? 11.602 35.406 10.25 1 85.69 217 ARG B CA 1
ATOM 5591 C C . ARG B 1 217 ? 13.102 35.156 10.375 1 85.69 217 ARG B C 1
ATOM 5593 O O . ARG B 1 217 ? 13.906 36.062 10.055 1 85.69 217 ARG B O 1
ATOM 5600 N N . VAL B 1 218 ? 13.469 34.062 10.852 1 86.94 218 VAL B N 1
ATOM 5601 C CA . VAL B 1 218 ? 14.867 33.719 11.086 1 86.94 218 VAL B CA 1
ATOM 5602 C C . VAL B 1 218 ? 15.523 33.281 9.773 1 86.94 218 VAL B C 1
ATOM 5604 O O . VAL B 1 218 ? 16.672 33.625 9.508 1 86.94 218 VAL B O 1
ATOM 5607 N N . ASP B 1 219 ? 14.844 32.5 9 1 80.31 219 ASP B N 1
ATOM 5608 C CA . ASP B 1 219 ? 15.336 32 7.711 1 80.31 219 ASP B CA 1
ATOM 5609 C C . ASP B 1 219 ? 14.289 32.188 6.617 1 80.31 219 ASP B C 1
ATOM 5611 O O . ASP B 1 219 ? 13.328 31.422 6.527 1 80.31 219 ASP B O 1
ATOM 5615 N N . PRO B 1 220 ? 14.539 33.125 5.832 1 68.38 220 PRO B N 1
ATOM 5616 C CA . PRO B 1 220 ? 13.539 33.438 4.805 1 68.38 220 PRO B CA 1
ATOM 5617 C C . PRO B 1 220 ? 13.352 32.281 3.814 1 68.38 220 PRO B C 1
ATOM 5619 O O . PRO B 1 220 ? 12.297 32.156 3.184 1 68.38 220 PRO B O 1
ATOM 5622 N N . ASP B 1 221 ? 14.32 31.391 3.736 1 71.75 221 ASP B N 1
ATOM 5623 C CA . ASP B 1 221 ? 14.258 30.328 2.74 1 71.75 221 ASP B CA 1
ATOM 5624 C C . ASP B 1 221 ? 13.703 29.047 3.346 1 71.75 221 ASP B C 1
ATOM 5626 O O . ASP B 1 221 ? 13.539 28.047 2.645 1 71.75 221 ASP B O 1
ATOM 5630 N N . ALA B 1 222 ? 13.367 29.219 4.555 1 81.19 222 ALA B N 1
ATOM 5631 C CA . ALA B 1 222 ? 12.875 28.016 5.223 1 81.19 222 ALA B CA 1
ATOM 5632 C C . ALA B 1 222 ? 11.461 27.672 4.762 1 81.19 222 ALA B C 1
ATOM 5634 O O . ALA B 1 222 ? 10.695 28.562 4.375 1 81.19 222 ALA B O 1
ATOM 5635 N N . SER B 1 223 ? 11.148 26.422 4.754 1 82 223 SER B N 1
ATOM 5636 C CA . SER B 1 223 ? 9.781 26 4.469 1 82 223 SER B CA 1
ATOM 5637 C C . SER B 1 223 ? 8.812 26.516 5.52 1 82 223 SER B C 1
ATOM 5639 O O . SER B 1 223 ? 9.219 26.875 6.629 1 82 223 SER B O 1
ATOM 5641 N N . PRO B 1 224 ? 7.605 26.625 5.207 1 84.5 224 PRO B N 1
ATOM 5642 C CA . PRO B 1 224 ? 6.613 27.109 6.176 1 84.5 224 PRO B CA 1
ATOM 5643 C C . PRO B 1 224 ? 6.598 26.281 7.457 1 84.5 224 PRO B C 1
ATOM 5645 O O . PRO B 1 224 ? 6.242 26.797 8.523 1 84.5 224 PRO B O 1
ATOM 5648 N N . TYR B 1 225 ? 6.973 25.047 7.402 1 90.06 225 TYR B N 1
ATOM 5649 C CA . TYR B 1 225 ? 6.914 24.172 8.562 1 90.06 225 TYR B CA 1
ATOM 5650 C C . TYR B 1 225 ? 8.227 24.203 9.344 1 90.06 225 TYR B C 1
ATOM 5652 O O . TYR B 1 225 ? 8.258 23.875 10.531 1 90.06 225 TYR B O 1
ATOM 5660 N N . GLY B 1 226 ? 9.242 24.547 8.664 1 89.62 226 GLY B N 1
ATOM 5661 C CA . GLY B 1 226 ? 10.555 24.594 9.297 1 89.62 226 GLY B CA 1
ATOM 5662 C C . GLY B 1 226 ? 10.961 26 9.703 1 89.62 226 GLY B C 1
ATOM 5663 O O . GLY B 1 226 ? 12.062 26.203 10.219 1 89.62 226 GLY B O 1
ATOM 5664 N N . GLN B 1 227 ? 10.07 26.969 9.523 1 88.31 227 GLN B N 1
ATOM 5665 C CA . GLN B 1 227 ? 10.367 28.375 9.805 1 88.31 227 GLN B CA 1
ATOM 5666 C C . GLN B 1 227 ? 10.484 28.625 11.305 1 88.31 227 GLN B C 1
ATOM 5668 O O . GLN B 1 227 ? 9.758 28.016 12.094 1 88.31 227 GLN B O 1
ATOM 5673 N N . TRP B 1 228 ? 11.469 29.438 11.625 1 93.69 228 TRP B N 1
ATOM 5674 C CA . TRP B 1 228 ? 11.578 29.984 12.977 1 93.69 228 TRP B CA 1
ATOM 5675 C C . TRP B 1 228 ? 11.336 31.484 12.984 1 93.69 228 TRP B C 1
ATOM 5677 O O . TRP B 1 228 ? 11.469 32.156 11.953 1 93.69 228 TRP B O 1
ATOM 5687 N N . TYR B 1 229 ? 10.945 32.031 14.141 1 91.62 229 TYR B N 1
ATOM 5688 C CA . TYR B 1 229 ? 10.648 33.469 14.297 1 91.62 229 TYR B CA 1
ATOM 5689 C C . TYR B 1 229 ? 11.336 34.031 15.531 1 91.62 229 TYR B C 1
ATOM 5691 O O . TYR B 1 229 ? 11.305 33.406 16.609 1 91.62 229 TYR B O 1
ATOM 5699 N N . LEU B 1 230 ? 12.008 35.094 15.305 1 91.38 230 LEU B N 1
ATOM 5700 C CA . LEU B 1 230 ? 12.43 35.906 16.438 1 91.38 230 LEU B CA 1
ATOM 5701 C C . LEU B 1 230 ? 11.289 36.812 16.891 1 91.38 230 LEU B C 1
ATOM 5703 O O . LEU B 1 230 ? 10.789 37.625 16.125 1 91.38 230 LEU B O 1
ATOM 5707 N N . HIS B 1 231 ? 10.859 36.625 18.172 1 91.38 231 HIS B N 1
ATOM 5708 C CA . HIS B 1 231 ? 9.672 37.312 18.656 1 91.38 231 HIS B CA 1
ATOM 5709 C C . HIS B 1 231 ? 9.969 38.094 19.922 1 91.38 231 HIS B C 1
ATOM 5711 O O . HIS B 1 231 ? 10.406 37.5 20.922 1 91.38 231 HIS B O 1
ATOM 5717 N N . LEU B 1 232 ? 9.781 39.312 19.812 1 87.31 232 LEU B N 1
ATOM 5718 C CA . LEU B 1 232 ? 9.867 40.219 20.953 1 87.31 232 LEU B CA 1
ATOM 5719 C C . LEU B 1 232 ? 8.492 40.781 21.312 1 87.31 232 LEU B C 1
ATOM 5721 O O . LEU B 1 232 ? 7.949 41.625 20.594 1 87.31 232 LEU B O 1
ATOM 5725 N N . PRO B 1 233 ? 7.902 40.281 22.438 1 85.81 233 PRO B N 1
ATOM 5726 C CA . PRO B 1 233 ? 6.52 40.625 22.766 1 85.81 233 PRO B CA 1
ATOM 5727 C C . PRO B 1 233 ? 6.352 42.094 23.125 1 85.81 233 PRO B C 1
ATOM 5729 O O . PRO B 1 233 ? 5.262 42.656 22.953 1 85.81 233 PRO B O 1
ATOM 5732 N N . GLY B 1 234 ? 7.363 42.75 23.641 1 77.69 234 GLY B N 1
ATOM 5733 C CA . GLY B 1 234 ? 7.293 44.156 24 1 77.69 234 GLY B CA 1
ATOM 5734 C C . GLY B 1 234 ? 8.047 45.062 23.047 1 77.69 234 GLY B C 1
ATOM 5735 O O . GLY B 1 234 ? 8.758 44.594 22.156 1 77.69 234 GLY B O 1
ATOM 5736 N N . PRO B 1 235 ? 7.742 46.344 23.156 1 73.12 235 PRO B N 1
ATOM 5737 C CA . PRO B 1 235 ? 8.492 47.312 22.359 1 73.12 235 PRO B CA 1
ATOM 5738 C C . PRO B 1 235 ? 9.984 47.312 22.688 1 73.12 235 PRO B C 1
ATOM 5740 O O . PRO B 1 235 ? 10.359 47.156 23.844 1 73.12 235 PRO B O 1
ATOM 5743 N N . VAL B 1 236 ? 10.703 47.062 21.656 1 68.12 236 VAL B N 1
ATOM 5744 C CA . VAL B 1 236 ? 12.148 47.125 21.844 1 68.12 236 VAL B CA 1
ATOM 5745 C C . VAL B 1 236 ? 12.734 48.219 20.969 1 68.12 236 VAL B C 1
ATOM 5747 O O . VAL B 1 236 ? 12.359 48.344 19.797 1 68.12 236 VAL B O 1
ATOM 5750 N N . ASP B 1 237 ? 13.453 49.062 21.672 1 66.88 237 ASP B N 1
ATOM 5751 C CA . ASP B 1 237 ? 14.172 50.094 20.922 1 66.88 237 ASP B CA 1
ATOM 5752 C C . ASP B 1 237 ? 15.461 49.531 20.312 1 66.88 237 ASP B C 1
ATOM 5754 O O . ASP B 1 237 ? 16.562 49.812 20.828 1 66.88 237 ASP B O 1
ATOM 5758 N N . ALA B 1 238 ? 15.328 48.625 19.516 1 71.25 238 ALA B N 1
ATOM 5759 C CA . ALA B 1 238 ? 16.484 48 18.844 1 71.25 238 ALA B CA 1
ATOM 5760 C C . ALA B 1 238 ? 16.453 48.281 17.344 1 71.25 238 ALA B C 1
ATOM 5762 O O . ALA B 1 238 ? 15.398 48.25 16.719 1 71.25 238 ALA B O 1
ATOM 5763 N N . PRO B 1 239 ? 17.609 48.719 16.953 1 66.5 239 PRO B N 1
ATOM 5764 C CA . PRO B 1 239 ? 17.672 48.844 15.508 1 66.5 239 PRO B CA 1
ATOM 5765 C C . PRO B 1 239 ? 17.281 47.562 14.766 1 66.5 239 PRO B C 1
ATOM 5767 O O . PRO B 1 239 ? 17.703 46.469 15.148 1 66.5 239 PRO B O 1
ATOM 5770 N N . PRO B 1 240 ? 16.484 47.719 13.875 1 69.81 240 PRO B N 1
ATOM 5771 C CA . PRO B 1 240 ? 16.031 46.562 13.109 1 69.81 240 PRO B CA 1
ATOM 5772 C C . PRO B 1 240 ? 17.188 45.719 12.57 1 69.81 240 PRO B C 1
ATOM 5774 O O . PRO B 1 240 ? 17.094 44.5 12.523 1 69.81 240 PRO B O 1
ATOM 5777 N N . ARG B 1 241 ? 18.219 46.344 12.219 1 70.56 241 ARG B N 1
ATOM 5778 C CA . ARG B 1 241 ? 19.375 45.625 11.68 1 70.56 241 ARG B CA 1
ATOM 5779 C C . ARG B 1 241 ? 19.953 44.656 12.719 1 70.56 241 ARG B C 1
ATOM 5781 O O . ARG B 1 241 ? 20.406 43.562 12.375 1 70.56 241 ARG B O 1
ATOM 5788 N N . MET B 1 242 ? 20.016 45.188 13.898 1 78.06 242 MET B N 1
ATOM 5789 C CA . MET B 1 242 ? 20.531 44.312 14.969 1 78.06 242 MET B CA 1
ATOM 5790 C C . MET B 1 242 ? 19.656 43.094 15.133 1 78.06 242 MET B C 1
ATOM 5792 O O . MET B 1 242 ? 20.188 41.969 15.281 1 78.06 242 MET B O 1
ATOM 5796 N N . LEU B 1 243 ? 18.406 43.25 15.016 1 81.94 243 LEU B N 1
ATOM 5797 C CA . LEU B 1 243 ? 17.484 42.156 15.156 1 81.94 243 LEU B CA 1
ATOM 5798 C C . LEU B 1 243 ? 17.641 41.188 13.984 1 81.94 243 LEU B C 1
ATOM 5800 O O . LEU B 1 243 ? 17.594 39.969 14.18 1 81.94 243 LEU B O 1
ATOM 5804 N N . HIS B 1 244 ? 17.859 41.656 12.859 1 80.19 244 HIS B N 1
ATOM 5805 C CA . HIS B 1 244 ? 18.078 40.812 11.688 1 80.19 244 HIS B CA 1
ATOM 5806 C C . HIS B 1 244 ? 19.375 40 11.82 1 80.19 244 HIS B C 1
ATOM 5808 O O . HIS B 1 244 ? 19.422 38.844 11.414 1 80.19 244 HIS B O 1
ATOM 5814 N N . GLU B 1 245 ? 20.328 40.688 12.352 1 81.5 245 GLU B N 1
ATOM 5815 C CA . GLU B 1 245 ? 21.594 40 12.547 1 81.5 245 GLU B CA 1
ATOM 5816 C C . GLU B 1 245 ? 21.453 38.875 13.578 1 81.5 245 GLU B C 1
ATOM 5818 O O . GLU B 1 245 ? 22.047 37.812 13.43 1 81.5 245 GLU B O 1
ATOM 5823 N N . ILE B 1 246 ? 20.672 39.125 14.586 1 88.25 246 ILE B N 1
ATOM 5824 C CA . ILE B 1 246 ? 20.375 38.094 15.57 1 88.25 246 ILE B CA 1
ATOM 5825 C C . ILE B 1 246 ? 19.625 36.938 14.906 1 88.25 246 ILE B C 1
ATOM 5827 O O . ILE B 1 246 ? 19.953 35.781 15.117 1 88.25 246 ILE B O 1
ATOM 5831 N N . ALA B 1 247 ? 18.688 37.281 14.07 1 88.5 247 ALA B N 1
ATOM 5832 C CA . ALA B 1 247 ? 17.953 36.281 13.312 1 88.5 247 ALA B CA 1
ATOM 5833 C C . ALA B 1 247 ? 18.891 35.469 12.438 1 88.5 247 ALA B C 1
ATOM 5835 O O . ALA B 1 247 ? 18.734 34.25 12.32 1 88.5 247 ALA B O 1
ATOM 5836 N N . GLU B 1 248 ? 19.812 36.094 11.867 1 85.12 248 GLU B N 1
ATOM 5837 C CA . GLU B 1 248 ? 20.781 35.406 11.008 1 85.12 248 GLU B CA 1
ATOM 5838 C C . GLU B 1 248 ? 21.609 34.375 11.797 1 85.12 248 GLU B C 1
ATOM 5840 O O . GLU B 1 248 ? 21.953 33.312 11.281 1 85.12 248 GLU B O 1
ATOM 5845 N N . VAL B 1 249 ? 22 34.75 13.016 1 90.56 249 VAL B N 1
ATOM 5846 C CA . VAL B 1 249 ? 22.719 33.844 13.883 1 90.56 249 VAL B CA 1
ATOM 5847 C C . VAL B 1 249 ? 21.891 32.594 14.125 1 90.56 249 VAL B C 1
ATOM 5849 O O . VAL B 1 249 ? 22.391 31.469 14.055 1 90.56 249 VAL B O 1
ATOM 5852 N N . PHE B 1 250 ? 20.656 32.75 14.328 1 94.19 250 PHE B N 1
ATOM 5853 C CA . PHE B 1 250 ? 19.797 31.609 14.578 1 94.19 250 PHE B CA 1
ATOM 5854 C C . PHE B 1 250 ? 19.516 30.844 13.289 1 94.19 250 PHE B C 1
ATOM 5856 O O . PHE B 1 250 ? 19.281 29.641 13.32 1 94.19 250 PHE B O 1
ATOM 5863 N N . ALA B 1 251 ? 19.547 31.562 12.172 1 90.69 251 ALA B N 1
ATOM 5864 C CA . ALA B 1 251 ? 19.484 30.859 10.898 1 90.69 251 ALA B CA 1
ATOM 5865 C C . ALA B 1 251 ? 20.656 29.891 10.742 1 90.69 251 ALA B C 1
ATOM 5867 O O . ALA B 1 251 ? 20.484 28.75 10.297 1 90.69 251 ALA B O 1
ATOM 5868 N N . GLN B 1 252 ? 21.766 30.344 11.148 1 90.38 252 GLN B N 1
ATOM 5869 C CA . GLN B 1 252 ? 22.953 29.484 11.102 1 90.38 252 GLN B CA 1
ATOM 5870 C C . GLN B 1 252 ? 22.828 28.312 12.078 1 90.38 252 GLN B C 1
ATOM 5872 O O . GLN B 1 252 ? 23.172 27.188 11.742 1 90.38 252 GLN B O 1
ATOM 5877 N N . TYR B 1 253 ? 22.344 28.656 13.211 1 94.06 253 TYR B N 1
ATOM 5878 C CA . TYR B 1 253 ? 22.094 27.594 14.195 1 94.06 253 TYR B CA 1
ATOM 5879 C C . TYR B 1 253 ? 21.141 26.547 13.625 1 94.06 253 TYR B C 1
ATOM 5881 O O . TYR B 1 253 ? 21.422 25.344 13.719 1 94.06 253 TYR B O 1
ATOM 5889 N N . ARG B 1 254 ? 20.109 26.984 13.047 1 92.5 254 ARG B N 1
ATOM 5890 C CA . ARG B 1 254 ? 19.109 26.109 12.445 1 92.5 254 ARG B CA 1
ATOM 5891 C C . ARG B 1 254 ? 19.734 25.266 11.336 1 92.5 254 ARG B C 1
ATOM 5893 O O . ARG B 1 254 ? 19.453 24.062 11.227 1 92.5 254 ARG B O 1
ATOM 5900 N N . GLN B 1 255 ? 20.484 25.844 10.516 1 87.69 255 GLN B N 1
ATOM 5901 C CA . GLN B 1 255 ? 21.141 25.141 9.43 1 87.69 255 GLN B CA 1
ATOM 5902 C C . GLN B 1 255 ? 22 24 9.969 1 87.69 255 GLN B C 1
ATOM 5904 O O . GLN B 1 255 ? 22.078 22.922 9.367 1 87.69 255 GLN B O 1
ATOM 5909 N N . GLY B 1 256 ? 22.734 24.281 11.023 1 87.88 256 GLY B N 1
ATOM 5910 C CA . GLY B 1 256 ? 23.484 23.234 11.672 1 87.88 256 GLY B CA 1
ATOM 5911 C C . GLY B 1 256 ? 22.625 22.062 12.133 1 87.88 256 GLY B C 1
ATOM 5912 O O . GLY B 1 256 ? 22.984 20.906 11.938 1 87.88 256 GLY B O 1
ATOM 5913 N N . LEU B 1 257 ? 21.484 22.422 12.68 1 88.62 257 LEU B N 1
ATOM 5914 C CA . LEU B 1 257 ? 20.547 21.406 13.125 1 88.62 257 LEU B CA 1
ATOM 5915 C C . LEU B 1 257 ? 20.016 20.594 11.945 1 88.62 257 LEU B C 1
ATOM 5917 O O . LEU B 1 257 ? 19.891 19.375 12.031 1 88.62 257 LEU B O 1
ATOM 5921 N N . LEU B 1 258 ? 19.719 21.266 10.852 1 87.06 258 LEU B N 1
ATOM 5922 C CA . LEU B 1 258 ? 19.172 20.594 9.672 1 87.06 258 LEU B CA 1
ATOM 5923 C C . LEU B 1 258 ? 20.188 19.609 9.086 1 87.06 258 LEU B C 1
ATOM 5925 O O . LEU B 1 258 ? 19.812 18.531 8.625 1 87.06 258 LEU B O 1
ATOM 5929 N N . ARG B 1 259 ? 21.391 19.906 9.117 1 86.12 259 ARG B N 1
ATOM 5930 C CA . ARG B 1 259 ? 22.422 19.016 8.617 1 86.12 259 ARG B CA 1
ATOM 5931 C C . ARG B 1 259 ? 22.484 17.734 9.453 1 86.12 259 ARG B C 1
ATOM 5933 O O . ARG B 1 259 ? 22.594 16.641 8.906 1 86.12 259 ARG B O 1
ATOM 5940 N N . ARG B 1 260 ? 22.406 17.891 10.727 1 85.31 260 ARG B N 1
ATOM 5941 C CA . ARG B 1 260 ? 22.422 16.734 11.602 1 85.31 260 ARG B CA 1
ATOM 5942 C C . ARG B 1 260 ? 21.188 15.859 11.375 1 85.31 260 ARG B C 1
ATOM 5944 O O . ARG B 1 260 ? 21.281 14.633 11.359 1 85.31 260 ARG B O 1
ATOM 5951 N N . ARG B 1 261 ? 20.156 16.516 11.148 1 85.31 261 ARG B N 1
ATOM 5952 C CA . ARG B 1 261 ? 18.906 15.797 10.922 1 85.31 261 ARG B CA 1
ATOM 5953 C C . ARG B 1 261 ? 18.922 15.062 9.586 1 85.31 261 ARG B C 1
ATOM 5955 O O . ARG B 1 261 ? 18.391 13.961 9.469 1 85.31 261 ARG B O 1
ATOM 5962 N N . ALA B 1 262 ? 19.469 15.656 8.625 1 85.44 262 ALA B N 1
ATOM 5963 C CA . ALA B 1 262 ? 19.594 15.023 7.312 1 85.44 262 ALA B CA 1
ATOM 5964 C C . ALA B 1 262 ? 20.391 13.727 7.402 1 85.44 262 ALA B C 1
ATOM 5966 O O . ALA B 1 262 ? 20.062 12.734 6.754 1 85.44 262 ALA B O 1
ATOM 5967 N N . ALA B 1 263 ? 21.344 13.742 8.227 1 87.44 263 ALA B N 1
ATOM 5968 C CA . ALA B 1 263 ? 22.141 12.531 8.422 1 87.44 263 ALA B CA 1
ATOM 5969 C C . ALA B 1 263 ? 21.328 11.438 9.102 1 87.44 263 ALA B C 1
ATOM 5971 O O . ALA B 1 263 ? 21.484 10.258 8.805 1 87.44 263 ALA B O 1
ATOM 5972 N N . ALA B 1 264 ? 20.5 11.875 9.961 1 89.25 264 ALA B N 1
ATOM 5973 C CA . ALA B 1 264 ? 19.688 10.922 10.711 1 89.25 264 ALA B CA 1
ATOM 5974 C C . ALA B 1 264 ? 18.562 10.359 9.844 1 89.25 264 ALA B C 1
ATOM 5976 O O . ALA B 1 264 ? 17.953 9.344 10.195 1 89.25 264 ALA B O 1
ATOM 5977 N N . ARG B 1 265 ? 18.297 10.969 8.734 1 89.31 265 ARG B N 1
ATOM 5978 C CA . ARG B 1 265 ? 17.203 10.539 7.871 1 89.31 265 ARG B CA 1
ATOM 5979 C C . ARG B 1 265 ? 17.578 9.273 7.102 1 89.31 265 ARG B C 1
ATOM 5981 O O . ARG B 1 265 ? 16.703 8.5 6.711 1 89.31 265 ARG B O 1
ATOM 5988 N N . VAL B 1 266 ? 18.844 9.102 6.949 1 90.88 266 VAL B N 1
ATOM 5989 C CA . VAL B 1 266 ? 19.297 7.961 6.156 1 90.88 266 VAL B CA 1
ATOM 5990 C C . VAL B 1 266 ? 18.953 6.664 6.887 1 90.88 266 VAL B C 1
ATOM 5992 O O . VAL B 1 266 ? 18.234 5.816 6.355 1 90.88 266 VAL B O 1
ATOM 5995 N N . PRO B 1 267 ? 19.391 6.531 8.156 1 94.25 267 PRO B N 1
ATOM 5996 C CA . PRO B 1 267 ? 18.984 5.309 8.852 1 94.25 267 PRO B CA 1
ATOM 5997 C C . PRO B 1 267 ? 17.469 5.207 9.047 1 94.25 267 PRO B C 1
ATOM 5999 O O . PRO B 1 267 ? 16.922 4.105 9.055 1 94.25 267 PRO B O 1
ATOM 6002 N N . ALA B 1 268 ? 16.828 6.293 9.188 1 95.81 268 ALA B N 1
ATOM 6003 C CA . ALA B 1 268 ? 15.375 6.285 9.344 1 95.81 268 ALA B CA 1
ATOM 6004 C C . ALA B 1 268 ? 14.688 5.766 8.086 1 95.81 268 ALA B C 1
ATOM 6006 O O . ALA B 1 268 ? 13.711 5.02 8.164 1 95.81 268 ALA B O 1
ATOM 6007 N N . ALA B 1 269 ? 15.211 6.211 6.973 1 93.19 269 ALA B N 1
ATOM 6008 C CA . ALA B 1 269 ? 14.672 5.719 5.703 1 93.19 269 ALA B CA 1
ATOM 6009 C C . ALA B 1 269 ? 14.852 4.211 5.582 1 93.19 269 ALA B C 1
ATOM 6011 O O . ALA B 1 269 ? 13.953 3.506 5.129 1 93.19 269 ALA B O 1
ATOM 6012 N N . GLU B 1 270 ? 16 3.783 5.98 1 92.44 270 GLU B N 1
ATOM 6013 C CA . GLU B 1 270 ? 16.266 2.348 5.969 1 92.44 270 GLU B CA 1
ATOM 6014 C C . GLU B 1 270 ? 15.312 1.604 6.895 1 92.44 270 GLU B C 1
ATOM 6016 O O . GLU B 1 270 ? 14.812 0.532 6.551 1 92.44 270 GLU B O 1
ATOM 6021 N N . LEU B 1 271 ? 15.086 2.133 8.023 1 95.25 271 LEU B N 1
ATOM 6022 C CA . LEU B 1 271 ? 14.156 1.536 8.984 1 95.25 271 LEU B CA 1
ATOM 6023 C C . LEU B 1 271 ? 12.758 1.414 8.391 1 95.25 271 LEU B C 1
ATOM 6025 O O . LEU B 1 271 ? 12.141 0.35 8.461 1 95.25 271 LEU B O 1
ATOM 6029 N N . LEU B 1 272 ? 12.32 2.459 7.77 1 93.81 272 LEU B N 1
ATOM 6030 C CA . LEU B 1 272 ? 10.977 2.463 7.207 1 93.81 272 LEU B CA 1
ATOM 6031 C C . LEU B 1 272 ? 10.883 1.521 6.008 1 93.81 272 LEU B C 1
ATOM 6033 O O . LEU B 1 272 ? 9.844 0.884 5.797 1 93.81 272 LEU B O 1
ATOM 6037 N N . ASP B 1 273 ? 11.945 1.425 5.25 1 89.5 273 ASP B N 1
ATOM 6038 C CA . ASP B 1 273 ? 11.984 0.466 4.152 1 89.5 273 ASP B CA 1
ATOM 6039 C C . ASP B 1 273 ? 11.875 -0.967 4.668 1 89.5 273 ASP B C 1
ATOM 6041 O O . ASP B 1 273 ? 11.125 -1.774 4.113 1 89.5 273 ASP B O 1
ATOM 6045 N N . LEU B 1 274 ? 12.602 -1.244 5.695 1 89.19 274 LEU B N 1
ATOM 6046 C CA . LEU B 1 274 ? 12.555 -2.57 6.301 1 89.19 274 LEU B CA 1
ATOM 6047 C C . LEU B 1 274 ? 11.18 -2.848 6.902 1 89.19 274 LEU B C 1
ATOM 6049 O O . LEU B 1 274 ? 10.664 -3.963 6.797 1 89.19 274 LEU B O 1
ATOM 6053 N N . ALA B 1 275 ? 10.602 -1.847 7.469 1 91.69 275 ALA B N 1
ATOM 6054 C CA . ALA B 1 275 ? 9.289 -1.996 8.078 1 91.69 275 ALA B CA 1
ATOM 6055 C C . ALA B 1 275 ? 8.211 -2.232 7.023 1 91.69 275 ALA B C 1
ATOM 6057 O O . ALA B 1 275 ? 7.176 -2.834 7.305 1 91.69 275 ALA B O 1
ATOM 6058 N N . ALA B 1 276 ? 8.438 -1.756 5.832 1 87.56 276 ALA B N 1
ATOM 6059 C CA . ALA B 1 276 ? 7.461 -1.888 4.75 1 87.56 276 ALA B CA 1
ATOM 6060 C C . ALA B 1 276 ? 7.516 -3.281 4.133 1 87.56 276 ALA B C 1
ATOM 6062 O O . ALA B 1 276 ? 6.57 -3.705 3.461 1 87.56 276 ALA B O 1
ATOM 6063 N N . ALA B 1 277 ? 8.617 -3.895 4.324 1 77.69 277 ALA B N 1
ATOM 6064 C CA . ALA B 1 277 ? 8.766 -5.246 3.787 1 77.69 277 ALA B CA 1
ATOM 6065 C C . ALA B 1 277 ? 8.008 -6.258 4.645 1 77.69 277 ALA B C 1
ATOM 6067 O O . ALA B 1 277 ? 8.008 -6.164 5.875 1 77.69 277 ALA B O 1
ATOM 6068 N N . PRO B 1 278 ? 7.172 -7.211 4.184 1 68.44 278 PRO B N 1
ATOM 6069 C CA . PRO B 1 278 ? 6.348 -8.141 4.965 1 68.44 278 PRO B CA 1
ATOM 6070 C C . PRO B 1 278 ? 7.18 -9.016 5.902 1 68.44 278 PRO B C 1
ATOM 6072 O O . PRO B 1 278 ? 6.711 -9.383 6.984 1 68.44 278 PRO B O 1
ATOM 6075 N N . ARG B 1 279 ? 8.32 -9.5 5.664 1 71.19 279 ARG B N 1
ATOM 6076 C CA . ARG B 1 279 ? 9.078 -10.359 6.562 1 71.19 279 ARG B CA 1
ATOM 6077 C C . ARG B 1 279 ? 10.555 -9.984 6.562 1 71.19 279 ARG B C 1
ATOM 6079 O O . ARG B 1 279 ? 11.391 -10.719 6.02 1 71.19 279 ARG B O 1
ATOM 6086 N N . PRO B 1 280 ? 10.641 -8.875 7.332 1 65.5 280 PRO B N 1
ATOM 6087 C CA . PRO B 1 280 ? 12.078 -8.578 7.414 1 65.5 280 PRO B CA 1
ATOM 6088 C C . PRO B 1 280 ? 12.828 -9.547 8.312 1 65.5 280 PRO B C 1
ATOM 6090 O O . PRO B 1 280 ? 12.242 -10.133 9.234 1 65.5 280 PRO B O 1
ATOM 6093 N N . GLY B 1 281 ? 13.93 -10.102 7.852 1 66.62 281 GLY B N 1
ATOM 6094 C CA . GLY B 1 281 ? 14.727 -10.93 8.734 1 66.62 281 GLY B CA 1
ATOM 6095 C C . GLY B 1 281 ? 14.672 -10.477 10.188 1 66.62 281 GLY B C 1
ATOM 6096 O O . GLY B 1 281 ? 14.625 -9.281 10.469 1 66.62 281 GLY B O 1
ATOM 6097 N N . PRO B 1 282 ? 14.344 -11.375 11.211 1 73.81 282 PRO B N 1
ATOM 6098 C CA . PRO B 1 282 ? 14.109 -11.062 12.625 1 73.81 282 PRO B CA 1
ATOM 6099 C C . PRO B 1 282 ? 15.18 -10.148 13.211 1 73.81 282 PRO B C 1
ATOM 6101 O O . PRO B 1 282 ? 14.898 -9.391 14.156 1 73.81 282 PRO B O 1
ATOM 6104 N N . ALA B 1 283 ? 16.297 -10.062 12.633 1 84.5 283 ALA B N 1
ATOM 6105 C CA . ALA B 1 283 ? 17.375 -9.305 13.273 1 84.5 283 ALA B CA 1
ATOM 6106 C C . ALA B 1 283 ? 17.562 -7.949 12.594 1 84.5 283 ALA B C 1
ATOM 6108 O O . ALA B 1 283 ? 18.188 -7.047 13.164 1 84.5 283 ALA B O 1
ATOM 6109 N N . LEU B 1 284 ? 17.016 -7.684 11.578 1 88.94 284 LEU B N 1
ATOM 6110 C CA . LEU B 1 284 ? 17.281 -6.484 10.797 1 88.94 284 LEU B CA 1
ATOM 6111 C C . LEU B 1 284 ? 16.547 -5.281 11.375 1 88.94 284 LEU B C 1
ATOM 6113 O O . LEU B 1 284 ? 17.109 -4.191 11.477 1 88.94 284 LEU B O 1
ATOM 6117 N N . LEU B 1 285 ? 15.383 -5.516 11.875 1 92.31 285 LEU B N 1
ATOM 6118 C CA . LEU B 1 285 ? 14.57 -4.398 12.344 1 92.31 285 LEU B CA 1
ATOM 6119 C C . LEU B 1 285 ? 15.109 -3.852 13.664 1 92.31 285 LEU B C 1
ATOM 6121 O O . LEU B 1 285 ? 15.312 -2.643 13.805 1 92.31 285 LEU B O 1
ATOM 6125 N N . PRO B 1 286 ? 15.484 -4.746 14.617 1 93.5 286 PRO B N 1
ATOM 6126 C CA . PRO B 1 286 ? 16.078 -4.227 15.852 1 93.5 286 PRO B CA 1
ATOM 6127 C C . PRO B 1 286 ? 17.375 -3.453 15.594 1 93.5 286 PRO B C 1
ATOM 6129 O O . PRO B 1 286 ? 17.625 -2.42 16.219 1 93.5 286 PRO B O 1
ATOM 6132 N N . ALA B 1 287 ? 18.125 -3.879 14.664 1 94.25 287 ALA B N 1
ATOM 6133 C CA . ALA B 1 287 ? 19.359 -3.188 14.328 1 94.25 287 ALA B CA 1
ATOM 6134 C C . ALA B 1 287 ? 19.078 -1.82 13.711 1 94.25 287 ALA B C 1
ATOM 6136 O O . ALA B 1 287 ? 19.75 -0.838 14.023 1 94.25 287 ALA B O 1
ATOM 6137 N N . ALA B 1 288 ? 18.125 -1.78 12.867 1 95.31 288 ALA B N 1
ATOM 6138 C CA . ALA B 1 288 ? 17.75 -0.521 12.234 1 95.31 288 ALA B CA 1
ATOM 6139 C C . ALA B 1 288 ? 17.203 0.466 13.258 1 95.31 288 ALA B C 1
ATOM 6141 O O . ALA B 1 288 ? 17.469 1.669 13.18 1 95.31 288 ALA B O 1
ATOM 6142 N N . LEU B 1 289 ? 16.438 -0.037 14.211 1 95.62 289 LEU B N 1
ATOM 6143 C CA . LEU B 1 289 ? 15.914 0.801 15.281 1 95.62 289 LEU B CA 1
ATOM 6144 C C . LEU B 1 289 ? 17.062 1.41 16.094 1 95.62 289 LEU B C 1
ATOM 6146 O O . LEU B 1 289 ? 17.062 2.615 16.359 1 95.62 289 LEU B O 1
ATOM 6150 N N . ARG B 1 290 ? 18.016 0.619 16.406 1 94.88 290 ARG B N 1
ATOM 6151 C CA . ARG B 1 290 ? 19.172 1.095 17.156 1 94.88 290 ARG B CA 1
ATOM 6152 C C . ARG B 1 290 ? 19.953 2.145 16.375 1 94.88 290 ARG B C 1
ATOM 6154 O O . ARG B 1 290 ? 20.406 3.137 16.938 1 94.88 290 ARG B O 1
ATOM 6161 N N . ALA B 1 291 ? 20.016 1.936 15.125 1 94.88 291 ALA B N 1
ATOM 6162 C CA . ALA B 1 291 ? 20.734 2.873 14.266 1 94.88 291 ALA B CA 1
ATOM 6163 C C . ALA B 1 291 ? 20.047 4.238 14.258 1 94.88 291 ALA B C 1
ATOM 6165 O O . ALA B 1 291 ? 20.688 5.262 14.008 1 94.88 291 ALA B O 1
ATOM 6166 N N . CYS B 1 292 ? 18.781 4.293 14.57 1 95.12 292 CYS B N 1
ATOM 6167 C CA . CYS B 1 292 ? 18.016 5.531 14.609 1 95.12 292 CYS B CA 1
ATOM 6168 C C . CYS B 1 292 ? 17.969 6.102 16.016 1 95.12 292 CYS B C 1
ATOM 6170 O O . CYS B 1 292 ? 17.297 7.105 16.266 1 95.12 292 CYS B O 1
ATOM 6172 N N . GLY B 1 293 ? 18.594 5.375 16.969 1 92.75 293 GLY B N 1
ATOM 6173 C CA . GLY B 1 293 ? 18.562 5.816 18.359 1 92.75 293 GLY B CA 1
ATOM 6174 C C . GLY B 1 293 ? 17.266 5.449 19.062 1 92.75 293 GLY B C 1
ATOM 6175 O O . GLY B 1 293 ? 16.922 6.051 20.078 1 92.75 293 GLY B O 1
ATOM 6176 N N . LEU B 1 294 ? 16.516 4.52 18.562 1 94.69 294 LEU B N 1
ATOM 6177 C CA . LEU B 1 294 ? 15.289 4.055 19.188 1 94.69 294 LEU B CA 1
ATOM 6178 C C . LEU B 1 294 ? 15.523 2.76 19.953 1 94.69 294 LEU B C 1
ATOM 6180 O O . LEU B 1 294 ? 16.422 1.986 19.625 1 94.69 294 LEU B O 1
ATOM 6184 N N . PRO B 1 295 ? 14.75 2.586 21 1 93.25 295 PRO B N 1
ATOM 6185 C CA . PRO B 1 295 ? 14.867 1.311 21.719 1 93.25 295 PRO B CA 1
ATOM 6186 C C . PRO B 1 295 ? 14.477 0.114 20.844 1 93.25 295 PRO B C 1
ATOM 6188 O O . PRO B 1 295 ? 13.641 0.246 19.953 1 93.25 295 PRO B O 1
ATOM 6191 N N . ASP B 1 296 ? 15.047 -0.981 21.156 1 90 296 ASP B N 1
ATOM 6192 C CA . ASP B 1 296 ? 14.766 -2.178 20.375 1 90 296 ASP B CA 1
ATOM 6193 C C . ASP B 1 296 ? 13.578 -2.947 20.953 1 90 296 ASP B C 1
ATOM 6195 O O . ASP B 1 296 ? 13.336 -4.094 20.578 1 90 296 ASP B O 1
ATOM 6199 N N . HIS B 1 297 ? 12.977 -2.336 21.906 1 89.44 297 HIS B N 1
ATOM 6200 C CA . HIS B 1 297 ? 11.734 -2.867 22.453 1 89.44 297 HIS B CA 1
ATOM 6201 C C . HIS B 1 297 ? 10.602 -1.846 22.344 1 89.44 297 HIS B C 1
ATOM 6203 O O . HIS B 1 297 ? 10.859 -0.64 22.297 1 89.44 297 HIS B O 1
ATOM 6209 N N . GLY B 1 298 ? 9.438 -2.26 22.25 1 87.62 298 GLY B N 1
ATOM 6210 C CA . GLY B 1 298 ? 8.281 -1.381 22.125 1 87.62 298 GLY B CA 1
ATOM 6211 C C . GLY B 1 298 ? 7.73 -0.922 23.453 1 87.62 298 GLY B C 1
ATOM 6212 O O . GLY B 1 298 ? 8.391 -1.057 24.484 1 87.62 298 GLY B O 1
ATOM 6213 N N . PRO B 1 299 ? 6.641 -0.324 23.312 1 93.06 299 PRO B N 1
ATOM 6214 C CA . PRO B 1 299 ? 5.754 -0.167 22.156 1 93.06 299 PRO B CA 1
ATOM 6215 C C . PRO B 1 299 ? 6.172 0.988 21.234 1 93.06 299 PRO B C 1
ATOM 6217 O O . PRO B 1 299 ? 6.859 1.909 21.688 1 93.06 299 PRO B O 1
ATOM 6220 N N . TYR B 1 300 ? 5.789 0.935 19.938 1 95.06 300 TYR B N 1
ATOM 6221 C CA . TYR B 1 300 ? 5.992 1.974 18.922 1 95.06 300 TYR B CA 1
ATOM 6222 C C . TYR B 1 300 ? 4.66 2.428 18.328 1 95.06 300 TYR B C 1
ATOM 6224 O O . TYR B 1 300 ? 3.707 1.65 18.266 1 95.06 300 TYR B O 1
ATOM 6232 N N . THR B 1 301 ? 4.578 3.662 17.984 1 95.88 301 THR B N 1
ATOM 6233 C CA . THR B 1 301 ? 3.492 4.184 17.156 1 95.88 301 THR B CA 1
ATOM 6234 C C . THR B 1 301 ? 4.027 4.742 15.844 1 95.88 301 THR B C 1
ATOM 6236 O O . THR B 1 301 ? 5.09 5.367 15.82 1 95.88 301 THR B O 1
ATOM 6239 N N . VAL B 1 302 ? 3.363 4.449 14.797 1 97.44 302 VAL B N 1
ATOM 6240 C CA . VAL B 1 302 ? 3.795 4.941 13.492 1 97.44 302 VAL B CA 1
ATOM 6241 C C . VAL B 1 302 ? 2.797 5.973 12.969 1 97.44 302 VAL B C 1
ATOM 6243 O O . VAL B 1 302 ? 1.584 5.781 13.078 1 97.44 302 VAL B O 1
ATOM 6246 N N . ILE B 1 303 ? 3.26 7.082 12.453 1 97.69 303 ILE B N 1
ATOM 6247 C CA . ILE B 1 303 ? 2.434 8.102 11.812 1 97.69 303 ILE B CA 1
ATOM 6248 C C . ILE B 1 303 ? 2.912 8.336 10.383 1 97.69 303 ILE B C 1
ATOM 6250 O O . ILE B 1 303 ? 4.117 8.352 10.117 1 97.69 303 ILE B O 1
ATOM 6254 N N . ALA B 1 304 ? 2.031 8.383 9.438 1 96.94 304 ALA B N 1
ATOM 6255 C CA . ALA B 1 304 ? 2.297 8.75 8.047 1 96.94 304 ALA B CA 1
ATOM 6256 C C . ALA B 1 304 ? 1.579 10.039 7.676 1 96.94 304 ALA B C 1
ATOM 6258 O O . ALA B 1 304 ? 0.44 10.266 8.094 1 96.94 304 ALA B O 1
ATOM 6259 N N . VAL B 1 305 ? 2.262 10.891 6.863 1 96 305 VAL B N 1
ATOM 6260 C CA . VAL B 1 305 ? 1.677 12.18 6.496 1 96 305 VAL B CA 1
ATOM 6261 C C . VAL B 1 305 ? 1.82 12.398 4.996 1 96 305 VAL B C 1
ATOM 6263 O O . VAL B 1 305 ? 2.758 11.898 4.371 1 96 305 VAL B O 1
ATOM 6266 N N . SER B 1 306 ? 0.93 13.047 4.426 1 92.38 306 SER B N 1
ATOM 6267 C CA . SER B 1 306 ? 0.969 13.516 3.043 1 92.38 306 SER B CA 1
ATOM 6268 C C . SER B 1 306 ? 0.569 14.977 2.945 1 92.38 306 SER B C 1
ATOM 6270 O O . SER B 1 306 ? -0.395 15.414 3.582 1 92.38 306 SER B O 1
ATOM 6272 N N . MET B 1 307 ? 1.422 15.82 2.256 1 86.88 307 MET B N 1
ATOM 6273 C CA . MET B 1 307 ? 1.2 17.25 2.096 1 86.88 307 MET B CA 1
ATOM 6274 C C . MET B 1 307 ? 0.625 17.562 0.718 1 86.88 307 MET B C 1
ATOM 6276 O O . MET B 1 307 ? 0.807 18.672 0.199 1 86.88 307 MET B O 1
ATOM 6280 N N . GLY B 1 308 ? -0.077 16.719 0.153 1 71.88 308 GLY B N 1
ATOM 6281 C CA . GLY B 1 308 ? -0.638 16.969 -1.166 1 71.88 308 GLY B CA 1
ATOM 6282 C C . GLY B 1 308 ? 0.26 16.484 -2.293 1 71.88 308 GLY B C 1
ATOM 6283 O O . GLY B 1 308 ? 1.213 15.742 -2.062 1 71.88 308 GLY B O 1
ATOM 6284 N N . ALA B 1 309 ? -0.046 16.844 -3.479 1 61.34 309 ALA B N 1
ATOM 6285 C CA . ALA B 1 309 ? 0.541 16.219 -4.66 1 61.34 309 ALA B CA 1
ATOM 6286 C C . ALA B 1 309 ? 1.635 17.094 -5.262 1 61.34 309 ALA B C 1
ATOM 6288 O O . ALA B 1 309 ? 2.322 16.688 -6.199 1 61.34 309 ALA B O 1
ATOM 6289 N N . GLU B 1 310 ? 1.905 18.109 -4.672 1 59.62 310 GLU B N 1
ATOM 6290 C CA . GLU B 1 310 ? 2.812 19.031 -5.34 1 59.62 310 GLU B CA 1
ATOM 6291 C C . GLU B 1 310 ? 4.266 18.609 -5.164 1 59.62 310 GLU B C 1
ATOM 6293 O O . GLU B 1 310 ? 4.578 17.781 -4.297 1 59.62 310 GLU B O 1
ATOM 6298 N N . GLU B 1 311 ? 5.031 19 -6.141 1 58.38 311 GLU B N 1
ATOM 6299 C CA . GLU B 1 311 ? 6.473 18.797 -6.062 1 58.38 311 GLU B CA 1
ATOM 6300 C C . GLU B 1 311 ? 7.027 19.266 -4.723 1 58.38 311 GLU B C 1
ATOM 6302 O O . GLU B 1 311 ? 6.668 20.344 -4.234 1 58.38 311 GLU B O 1
ATOM 6307 N N . GLY B 1 312 ? 7.797 18.516 -4.062 1 65.69 312 GLY B N 1
ATOM 6308 C CA . GLY B 1 312 ? 8.414 18.844 -2.789 1 65.69 312 GLY B CA 1
ATOM 6309 C C . GLY B 1 312 ? 7.562 18.453 -1.595 1 65.69 312 GLY B C 1
ATOM 6310 O O . GLY B 1 312 ? 7.977 18.625 -0.447 1 65.69 312 GLY B O 1
ATOM 6311 N N . ALA B 1 313 ? 6.453 17.953 -1.928 1 72.5 313 ALA B N 1
ATOM 6312 C CA . ALA B 1 313 ? 5.484 17.625 -0.887 1 72.5 313 ALA B CA 1
ATOM 6313 C C . ALA B 1 313 ? 6.07 16.625 0.111 1 72.5 313 ALA B C 1
ATOM 6315 O O . ALA B 1 313 ? 5.82 16.719 1.314 1 72.5 313 ALA B O 1
ATOM 6316 N N . ALA B 1 314 ? 6.906 15.781 -0.401 1 74.38 314 ALA B N 1
ATOM 6317 C CA . ALA B 1 314 ? 7.469 14.781 0.497 1 74.38 314 ALA B CA 1
ATOM 6318 C C . ALA B 1 314 ? 8.445 15.414 1.482 1 74.38 314 ALA B C 1
ATOM 6320 O O . ALA B 1 314 ? 8.477 15.047 2.66 1 74.38 314 ALA B O 1
ATOM 6321 N N . GLU B 1 315 ? 9.203 16.328 0.979 1 77.56 315 GLU B N 1
ATOM 6322 C CA . GLU B 1 315 ? 10.141 17.016 1.859 1 77.56 315 GLU B CA 1
ATOM 6323 C C . GLU B 1 315 ? 9.406 17.875 2.887 1 77.56 315 GLU B C 1
ATOM 6325 O O . GLU B 1 315 ? 9.789 17.906 4.059 1 77.56 315 GLU B O 1
ATOM 6330 N N . ALA B 1 316 ? 8.453 18.516 2.418 1 81.44 316 ALA B N 1
ATOM 6331 C CA . ALA B 1 316 ? 7.629 19.312 3.322 1 81.44 316 ALA B CA 1
ATOM 6332 C C . ALA B 1 316 ? 6.977 18.438 4.383 1 81.44 316 ALA B C 1
ATOM 6334 O O . ALA B 1 316 ? 6.867 18.828 5.547 1 81.44 316 ALA B O 1
ATOM 6335 N N . GLY B 1 317 ? 6.617 17.25 3.961 1 87.69 317 GLY B N 1
ATOM 6336 C CA . GLY B 1 317 ? 5.992 16.312 4.887 1 87.69 317 GLY B CA 1
ATOM 6337 C C . GLY B 1 317 ? 6.93 15.867 5.992 1 87.69 317 GLY B C 1
ATOM 6338 O O . GLY B 1 317 ? 6.531 15.789 7.156 1 87.69 317 GLY B O 1
ATOM 6339 N N . ALA B 1 318 ? 8.109 15.594 5.609 1 89.88 318 ALA B N 1
ATOM 6340 C CA . ALA B 1 318 ? 9.094 15.172 6.602 1 89.88 318 ALA B CA 1
ATOM 6341 C C . ALA B 1 318 ? 9.398 16.297 7.59 1 89.88 318 ALA B C 1
ATOM 6343 O O . ALA B 1 318 ? 9.508 16.062 8.797 1 89.88 318 ALA B O 1
ATOM 6344 N N . GLU B 1 319 ? 9.523 17.484 7.102 1 88.5 319 GLU B N 1
ATOM 6345 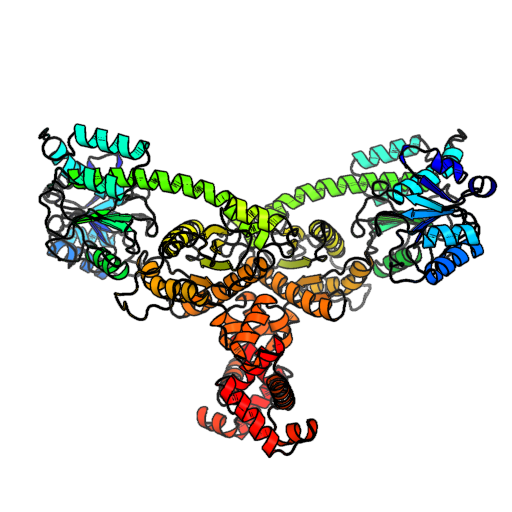C CA . GLU B 1 319 ? 9.789 18.641 7.965 1 88.5 319 GLU B CA 1
ATOM 6346 C C . GLU B 1 319 ? 8.609 18.922 8.883 1 88.5 319 GLU B C 1
ATOM 6348 O O . GLU B 1 319 ? 8.789 19.203 10.07 1 88.5 319 GLU B O 1
ATOM 6353 N N . ALA B 1 320 ? 7.477 18.859 8.297 1 92.12 320 ALA B N 1
ATOM 6354 C CA . ALA B 1 320 ? 6.262 19.062 9.078 1 92.12 320 ALA B CA 1
ATOM 6355 C C . ALA B 1 320 ? 6.152 18.031 10.195 1 92.12 320 ALA B C 1
ATOM 6357 O O . ALA B 1 320 ? 5.832 18.375 11.336 1 92.12 320 ALA B O 1
ATOM 6358 N N . LEU B 1 321 ? 6.41 16.828 9.836 1 93.5 321 LEU B N 1
ATOM 6359 C CA . LEU B 1 321 ? 6.336 15.742 10.805 1 93.5 321 LEU B CA 1
ATOM 6360 C C . LEU B 1 321 ? 7.375 15.914 11.898 1 93.5 321 LEU B C 1
ATOM 6362 O O . LEU B 1 321 ? 7.078 15.719 13.078 1 93.5 321 LEU B O 1
ATOM 6366 N N . ASP B 1 322 ? 8.539 16.25 11.516 1 91.94 322 ASP B N 1
ATOM 6367 C CA . ASP B 1 322 ? 9.586 16.516 12.5 1 91.94 322 ASP B CA 1
ATOM 6368 C C . ASP B 1 322 ? 9.164 17.625 13.469 1 91.94 322 ASP B C 1
ATOM 6370 O O . ASP B 1 322 ? 9.328 17.469 14.688 1 91.94 322 ASP B O 1
ATOM 6374 N N . GLU B 1 323 ? 8.68 18.688 12.891 1 92.12 323 GLU B N 1
ATOM 6375 C CA . GLU B 1 323 ? 8.219 19.797 13.719 1 92.12 323 GLU B CA 1
ATOM 6376 C C . GLU B 1 323 ? 7.109 19.359 14.664 1 92.12 323 GLU B C 1
ATOM 6378 O O . GLU B 1 323 ? 7.145 19.672 15.859 1 92.12 323 GLU B O 1
ATOM 6383 N N . LEU B 1 324 ? 6.227 18.609 14.188 1 93.56 324 LEU B N 1
ATOM 6384 C CA . LEU B 1 324 ? 5.094 18.125 14.977 1 93.56 324 LEU B CA 1
ATOM 6385 C C . LEU B 1 324 ? 5.566 17.25 16.125 1 93.56 324 LEU B C 1
ATOM 6387 O O . LEU B 1 324 ? 5.125 17.422 17.266 1 93.56 324 LEU B O 1
ATOM 6391 N N . LEU B 1 325 ? 6.426 16.391 15.891 1 94.31 325 LEU B N 1
ATOM 6392 C CA . LEU B 1 325 ? 6.836 15.391 16.875 1 94.31 325 LEU B CA 1
ATOM 6393 C C . LEU B 1 325 ? 7.742 16 17.938 1 94.31 325 LEU B C 1
ATOM 6395 O O . LEU B 1 325 ? 7.906 15.438 19.016 1 94.31 325 LEU B O 1
ATOM 6399 N N . ARG B 1 326 ? 8.305 17.109 17.641 1 92.56 326 ARG B N 1
ATOM 6400 C CA . ARG B 1 326 ? 9.133 17.797 18.625 1 92.56 326 ARG B CA 1
ATOM 6401 C C . ARG B 1 326 ? 8.281 18.406 19.734 1 92.56 326 ARG B C 1
ATOM 6403 O O . ARG B 1 326 ? 8.812 18.828 20.766 1 92.56 326 ARG B O 1
ATOM 6410 N N . HIS B 1 327 ? 7.004 18.453 19.5 1 92.06 327 HIS B N 1
ATOM 6411 C CA . HIS B 1 327 ? 6.094 18.875 20.547 1 92.06 327 HIS B CA 1
ATOM 6412 C C . HIS B 1 327 ? 5.918 17.766 21.594 1 92.06 327 HIS B C 1
ATOM 6414 O O . HIS B 1 327 ? 5.305 17.984 22.641 1 92.06 327 HIS B O 1
ATOM 6420 N N . LEU B 1 328 ? 6.391 16.562 21.281 1 87.88 328 LEU B N 1
ATOM 6421 C CA . LEU B 1 328 ? 6.324 15.445 22.219 1 87.88 328 LEU B CA 1
ATOM 6422 C C . LEU B 1 328 ? 7.613 15.336 23.031 1 87.88 328 LEU B C 1
ATOM 6424 O O . LEU B 1 328 ? 8.484 14.523 22.719 1 87.88 328 LEU B O 1
ATOM 6428 N N . PRO B 1 329 ? 7.703 16.125 23.969 1 75.38 329 PRO B N 1
ATOM 6429 C CA . PRO B 1 329 ? 8.984 16.156 24.688 1 75.38 329 PRO B CA 1
ATOM 6430 C C . PRO B 1 329 ? 9.336 14.797 25.297 1 75.38 329 PRO B C 1
ATOM 6432 O O . PRO B 1 329 ? 8.477 14.117 25.859 1 75.38 329 PRO B O 1
ATOM 6435 N N . GLY B 1 330 ? 10.523 14.438 25.141 1 80.12 330 GLY B N 1
ATOM 6436 C CA . GLY B 1 330 ? 11.078 13.234 25.75 1 80.12 330 GLY B CA 1
ATOM 6437 C C . GLY B 1 330 ? 10.867 11.992 24.906 1 80.12 330 GLY B C 1
ATOM 6438 O O . GLY B 1 330 ? 11.367 10.914 25.25 1 80.12 330 GLY B O 1
ATOM 6439 N N . ARG B 1 331 ? 10.055 12.109 23.891 1 87.25 331 ARG B N 1
ATOM 6440 C CA . ARG B 1 331 ? 9.828 10.961 23.031 1 87.25 331 ARG B CA 1
ATOM 6441 C C . ARG B 1 331 ? 10.859 10.906 21.906 1 87.25 331 ARG B C 1
ATOM 6443 O O . ARG B 1 331 ? 11.211 11.945 21.328 1 87.25 331 ARG B O 1
ATOM 6450 N N . ARG B 1 332 ? 11.422 9.711 21.797 1 93.62 332 ARG B N 1
ATOM 6451 C CA . ARG B 1 332 ? 12.344 9.5 20.688 1 93.62 332 ARG B CA 1
ATOM 6452 C C . ARG B 1 332 ? 11.586 9.086 19.422 1 93.62 332 ARG B C 1
ATOM 6454 O O . ARG B 1 332 ? 10.594 8.352 19.5 1 93.62 332 ARG B O 1
ATOM 6461 N N . PHE B 1 333 ? 12.016 9.633 18.297 1 95.25 333 PHE B N 1
ATOM 6462 C CA . PHE B 1 333 ? 11.344 9.281 17.047 1 95.25 333 PHE B CA 1
ATOM 6463 C C . PHE B 1 333 ? 12.328 9.328 15.875 1 95.25 333 PHE B C 1
ATOM 6465 O O . PHE B 1 333 ? 13.43 9.867 16 1 95.25 333 PHE B O 1
ATOM 6472 N N . ALA B 1 334 ? 12 8.672 14.828 1 95.88 334 ALA B N 1
ATOM 6473 C CA . ALA B 1 334 ? 12.719 8.68 13.562 1 95.88 334 ALA B CA 1
ATOM 6474 C C . ALA B 1 334 ? 11.781 8.984 12.391 1 95.88 334 ALA B C 1
ATOM 6476 O O . ALA B 1 334 ? 10.75 8.328 12.227 1 95.88 334 ALA B O 1
ATOM 6477 N N . THR B 1 335 ? 12.133 10.016 11.625 1 95.19 335 THR B N 1
ATOM 6478 C CA . THR B 1 335 ? 11.297 10.469 10.523 1 95.19 335 THR B CA 1
ATOM 6479 C C . THR B 1 335 ? 12.031 10.32 9.188 1 95.19 335 THR B C 1
ATOM 6481 O O . THR B 1 335 ? 13.234 10.562 9.109 1 95.19 335 THR B O 1
ATOM 6484 N N . ALA B 1 336 ? 11.32 9.938 8.141 1 93.44 336 ALA B N 1
ATOM 6485 C CA . ALA B 1 336 ? 11.898 9.883 6.805 1 93.44 336 ALA B CA 1
ATOM 6486 C C . ALA B 1 336 ? 10.812 9.977 5.734 1 93.44 336 ALA B C 1
ATOM 6488 O O . ALA B 1 336 ? 9.625 9.836 6.031 1 93.44 336 ALA B O 1
ATOM 6489 N N . ARG B 1 337 ? 11.297 10.297 4.562 1 89.69 337 ARG B N 1
ATOM 6490 C CA . ARG B 1 337 ? 10.406 10.273 3.404 1 89.69 337 ARG B CA 1
ATOM 6491 C C . ARG B 1 337 ? 10.086 8.836 3.002 1 89.69 337 ARG B C 1
ATOM 6493 O O . ARG B 1 337 ? 10.891 7.93 3.199 1 89.69 337 ARG B O 1
ATOM 6500 N N . LEU B 1 338 ? 8.93 8.68 2.494 1 85.12 338 LEU B N 1
ATOM 6501 C CA . LEU B 1 338 ? 8.523 7.375 1.966 1 85.12 338 LEU B CA 1
ATOM 6502 C C . LEU B 1 338 ? 8.742 7.316 0.457 1 85.12 338 LEU B C 1
ATOM 6504 O O . LEU B 1 338 ? 8.555 8.312 -0.241 1 85.12 338 LEU B O 1
ATOM 6508 N N . ALA B 1 339 ? 9.047 6.141 0.012 1 73.38 339 ALA B N 1
ATOM 6509 C CA . ALA B 1 339 ? 9.242 5.938 -1.422 1 73.38 339 ALA B CA 1
ATOM 6510 C C . ALA B 1 339 ? 7.941 6.184 -2.188 1 73.38 339 ALA B C 1
ATOM 6512 O O . ALA B 1 339 ? 7.969 6.625 -3.338 1 73.38 339 ALA B O 1
ATOM 6513 N N . THR B 1 340 ? 6.824 5.914 -1.581 1 72 340 THR B N 1
ATOM 6514 C CA . THR B 1 340 ? 5.516 6.035 -2.211 1 72 340 THR B CA 1
ATOM 6515 C C . THR B 1 340 ? 5.012 7.477 -2.135 1 72 340 THR B C 1
ATOM 6517 O O . THR B 1 340 ? 3.898 7.773 -2.57 1 72 340 THR B O 1
ATOM 6520 N N . GLY B 1 341 ? 5.828 8.391 -1.57 1 77.69 341 GLY B N 1
ATOM 6521 C CA . GLY B 1 341 ? 5.406 9.773 -1.389 1 77.69 341 GLY B CA 1
ATOM 6522 C C . GLY B 1 341 ? 5.008 10.094 0.04 1 77.69 341 GLY B C 1
ATOM 6523 O O . GLY B 1 341 ? 4.566 9.211 0.778 1 77.69 341 GLY B O 1
ATOM 6524 N N . GLY B 1 342 ? 5.223 11.234 0.418 1 88.25 342 GLY B N 1
ATOM 6525 C CA . GLY B 1 342 ? 4.941 11.641 1.785 1 88.25 342 GLY B CA 1
ATOM 6526 C C . GLY B 1 342 ? 6.059 11.305 2.752 1 88.25 342 GLY B C 1
ATOM 6527 O O . GLY B 1 342 ? 7.215 11.172 2.35 1 88.25 342 GLY B O 1
ATOM 6528 N N . ALA B 1 343 ? 5.684 11.273 4.027 1 93.81 343 ALA B N 1
ATOM 6529 C CA . ALA B 1 343 ? 6.656 10.984 5.082 1 93.81 343 ALA B CA 1
ATOM 6530 C C . ALA B 1 343 ? 6.023 10.156 6.199 1 93.81 343 ALA B C 1
ATOM 6532 O O . ALA B 1 343 ? 4.797 10.086 6.309 1 93.81 343 ALA B O 1
ATOM 6533 N N . ALA B 1 344 ? 6.84 9.461 6.91 1 96.5 344 ALA B N 1
ATOM 6534 C CA . ALA B 1 344 ? 6.387 8.68 8.055 1 96.5 344 ALA B CA 1
ATOM 6535 C C . ALA B 1 344 ? 7.391 8.766 9.203 1 96.5 344 ALA B C 1
ATOM 6537 O O . ALA B 1 344 ? 8.531 9.18 9.008 1 96.5 344 ALA B O 1
ATOM 6538 N N . ALA B 1 345 ? 6.938 8.445 10.422 1 97.12 345 ALA B N 1
ATOM 6539 C CA . ALA B 1 345 ? 7.793 8.438 11.602 1 97.12 345 ALA B CA 1
ATOM 6540 C C . ALA B 1 345 ? 7.453 7.262 12.523 1 97.12 345 ALA B C 1
ATOM 6542 O O . ALA B 1 345 ? 6.293 6.855 12.609 1 97.12 345 ALA B O 1
ATOM 6543 N N . VAL B 1 346 ? 8.445 6.691 13.102 1 97.19 346 VAL B N 1
ATOM 6544 C CA . VAL B 1 346 ? 8.312 5.727 14.188 1 97.19 346 VAL B CA 1
ATOM 6545 C C . VAL B 1 346 ? 8.555 6.422 15.523 1 97.19 346 VAL B C 1
ATOM 6547 O O . VAL B 1 346 ? 9.609 7.031 15.734 1 97.19 346 VAL B O 1
ATOM 6550 N N . ILE B 1 347 ? 7.566 6.371 16.422 1 96.12 347 ILE B N 1
ATOM 6551 C CA . ILE B 1 347 ? 7.629 7.035 17.719 1 96.12 347 ILE B CA 1
ATOM 6552 C C . ILE B 1 347 ? 7.723 5.996 18.828 1 96.12 347 ILE B C 1
ATOM 6554 O O . ILE B 1 347 ? 6.859 5.121 18.953 1 96.12 347 ILE B O 1
ATOM 6558 N N . ALA B 1 348 ? 8.758 6.031 19.625 1 93.94 348 ALA B N 1
ATOM 6559 C CA . ALA B 1 348 ? 8.883 5.152 20.781 1 93.94 348 ALA B CA 1
ATOM 6560 C C . ALA B 1 348 ? 8.062 5.672 21.953 1 93.94 348 ALA B C 1
ATOM 6562 O O . ALA B 1 348 ? 8.055 6.875 22.234 1 93.94 348 ALA B O 1
ATOM 6563 N N . THR B 1 349 ? 7.203 4.852 22.625 1 78.38 349 THR B N 1
ATOM 6564 C CA . THR B 1 349 ? 6.336 5.27 23.719 1 78.38 349 THR B CA 1
ATOM 6565 C C . THR B 1 349 ? 7.094 5.234 25.047 1 78.38 349 THR B C 1
ATOM 6567 O O . THR B 1 349 ? 6.754 5.969 25.969 1 78.38 349 THR B O 1
ATOM 6570 N N . ASP B 1 350 ? 7.98 4.172 25.422 1 65.69 350 ASP B N 1
ATOM 6571 C CA . ASP B 1 350 ? 8.633 4.125 26.734 1 65.69 350 ASP B CA 1
ATOM 6572 C C . ASP B 1 350 ? 9.68 5.23 26.859 1 65.69 350 ASP B C 1
ATOM 6574 O O . ASP B 1 350 ? 10.492 5.43 25.953 1 65.69 350 ASP B O 1
ATOM 6578 N N . SER B 1 351 ? 9.336 6.336 27.625 1 52.91 351 SER B N 1
ATOM 6579 C CA . SER B 1 351 ? 10.312 7.348 28 1 52.91 351 SER B CA 1
ATOM 6580 C C . SER B 1 351 ? 11.43 6.746 28.859 1 52.91 351 SER B C 1
ATOM 6582 O O . SER B 1 351 ? 11.188 6.332 30 1 52.91 351 SER B O 1
ATOM 6584 N N . GLY B 1 352 ? 12.109 5.879 28.547 1 44.62 352 GLY B N 1
ATOM 6585 C CA . GLY B 1 352 ? 13.164 5.367 29.391 1 44.62 352 GLY B CA 1
ATOM 6586 C C . GLY B 1 352 ? 14.016 6.461 30.016 1 44.62 352 GLY B C 1
ATOM 6587 O O . GLY B 1 352 ? 15.148 6.215 30.422 1 44.62 352 GLY B O 1
ATOM 6588 N N . ALA B 1 353 ? 14.008 7.758 30.094 1 38.12 353 ALA B N 1
ATOM 6589 C CA . ALA B 1 353 ? 15.102 8.18 30.969 1 38.12 353 ALA B CA 1
ATOM 6590 C C . ALA B 1 353 ? 14.977 7.543 32.344 1 38.12 353 ALA B C 1
ATOM 6592 O O . ALA B 1 353 ? 13.914 7.621 32.969 1 38.12 353 ALA B O 1
ATOM 6593 N N . PRO B 1 354 ? 15.797 6.602 32.844 1 36.03 354 PRO B N 1
ATOM 6594 C CA . PRO B 1 354 ? 15.828 6.238 34.25 1 36.03 354 PRO B CA 1
ATOM 6595 C C . PRO B 1 354 ? 15.461 7.406 35.156 1 36.03 354 PRO B C 1
ATOM 6597 O O . PRO B 1 354 ? 14.797 7.207 36.188 1 36.03 354 PRO B O 1
ATOM 6600 N N . GLY B 1 355 ? 16.328 8.516 35.312 1 31.95 355 GLY B N 1
ATOM 6601 C CA . GLY B 1 355 ? 16.547 9.453 36.406 1 31.95 355 GLY B CA 1
ATOM 6602 C C . GLY B 1 355 ? 15.461 10.5 36.531 1 31.95 355 GLY B C 1
ATOM 6603 O O . GLY B 1 355 ? 15.648 11.523 37.188 1 31.95 355 GLY B O 1
ATOM 6604 N N . ALA B 1 356 ? 14.719 10.844 35.656 1 31.23 356 ALA B N 1
ATOM 6605 C CA . ALA B 1 356 ? 13.93 11.961 36.188 1 31.23 356 ALA B CA 1
ATOM 6606 C C . ALA B 1 356 ? 13.109 11.547 37.375 1 31.23 356 ALA B C 1
ATOM 6608 O O . ALA B 1 356 ? 12.492 10.477 37.375 1 31.23 356 ALA B O 1
ATOM 6609 N N . GLU B 1 357 ? 13.469 12.086 38.562 1 31.59 357 GLU B N 1
ATOM 6610 C CA . GLU B 1 357 ? 12.969 12.195 39.938 1 31.59 357 GLU B CA 1
ATOM 6611 C C . GLU B 1 357 ? 11.445 12.164 39.969 1 31.59 357 GLU B C 1
ATOM 6613 O O . GLU B 1 357 ? 10.789 12.484 38.969 1 31.59 357 GLU B O 1
ATOM 6618 N N . THR B 1 358 ? 10.945 11.711 41.062 1 33.25 358 THR B N 1
ATOM 6619 C CA . THR B 1 358 ? 9.656 11.695 41.75 1 33.25 358 THR B CA 1
ATOM 6620 C C . THR B 1 358 ? 8.914 13.016 41.531 1 33.25 358 THR B C 1
ATOM 6622 O O . THR B 1 358 ? 9.484 14.094 41.719 1 33.25 358 THR B O 1
ATOM 6625 N N . PRO B 1 359 ? 7.879 13.07 40.781 1 31.98 359 PRO B N 1
ATOM 6626 C CA . PRO B 1 359 ? 7.121 14.312 40.938 1 31.98 359 PRO B CA 1
ATOM 6627 C C . PRO B 1 359 ? 7.109 14.836 42.375 1 31.98 359 PRO B C 1
ATOM 6629 O O . PRO B 1 359 ? 7.18 14.047 43.312 1 31.98 359 PRO B O 1
ATOM 6632 N N . VAL B 1 360 ? 7.773 15.938 42.688 1 29.42 360 VAL B N 1
ATOM 6633 C CA . VAL B 1 360 ? 7.516 16.562 43.969 1 29.42 360 VAL B CA 1
ATOM 6634 C C . VAL B 1 360 ? 6.02 16.531 44.281 1 29.42 360 VAL B C 1
ATOM 6636 O O . VAL B 1 360 ? 5.195 16.766 43.375 1 29.42 360 VAL B O 1
ATOM 6639 N N . PRO B 1 361 ? 5.477 15.875 45.438 1 31.59 361 PRO B N 1
ATOM 6640 C CA . PRO B 1 361 ? 4.105 15.656 45.906 1 31.59 361 PRO B CA 1
ATOM 6641 C C . PRO B 1 361 ? 3.18 16.828 45.594 1 31.59 361 PRO B C 1
ATOM 6643 O O . PRO B 1 361 ? 1.956 16.688 45.656 1 31.59 361 PRO B O 1
ATOM 6646 N N . GLY B 1 362 ? 3.562 18.094 45.875 1 29.16 362 GLY B N 1
ATOM 6647 C CA . GLY B 1 362 ? 2.621 19.141 46.25 1 29.16 362 GLY B CA 1
ATOM 6648 C C . GLY B 1 362 ? 1.755 19.609 45.094 1 29.16 362 GLY B C 1
ATOM 6649 O O . GLY B 1 362 ? 0.704 20.219 45.312 1 29.16 362 GLY B O 1
ATOM 6650 N N . ALA B 1 363 ? 2.344 20.25 44.031 1 27.84 363 ALA B N 1
ATOM 6651 C CA . ALA B 1 363 ? 1.355 21.078 43.375 1 27.84 363 ALA B CA 1
ATOM 6652 C C . ALA B 1 363 ? 0.417 20.219 42.5 1 27.84 363 ALA B C 1
ATOM 6654 O O . ALA B 1 363 ? 0.868 19.391 41.719 1 27.84 363 ALA B O 1
ATOM 6655 N N . PRO B 1 364 ? -0.872 19.891 42.906 1 29.58 364 PRO B N 1
ATOM 6656 C CA . PRO B 1 364 ? -2.014 19.25 42.25 1 29.58 364 PRO B CA 1
ATOM 6657 C C . PRO B 1 364 ? -2.129 19.625 40.781 1 29.58 364 PRO B C 1
ATOM 6659 O O . PRO B 1 364 ? -3.197 19.453 40.188 1 29.58 364 PRO B O 1
ATOM 6662 N N . CYS B 1 365 ? -1.076 19.828 40.031 1 27.91 365 CYS B N 1
ATOM 6663 C CA . CYS B 1 365 ? -1.547 20.344 38.781 1 27.91 365 CYS B CA 1
ATOM 6664 C C . CYS B 1 365 ? -2.514 19.375 38.094 1 27.91 365 CYS B C 1
ATOM 6666 O O . CYS B 1 365 ? -2.322 18.156 38.188 1 27.91 365 CYS B O 1
ATOM 6668 N N . ALA B 1 366 ? -3.623 19.672 37.75 1 29.19 366 ALA B N 1
ATOM 6669 C CA . ALA B 1 366 ? -4.852 19.109 37.188 1 29.19 366 ALA B CA 1
ATOM 6670 C C . ALA B 1 366 ? -4.551 18.016 36.188 1 29.19 366 ALA B C 1
ATOM 6672 O O . ALA B 1 366 ? -3.395 17.828 35.781 1 29.19 366 ALA B O 1
ATOM 6673 N N . GLY B 1 367 ? -5.492 17.781 35.156 1 31.17 367 GLY B N 1
ATOM 6674 C CA . GLY B 1 367 ? -6.176 16.781 34.344 1 31.17 367 GLY B CA 1
ATOM 6675 C C . GLY B 1 367 ? -5.344 16.297 33.188 1 31.17 367 GLY B C 1
ATOM 6676 O O . GLY B 1 367 ? -5.883 15.773 32.219 1 31.17 367 GLY B O 1
ATOM 6677 N N . ALA B 1 368 ? -4.176 16.797 32.938 1 33.78 368 ALA B N 1
ATOM 6678 C CA . ALA B 1 368 ? -3.633 16.344 31.656 1 33.78 368 ALA B CA 1
ATOM 6679 C C . ALA B 1 368 ? -3.33 14.852 31.688 1 33.78 368 ALA B C 1
ATOM 6681 O O . ALA B 1 368 ? -2.744 14.344 32.656 1 33.78 368 ALA B O 1
ATOM 6682 N N . PRO B 1 369 ? -4.113 13.977 30.922 1 38.31 369 PRO B N 1
ATOM 6683 C CA . PRO B 1 369 ? -3.83 12.539 30.859 1 38.31 369 PRO B CA 1
ATOM 6684 C C . PRO B 1 369 ? -2.334 12.234 30.859 1 38.31 369 PRO B C 1
ATOM 6686 O O . PRO B 1 369 ? -1.53 13.062 30.438 1 38.31 369 PRO B O 1
ATOM 6689 N N . ALA B 1 370 ? -1.814 11.352 31.656 1 40.03 370 ALA B N 1
ATOM 6690 C CA . ALA B 1 370 ? -0.443 10.914 31.891 1 40.03 370 ALA B CA 1
ATOM 6691 C C . ALA B 1 370 ? 0.313 10.734 30.578 1 40.03 370 ALA B C 1
ATOM 6693 O O . ALA B 1 370 ? -0.215 10.164 29.625 1 40.03 370 ALA B O 1
ATOM 6694 N N . ALA B 1 371 ? 1.325 11.484 30.203 1 46.06 371 ALA B N 1
ATOM 6695 C CA . ALA B 1 371 ? 2.271 11.562 29.094 1 46.06 371 ALA B CA 1
ATOM 6696 C C . ALA B 1 371 ? 2.602 10.18 28.547 1 46.06 371 ALA B C 1
ATOM 6698 O O . ALA B 1 371 ? 3.066 10.047 27.406 1 46.06 371 ALA B O 1
ATOM 6699 N N . GLY B 1 372 ? 2.43 9.047 29.266 1 48.28 372 GLY B N 1
ATOM 6700 C CA . GLY B 1 372 ? 2.949 7.738 28.891 1 48.28 372 GLY B CA 1
ATOM 6701 C C . GLY B 1 372 ? 1.936 6.883 28.156 1 48.28 372 GLY B C 1
ATOM 6702 O O . GLY B 1 372 ? 2.266 5.797 27.672 1 48.28 372 GLY B O 1
ATOM 6703 N N . ALA B 1 373 ? 0.679 7.172 28.188 1 53.47 373 ALA B N 1
ATOM 6704 C CA . ALA B 1 373 ? -0.303 6.238 27.656 1 53.47 373 ALA B CA 1
ATOM 6705 C C . ALA B 1 373 ? -0.396 6.363 26.125 1 53.47 373 ALA B C 1
ATOM 6707 O O . ALA B 1 373 ? -0.319 7.465 25.594 1 53.47 373 ALA B O 1
ATOM 6708 N N . PRO B 1 374 ? -0.238 5.195 25.312 1 58.34 374 PRO B N 1
ATOM 6709 C CA . PRO B 1 374 ? -0.372 5.199 23.859 1 58.34 374 PRO B CA 1
ATOM 6710 C C . PRO B 1 374 ? -1.457 6.156 23.375 1 58.34 374 PRO B C 1
ATOM 6712 O O . PRO B 1 374 ? -1.266 6.848 22.359 1 58.34 374 PRO B O 1
ATOM 6715 N N . GLY B 1 375 ? -2.453 6.355 24.062 1 74 375 GLY B N 1
ATOM 6716 C CA . GLY B 1 375 ? -3.521 7.262 23.672 1 74 375 GLY B CA 1
ATOM 6717 C C . GLY B 1 375 ? -3.139 8.727 23.797 1 74 375 GLY B C 1
ATOM 6718 O O . GLY B 1 375 ? -3.707 9.578 23.125 1 74 375 GLY B O 1
ATOM 6719 N N . ALA B 1 376 ? -2.061 8.945 24.469 1 81.31 376 ALA B N 1
ATOM 6720 C CA . ALA B 1 376 ? -1.646 10.328 24.719 1 81.31 376 ALA B CA 1
ATOM 6721 C C . ALA B 1 376 ? -0.991 10.938 23.484 1 81.31 376 ALA B C 1
ATOM 6723 O O . ALA B 1 376 ? -1.215 12.102 23.172 1 81.31 376 ALA B O 1
ATOM 6724 N N . VAL B 1 377 ? -0.225 10.125 22.781 1 88 377 VAL B N 1
ATOM 6725 C CA . VAL B 1 377 ? 0.449 10.602 21.578 1 88 377 VAL B CA 1
ATOM 6726 C C . VAL B 1 377 ? -0.587 11.023 20.531 1 88 377 VAL B C 1
ATOM 6728 O O . VAL B 1 377 ? -0.492 12.117 19.969 1 88 377 VAL B O 1
ATOM 6731 N N . VAL B 1 378 ? -1.6 10.242 20.359 1 91.88 378 VAL B N 1
ATOM 6732 C CA . VAL B 1 378 ? -2.631 10.508 19.359 1 91.88 378 VAL B CA 1
ATOM 6733 C C . VAL B 1 378 ? -3.381 11.789 19.719 1 91.88 378 VAL B C 1
ATOM 6735 O O . VAL B 1 378 ? -3.596 12.648 18.859 1 91.88 378 VAL B O 1
ATOM 6738 N N . ALA B 1 379 ? -3.754 11.922 20.938 1 91.56 379 ALA B N 1
ATOM 6739 C CA . ALA B 1 379 ? -4.496 13.094 21.391 1 91.56 379 ALA B CA 1
ATOM 6740 C C . ALA B 1 379 ? -3.68 14.367 21.188 1 91.56 379 ALA B C 1
ATOM 6742 O O . ALA B 1 379 ? -4.207 15.383 20.75 1 91.56 379 ALA B O 1
ATOM 6743 N N . THR B 1 380 ? -2.422 14.266 21.531 1 90.38 380 THR B N 1
ATOM 6744 C CA . THR B 1 380 ? -1.543 15.422 21.406 1 90.38 380 THR B CA 1
ATOM 6745 C C . THR B 1 380 ? -1.397 15.828 19.938 1 90.38 380 THR B C 1
ATOM 6747 O O . THR B 1 380 ? -1.505 17.016 19.594 1 90.38 380 THR B O 1
ATOM 6750 N N . LEU B 1 381 ? -1.193 14.906 19.125 1 93.75 381 LEU B N 1
ATOM 6751 C CA . LEU B 1 381 ? -0.995 15.188 17.703 1 93.75 381 LEU B CA 1
ATOM 6752 C C . LEU B 1 381 ? -2.273 15.727 17.062 1 93.75 381 LEU B C 1
ATOM 6754 O O . LEU B 1 381 ? -2.225 16.641 16.25 1 93.75 381 LEU B O 1
ATOM 6758 N N . LYS B 1 382 ? -3.383 15.164 17.422 1 94 382 LYS B N 1
ATOM 6759 C CA . LYS B 1 382 ? -4.66 15.672 16.922 1 94 382 LYS B CA 1
ATOM 6760 C C . LYS B 1 382 ? -4.875 17.125 17.359 1 94 382 LYS B C 1
ATOM 6762 O O . LYS B 1 382 ? -5.371 17.938 16.578 1 94 382 LYS B O 1
ATOM 6767 N N . GLY B 1 383 ? -4.5 17.438 18.547 1 92.56 383 GLY B N 1
ATOM 6768 C CA . GLY B 1 383 ? -4.625 18.797 19.062 1 92.56 383 GLY B CA 1
ATOM 6769 C C . GLY B 1 383 ? -3.746 19.781 18.328 1 92.56 383 GLY B C 1
ATOM 6770 O O . GLY B 1 383 ? -4.09 20.969 18.234 1 92.56 383 GLY B O 1
ATOM 6771 N N . LEU B 1 384 ? -2.652 19.297 17.828 1 93.31 384 LEU B N 1
ATOM 6772 C CA . LEU B 1 384 ? -1.669 20.156 17.188 1 93.31 384 LEU B CA 1
ATOM 6773 C C . LEU B 1 384 ? -1.947 20.297 15.688 1 93.31 384 LEU B C 1
ATOM 6775 O O . LEU B 1 384 ? -1.395 21.172 15.023 1 93.31 384 LEU B O 1
ATOM 6779 N N . TRP B 1 385 ? -2.826 19.453 15.172 1 94.38 385 TRP B N 1
ATOM 6780 C CA . TRP B 1 385 ? -2.996 19.328 13.727 1 94.38 385 TRP B CA 1
ATOM 6781 C C . TRP B 1 385 ? -3.51 20.641 13.117 1 94.38 385 TRP B C 1
ATOM 6783 O O . TRP B 1 385 ? -3.045 21.062 12.062 1 94.38 385 TRP B O 1
ATOM 6793 N N . PRO B 1 386 ? -4.469 21.344 13.773 1 92.38 386 PRO B N 1
ATOM 6794 C CA . PRO B 1 386 ? -4.918 22.641 13.227 1 92.38 386 PRO B CA 1
ATOM 6795 C C . PRO B 1 386 ? -3.791 23.656 13.133 1 92.38 386 PRO B C 1
ATOM 6797 O O . PRO B 1 386 ? -3.758 24.453 12.195 1 92.38 386 PRO B O 1
ATOM 6800 N N . THR B 1 387 ? -2.906 23.609 14.102 1 92.25 387 THR B N 1
ATOM 6801 C CA . THR B 1 387 ? -1.771 24.531 14.086 1 92.25 387 THR B CA 1
ATOM 6802 C C . THR B 1 387 ? -0.846 24.219 12.914 1 92.25 387 THR B C 1
ATOM 6804 O O . THR B 1 387 ? -0.341 25.141 12.258 1 92.25 387 THR B O 1
ATOM 6807 N N . LEU B 1 388 ? -0.622 22.969 12.688 1 92.31 388 LEU B N 1
ATOM 6808 C CA . LEU B 1 388 ? 0.185 22.562 11.547 1 92.31 388 LEU B CA 1
ATOM 6809 C C . LEU B 1 388 ? -0.459 23 10.234 1 92.31 388 LEU B C 1
ATOM 6811 O O . LEU B 1 388 ? 0.224 23.516 9.344 1 92.31 388 LEU B O 1
ATOM 6815 N N . ASP B 1 389 ? -1.723 22.828 10.156 1 91.38 389 ASP B N 1
ATOM 6816 C CA . ASP B 1 389 ? -2.488 23.219 8.984 1 91.38 389 ASP B CA 1
ATOM 6817 C C . ASP B 1 389 ? -2.373 24.719 8.727 1 91.38 389 ASP B C 1
ATOM 6819 O O . ASP B 1 389 ? -2.285 25.156 7.578 1 91.38 389 ASP B O 1
ATOM 6823 N N . ALA B 1 390 ? -2.301 25.484 9.734 1 89 390 ALA B N 1
ATOM 6824 C CA . ALA B 1 390 ? -2.295 26.938 9.648 1 89 390 ALA B CA 1
ATOM 6825 C C . ALA B 1 390 ? -0.938 27.453 9.188 1 89 390 ALA B C 1
ATOM 6827 O O . ALA B 1 390 ? -0.807 28.625 8.812 1 89 390 ALA B O 1
ATOM 6828 N N . CYS B 1 391 ? 0.088 26.594 9.18 1 87.81 391 CYS B N 1
ATOM 6829 C CA . CYS B 1 391 ? 1.436 27.016 8.82 1 87.81 391 CYS B CA 1
ATOM 6830 C C . CYS B 1 391 ? 1.524 27.328 7.328 1 87.81 391 CYS B C 1
ATOM 6832 O O . CYS B 1 391 ? 2.348 28.141 6.91 1 87.81 391 CYS B O 1
ATOM 6834 N N . ASP B 1 392 ? 0.77 26.656 6.598 1 84.12 392 ASP B N 1
ATOM 6835 C CA . ASP B 1 392 ? 0.784 26.859 5.148 1 84.12 392 ASP B CA 1
ATOM 6836 C C . ASP B 1 392 ? -0.627 26.781 4.57 1 84.12 392 ASP B C 1
ATOM 6838 O O . ASP B 1 392 ? -1.234 25.703 4.547 1 84.12 392 ASP B O 1
ATOM 6842 N N . ASP B 1 393 ? -1.076 27.812 4.027 1 76.25 393 ASP B N 1
ATOM 6843 C CA . ASP B 1 393 ? -2.439 27.875 3.512 1 76.25 393 ASP B CA 1
ATOM 6844 C C . ASP B 1 393 ? -2.557 27.141 2.18 1 76.25 393 ASP B C 1
ATOM 6846 O O . ASP B 1 393 ? -3.66 26.797 1.749 1 76.25 393 ASP B O 1
ATOM 6850 N N . ALA B 1 394 ? -1.446 26.906 1.569 1 75.56 394 ALA B N 1
ATOM 6851 C CA . ALA B 1 394 ? -1.465 26.344 0.222 1 75.56 394 ALA B CA 1
ATOM 6852 C C . ALA B 1 394 ? -1.537 24.828 0.267 1 75.56 394 ALA B C 1
ATOM 6854 O O . ALA B 1 394 ? -1.809 24.172 -0.749 1 75.56 394 ALA B O 1
ATOM 6855 N N . THR B 1 395 ? -1.314 24.281 1.428 1 84.62 395 THR B N 1
ATOM 6856 C CA . THR B 1 395 ? -1.21 22.828 1.509 1 84.62 395 THR B CA 1
ATOM 6857 C C . THR B 1 395 ? -2.113 22.281 2.609 1 84.62 395 THR B C 1
ATOM 6859 O O . THR B 1 395 ? -2.215 22.875 3.688 1 84.62 395 THR B O 1
ATOM 6862 N N . LEU B 1 396 ? -2.791 21.234 2.359 1 86.75 396 LEU B N 1
ATOM 6863 C CA . LEU B 1 396 ? -3.604 20.547 3.352 1 86.75 396 LEU B CA 1
ATOM 6864 C C . LEU B 1 396 ? -2.893 19.297 3.863 1 86.75 396 LEU B C 1
ATOM 6866 O O . LEU B 1 396 ? -2.752 18.312 3.133 1 86.75 396 LEU B O 1
ATOM 6870 N N . PRO B 1 397 ? -2.471 19.359 5.039 1 93.06 397 PRO B N 1
ATOM 6871 C CA . PRO B 1 397 ? -1.811 18.172 5.574 1 93.06 397 PRO B CA 1
ATOM 6872 C C . PRO B 1 397 ? -2.797 17.062 5.938 1 93.06 397 PRO B C 1
ATOM 6874 O O . PRO B 1 397 ? -3.822 17.328 6.57 1 93.06 397 PRO B O 1
ATOM 6877 N N . TYR B 1 398 ? -2.516 15.867 5.52 1 95.06 398 TYR B N 1
ATOM 6878 C CA . TYR B 1 398 ? -3.246 14.664 5.906 1 95.06 398 TYR B CA 1
ATOM 6879 C C . TYR B 1 398 ? -2.338 13.688 6.652 1 95.06 398 TYR B C 1
ATOM 6881 O O . TYR B 1 398 ? -1.146 13.586 6.348 1 95.06 398 TYR B O 1
ATOM 6889 N N . GLY B 1 399 ? -2.885 13.023 7.629 1 96.81 399 GLY B N 1
ATOM 6890 C CA . GLY B 1 399 ? -2.084 12.094 8.414 1 96.81 399 GLY B CA 1
ATOM 6891 C C . GLY B 1 399 ? -2.855 10.867 8.852 1 96.81 399 GLY B C 1
ATOM 6892 O O . GLY B 1 399 ? -4.086 10.898 8.938 1 96.81 399 GLY B O 1
ATOM 6893 N N . GLY B 1 400 ? -2.182 9.797 9 1 97.94 400 GLY B N 1
ATOM 6894 C CA . GLY B 1 400 ? -2.678 8.555 9.57 1 97.94 400 GLY B CA 1
ATOM 6895 C C . GLY B 1 400 ? -1.791 8.008 10.672 1 97.94 400 GLY B C 1
ATOM 6896 O O . GLY B 1 400 ? -0.563 8.055 10.57 1 97.94 400 GLY B O 1
ATOM 6897 N N . ILE B 1 401 ? -2.428 7.52 11.766 1 97.75 401 ILE B N 1
ATOM 6898 C CA . ILE B 1 401 ? -1.678 7.027 12.914 1 97.75 401 ILE B CA 1
ATOM 6899 C C . ILE B 1 401 ? -2.088 5.59 13.219 1 97.75 401 ILE B C 1
ATOM 6901 O O . ILE B 1 401 ? -3.27 5.246 13.148 1 97.75 401 ILE B O 1
ATOM 6905 N N . SER B 1 402 ? -1.115 4.789 13.57 1 97.75 402 SER B N 1
ATOM 6906 C CA . SER B 1 402 ? -1.354 3.389 13.906 1 97.75 402 SER B CA 1
ATOM 6907 C C . SER B 1 402 ? -1.698 3.225 15.383 1 97.75 402 SER B C 1
ATOM 6909 O O . SER B 1 402 ? -1.535 4.16 16.172 1 97.75 402 SER B O 1
ATOM 6911 N N . THR B 1 403 ? -2.24 2.006 15.75 1 94.94 403 THR B N 1
ATOM 6912 C CA . THR B 1 403 ? -2.219 1.577 17.141 1 94.94 403 THR B CA 1
ATOM 6913 C C . THR B 1 403 ? -0.794 1.265 17.594 1 94.94 403 THR B C 1
ATOM 6915 O O . THR B 1 403 ? 0.105 1.118 16.766 1 94.94 403 THR B O 1
ATOM 6918 N N . PRO B 1 404 ? -0.511 1.247 18.875 1 94.19 404 PRO B N 1
ATOM 6919 C CA . PRO B 1 404 ? 0.838 0.921 19.344 1 94.19 404 PRO B CA 1
ATOM 6920 C C . PRO B 1 404 ? 1.273 -0.49 18.953 1 94.19 404 PRO B C 1
ATOM 6922 O O . PRO B 1 404 ? 0.506 -1.442 19.109 1 94.19 404 PRO B O 1
ATOM 6925 N N . ALA B 1 405 ? 2.432 -0.612 18.344 1 94.44 405 ALA B N 1
ATOM 6926 C CA . ALA B 1 405 ? 3.076 -1.896 18.078 1 94.44 405 ALA B CA 1
ATOM 6927 C C . ALA B 1 405 ? 3.873 -2.377 19.281 1 94.44 405 ALA B C 1
ATOM 6929 O O . ALA B 1 405 ? 4.719 -1.648 19.797 1 94.44 405 ALA B O 1
ATOM 6930 N N . ALA B 1 406 ? 3.697 -3.584 19.656 1 92.69 406 ALA B N 1
ATOM 6931 C CA . ALA B 1 406 ? 4.305 -4.105 20.875 1 92.69 406 ALA B CA 1
ATOM 6932 C C . ALA B 1 406 ? 5.812 -4.277 20.719 1 92.69 406 ALA B C 1
ATOM 6934 O O . ALA B 1 406 ? 6.566 -4.176 21.688 1 92.69 406 ALA B O 1
ATOM 6935 N N . GLY B 1 407 ? 6.273 -4.52 19.516 1 92.88 407 GLY B N 1
ATOM 6936 C CA . GLY B 1 407 ? 7.688 -4.723 19.25 1 92.88 407 GLY B CA 1
ATOM 6937 C C . GLY B 1 407 ? 8.062 -4.512 17.797 1 92.88 407 GLY B C 1
ATOM 6938 O O . GLY B 1 407 ? 7.219 -4.137 16.984 1 92.88 407 GLY B O 1
ATOM 6939 N N . PRO B 1 408 ? 9.336 -4.727 17.547 1 93.12 408 PRO B N 1
ATOM 6940 C CA . PRO B 1 408 ? 9.844 -4.488 16.203 1 93.12 408 PRO B CA 1
ATOM 6941 C C . PRO B 1 408 ? 9.125 -5.332 15.148 1 93.12 408 PRO B C 1
ATOM 6943 O O . PRO B 1 408 ? 8.898 -4.871 14.023 1 93.12 408 PRO B O 1
ATOM 6946 N N . GLN B 1 409 ? 8.695 -6.492 15.531 1 90.69 409 GLN B N 1
ATOM 6947 C CA . GLN B 1 409 ? 8.086 -7.422 14.586 1 90.69 409 GLN B CA 1
ATOM 6948 C C . GLN B 1 409 ? 6.719 -6.918 14.125 1 90.69 409 GLN B C 1
ATOM 6950 O O . GLN B 1 409 ? 6.223 -7.328 13.078 1 90.69 409 GLN B O 1
ATOM 6955 N N . GLU B 1 410 ? 6.121 -6.031 14.859 1 93.31 410 GLU B N 1
ATOM 6956 C CA . GLU B 1 410 ? 4.785 -5.531 14.547 1 93.31 410 GLU B CA 1
ATOM 6957 C C . GLU B 1 410 ? 4.855 -4.188 13.82 1 93.31 410 GLU B C 1
ATOM 6959 O O . GLU B 1 410 ? 3.822 -3.572 13.547 1 93.31 410 GLU B O 1
ATOM 6964 N N . LEU B 1 411 ? 6.051 -3.717 13.406 1 94.5 411 LEU B N 1
ATOM 6965 C CA . LEU B 1 411 ? 6.215 -2.406 12.789 1 94.5 411 LEU B CA 1
ATOM 6966 C C . LEU B 1 411 ? 5.609 -2.389 11.391 1 94.5 411 LEU B C 1
ATOM 6968 O O . LEU B 1 411 ? 5.082 -1.363 10.945 1 94.5 411 LEU B O 1
ATOM 6972 N N . ASN B 1 412 ? 5.719 -3.521 10.695 1 93 412 ASN B N 1
ATOM 6973 C CA . ASN B 1 412 ? 5.086 -3.602 9.391 1 93 412 ASN B CA 1
ATOM 6974 C C . ASN B 1 412 ? 3.584 -3.34 9.477 1 93 412 ASN B C 1
ATOM 6976 O O . ASN B 1 412 ? 3.047 -2.523 8.727 1 93 412 ASN B O 1
ATOM 6980 N N . GLY B 1 413 ? 2.977 -4.02 10.422 1 94.75 413 GLY B N 1
ATOM 6981 C CA . GLY B 1 413 ? 1.552 -3.816 10.633 1 94.75 413 GLY B CA 1
ATOM 6982 C C . GLY B 1 413 ? 1.203 -2.391 11.016 1 94.75 413 GLY B C 1
ATOM 6983 O O . GLY B 1 413 ? 0.21 -1.84 10.539 1 94.75 413 GLY B O 1
ATOM 6984 N N . ALA B 1 414 ? 2.004 -1.842 11.828 1 96.38 414 ALA B N 1
ATOM 6985 C CA . ALA B 1 414 ? 1.782 -0.462 12.25 1 96.38 414 ALA B CA 1
ATOM 6986 C C . ALA B 1 414 ? 1.888 0.499 11.07 1 96.38 414 ALA B C 1
ATOM 6988 O O . ALA B 1 414 ? 1.087 1.428 10.945 1 96.38 414 ALA B O 1
ATOM 6989 N N . LEU B 1 415 ? 2.867 0.301 10.266 1 96.19 415 LEU B N 1
ATOM 6990 C CA . LEU B 1 415 ? 3.035 1.144 9.086 1 96.19 415 LEU B CA 1
ATOM 6991 C C . LEU B 1 415 ? 1.85 0.994 8.141 1 96.19 415 LEU B C 1
ATOM 6993 O O . LEU B 1 415 ? 1.352 1.984 7.598 1 96.19 415 LEU B O 1
ATOM 6997 N N . GLU B 1 416 ? 1.367 -0.194 7.98 1 95.19 416 GLU B N 1
ATOM 6998 C CA . GLU B 1 416 ? 0.198 -0.436 7.141 1 95.19 416 GLU B CA 1
ATOM 6999 C C . GLU B 1 416 ? -1.037 0.264 7.699 1 95.19 416 GLU B C 1
ATOM 7001 O O . GLU B 1 416 ? -1.827 0.837 6.945 1 95.19 416 GLU B O 1
ATOM 7006 N N . GLN B 1 417 ? -1.163 0.166 8.961 1 97.69 417 GLN B N 1
ATOM 7007 C CA . GLN B 1 417 ? -2.275 0.845 9.617 1 97.69 417 GLN B CA 1
ATOM 7008 C C . GLN B 1 417 ? -2.213 2.352 9.391 1 97.69 417 GLN B C 1
ATOM 7010 O O . GLN B 1 417 ? -3.219 2.977 9.047 1 97.69 417 GLN B O 1
ATOM 7015 N N . ALA B 1 418 ? -1.037 2.896 9.578 1 97.88 418 ALA B N 1
ATOM 7016 C CA . ALA B 1 418 ? -0.859 4.336 9.406 1 97.88 418 ALA B CA 1
ATOM 7017 C C . ALA B 1 418 ? -1.188 4.762 7.977 1 97.88 418 ALA B C 1
ATOM 7019 O O . ALA B 1 418 ? -1.882 5.758 7.762 1 97.88 418 ALA B O 1
ATOM 7020 N N . ARG B 1 419 ? -0.728 4.039 7.047 1 96 419 ARG B N 1
ATOM 7021 C CA . ARG B 1 419 ? -0.969 4.344 5.641 1 96 419 ARG B CA 1
ATOM 7022 C C . ARG B 1 419 ? -2.451 4.227 5.301 1 96 419 ARG B C 1
ATOM 7024 O O . ARG B 1 419 ? -2.984 5.043 4.543 1 96 419 ARG B O 1
ATOM 7031 N N . TYR B 1 420 ? -3.047 3.213 5.789 1 97.44 420 TYR B N 1
ATOM 7032 C CA . TYR B 1 420 ? -4.473 3.012 5.562 1 97.44 420 TYR B CA 1
ATOM 7033 C C . TYR B 1 420 ? -5.285 4.172 6.121 1 97.44 420 TYR B C 1
ATOM 7035 O O . TYR B 1 420 ? -6.168 4.703 5.441 1 97.44 420 TYR B O 1
ATOM 7043 N N . ALA B 1 421 ? -5 4.504 7.34 1 98.19 421 ALA B N 1
ATOM 7044 C CA . ALA B 1 421 ? -5.672 5.633 7.977 1 98.19 421 ALA B CA 1
ATOM 7045 C C . ALA B 1 421 ? -5.406 6.934 7.219 1 98.19 421 ALA B C 1
ATOM 7047 O O . ALA B 1 421 ? -6.27 7.805 7.145 1 98.19 421 ALA B O 1
ATOM 7048 N N . LEU B 1 422 ? -4.199 7.082 6.715 1 96.44 422 LEU B N 1
ATOM 7049 C CA . LEU B 1 422 ? -3.861 8.25 5.91 1 96.44 422 LEU B CA 1
ATOM 7050 C C . LEU B 1 422 ? -4.766 8.344 4.684 1 96.44 422 LEU B C 1
ATOM 7052 O O . LEU B 1 422 ? -5.281 9.422 4.367 1 96.44 422 LEU B O 1
ATOM 7056 N N . THR B 1 423 ? -4.957 7.246 4.023 1 95.38 423 THR B N 1
ATOM 7057 C CA . THR B 1 423 ? -5.828 7.227 2.854 1 95.38 423 THR B CA 1
ATOM 7058 C C . THR B 1 423 ? -7.246 7.652 3.229 1 95.38 423 THR B C 1
ATOM 7060 O O . THR B 1 423 ? -7.879 8.422 2.502 1 95.38 423 THR B O 1
ATOM 7063 N N . ALA B 1 424 ? -7.707 7.156 4.328 1 96.94 424 ALA B N 1
ATOM 7064 C CA . ALA B 1 424 ? -9.031 7.551 4.816 1 96.94 424 ALA B CA 1
ATOM 7065 C C . ALA B 1 424 ? -9.086 9.055 5.086 1 96.94 424 ALA B C 1
ATOM 7067 O O . ALA B 1 424 ? -10.086 9.703 4.77 1 96.94 424 ALA B O 1
ATOM 7068 N N . ALA B 1 425 ? -8.016 9.57 5.66 1 96.31 425 ALA B N 1
ATOM 7069 C CA . ALA B 1 425 ? -7.945 11 5.957 1 96.31 425 ALA B CA 1
ATOM 7070 C C . ALA B 1 425 ? -8 11.828 4.68 1 96.31 425 ALA B C 1
ATOM 7072 O O . ALA B 1 425 ? -8.703 12.844 4.617 1 96.31 425 ALA B O 1
ATOM 7073 N N . VAL B 1 426 ? -7.277 11.453 3.699 1 93.19 426 VAL B N 1
ATOM 7074 C CA . VAL B 1 426 ? -7.246 12.156 2.422 1 93.19 426 VAL B CA 1
ATOM 7075 C C . VAL B 1 426 ? -8.648 12.195 1.815 1 93.19 426 VAL B C 1
ATOM 7077 O O . VAL B 1 426 ? -9.094 13.242 1.341 1 93.19 426 VAL B O 1
ATOM 7080 N N . ARG B 1 427 ? -9.281 11.102 1.847 1 92.69 427 ARG B N 1
ATOM 7081 C CA . ARG B 1 427 ? -10.617 11.016 1.263 1 92.69 427 ARG B CA 1
ATOM 7082 C C . ARG B 1 427 ? -11.594 11.93 1.998 1 92.69 427 ARG B C 1
ATOM 7084 O O . ARG B 1 427 ? -12.352 12.672 1.37 1 92.69 427 ARG B O 1
ATOM 7091 N N . ALA B 1 428 ? -11.586 11.812 3.293 1 90.56 428 ALA B N 1
ATOM 7092 C CA . ALA B 1 428 ? -12.477 12.648 4.102 1 90.56 428 ALA B CA 1
ATOM 7093 C C . ALA B 1 428 ? -12.18 14.133 3.893 1 90.56 428 ALA B C 1
ATOM 7095 O O . ALA B 1 428 ? -13.102 14.938 3.732 1 90.56 428 ALA B O 1
ATOM 7096 N N . GLY B 1 429 ? -10.922 14.422 3.889 1 88.94 429 GLY B N 1
ATOM 7097 C CA . GLY B 1 429 ? -10.516 15.812 3.77 1 88.94 429 GLY B CA 1
ATOM 7098 C C . GLY B 1 429 ? -10.742 16.391 2.383 1 88.94 429 GLY B C 1
ATOM 7099 O O . GLY B 1 429 ? -11.094 17.562 2.24 1 88.94 429 GLY B O 1
ATOM 7100 N N . SER B 1 430 ? -10.445 15.633 1.393 1 83.94 430 SER B N 1
ATOM 7101 C CA . SER B 1 430 ? -10.633 16.109 0.026 1 83.94 430 SER B CA 1
ATOM 7102 C C . SER B 1 430 ? -12.094 16.453 -0.242 1 83.94 430 SER B C 1
ATOM 7104 O O . SER B 1 430 ? -12.391 17.344 -1.037 1 83.94 430 SER B O 1
ATOM 7106 N N . ALA B 1 431 ? -12.914 15.773 0.37 1 79.94 431 ALA B N 1
ATOM 7107 C CA . ALA B 1 431 ? -14.344 16.031 0.209 1 79.94 431 ALA B CA 1
ATOM 7108 C C . ALA B 1 431 ? -14.734 17.359 0.864 1 79.94 431 ALA B C 1
ATOM 7110 O O . ALA B 1 431 ? -15.539 18.109 0.317 1 79.94 431 ALA B O 1
ATOM 7111 N N . ASP B 1 432 ? -14.094 17.672 1.96 1 83.94 432 ASP B N 1
ATOM 7112 C CA . ASP B 1 432 ? -14.516 18.844 2.738 1 83.94 432 ASP B CA 1
ATOM 7113 C C . ASP B 1 432 ? -13.5 19.969 2.615 1 83.94 432 ASP B C 1
ATOM 7115 O O . ASP B 1 432 ? -13.742 21.078 3.086 1 83.94 432 ASP B O 1
ATOM 7119 N N . GLY B 1 433 ? -12.359 19.688 1.977 1 86.19 433 GLY B N 1
ATOM 7120 C CA . GLY B 1 433 ? -11.312 20.703 1.861 1 86.19 433 GLY B CA 1
ATOM 7121 C C . GLY B 1 433 ? -10.656 21.031 3.189 1 86.19 433 GLY B C 1
ATOM 7122 O O . GLY B 1 433 ? -10.367 22.203 3.467 1 86.19 433 GLY B O 1
ATOM 7123 N N . THR B 1 434 ? -10.57 20.047 4.051 1 90.88 434 THR B N 1
ATOM 7124 C CA . THR B 1 434 ? -10.008 20.266 5.379 1 90.88 434 THR B CA 1
ATOM 7125 C C . THR B 1 434 ? -8.844 19.328 5.645 1 90.88 434 THR B C 1
ATOM 7127 O O . THR B 1 434 ? -8.789 18.234 5.082 1 90.88 434 THR B O 1
ATOM 7130 N N . ALA B 1 435 ? -7.863 19.797 6.387 1 93.56 435 ALA B N 1
ATOM 7131 C CA . ALA B 1 435 ? -6.789 18.953 6.883 1 93.56 435 ALA B CA 1
ATOM 7132 C C . ALA B 1 435 ? -7.32 17.922 7.883 1 93.56 435 ALA B C 1
ATOM 7134 O O . ALA B 1 435 ? -8.211 18.234 8.68 1 93.56 435 ALA B O 1
ATOM 7135 N N . GLN B 1 436 ? -6.785 16.703 7.797 1 94.31 436 GLN B N 1
ATOM 7136 C CA . GLN B 1 436 ? -7.324 15.656 8.664 1 94.31 436 GLN B CA 1
ATOM 7137 C C . GLN B 1 436 ? -6.215 14.734 9.156 1 94.31 436 GLN B C 1
ATOM 7139 O O . GLN B 1 436 ? -5.32 14.359 8.398 1 94.31 436 GLN B O 1
ATOM 7144 N N . LEU B 1 437 ? -6.234 14.461 10.406 1 96.69 437 LEU B N 1
ATOM 7145 C CA . LEU B 1 437 ? -5.453 13.383 11.008 1 96.69 437 LEU B CA 1
ATOM 7146 C C . LEU B 1 437 ? -6.363 12.273 11.516 1 96.69 437 LEU B C 1
ATOM 7148 O O . LEU B 1 437 ? -7.215 12.5 12.375 1 96.69 437 LEU B O 1
ATOM 7152 N N . THR B 1 438 ? -6.18 11.078 10.984 1 97.56 438 THR B N 1
ATOM 7153 C CA . THR B 1 438 ? -7.039 9.953 11.344 1 97.56 438 THR B CA 1
ATOM 7154 C C . THR B 1 438 ? -6.234 8.852 12.016 1 97.56 438 THR B C 1
ATOM 7156 O O . THR B 1 438 ? -5.188 8.438 11.508 1 97.56 438 THR B O 1
ATOM 7159 N N . ALA B 1 439 ? -6.656 8.477 13.195 1 97.5 439 ALA B N 1
ATOM 7160 C CA . ALA B 1 439 ? -6.109 7.277 13.828 1 97.5 439 ALA B CA 1
ATOM 7161 C C . ALA B 1 439 ? -6.871 6.027 13.391 1 97.5 439 ALA B C 1
ATOM 7163 O O . ALA B 1 439 ? -8.086 6.074 13.18 1 97.5 439 ALA B O 1
ATOM 7164 N N . VAL B 1 440 ? -6.172 4.93 13.211 1 97 440 VAL B N 1
ATOM 7165 C CA . VAL B 1 440 ? -6.805 3.691 12.766 1 97 440 VAL B CA 1
ATOM 7166 C C . VAL B 1 440 ? -7.918 3.305 13.742 1 97 440 VAL B C 1
ATOM 7168 O O . VAL B 1 440 ? -8.93 2.727 13.336 1 97 440 VAL B O 1
ATOM 7171 N N . GLU B 1 441 ? -7.793 3.666 15 1 94.12 441 GLU B N 1
ATOM 7172 C CA . GLU B 1 441 ? -8.789 3.355 16.016 1 94.12 441 GLU B CA 1
ATOM 7173 C C . GLU B 1 441 ? -10.086 4.109 15.766 1 94.12 441 GLU B C 1
ATOM 7175 O O . GLU B 1 441 ? -11.133 3.754 16.312 1 94.12 441 GLU B O 1
ATOM 7180 N N . ASP B 1 442 ? -9.992 5.164 14.969 1 94.12 442 ASP B N 1
ATOM 7181 C CA . ASP B 1 442 ? -11.172 5.969 14.648 1 94.12 442 ASP B CA 1
ATOM 7182 C C . ASP B 1 442 ? -12.031 5.281 13.586 1 94.12 442 ASP B C 1
ATOM 7184 O O . ASP B 1 442 ? -13.18 5.664 13.367 1 94.12 442 ASP B O 1
ATOM 7188 N N . LEU B 1 443 ? -11.477 4.293 12.906 1 96 443 LEU B N 1
ATOM 7189 C CA . LEU B 1 443 ? -12.188 3.607 11.836 1 96 443 LEU B CA 1
ATOM 7190 C C . LEU B 1 443 ? -13.102 2.523 12.391 1 96 443 LEU B C 1
ATOM 7192 O O . LEU B 1 443 ? -12.82 1.332 12.25 1 96 443 LEU B O 1
ATOM 7196 N N . THR B 1 444 ? -14.258 2.928 12.969 1 95.44 444 THR B N 1
ATOM 7197 C CA . THR B 1 444 ? -15.086 1.978 13.703 1 95.44 444 THR B CA 1
ATOM 7198 C C . THR B 1 444 ? -16.359 1.664 12.922 1 95.44 444 THR B C 1
ATOM 7200 O O . THR B 1 444 ? -17.172 0.83 13.344 1 95.44 444 THR B O 1
ATOM 7203 N N . THR B 1 445 ? -16.672 2.354 11.844 1 96.62 445 THR B N 1
ATOM 7204 C CA . THR B 1 445 ? -17.828 2.09 11 1 96.62 445 THR B CA 1
ATOM 7205 C C . THR B 1 445 ? -17.391 1.533 9.648 1 96.62 445 THR B C 1
ATOM 7207 O O . THR B 1 445 ? -16.234 1.716 9.234 1 96.62 445 THR B O 1
ATOM 7210 N N . LEU B 1 446 ? -18.266 0.866 8.969 1 96 446 LEU B N 1
ATOM 7211 C CA . LEU B 1 446 ? -17.969 0.339 7.645 1 96 446 LEU B CA 1
ATOM 7212 C C . LEU B 1 446 ? -17.578 1.462 6.688 1 96 446 LEU B C 1
ATOM 7214 O O . LEU B 1 446 ? -16.625 1.333 5.926 1 96 446 LEU B O 1
ATOM 7218 N N . ASP B 1 447 ? -18.312 2.537 6.746 1 95.62 447 ASP B N 1
ATOM 7219 C CA . ASP B 1 447 ? -18.031 3.682 5.887 1 95.62 447 ASP B CA 1
ATOM 7220 C C . ASP B 1 447 ? -16.609 4.191 6.105 1 95.62 447 ASP B C 1
ATOM 7222 O O . ASP B 1 447 ? -15.867 4.414 5.145 1 95.62 447 ASP B O 1
ATOM 7226 N N . ALA B 1 448 ? -16.266 4.309 7.363 1 96.19 448 ALA B N 1
ATOM 7227 C CA . ALA B 1 448 ? -14.93 4.781 7.695 1 96.19 448 ALA B CA 1
ATOM 7228 C C . ALA B 1 448 ? -13.867 3.785 7.242 1 96.19 448 ALA B C 1
ATOM 7230 O O . ALA B 1 448 ? -12.805 4.18 6.746 1 96.19 448 ALA B O 1
ATOM 7231 N N . LEU B 1 449 ? -14.086 2.527 7.465 1 97.31 449 LEU B N 1
ATOM 7232 C CA . LEU B 1 449 ? -13.156 1.487 7.043 1 97.31 449 LEU B CA 1
ATOM 7233 C C . LEU B 1 449 ? -12.961 1.508 5.531 1 97.31 449 LEU B C 1
ATOM 7235 O O . LEU B 1 449 ? -11.828 1.467 5.043 1 97.31 449 LEU B O 1
ATOM 7239 N N . LEU B 1 450 ? -14.047 1.623 4.77 1 97.19 450 LEU B N 1
ATOM 7240 C CA . LEU B 1 450 ? -13.992 1.603 3.312 1 97.19 450 LEU B CA 1
ATOM 7241 C C . LEU B 1 450 ? -13.289 2.844 2.777 1 97.19 450 LEU B C 1
ATOM 7243 O O . LEU B 1 450 ? -12.734 2.824 1.674 1 97.19 450 LEU B O 1
ATOM 7247 N N . ALA B 1 451 ? -13.289 3.91 3.541 1 96.12 451 ALA B N 1
ATOM 7248 C CA . ALA B 1 451 ? -12.641 5.152 3.129 1 96.12 451 ALA B CA 1
ATOM 7249 C C . ALA B 1 451 ? -11.133 4.973 3.012 1 96.12 451 ALA B C 1
ATOM 7251 O O . ALA B 1 451 ? -10.461 5.754 2.336 1 96.12 451 ALA B O 1
ATOM 7252 N N . GLY B 1 452 ? -10.617 3.977 3.676 1 97.25 452 GLY B N 1
ATOM 7253 C CA . GLY B 1 452 ? -9.188 3.727 3.625 1 97.25 452 GLY B CA 1
ATOM 7254 C C . GLY B 1 452 ? -8.773 2.881 2.436 1 97.25 452 GLY B C 1
ATOM 7255 O O . GLY B 1 452 ? -7.578 2.689 2.189 1 97.25 452 GLY B O 1
ATOM 7256 N N . ILE B 1 453 ? -9.734 2.369 1.709 1 97.62 453 ILE B N 1
ATOM 7257 C CA . ILE B 1 453 ? -9.453 1.603 0.502 1 97.62 453 ILE B CA 1
ATOM 7258 C C . ILE B 1 453 ? -9.07 2.551 -0.634 1 97.62 453 ILE B C 1
ATOM 7260 O O . ILE B 1 453 ? -9.711 3.592 -0.818 1 97.62 453 ILE B O 1
ATOM 7264 N N . PRO B 1 454 ? -7.977 2.203 -1.391 1 94.75 454 PRO B N 1
ATOM 7265 C CA . PRO B 1 454 ? -7.586 3.062 -2.51 1 94.75 454 PRO B CA 1
ATOM 7266 C C . PRO B 1 454 ? -8.742 3.361 -3.459 1 94.75 454 PRO B C 1
ATOM 7268 O O . PRO B 1 454 ? -9.57 2.486 -3.721 1 94.75 454 PRO B O 1
ATOM 7271 N N . ALA B 1 455 ? -8.82 4.551 -4.012 1 93.69 455 ALA B N 1
ATOM 7272 C CA . ALA B 1 455 ? -9.945 5.059 -4.801 1 93.69 455 ALA B CA 1
ATOM 7273 C C . ALA B 1 455 ? -10.219 4.16 -6.004 1 93.69 455 ALA B C 1
ATOM 7275 O O . ALA B 1 455 ? -11.367 3.861 -6.316 1 93.69 455 ALA B O 1
ATOM 7276 N N . ASP B 1 456 ? -9.188 3.709 -6.664 1 94.12 456 ASP B N 1
ATOM 7277 C CA . ASP B 1 456 ? -9.352 2.91 -7.875 1 94.12 456 ASP B CA 1
ATOM 7278 C C . ASP B 1 456 ? -9.93 1.533 -7.555 1 94.12 456 ASP B C 1
ATOM 7280 O O . ASP B 1 456 ? -10.656 0.956 -8.359 1 94.12 456 ASP B O 1
ATOM 7284 N N . VAL B 1 457 ? -9.578 1 -6.43 1 97.12 457 VAL B N 1
ATOM 7285 C CA . VAL B 1 457 ? -10.141 -0.27 -5.988 1 97.12 457 VAL B CA 1
ATOM 7286 C C . VAL B 1 457 ? -11.625 -0.089 -5.664 1 97.12 457 VAL B C 1
ATOM 7288 O O . VAL B 1 457 ? -12.461 -0.909 -6.055 1 97.12 457 VAL B O 1
ATOM 7291 N N . ARG B 1 458 ? -11.93 0.991 -4.949 1 96.94 458 ARG B N 1
ATOM 7292 C CA . ARG B 1 458 ? -13.32 1.298 -4.625 1 96.94 458 ARG B CA 1
ATOM 7293 C C . ARG B 1 458 ? -14.164 1.416 -5.891 1 96.94 458 ARG B C 1
ATOM 7295 O O . ARG B 1 458 ? -15.258 0.861 -5.969 1 96.94 458 ARG B O 1
ATOM 7302 N N . THR B 1 459 ? -13.641 2.113 -6.848 1 95.06 459 THR B N 1
ATOM 7303 C CA . THR B 1 459 ? -14.344 2.301 -8.109 1 95.06 459 THR B CA 1
ATOM 7304 C C . THR B 1 459 ? -14.586 0.961 -8.805 1 95.06 459 THR B C 1
ATOM 7306 O O . THR B 1 459 ? -15.695 0.682 -9.25 1 95.06 459 THR B O 1
ATOM 7309 N N . ALA B 1 460 ? -13.516 0.168 -8.883 1 95.19 460 ALA B N 1
ATOM 7310 C CA . ALA B 1 460 ? -13.648 -1.147 -9.5 1 95.19 460 ALA B CA 1
ATOM 7311 C C . ALA B 1 460 ? -14.711 -1.985 -8.797 1 95.19 460 ALA B C 1
ATOM 7313 O O . ALA B 1 460 ? -15.547 -2.615 -9.453 1 95.19 460 ALA B O 1
ATOM 7314 N N . PHE B 1 461 ? -14.727 -1.985 -7.5 1 96.56 461 PHE B N 1
ATOM 7315 C CA . PHE B 1 461 ? -15.711 -2.74 -6.73 1 96.56 461 PHE B CA 1
ATOM 7316 C C . PHE B 1 461 ? -17.125 -2.242 -7.02 1 96.56 461 PHE B C 1
ATOM 7318 O O . PHE B 1 461 ? -18.031 -3.039 -7.273 1 96.56 461 PHE B O 1
ATOM 7325 N N . GLY B 1 462 ? -17.25 -0.944 -6.898 1 96.06 462 GLY B N 1
ATOM 7326 C CA . GLY B 1 462 ? -18.562 -0.362 -7.176 1 96.06 462 GLY B CA 1
ATOM 7327 C C . GLY B 1 462 ? -19.109 -0.757 -8.531 1 96.06 462 GLY B C 1
ATOM 7328 O O . GLY B 1 462 ? -20.266 -1.159 -8.641 1 96.06 462 GLY B O 1
ATOM 7329 N N . VAL B 1 463 ? -18.297 -0.746 -9.523 1 93.75 463 VAL B N 1
ATOM 7330 C CA . VAL B 1 463 ? -18.688 -1.048 -10.891 1 93.75 463 VAL B CA 1
ATOM 7331 C C . VAL B 1 463 ? -19.078 -2.52 -11.008 1 93.75 463 VAL B C 1
ATOM 7333 O O . VAL B 1 463 ? -20.141 -2.848 -11.539 1 93.75 463 VAL B O 1
ATOM 7336 N N . HIS B 1 464 ? -18.312 -3.379 -10.445 1 92.62 464 HIS B N 1
ATOM 7337 C CA . HIS B 1 464 ? -18.531 -4.805 -10.656 1 92.62 464 HIS B CA 1
ATOM 7338 C C . HIS B 1 464 ? -19.609 -5.348 -9.734 1 92.62 464 HIS B C 1
ATOM 7340 O O . HIS B 1 464 ? -20.359 -6.258 -10.109 1 92.62 464 HIS B O 1
ATOM 7346 N N . ALA B 1 465 ? -19.688 -4.777 -8.555 1 95 465 ALA B N 1
ATOM 7347 C CA . ALA B 1 465 ? -20.734 -5.215 -7.625 1 95 465 ALA B CA 1
ATOM 7348 C C . ALA B 1 465 ? -22.109 -4.766 -8.094 1 95 465 ALA B C 1
ATOM 7350 O O . ALA B 1 465 ? -23.094 -5.484 -7.926 1 95 465 ALA B O 1
ATOM 7351 N N . LEU B 1 466 ? -22.172 -3.598 -8.727 1 95.5 466 LEU B N 1
ATOM 7352 C CA . LEU B 1 466 ? -23.453 -3.061 -9.18 1 95.5 466 LEU B CA 1
ATOM 7353 C C . LEU B 1 466 ? -23.797 -3.559 -10.578 1 95.5 466 LEU B C 1
ATOM 7355 O O . LEU B 1 466 ? -24.938 -3.471 -11.016 1 95.5 466 LEU B O 1
ATOM 7359 N N . GLY B 1 467 ? -22.766 -4.039 -11.297 1 92.44 467 GLY B N 1
ATOM 7360 C CA . GLY B 1 467 ? -22.984 -4.516 -12.656 1 92.44 467 GLY B CA 1
ATOM 7361 C C . GLY B 1 467 ? -23.5 -3.434 -13.586 1 92.44 467 GLY B C 1
ATOM 7362 O O . GLY B 1 467 ? -22.953 -2.324 -13.609 1 92.44 467 GLY B O 1
ATOM 7363 N N . PRO B 1 468 ? -24.516 -3.75 -14.344 1 91.62 468 PRO B N 1
ATOM 7364 C CA . PRO B 1 468 ? -25.062 -2.789 -15.312 1 91.62 468 PRO B CA 1
ATOM 7365 C C . PRO B 1 468 ? -25.578 -1.513 -14.656 1 91.62 468 PRO B C 1
ATOM 7367 O O . PRO B 1 468 ? -25.594 -0.454 -15.289 1 91.62 468 PRO B O 1
ATOM 7370 N N . LEU B 1 469 ? -25.938 -1.58 -13.445 1 93.69 469 LEU B N 1
ATOM 7371 C CA . LEU B 1 469 ? -26.5 -0.437 -12.727 1 93.69 469 LEU B CA 1
ATOM 7372 C C . LEU B 1 469 ? -25.422 0.629 -12.5 1 93.69 469 LEU B C 1
ATOM 7374 O O . LEU B 1 469 ? -25.75 1.774 -12.18 1 93.69 469 LEU B O 1
ATOM 7378 N N . ALA B 1 470 ? -24.219 0.238 -12.672 1 91.75 470 ALA B N 1
ATOM 7379 C CA . ALA B 1 470 ? -23.125 1.158 -12.406 1 91.75 470 ALA B CA 1
ATOM 7380 C C . ALA B 1 470 ? -23.047 2.248 -13.469 1 91.75 470 ALA B C 1
ATOM 7382 O O . ALA B 1 470 ? -22.453 3.309 -13.242 1 91.75 470 ALA B O 1
ATOM 7383 N N . ASP B 1 471 ? -23.594 2 -14.609 1 87.69 471 ASP B N 1
ATOM 7384 C CA . ASP B 1 471 ? -23.594 2.982 -15.688 1 87.69 471 ASP B CA 1
ATOM 7385 C C . ASP B 1 471 ? -24.531 4.141 -15.375 1 87.69 471 ASP B C 1
ATOM 7387 O O . ASP B 1 471 ? -25.734 4.039 -15.586 1 87.69 471 ASP B O 1
ATOM 7391 N N . GLY B 1 472 ? -24.031 5.25 -14.953 1 79.56 472 GLY B N 1
ATOM 7392 C CA . GLY B 1 472 ? -24.797 6.406 -14.523 1 79.56 472 GLY B CA 1
ATOM 7393 C C . GLY B 1 472 ? -25.344 7.227 -15.68 1 79.56 472 GLY B C 1
ATOM 7394 O O . GLY B 1 472 ? -26.109 8.172 -15.469 1 79.56 472 GLY B O 1
ATOM 7395 N N . THR B 1 473 ? -24.984 6.844 -16.859 1 86.44 473 THR B N 1
ATOM 7396 C CA . THR B 1 473 ? -25.438 7.629 -18 1 86.44 473 THR B CA 1
ATOM 7397 C C . THR B 1 473 ? -26.875 7.258 -18.375 1 86.44 473 THR B C 1
ATOM 7399 O O . THR B 1 473 ? -27.562 8.031 -19.031 1 86.44 473 THR B O 1
ATOM 7402 N N . ASN B 1 474 ? -27.344 6.184 -17.938 1 90.5 474 ASN B N 1
ATOM 7403 C CA . ASN B 1 474 ? -28.703 5.711 -18.188 1 90.5 474 ASN B CA 1
ATOM 7404 C C . ASN B 1 474 ? -29.672 6.238 -17.125 1 90.5 474 ASN B C 1
ATOM 7406 O O . ASN B 1 474 ? -29.547 5.926 -15.945 1 90.5 474 ASN B O 1
ATOM 7410 N N . PRO B 1 475 ? -30.609 7.043 -17.5 1 92.88 475 PRO B N 1
ATOM 7411 C CA . PRO B 1 475 ? -31.547 7.629 -16.531 1 92.88 475 PRO B CA 1
ATOM 7412 C C . PRO B 1 475 ? -32.312 6.578 -15.75 1 92.88 475 PRO B C 1
ATOM 7414 O O . PRO B 1 475 ? -32.625 6.777 -14.57 1 92.88 475 PRO B O 1
ATOM 7417 N N . SER B 1 476 ? -32.688 5.559 -16.406 1 93.56 476 SER B N 1
ATOM 7418 C CA . SER B 1 476 ? -33.375 4.484 -15.727 1 93.56 476 SER B CA 1
ATOM 7419 C C . SER B 1 476 ? -32.531 3.893 -14.602 1 93.56 476 SER B C 1
ATOM 7421 O O . SER B 1 476 ? -33.062 3.598 -13.523 1 93.56 476 SER B O 1
ATOM 7423 N N . HIS B 1 477 ? -31.312 3.73 -14.891 1 94.62 477 HIS B N 1
ATOM 7424 C CA . HIS B 1 477 ? -30.406 3.176 -13.883 1 94.62 477 HIS B CA 1
ATOM 7425 C C . HIS B 1 477 ? -30.219 4.145 -12.719 1 94.62 477 HIS B C 1
ATOM 7427 O O . HIS B 1 477 ? -30.141 3.723 -11.562 1 94.62 477 HIS B O 1
ATOM 7433 N N . ARG B 1 478 ? -30.188 5.371 -13.039 1 94.44 478 ARG B N 1
ATOM 7434 C CA . ARG B 1 478 ? -30.062 6.375 -11.984 1 94.44 478 ARG B CA 1
ATOM 7435 C C . ARG B 1 478 ? -31.266 6.332 -11.039 1 94.44 478 ARG B C 1
ATOM 7437 O O . ARG B 1 478 ? -31.109 6.449 -9.82 1 94.44 478 ARG B O 1
ATOM 7444 N N . MET B 1 479 ? -32.375 6.18 -11.633 1 96.06 479 MET B N 1
ATOM 7445 C CA . MET B 1 479 ? -33.594 6.09 -10.844 1 96.06 479 MET B CA 1
ATOM 7446 C C . MET B 1 479 ? -33.562 4.852 -9.953 1 96.06 479 MET B C 1
ATOM 7448 O O . MET B 1 479 ? -33.969 4.918 -8.781 1 96.06 479 MET B O 1
ATOM 7452 N N . LEU B 1 480 ? -33.188 3.781 -10.477 1 97 480 LEU B N 1
ATOM 7453 C CA . LEU B 1 480 ? -33.094 2.539 -9.719 1 97 480 LEU B CA 1
ATOM 7454 C C . LEU B 1 480 ? -32.094 2.66 -8.578 1 97 480 LEU B C 1
ATOM 7456 O O . LEU B 1 480 ? -32.344 2.17 -7.473 1 97 480 LEU B O 1
ATOM 7460 N N . LEU B 1 481 ? -30.984 3.324 -8.844 1 96.25 481 LEU B N 1
ATOM 7461 C CA . LEU B 1 481 ? -29.953 3.514 -7.82 1 96.25 481 LEU B CA 1
ATOM 7462 C C . LEU B 1 481 ? -30.469 4.398 -6.691 1 96.25 481 LEU B C 1
ATOM 7464 O O . LEU B 1 481 ? -30.188 4.137 -5.52 1 96.25 481 LEU B O 1
ATOM 7468 N N . GLU B 1 482 ? -31.141 5.375 -7.066 1 96.5 482 GLU B N 1
ATOM 7469 C CA . GLU B 1 482 ? -31.75 6.238 -6.059 1 96.5 482 GLU B CA 1
ATOM 7470 C C . GLU B 1 482 ? -32.719 5.465 -5.18 1 96.5 482 GLU B C 1
ATOM 7472 O O . GLU B 1 482 ? -32.75 5.645 -3.961 1 96.5 482 GLU B O 1
ATOM 7477 N N . THR B 1 483 ? -33.531 4.703 -5.812 1 97.75 483 THR B N 1
ATOM 7478 C CA . THR B 1 483 ? -34.5 3.889 -5.074 1 97.75 483 THR B CA 1
ATOM 7479 C C . THR B 1 483 ? -33.781 2.92 -4.141 1 97.75 483 THR B C 1
ATOM 7481 O O . THR B 1 483 ? -34.156 2.758 -2.982 1 97.75 483 THR B O 1
ATOM 7484 N N . LEU B 1 484 ? -32.75 2.293 -4.656 1 97.44 484 LEU B N 1
ATOM 7485 C CA . LEU B 1 484 ? -31.953 1.368 -3.854 1 97.44 484 LEU B CA 1
ATOM 7486 C C . LEU B 1 484 ? -31.328 2.08 -2.652 1 97.44 484 LEU B C 1
ATOM 7488 O O . LEU B 1 484 ? -31.391 1.577 -1.528 1 97.44 484 LEU B O 1
ATOM 7492 N N . ASP B 1 485 ? -30.75 3.193 -2.906 1 96.75 485 ASP B N 1
ATOM 7493 C CA . ASP B 1 485 ? -30.125 3.982 -1.853 1 96.75 485 ASP B CA 1
ATOM 7494 C C . ASP B 1 485 ? -31.125 4.34 -0.759 1 96.75 485 ASP B C 1
ATOM 7496 O O . ASP B 1 485 ? -30.828 4.188 0.43 1 96.75 485 ASP B O 1
ATOM 7500 N N . THR B 1 486 ? -32.25 4.805 -1.152 1 97.94 486 THR B N 1
ATOM 7501 C CA . THR B 1 486 ? -33.312 5.18 -0.208 1 97.94 486 THR B CA 1
ATOM 7502 C C . THR B 1 486 ? -33.812 3.961 0.556 1 97.94 486 THR B C 1
ATOM 7504 O O . THR B 1 486 ? -34.031 4.031 1.765 1 97.94 486 THR B O 1
ATOM 7507 N N . PHE B 1 487 ? -34.062 2.863 -0.149 1 97.88 487 PHE B N 1
ATOM 7508 C CA . PHE B 1 487 ? -34.531 1.617 0.448 1 97.88 487 PHE B CA 1
ATOM 7509 C C . PHE B 1 487 ? -33.562 1.156 1.548 1 97.88 487 PHE B C 1
ATOM 7511 O O . PHE B 1 487 ? -34 0.801 2.645 1 97.88 487 PHE B O 1
ATOM 7518 N N . LEU B 1 488 ? -32.25 1.224 1.228 1 96.81 488 LEU B N 1
ATOM 7519 C CA . LEU B 1 488 ? -31.234 0.796 2.193 1 96.81 488 LEU B CA 1
ATOM 7520 C C . LEU B 1 488 ? -31.125 1.803 3.332 1 96.81 488 LEU B C 1
ATOM 7522 O O . LEU B 1 488 ? -30.891 1.421 4.48 1 96.81 488 LEU B O 1
ATOM 7526 N N . ALA B 1 489 ? -31.266 3.059 3.02 1 96 489 ALA B N 1
ATOM 7527 C CA . ALA B 1 489 ? -31.203 4.105 4.035 1 96 489 ALA B CA 1
ATOM 7528 C C . ALA B 1 489 ? -32.344 3.963 5.043 1 96 489 ALA B C 1
ATOM 7530 O O . ALA B 1 489 ? -32.219 4.398 6.191 1 96 489 ALA B O 1
ATOM 7531 N N . HIS B 1 490 ? -33.406 3.387 4.586 1 96.44 490 HIS B N 1
ATOM 7532 C CA . HIS B 1 490 ? -34.562 3.158 5.461 1 96.44 490 HIS B CA 1
ATOM 7533 C C . HIS B 1 490 ? -34.625 1.709 5.93 1 96.44 490 HIS B C 1
ATOM 7535 O O . HIS B 1 490 ? -35.719 1.148 6.102 1 96.44 490 HIS B O 1
ATOM 7541 N N . ASN B 1 491 ? -33.5 1.047 5.973 1 94.44 491 ASN B N 1
ATOM 7542 C CA . ASN B 1 491 ? -33.281 -0.263 6.578 1 94.44 491 ASN B CA 1
ATOM 7543 C C . ASN B 1 491 ? -34.062 -1.355 5.84 1 94.44 491 ASN B C 1
ATOM 7545 O O . ASN B 1 491 ? -34.5 -2.326 6.453 1 94.44 491 ASN B O 1
ATOM 7549 N N . GLY B 1 492 ? -34.375 -1.063 4.617 1 93.81 492 GLY B N 1
ATOM 7550 C CA . GLY B 1 492 ? -35.031 -2.08 3.816 1 93.81 492 GLY B CA 1
ATOM 7551 C C . GLY B 1 492 ? -36.562 -2.07 3.971 1 93.81 492 GLY B C 1
ATOM 7552 O O . GLY B 1 492 ? -37.219 -3.055 3.645 1 93.81 492 GLY B O 1
ATOM 7553 N N . SER B 1 493 ? -37.031 -1.029 4.496 1 95.12 493 SER B N 1
ATOM 7554 C CA . SER B 1 493 ? -38.469 -0.928 4.676 1 95.12 493 SER B CA 1
ATOM 7555 C C . SER B 1 493 ? -39.156 -0.496 3.389 1 95.12 493 SER B C 1
ATOM 7557 O O . SER B 1 493 ? -38.906 0.587 2.867 1 95.12 493 SER B O 1
ATOM 7559 N N . TRP B 1 494 ? -40.125 -1.274 2.979 1 96 494 TRP B N 1
ATOM 7560 C CA . TRP B 1 494 ? -40.875 -0.981 1.755 1 96 494 TRP B CA 1
ATOM 7561 C C . TRP B 1 494 ? -41.75 0.26 1.929 1 96 494 TRP B C 1
ATOM 7563 O O . TRP B 1 494 ? -41.719 1.158 1.084 1 96 494 TRP B O 1
ATOM 7573 N N . ALA B 1 495 ? -42.406 0.308 3.061 1 97 495 ALA B N 1
ATOM 7574 C CA . ALA B 1 495 ? -43.344 1.383 3.334 1 97 495 ALA B CA 1
ATOM 7575 C C . ALA B 1 495 ? -42.625 2.719 3.502 1 97 495 ALA B C 1
ATOM 7577 O O . ALA B 1 495 ? -43.031 3.729 2.922 1 97 495 ALA B O 1
ATOM 7578 N N . ARG B 1 496 ? -41.594 2.74 4.289 1 97.19 496 ARG B N 1
ATOM 7579 C CA . ARG B 1 496 ? -40.875 3.979 4.543 1 97.19 496 ARG B CA 1
ATOM 7580 C C . ARG B 1 496 ? -40.188 4.488 3.271 1 97.19 496 ARG B C 1
ATOM 7582 O O . ARG B 1 496 ? -40.094 5.695 3.055 1 97.19 496 ARG B O 1
ATOM 7589 N N . THR B 1 497 ? -39.75 3.59 2.449 1 97.81 497 THR B N 1
ATOM 7590 C CA . THR B 1 497 ? -39.125 3.965 1.184 1 97.81 497 THR B CA 1
ATOM 7591 C C . THR B 1 497 ? -40.156 4.613 0.251 1 97.81 497 THR B C 1
ATOM 7593 O O . THR B 1 497 ? -39.875 5.645 -0.363 1 97.81 497 THR B O 1
ATOM 7596 N N . ALA B 1 498 ? -41.281 4.016 0.177 1 98.06 498 ALA B N 1
ATOM 7597 C CA . ALA B 1 498 ? -42.375 4.559 -0.65 1 98.06 498 ALA B CA 1
ATOM 7598 C C . ALA B 1 498 ? -42.75 5.973 -0.207 1 98.06 498 ALA B C 1
ATOM 7600 O O . ALA B 1 498 ? -42.906 6.863 -1.039 1 98.06 498 ALA B O 1
ATOM 7601 N N . GLU B 1 499 ? -42.844 6.133 1.075 1 98.06 499 GLU B N 1
ATOM 7602 C CA . GLU B 1 499 ? -43.188 7.438 1.637 1 98.06 499 GLU B CA 1
ATOM 7603 C C . GLU B 1 499 ? -42.125 8.469 1.314 1 98.06 499 GLU B C 1
ATOM 7605 O O . GLU B 1 499 ? -42.438 9.586 0.885 1 98.06 499 GLU B O 1
ATOM 7610 N N . ALA B 1 500 ? -40.906 8.07 1.47 1 97.88 500 ALA B N 1
ATOM 7611 C CA . ALA B 1 500 ? -39.781 8.984 1.269 1 97.88 500 ALA B CA 1
ATOM 7612 C C . ALA B 1 500 ? -39.656 9.414 -0.192 1 97.88 500 ALA B C 1
ATOM 7614 O O . ALA B 1 500 ? -39.312 10.555 -0.487 1 97.88 500 ALA B O 1
ATOM 7615 N N . LEU B 1 501 ? -39.938 8.516 -1.08 1 97.88 501 LEU B N 1
ATOM 7616 C CA . LEU B 1 501 ? -39.812 8.797 -2.504 1 97.88 501 LEU B CA 1
ATOM 7617 C C . LEU B 1 501 ? -41.125 9.258 -3.1 1 97.88 501 LEU B C 1
ATOM 7619 O O . LEU B 1 501 ? -41.219 9.555 -4.293 1 97.88 501 LEU B O 1
ATOM 7623 N N . HIS B 1 502 ? -42.125 9.297 -2.227 1 97.81 502 HIS B N 1
ATOM 7624 C CA . HIS B 1 502 ? -43.469 9.68 -2.664 1 97.81 502 HIS B CA 1
ATOM 7625 C C . HIS B 1 502 ? -43.969 8.781 -3.799 1 97.81 502 HIS B C 1
ATOM 7627 O O . HIS B 1 502 ? -44.406 9.273 -4.836 1 97.81 502 HIS B O 1
ATOM 7633 N N . LEU B 1 503 ? -43.812 7.488 -3.58 1 97.88 503 LEU B N 1
ATOM 7634 C CA . LEU B 1 503 ? -44.25 6.457 -4.523 1 97.88 503 LEU B CA 1
ATOM 7635 C C . LEU B 1 503 ? -45.219 5.477 -3.857 1 97.88 503 LEU B C 1
ATOM 7637 O O . LEU B 1 503 ? -45.312 5.438 -2.629 1 97.88 503 LEU B O 1
ATOM 7641 N N . HIS B 1 504 ? -46 4.797 -4.707 1 97.19 504 HIS B N 1
ATOM 7642 C CA . HIS B 1 504 ? -46.75 3.648 -4.203 1 97.19 504 HIS B CA 1
ATOM 7643 C C . HIS B 1 504 ? -45.812 2.486 -3.873 1 97.19 504 HIS B C 1
ATOM 7645 O O . HIS B 1 504 ? -44.812 2.264 -4.574 1 97.19 504 HIS B O 1
ATOM 7651 N N . VAL B 1 505 ? -46.188 1.752 -2.922 1 97.56 505 VAL B N 1
ATOM 7652 C CA . VAL B 1 505 ? -45.312 0.678 -2.42 1 97.56 505 VAL B CA 1
ATOM 7653 C C . VAL B 1 505 ? -45.062 -0.336 -3.531 1 97.56 505 VAL B C 1
ATOM 7655 O O . VAL B 1 505 ? -43.969 -0.916 -3.607 1 97.56 505 VAL B O 1
ATOM 7658 N N . ASN B 1 506 ? -45.969 -0.536 -4.484 1 97.19 506 ASN B N 1
ATOM 7659 C CA . ASN B 1 506 ? -45.812 -1.483 -5.582 1 97.19 506 ASN B CA 1
ATOM 7660 C C . ASN B 1 506 ? -44.75 -1.028 -6.566 1 97.19 506 ASN B C 1
ATOM 7662 O O . ASN B 1 506 ? -44.062 -1.854 -7.176 1 97.19 506 ASN B O 1
ATOM 7666 N N . THR B 1 507 ? -44.625 0.255 -6.73 1 97.56 507 THR B N 1
ATOM 7667 C CA . THR B 1 507 ? -43.562 0.801 -7.586 1 97.56 507 THR B CA 1
ATOM 7668 C C . THR B 1 507 ? -42.188 0.544 -6.984 1 97.56 507 THR B C 1
ATOM 7670 O O . THR B 1 507 ? -41.25 0.245 -7.707 1 97.56 507 THR B O 1
ATOM 7673 N N . VAL B 1 508 ? -42.156 0.666 -5.684 1 97.88 508 VAL B N 1
ATOM 7674 C CA . VAL B 1 508 ? -40.906 0.373 -4.988 1 97.88 508 VAL B CA 1
ATOM 7675 C C . VAL B 1 508 ? -40.531 -1.099 -5.172 1 97.88 508 VAL B C 1
ATOM 7677 O O . VAL B 1 508 ? -39.375 -1.43 -5.457 1 97.88 508 VAL B O 1
ATOM 7680 N N . HIS B 1 509 ? -41.531 -1.998 -5.086 1 97.75 509 HIS B N 1
ATOM 7681 C CA . HIS B 1 509 ? -41.312 -3.424 -5.293 1 97.75 509 HIS B CA 1
ATOM 7682 C C . HIS B 1 509 ? -40.781 -3.699 -6.691 1 97.75 509 HIS B C 1
ATOM 7684 O O . HIS B 1 509 ? -39.844 -4.492 -6.859 1 97.75 509 HIS B O 1
ATOM 7690 N N . TYR B 1 510 ? -41.344 -3.02 -7.582 1 97.81 510 TYR B N 1
ATOM 7691 C CA . TYR B 1 510 ? -40.938 -3.203 -8.969 1 97.81 510 TYR B CA 1
ATOM 7692 C C . TYR B 1 510 ? -39.5 -2.744 -9.172 1 97.81 510 TYR B C 1
ATOM 7694 O O . TYR B 1 510 ? -38.656 -3.469 -9.75 1 97.81 510 TYR B O 1
ATOM 7702 N N . ARG B 1 511 ? -39.219 -1.581 -8.719 1 97.75 511 ARG B N 1
ATOM 7703 C CA . ARG B 1 511 ? -37.875 -1.006 -8.922 1 97.75 511 ARG B CA 1
ATOM 7704 C C . ARG B 1 511 ? -36.812 -1.836 -8.219 1 97.75 511 ARG B C 1
ATOM 7706 O O . ARG B 1 511 ? -35.75 -2.082 -8.781 1 97.75 511 ARG B O 1
ATOM 7713 N N . ILE B 1 512 ? -37.094 -2.287 -7.059 1 98.19 512 ILE B N 1
ATOM 7714 C CA . ILE B 1 512 ? -36.125 -3.105 -6.324 1 98.19 512 ILE B CA 1
ATOM 7715 C C . ILE B 1 512 ? -36 -4.473 -6.996 1 98.19 512 ILE B C 1
ATOM 7717 O O . ILE B 1 512 ? -34.906 -5.047 -7.035 1 98.19 512 ILE B O 1
ATOM 7721 N N . GLY B 1 513 ? -37.125 -4.984 -7.438 1 97.94 513 GLY B N 1
ATOM 7722 C CA . GLY B 1 513 ? -37.062 -6.203 -8.227 1 97.94 513 GLY B CA 1
ATOM 7723 C C . GLY B 1 513 ? -36.125 -6.086 -9.43 1 97.94 513 GLY B C 1
ATOM 7724 O O . GLY B 1 513 ? -35.406 -7.023 -9.742 1 97.94 513 GLY B O 1
ATOM 7725 N N . ARG B 1 514 ? -36.188 -4.988 -10.07 1 97.06 514 ARG B N 1
ATOM 7726 C CA . ARG B 1 514 ? -35.312 -4.734 -11.203 1 97.06 514 ARG B CA 1
ATOM 7727 C C . ARG B 1 514 ? -33.844 -4.672 -10.758 1 97.06 514 ARG B C 1
ATOM 7729 O O . ARG B 1 514 ? -32.969 -5.141 -11.469 1 97.06 514 ARG B O 1
ATOM 7736 N N . VAL B 1 515 ? -33.594 -4.039 -9.664 1 97.5 515 VAL B N 1
ATOM 7737 C CA . VAL B 1 515 ? -32.25 -3.988 -9.094 1 97.5 515 VAL B CA 1
ATOM 7738 C C . VAL B 1 515 ? -31.75 -5.406 -8.867 1 97.5 515 VAL B C 1
ATOM 7740 O O . VAL B 1 515 ? -30.594 -5.715 -9.211 1 97.5 515 VAL B O 1
ATOM 7743 N N . GLU B 1 516 ? -32.594 -6.25 -8.32 1 97.81 516 GLU B N 1
ATOM 7744 C CA . GLU B 1 516 ? -32.219 -7.637 -8.055 1 97.81 516 GLU B CA 1
ATOM 7745 C C . GLU B 1 516 ? -31.859 -8.367 -9.352 1 97.81 516 GLU B C 1
ATOM 7747 O O . GLU B 1 516 ? -30.859 -9.086 -9.406 1 97.81 516 GLU B O 1
ATOM 7752 N N . LEU B 1 517 ? -32.594 -8.141 -10.32 1 96.5 517 LEU B N 1
ATOM 7753 C CA . LEU B 1 517 ? -32.375 -8.789 -11.609 1 96.5 517 LEU B CA 1
ATOM 7754 C C . LEU B 1 517 ? -31.047 -8.336 -12.219 1 96.5 517 LEU B C 1
ATOM 7756 O O . LEU B 1 517 ? -30.297 -9.148 -12.75 1 96.5 517 LEU B O 1
ATOM 7760 N N . LEU B 1 518 ? -30.781 -7.094 -12.125 1 95.12 518 LEU B N 1
ATOM 7761 C CA . LEU B 1 518 ? -29.625 -6.504 -12.766 1 95.12 518 LEU B CA 1
ATOM 7762 C C . LEU B 1 518 ? -28.344 -6.848 -12.008 1 95.12 518 LEU B C 1
ATOM 7764 O O . LEU B 1 518 ? -27.266 -6.926 -12.594 1 95.12 518 LEU B O 1
ATOM 7768 N N . THR B 1 519 ? -28.406 -7.055 -10.727 1 95.94 519 THR B N 1
ATOM 7769 C CA . THR B 1 519 ? -27.219 -7.25 -9.914 1 95.94 519 THR B CA 1
ATOM 7770 C C . THR B 1 519 ? -27.062 -8.719 -9.531 1 95.94 519 THR B C 1
ATOM 7772 O O . THR B 1 519 ? -25.984 -9.141 -9.086 1 95.94 519 THR B O 1
ATOM 7775 N N . GLY B 1 520 ? -28.156 -9.477 -9.625 1 95.88 520 GLY B N 1
ATOM 7776 C CA . GLY B 1 520 ? -28.156 -10.867 -9.195 1 95.88 520 GLY B CA 1
ATOM 7777 C C . GLY B 1 520 ? -28.234 -11.023 -7.688 1 95.88 520 GLY B C 1
ATOM 7778 O O . GLY B 1 520 ? -27.969 -12.102 -7.156 1 95.88 520 GLY B O 1
ATOM 7779 N N . ARG B 1 521 ? -28.578 -9.938 -7.016 1 97.12 521 ARG B N 1
ATOM 7780 C CA . ARG B 1 521 ? -28.672 -9.977 -5.559 1 97.12 521 ARG B CA 1
ATOM 7781 C C . ARG B 1 521 ? -30.125 -10.156 -5.105 1 97.12 521 ARG B C 1
ATOM 7783 O O . ARG B 1 521 ? -31.047 -9.844 -5.848 1 97.12 521 ARG B O 1
ATOM 7790 N N . ASP B 1 522 ? -30.234 -10.695 -3.99 1 97.19 522 ASP B N 1
ATOM 7791 C CA . ASP B 1 522 ? -31.531 -10.906 -3.346 1 97.19 522 ASP B CA 1
ATOM 7792 C C . ASP B 1 522 ? -31.688 -9.992 -2.131 1 97.19 522 ASP B C 1
ATOM 7794 O O . ASP B 1 522 ? -31.016 -10.18 -1.115 1 97.19 522 ASP B O 1
ATOM 7798 N N . MET B 1 523 ? -32.656 -9.125 -2.166 1 95.5 523 MET B N 1
ATOM 7799 C CA . MET B 1 523 ? -32.812 -8.094 -1.149 1 95.5 523 MET B CA 1
ATOM 7800 C C . MET B 1 523 ? -33.438 -8.664 0.124 1 95.5 523 MET B C 1
ATOM 7802 O O . MET B 1 523 ? -33.5 -7.973 1.143 1 95.5 523 MET B O 1
ATOM 7806 N N . ALA B 1 524 ? -33.75 -9.883 0.114 1 93.12 524 ALA B N 1
ATOM 7807 C CA . ALA B 1 524 ? -34.219 -10.547 1.335 1 93.12 524 ALA B CA 1
ATOM 7808 C C . ALA B 1 524 ? -33.031 -11.008 2.172 1 93.12 524 ALA B C 1
ATOM 7810 O O . ALA B 1 524 ? -33.156 -11.297 3.363 1 93.12 524 ALA B O 1
ATOM 7811 N N . ARG B 1 525 ? -31.938 -11.07 1.54 1 94.94 525 ARG B N 1
ATOM 7812 C CA . ARG B 1 525 ? -30.719 -11.531 2.209 1 94.94 525 ARG B CA 1
ATOM 7813 C C . ARG B 1 525 ? -29.891 -10.359 2.717 1 94.94 525 ARG B C 1
ATOM 7815 O O . ARG B 1 525 ? -29.609 -9.422 1.967 1 94.94 525 ARG B O 1
ATOM 7822 N N . LEU B 1 526 ? -29.469 -10.453 3.986 1 94.19 526 LEU B N 1
ATOM 7823 C CA . LEU B 1 526 ? -28.703 -9.375 4.605 1 94.19 526 LEU B CA 1
ATOM 7824 C C . LEU B 1 526 ? -27.359 -9.211 3.924 1 94.19 526 LEU B C 1
ATOM 7826 O O . LEU B 1 526 ? -26.906 -8.078 3.686 1 94.19 526 LEU B O 1
ATOM 7830 N N . ASP B 1 527 ? -26.688 -10.305 3.604 1 94.38 527 ASP B N 1
ATOM 7831 C CA . ASP B 1 527 ? -25.375 -10.234 2.986 1 94.38 527 ASP B CA 1
ATOM 7832 C C . ASP B 1 527 ? -25.438 -9.516 1.638 1 94.38 527 ASP B C 1
ATOM 7834 O O . ASP B 1 527 ? -24.516 -8.773 1.278 1 94.38 527 ASP B O 1
ATOM 7838 N N . HIS B 1 528 ? -26.469 -9.75 0.897 1 96 528 HIS B N 1
ATOM 7839 C CA . HIS B 1 528 ? -26.625 -9.094 -0.395 1 96 528 HIS B CA 1
ATOM 7840 C C . HIS B 1 528 ? -26.922 -7.605 -0.223 1 96 528 HIS B C 1
ATOM 7842 O O . HIS B 1 528 ? -26.422 -6.773 -0.984 1 96 528 HIS B O 1
ATOM 7848 N N . LYS B 1 529 ? -27.781 -7.273 0.771 1 95 529 LYS B N 1
ATOM 7849 C CA . LYS B 1 529 ? -28 -5.863 1.086 1 95 529 LYS B CA 1
ATOM 7850 C C . LYS B 1 529 ? -26.688 -5.168 1.431 1 95 529 LYS B C 1
ATOM 7852 O O . LYS B 1 529 ? -26.438 -4.039 0.994 1 95 529 LYS B O 1
ATOM 7857 N N . LEU B 1 530 ? -25.906 -5.902 2.154 1 93.94 530 LEU B N 1
ATOM 7858 C CA . LEU B 1 530 ? -24.625 -5.355 2.586 1 93.94 530 LEU B CA 1
ATOM 7859 C C . LEU B 1 530 ? -23.703 -5.145 1.396 1 93.94 530 LEU B C 1
ATOM 7861 O O . LEU B 1 530 ? -22.984 -4.137 1.329 1 93.94 530 LEU B O 1
ATOM 7865 N N . ASP B 1 531 ? -23.688 -6.074 0.506 1 96.38 531 ASP B N 1
ATOM 7866 C CA . ASP B 1 531 ? -22.891 -5.934 -0.704 1 96.38 531 ASP B CA 1
ATOM 7867 C C . ASP B 1 531 ? -23.25 -4.664 -1.465 1 96.38 531 ASP B C 1
ATOM 7869 O O . ASP B 1 531 ? -22.375 -3.893 -1.859 1 96.38 531 ASP B O 1
ATOM 7873 N N . LEU B 1 532 ? -24.5 -4.473 -1.657 1 96.94 532 LEU B N 1
ATOM 7874 C CA . LEU B 1 532 ? -24.953 -3.344 -2.461 1 96.94 532 LEU B CA 1
ATOM 7875 C C . LEU B 1 532 ? -24.766 -2.027 -1.716 1 96.94 532 LEU B C 1
ATOM 7877 O O . LEU B 1 532 ? -24.453 -1.005 -2.328 1 96.94 532 LEU B O 1
ATOM 7881 N N . LYS B 1 533 ? -24.984 -2.033 -0.378 1 96.19 533 LYS B N 1
ATOM 7882 C CA . LYS B 1 533 ? -24.688 -0.841 0.415 1 96.19 533 LYS B CA 1
ATOM 7883 C C . LYS B 1 533 ? -23.219 -0.459 0.314 1 96.19 533 LYS B C 1
ATOM 7885 O O . LYS B 1 533 ? -22.891 0.715 0.139 1 96.19 533 LYS B O 1
ATOM 7890 N N . ALA B 1 534 ? -22.344 -1.488 0.472 1 96.5 534 ALA B N 1
ATOM 7891 C CA . ALA B 1 534 ? -20.906 -1.247 0.324 1 96.5 534 ALA B CA 1
ATOM 7892 C C . ALA B 1 534 ? -20.594 -0.672 -1.053 1 96.5 534 ALA B C 1
ATOM 7894 O O . ALA B 1 534 ? -19.781 0.244 -1.176 1 96.5 534 ALA B O 1
ATOM 7895 N N . ALA B 1 535 ? -21.203 -1.232 -2.074 1 97 535 ALA B N 1
ATOM 7896 C CA . ALA B 1 535 ? -20.969 -0.753 -3.436 1 97 535 ALA B CA 1
ATOM 7897 C C . ALA B 1 535 ? -21.375 0.714 -3.572 1 97 535 ALA B C 1
ATOM 7899 O O . ALA B 1 535 ? -20.656 1.499 -4.203 1 97 535 ALA B O 1
ATOM 7900 N N . LEU B 1 536 ? -22.484 1.096 -2.99 1 95.5 536 LEU B N 1
ATOM 7901 C CA . LEU B 1 536 ? -22.953 2.475 -3.037 1 95.5 536 LEU B CA 1
ATOM 7902 C C . LEU B 1 536 ? -22 3.4 -2.279 1 95.5 536 LEU B C 1
ATOM 7904 O O . LEU B 1 536 ? -21.766 4.531 -2.709 1 95.5 536 LEU B O 1
ATOM 7908 N N . LEU B 1 537 ? -21.484 2.867 -1.154 1 94.12 537 LEU B N 1
ATOM 7909 C CA . LEU B 1 537 ? -20.547 3.652 -0.361 1 94.12 537 LEU B CA 1
ATOM 7910 C C . LEU B 1 537 ? -19.234 3.871 -1.123 1 94.12 537 LEU B C 1
ATOM 7912 O O . LEU B 1 537 ? -18.484 4.805 -0.824 1 94.12 537 LEU B O 1
ATOM 7916 N N . CYS B 1 538 ? -18.922 3.01 -2.031 1 93.75 538 CYS B N 1
ATOM 7917 C CA . CYS B 1 538 ? -17.672 3.076 -2.783 1 93.75 538 CYS B CA 1
ATOM 7918 C C . CYS B 1 538 ? -17.812 3.99 -3.992 1 93.75 538 CYS B C 1
ATOM 7920 O O . CYS B 1 538 ? -16.828 4.25 -4.699 1 93.75 538 CYS B O 1
ATOM 7922 N N . ARG B 1 539 ? -18.984 4.461 -4.262 1 83.88 539 ARG B N 1
ATOM 7923 C CA . ARG B 1 539 ? -19.188 5.371 -5.383 1 83.88 539 ARG B CA 1
ATOM 7924 C C . ARG B 1 539 ? -18.781 6.793 -5.008 1 83.88 539 ARG B C 1
ATOM 7926 O O . ARG B 1 539 ? -18.969 7.223 -3.869 1 83.88 539 ARG B O 1
#

Organism: Streptomyces microflavus (NCBI:txid1919)

Solvent-accessible surface area (backbone atoms only — not comparable to full-atom values): 55409 Å² total; per-residue (Å²): 88,33,50,48,55,56,57,66,37,64,90,53,55,43,42,82,76,44,69,53,71,73,44,32,60,31,54,50,71,44,70,42,76,47,59,58,62,73,48,35,89,66,46,51,64,21,16,32,36,36,26,49,51,74,65,58,55,91,84,51,61,57,60,60,39,35,51,31,40,46,29,37,50,75,28,37,40,33,28,38,36,38,32,16,68,71,66,68,50,75,58,66,50,46,56,50,27,23,63,75,59,69,39,24,34,31,39,32,42,72,87,44,54,71,58,59,52,46,48,48,48,50,40,41,51,38,31,63,56,49,65,45,74,66,72,81,40,48,69,49,67,71,54,51,53,50,52,51,51,39,58,75,71,62,56,57,52,35,59,52,51,38,63,68,34,43,89,72,68,48,54,44,34,33,32,26,36,45,57,11,45,74,69,24,46,19,92,68,31,72,92,63,58,31,70,60,38,28,50,48,54,62,39,55,36,84,67,43,73,66,81,45,48,49,72,41,69,25,38,88,84,44,50,56,49,65,22,38,29,38,36,25,74,51,75,66,100,58,48,65,57,28,54,50,52,51,23,44,53,50,31,52,51,47,51,56,51,50,55,55,48,56,60,51,25,52,42,20,32,52,36,52,52,47,30,57,23,85,64,55,61,88,64,52,52,40,52,31,30,46,67,47,71,37,70,68,58,43,36,31,32,23,38,24,33,35,34,58,76,52,88,60,17,30,61,51,21,32,40,37,49,53,52,57,51,62,71,43,77,77,50,49,62,36,50,18,59,40,88,56,56,12,12,35,33,47,33,44,50,70,62,65,75,82,73,76,72,73,76,75,87,70,77,74,73,76,83,70,77,65,83,66,43,78,66,37,57,56,53,51,49,59,68,45,44,66,48,57,37,67,42,35,87,90,40,54,42,23,19,4,24,26,58,72,17,69,32,63,88,35,37,32,42,17,47,51,21,3,48,33,18,21,41,24,16,44,52,59,14,66,74,69,73,45,62,30,73,27,44,33,70,70,28,45,40,52,69,50,48,58,38,29,49,56,67,52,43,31,44,48,25,19,38,51,35,34,36,72,52,49,47,70,86,40,66,68,34,44,52,40,49,50,49,51,52,46,23,53,74,46,52,63,32,60,64,60,27,11,61,74,68,70,46,56,52,67,56,50,52,50,45,50,50,49,49,24,67,57,46,72,42,49,84,84,37,45,69,42,45,43,24,52,50,51,24,58,68,36,99,88,33,51,48,54,54,57,67,35,64,91,54,56,44,41,82,76,44,68,54,71,73,44,31,61,32,54,51,70,45,72,45,75,48,58,60,63,72,46,36,90,68,47,52,65,21,15,31,35,35,26,47,52,74,65,58,54,93,85,52,58,57,61,60,40,35,52,28,41,46,28,38,50,74,27,36,39,32,28,38,36,38,32,14,66,70,66,66,49,76,56,67,52,45,55,51,26,23,62,74,59,69,38,24,32,29,39,32,42,72,87,44,53,70,59,59,51,47,48,47,48,49,41,43,53,37,31,65,55,48,69,44,75,65,71,80,43,47,67,49,66,70,54,51,53,50,52,54,50,39,58,76,72,63,56,57,52,34,59,53,51,37,62,69,34,43,88,72,69,48,54,44,34,34,33,27,37,44,58,10,45,73,69,23,45,20,92,67,31,72,92,62,59,30,71,59,38,29,51,48,53,61,38,55,35,86,66,42,72,66,82,43,47,47,74,40,70,25,40,88,85,43,50,55,50,65,23,36,29,39,35,24,75,50,75,67,98,59,48,66,56,28,53,49,52,51,24,44,52,50,30,52,52,47,50,55,51,49,53,56,48,56,59,51,25,53,40,22,32,51,34,51,52,47,29,56,23,86,62,55,60,88,64,52,52,42,52,30,31,46,67,45,70,37,70,67,59,43,36,31,33,23,39,26,34,36,35,58,76,51,90,60,18,30,58,52,20,32,42,36,49,51,52,56,52,64,72,42,76,79,52,49,62,37,51,18,58,39,89,56,56,13,11,35,33,47,33,44,52,70,61,66,72,84,74,76,72,72,77,74,88,71,77,72,75,75,84,70,77,65,86,66,45,76,66,38,58,56,53,52,51,59,68,43,43,64,46,57,37,67,42,34,87,90,41,52,42,23,19,5,24,25,60,71,16,70,33,61,88,35,37,35,43,17,46,50,21,2,49,33,19,20,41,22,16,43,51,58,15,66,76,70,75,44,61,27,72,27,45,34,71,70,28,44,41,51,70,49,48,56,39,29,48,58,66,53,43,30,44,47,25,19,38,51,35,33,36,72,53,50,47,69,84,39,67,69,33,42,52,42,48,51,50,50,52,44,23,53,73,47,53,63,32,60,64,62,27,11,60,74,68,72,47,56,52,68,56,50,51,50,44,50,50,51,51,24,67,56,47,72,42,48,83,85,37,46,69,42,44,44,23,53,51,52,24,59,68,36,100

Foldseek 3Di:
DFQLVLCVPVVQVKAWLDADPVLRRQAAPAEAEDADLQCLLQAAARHEYEYQVPVDDPVDPLVSLLNNLLSCLVRHYSAYEYECQRPVDDDVSNSVSCVVSRHTYMYGYPVHDSVNVRCVSCCVVVVVVVVVPPCAAAQHPVLVVVLVVCLVVPHQVQVSLQSLCVVLVRAWKFKAFCQQHTRYTYPNHDDDDSNRSNVVVVCVPSNNPPPFKDKDWLDPPDDLRGIIIIIGHGHGPHRPNSVNVSSPSVVVSSVVVVVVLVVLQVLLQVLVVQLQDLDRPPVVNLVSCVSNVHHQWAFKKKKWKFFDDDPCRQVVQQSNVVSLCVVLPLWRKHKYGDPVHHIMMIIGLPSPPPDDDDPPPDDCPDDQPDSRDQVNSVVSSQVSQVSSCVSDVVTAMFMEMERIHRGSSCSSVNVVRGLLQRQLQCQVCVVVVHHDYGYSVNQPDPLSNLSSDDLVVLLVLLPLQQPPLSPPVDPLSVVLLVLLVLCVVVVNDLVSSCVVVVHDSVVSVVSVVVSCVRRVADSVDPVSNVSNVSSVSSD/DFQLVLCVPVVQVKAWLDADPVLRRQAAPAEAEDQDLQCLLQAAARHEYEYQVPVDDPPDPLVSLLNRLLSCLVRHYSAYEYECQRPVDDDVSNSVSCVVSRHTYMYGYPVHDSVNVRCVSCCVVVVVVVVVVPCAQADHPVLVVVLVVCLVVPHQVQVSLQSLCVVQVRAWKFKAFCQQDTRYTYPNHDDDDSNRSNVVVVCVPSNNPPPFKDKDWLDPPDDLRGIIIIIGHGHGPHRPNSVNVSSPSVVVSSVVVVVVLVVLQVLLQVLVVQLQDLDRPPVVNLVSCVSNVHHQWAFKKKKWKFFDDDPCRQVVQQSNVVSLCVVLPLWRKHKYGDPVHHIMMIIGQPSPPPDDDDPPPDDCPDDQPDSRDQVNSVVSSQVSQVSSCVSDVVTAMFMEMERIHRGSSCSSVNVVRGLLQRQLQCQVCVVVVHHDYGYSVNQPDPLSNLSSDDLVVLLVLLCLQQPPLSPPVDPLSVVLLVLLVLCVVVVNDLVSSCVVVVHDSVVSVVSVVVSCVRRVADSVDPVSNVSNVSSVSSD

Sequence (1078 aa):
MHVEDLLRLEPLDLTLLWGSPPLLAREISGVTATDLEDPGRFLQRGEIVLSGLVWWSAADEGAKADRFVAALRDAGAAALLAGEETHGTVPEVLVDACRRHGIALLSVPVHTSFRAITDTVYLRQWGDLSRRPADHYALPENVRGELSRLLADGADPDTLLTRAVAHLGAPPCYVLSATGRTVARTPAAPPLPARQAARRLKAAAPFAAAPASTTLRVDPDASPYGQWYLHLPGPVDAPPRMLHEIAEVFAQYRQGLLRRRAAARVPAAELLDLAAAPRPGPALLPAALRACGLPDHGPYTVIAVSMGAEEGAAEAGAEALDELLRHLPGRRFATARLATGGAAAVIATDSGAPGAETPVPGAPCAGAPAAGAPGAVVATLKGLWPTLDACDDATLPYGGISTPAAGPQELNGALEQARYALTAAVRAGSADGTAQLTAVEDLTTLDALLAGIPADVRTAFGVHALGPLADGTNPSHRMLLETLDTFLAHNGSWARTAEALHLHVNTVHYRIGRVELLTGRDMARLDHKLDLKAALLCRMHVEDLLRLEPLDLTLLWGSPPLLAREISGVTATDLEDPGRFLQRGEIVLSGLVWWSAADEGAKADRFVAALRDAGAAALLAGEETHGTVPEVLVDACRRHGIALLSVPVHTSFRAITDTVYLRQWGDLSRRPADHYALPENVRGELSRLLADGADPDTLLTRAVAHLGAPPCYVLSATGRTVARTPAAPPLPARQAARRLKAAAPFAAAPASTTLRVDPDASPYGQWYLHLPGPVDAPPRMLHEIAEVFAQYRQGLLRRRAAARVPAAELLDLAAAPRPGPALLPAALRACGLPDHGPYTVIAVSMGAEEGAAEAGAEALDELLRHLPGRRFATARLATGGAAAVIATDSGAPGAETPVPGAPCAGAPAAGAPGAVVATLKGLWPTLDACDDATLPYGGISTPAAGPQELNGALEQARYALTAAVRAGSADGTAQLTAVEDLTTLDALLAGIPADVRTAFGVHALGPLADGTNPSHRMLLETLDTFLAHNGSWARTAEALHLHVNTVHYRIGRVELLTGRDMARLDHKLDLKAALLCR

pLDDT: mean 84.44, std 16.24, range [27.81, 98.19]

Secondary structure (DSSP, 8-state):
-BHHHHHH-GGG--EEEE--HHHHTPBP-EEEE---S--GGG--TTEEEEE--TT--TTS-HHHHHHHHHHHHHHT-SEEEEESTTTSS--HHHHHHHHHHT-EEEEE-TTS-HHHHHHHHHHHHHHTTTSS--TTSSPPHHHHHHHHHHHHTT--HHHHHHHHTGGGT----EEEETTS-EEEE-TTSPP--HHHHHHHHHHHTTT---TT-EEEES-TTS-TTT-EEEEESS-----HHHHHHHHHHHHHHHHHHHHHHHHHHHHHHHHHHHHHSSS--TTHHHHHHHHTT--SS--EEEEEEE--SSTTHHHHHHHHHHHHHTTSTT--EEEEE-TTSSEEEEEE-----S------S---------TTSHHHHHHHHHHHHHHHHHT-TT---EEEEPPPBSSGGGHHHHHHHHHHHHHHHHHHHHHHT--EEEEGGG--SHHHHHTTS-HHHHHHHHHHHHGGGG-TT-HHHHHHHHHHHHHHHTTT-HHHHHHHHT--HHHHHHHHHHHHHHHT--TTSHHHHHHHHHHHHT-/-BHHHHHH-GGG--EEEE--HHHHTPBP-EEEE---S--GGG--TTEEEEE--TT--TTS-HHHHHHHHHHHHHHT-SEEEEESTTTSS--HHHHHHHHHHT-EEEEE-TTS-HHHHHHHHHHHHHHTTTSS--TTSSPPHHHHHHHHHHHHTT--HHHHHHHHTGGGT----EEEETTS-EEEE-TTSPP--HHHHHHHHHHHTTT---TT-EEEES-TTS-TTT-EEEEESS-----HHHHHHHHHHHHHHHHHHHHHHHHHHHHHHHHHHHHHSSS--TTHHHHHHHHTT--SSS-EEEEEEE--SSTTHHHHHHHHHHHHHTTSTT--EEEEE-TTSSEEEEEE-----S------S---------TTSHHHHHHHHHHHHHHHHHT-TT---EEEEPPPBSSGGGHHHHHHHHHHHHHHHHHHHHHHT--EEEEGGG--SHHHHHTTS-HHHHHHHHHHHHGGGG-TT-HHHHHHHHHHHHHHHTTT-HHHHHHHHT--HHHHHHHHHHHHHHH---TTSHHHHHHHHHHHHT-

Nearest PDB structures (foldseek):
  9f80-assembly1_A  TM=4.815E-01  e=1.154E-07  Mycobacterium tuberculosis H37Rv
  3onq-assembly1_B-2  TM=4.261E-01  e=2.329E-06  Bifidobacterium adolescentis ATCC 15703
  3onq-assembly3_D  TM=4.408E-01  e=6.341E-06  Bifidobacterium adolescentis ATCC 15703
  9bkv-assembly1_A  TM=3.093E-01  e=6.373E-02  Escherichia coli
  9f80-assembly1_A  TM=4.809E-01  e=1.356E-07  Mycobacterium tuberculosis H37Rv

InterPro domains:
  IPR012914 Purine catabolism PurC-like domain [PF07905] (5-122)
  IPR025736 PucR C-terminal helix-turn-helix domain [PF13556] (480-537)
  IPR041522 CdaR, GGDEF-like domain [PF17853] (285-423)
  IPR042070 PucR C-terminal helix-turn-helix domain superfamily [G3DSA:1.10.10.2840] (407-539)
  IPR051448 CdaR-like transcriptional regulators [PTHR33744] (111-538)

Radius of gyration: 37.77 Å; Cα contacts (8 Å, |Δi|>4): 1965; chains: 2; bounding box: 85×116×90 Å